Protein AF-A0A954C3T2-F1 (afdb_monomer_lite)

Radius of gyration: 40.05 Å; chains: 1; bounding box: 129×92×103 Å

Structure (mmCIF, N/CA/C/O backbone):
data_AF-A0A954C3T2-F1
#
_entry.id   AF-A0A954C3T2-F1
#
loop_
_atom_site.group_PDB
_atom_site.id
_atom_site.type_symbol
_atom_site.label_atom_id
_atom_site.label_alt_id
_atom_site.label_comp_id
_atom_site.label_asym_id
_atom_site.label_entity_id
_atom_site.label_seq_id
_atom_site.pdbx_PDB_ins_code
_atom_site.Cartn_x
_atom_site.Cartn_y
_atom_site.Cartn_z
_atom_site.occupancy
_atom_site.B_iso_or_equiv
_atom_site.auth_seq_id
_atom_site.auth_comp_id
_atom_site.auth_asym_id
_atom_site.auth_atom_id
_atom_site.pdbx_PDB_model_num
ATOM 1 N N . MET A 1 1 ? 6.427 -21.108 5.153 1.00 46.56 1 MET A N 1
ATOM 2 C CA . MET A 1 1 ? 7.609 -20.586 5.871 1.00 46.56 1 MET A CA 1
ATOM 3 C C . MET A 1 1 ? 8.804 -20.663 4.930 1.00 46.56 1 MET A C 1
ATOM 5 O O . MET A 1 1 ? 9.008 -21.723 4.351 1.00 46.56 1 MET A O 1
ATOM 9 N N . VAL A 1 2 ? 9.552 -19.576 4.726 1.00 43.84 2 VAL A N 1
ATOM 10 C CA . VAL A 1 2 ? 10.778 -19.572 3.904 1.00 43.84 2 VAL A CA 1
ATOM 11 C C . VAL A 1 2 ? 11.941 -19.189 4.815 1.00 43.84 2 VAL A C 1
ATOM 13 O O . VAL A 1 2 ? 11.889 -18.143 5.451 1.00 43.84 2 VAL A O 1
ATOM 16 N N . ARG A 1 3 ? 12.966 -20.044 4.903 1.00 48.50 3 ARG A N 1
ATOM 17 C CA . ARG A 1 3 ? 14.243 -19.722 5.557 1.00 48.50 3 ARG A CA 1
ATOM 18 C C . ARG A 1 3 ? 15.256 -19.375 4.467 1.00 48.50 3 ARG A C 1
ATOM 20 O O . ARG A 1 3 ? 15.648 -20.263 3.710 1.00 48.50 3 ARG A O 1
ATOM 27 N N . SER A 1 4 ? 15.651 -18.109 4.369 1.00 48.44 4 SER A N 1
ATOM 28 C CA . SER A 1 4 ? 16.810 -17.679 3.579 1.00 48.44 4 SER A CA 1
ATOM 29 C C . SER A 1 4 ? 18.086 -17.802 4.423 1.00 48.44 4 SER A C 1
ATOM 31 O O . SER A 1 4 ? 18.067 -17.646 5.643 1.00 48.44 4 SER A O 1
ATOM 33 N N . ASN A 1 5 ? 19.192 -18.168 3.772 1.00 52.69 5 ASN A N 1
ATOM 34 C CA . ASN A 1 5 ? 20.479 -18.458 4.404 1.00 52.69 5 ASN A CA 1
ATOM 35 C C . ASN A 1 5 ? 21.554 -17.582 3.748 1.00 52.69 5 ASN A C 1
ATOM 37 O O . ASN A 1 5 ? 22.144 -17.979 2.745 1.00 52.69 5 ASN A O 1
ATOM 41 N N . GLU A 1 6 ? 21.815 -16.402 4.306 1.00 52.69 6 GLU A N 1
ATOM 42 C CA . GLU A 1 6 ? 22.858 -15.506 3.797 1.00 52.69 6 GLU A CA 1
ATOM 43 C C . GLU A 1 6 ? 24.253 -16.016 4.199 1.00 52.69 6 GLU A C 1
ATOM 45 O O . GLU A 1 6 ? 24.553 -16.180 5.383 1.00 52.69 6 GLU A O 1
ATOM 50 N N . ASN A 1 7 ? 25.123 -16.253 3.213 1.00 44.66 7 ASN A N 1
ATOM 51 C CA . ASN A 1 7 ? 26.549 -16.515 3.415 1.00 44.66 7 ASN A CA 1
ATOM 52 C C . ASN A 1 7 ? 27.351 -15.350 2.805 1.00 44.66 7 ASN A C 1
ATOM 54 O O . ASN A 1 7 ? 27.652 -15.359 1.613 1.00 44.66 7 ASN A O 1
ATOM 58 N N . THR A 1 8 ? 27.712 -14.347 3.606 1.00 44.66 8 THR A N 1
ATOM 59 C CA . THR A 1 8 ? 28.520 -13.204 3.150 1.00 44.66 8 THR A CA 1
ATOM 60 C C . THR A 1 8 ? 30.013 -13.550 3.136 1.00 44.66 8 THR A C 1
ATOM 62 O O . THR A 1 8 ? 30.648 -13.739 4.171 1.00 44.66 8 THR A O 1
ATOM 65 N N . SER A 1 9 ? 30.600 -13.649 1.941 1.00 39.84 9 SER A N 1
ATOM 66 C CA . SER A 1 9 ? 31.977 -14.119 1.747 1.00 39.84 9 SER A CA 1
ATOM 67 C C . SER A 1 9 ? 32.997 -12.982 1.572 1.00 39.84 9 SER A C 1
ATOM 69 O O . SER A 1 9 ? 33.446 -12.722 0.454 1.00 39.84 9 SER A O 1
ATOM 71 N N . SER A 1 10 ? 33.429 -12.337 2.663 1.00 39.31 10 SER A N 1
ATOM 72 C CA . SER A 1 10 ? 34.677 -11.547 2.655 1.00 39.31 10 SER A CA 1
ATOM 73 C C . SER A 1 10 ? 35.285 -11.307 4.046 1.00 39.31 10 SER A C 1
ATOM 75 O O . SER A 1 10 ? 34.631 -10.766 4.930 1.00 39.31 10 SER A O 1
ATOM 77 N N . SER A 1 11 ? 36.580 -11.622 4.171 1.00 39.94 11 SER A N 1
ATOM 78 C CA . SER A 1 11 ? 37.535 -11.150 5.195 1.00 39.94 11 SER A CA 1
ATOM 79 C C . SER A 1 11 ? 37.173 -11.289 6.686 1.00 39.94 11 SER A C 1
ATOM 81 O O . SER A 1 11 ? 36.734 -10.330 7.312 1.00 39.94 11 SER A O 1
ATOM 83 N N . GLY A 1 12 ? 37.570 -12.419 7.285 1.00 41.66 12 GLY A N 1
ATOM 84 C CA . GLY A 1 12 ? 38.256 -12.484 8.593 1.00 41.66 12 GLY A CA 1
ATOM 85 C C . GLY A 1 12 ? 37.492 -12.147 9.881 1.00 41.66 12 GLY A C 1
ATOM 86 O O . GLY A 1 12 ? 37.913 -12.595 10.945 1.00 41.66 12 GLY A O 1
ATOM 87 N N . SER A 1 13 ? 36.388 -11.406 9.829 1.00 42.75 13 SER A N 1
ATOM 88 C CA . SER A 1 13 ? 35.463 -11.297 10.953 1.00 42.75 13 SER A CA 1
ATOM 89 C C . SER A 1 13 ? 34.590 -12.552 11.017 1.00 42.75 13 SER A C 1
ATOM 91 O O . SER A 1 13 ? 34.270 -13.165 9.997 1.00 42.75 13 SER A O 1
ATOM 93 N N . LEU A 1 14 ? 34.191 -12.945 12.229 1.00 48.84 14 LEU A N 1
ATOM 94 C CA . LEU A 1 14 ? 33.148 -13.951 12.424 1.00 48.84 14 LEU A CA 1
ATOM 95 C C . LEU A 1 14 ? 31.827 -13.363 11.916 1.00 48.84 14 LEU A C 1
ATOM 97 O O . LEU A 1 14 ? 31.115 -12.687 12.658 1.00 48.84 14 LEU A O 1
ATOM 101 N N . ALA A 1 15 ? 31.538 -13.583 10.634 1.00 53.66 15 ALA A N 1
ATOM 102 C CA . ALA A 1 15 ? 30.301 -13.164 9.995 1.00 53.66 15 ALA A CA 1
ATOM 103 C C . ALA A 1 15 ? 29.129 -13.902 10.655 1.00 53.66 15 ALA A C 1
ATOM 105 O O . ALA A 1 15 ? 28.821 -15.047 10.319 1.00 53.66 15 ALA A O 1
ATOM 106 N N . VAL A 1 16 ? 28.498 -13.249 11.636 1.00 63.69 16 VAL A N 1
ATOM 107 C CA . VAL A 1 16 ? 27.286 -13.754 12.283 1.00 63.69 16 VAL A CA 1
ATOM 108 C C . VAL A 1 16 ? 26.223 -13.880 11.203 1.00 63.69 16 VAL A C 1
ATOM 110 O O . VAL A 1 16 ? 25.775 -12.880 10.639 1.00 63.69 16 VAL A O 1
ATOM 113 N N . ARG A 1 17 ? 25.861 -15.126 10.894 1.00 71.56 17 ARG A N 1
ATOM 114 C CA . ARG A 1 17 ? 24.892 -15.454 9.855 1.00 71.56 17 ARG A CA 1
ATOM 115 C C . ARG A 1 17 ? 23.568 -14.767 10.174 1.00 71.56 17 ARG A C 1
ATOM 117 O O . ARG A 1 17 ? 22.924 -15.097 11.170 1.00 71.56 17 ARG A O 1
ATOM 124 N N . ARG A 1 18 ? 23.158 -13.819 9.332 1.00 81.00 18 ARG A N 1
ATOM 125 C CA . ARG A 1 18 ? 21.835 -13.206 9.442 1.00 81.00 18 ARG A CA 1
ATOM 126 C C . ARG A 1 18 ? 20.806 -14.244 9.019 1.00 81.00 18 ARG A C 1
ATOM 128 O O . ARG A 1 18 ? 20.806 -14.702 7.880 1.00 81.00 18 ARG A O 1
ATOM 135 N N . ILE A 1 19 ? 19.962 -14.645 9.961 1.00 89.06 19 ILE A N 1
ATOM 136 C CA . ILE A 1 19 ? 18.818 -15.510 9.692 1.00 89.06 19 ILE A CA 1
ATOM 137 C C . ILE A 1 19 ? 17.604 -14.595 9.653 1.00 89.06 19 ILE A C 1
ATOM 139 O O . ILE A 1 19 ? 17.330 -13.890 10.627 1.00 89.06 19 ILE A O 1
ATOM 143 N N . ARG A 1 20 ? 16.889 -14.605 8.526 1.00 89.88 20 ARG A N 1
ATOM 144 C CA . ARG A 1 20 ? 15.609 -13.915 8.366 1.00 89.88 20 ARG A CA 1
ATOM 145 C C . ARG A 1 20 ? 14.492 -14.924 8.131 1.00 89.88 20 ARG A C 1
ATOM 147 O O . ARG A 1 20 ? 14.693 -15.962 7.499 1.00 89.88 20 ARG A O 1
ATOM 154 N N . GLN A 1 21 ? 13.314 -14.626 8.664 1.00 93.31 21 GLN A N 1
ATOM 155 C CA . GLN A 1 21 ? 12.079 -15.352 8.373 1.00 93.31 21 GLN A CA 1
ATOM 156 C C . GLN A 1 21 ? 10.930 -14.349 8.276 1.00 93.31 21 GLN A C 1
ATOM 158 O O . GLN A 1 21 ? 10.849 -13.413 9.069 1.00 93.31 21 GLN A O 1
ATOM 163 N N . SER A 1 22 ? 10.024 -14.560 7.327 1.00 94.19 22 SER A N 1
ATOM 164 C CA . SER A 1 22 ? 8.811 -13.758 7.177 1.00 94.19 22 SER A CA 1
ATOM 165 C C . SER A 1 22 ? 7.615 -14.631 6.798 1.00 94.19 22 SER A C 1
ATOM 167 O O . SER A 1 22 ? 7.764 -15.753 6.292 1.00 94.19 22 SER A O 1
ATOM 169 N N . GLY A 1 23 ? 6.410 -14.137 7.080 1.00 94.81 23 GLY A N 1
ATOM 170 C CA . GLY A 1 23 ? 5.171 -14.866 6.817 1.00 94.81 23 GLY A CA 1
ATOM 171 C C . GLY A 1 23 ? 3.947 -14.249 7.486 1.00 94.81 23 GLY A C 1
ATOM 172 O O . GLY A 1 23 ? 3.969 -13.097 7.909 1.00 94.81 23 GLY A O 1
ATOM 173 N N . THR A 1 24 ? 2.873 -15.030 7.579 1.00 96.12 24 THR A N 1
ATOM 174 C CA . THR A 1 24 ? 1.711 -14.744 8.433 1.00 96.12 24 THR A CA 1
ATOM 175 C C . THR A 1 24 ? 2.082 -14.928 9.899 1.00 96.12 24 THR A C 1
ATOM 177 O O . THR A 1 24 ? 2.776 -15.887 10.223 1.00 96.12 24 THR A O 1
ATOM 180 N N . TYR A 1 25 ? 1.619 -14.038 10.774 1.00 97.38 25 TYR A N 1
ATOM 181 C CA . TYR A 1 25 ? 1.861 -14.127 12.211 1.00 97.38 25 TYR A CA 1
ATOM 182 C C . TYR A 1 25 ? 0.739 -14.924 12.892 1.00 97.38 25 TYR A C 1
ATOM 184 O O . TYR A 1 25 ? -0.443 -14.581 12.835 1.00 97.38 25 TYR A O 1
ATOM 192 N N . ASP A 1 26 ? 1.115 -16.034 13.506 1.00 97.12 26 ASP A N 1
ATOM 193 C CA . ASP A 1 26 ? 0.256 -16.970 14.219 1.00 97.12 26 ASP A CA 1
ATOM 194 C C . ASP A 1 26 ? 1.001 -17.547 15.436 1.00 97.12 26 ASP A C 1
ATOM 196 O O . ASP A 1 26 ? 2.166 -17.243 15.679 1.00 97.12 26 ASP A O 1
ATOM 200 N N . VAL A 1 27 ? 0.334 -18.389 16.225 1.00 97.44 27 VAL A N 1
ATOM 201 C CA . VAL A 1 27 ? 0.899 -18.955 17.463 1.00 97.44 27 VAL A CA 1
ATOM 202 C C . VAL A 1 27 ? 2.186 -19.761 17.211 1.00 97.44 27 VAL A C 1
ATOM 204 O O . VAL A 1 27 ? 3.109 -19.705 18.023 1.00 97.44 27 VAL A O 1
ATOM 207 N N . GLY A 1 28 ? 2.274 -20.493 16.094 1.00 97.25 28 GLY A N 1
ATOM 208 C CA . GLY A 1 28 ? 3.437 -21.328 15.775 1.00 97.25 28 GLY A CA 1
ATOM 209 C C . GLY A 1 28 ? 4.631 -20.498 15.309 1.00 97.25 28 GLY A C 1
ATOM 210 O O . GLY A 1 28 ? 5.743 -20.656 15.805 1.00 97.25 28 GLY A O 1
ATOM 211 N N . THR A 1 29 ? 4.392 -19.561 14.397 1.00 96.50 29 THR A N 1
ATOM 212 C CA . THR A 1 29 ? 5.401 -18.616 13.903 1.00 96.50 29 THR A CA 1
ATOM 213 C C . THR A 1 29 ? 5.886 -17.653 14.987 1.00 96.50 29 THR A C 1
ATOM 215 O O . THR A 1 29 ? 7.082 -17.376 15.038 1.00 96.50 29 THR A O 1
ATOM 218 N N . ALA A 1 30 ? 5.016 -17.217 15.907 1.00 97.44 30 ALA A N 1
ATOM 219 C CA . ALA A 1 30 ? 5.400 -16.449 17.091 1.00 97.44 30 ALA A CA 1
ATOM 220 C C . ALA A 1 30 ? 6.341 -17.249 18.011 1.00 97.44 30 ALA A C 1
ATOM 222 O O . ALA A 1 30 ? 7.369 -16.727 18.443 1.00 97.44 30 ALA A O 1
ATOM 223 N N . HIS A 1 31 ? 6.049 -18.536 18.247 1.00 97.06 31 HIS A N 1
ATOM 224 C CA . HIS A 1 31 ? 6.947 -19.431 18.983 1.00 97.06 31 HIS A CA 1
ATOM 225 C C . HIS A 1 31 ? 8.310 -19.560 18.285 1.00 97.06 31 HIS A C 1
ATOM 227 O O . HIS A 1 31 ? 9.343 -19.308 18.905 1.00 97.06 31 HIS A O 1
ATOM 233 N N . SER A 1 32 ? 8.319 -19.850 16.979 1.00 96.44 32 SER A N 1
ATOM 234 C CA . SER A 1 32 ? 9.553 -19.981 16.191 1.00 96.44 32 SER A CA 1
ATOM 235 C C . SER A 1 32 ? 10.364 -18.686 16.079 1.00 96.44 32 SER A C 1
ATOM 237 O O . SER A 1 32 ? 11.590 -18.746 16.010 1.00 96.44 32 SER A O 1
ATOM 239 N N . ALA A 1 33 ? 9.719 -17.516 16.084 1.00 96.06 33 ALA A N 1
ATOM 240 C CA . ALA A 1 33 ? 10.410 -16.229 16.133 1.00 96.06 33 ALA A CA 1
ATOM 241 C C . ALA A 1 33 ? 11.124 -16.031 17.482 1.00 96.06 33 ALA A C 1
ATOM 243 O O . ALA A 1 33 ? 12.286 -15.625 17.505 1.00 96.06 33 ALA A O 1
ATOM 244 N N . LEU A 1 34 ? 10.472 -16.381 18.598 1.00 95.94 34 LEU A N 1
ATOM 245 C CA . LEU A 1 34 ? 11.083 -16.333 19.931 1.00 95.94 34 LEU A CA 1
ATOM 246 C C . LEU A 1 34 ? 12.203 -17.362 20.108 1.00 95.94 34 LEU A C 1
ATOM 248 O O . LEU A 1 34 ? 13.209 -17.051 20.742 1.00 95.94 34 LEU A O 1
ATOM 252 N N . GLU A 1 35 ? 12.062 -18.571 19.558 1.00 95.62 35 GLU A N 1
ATOM 253 C CA . GLU A 1 35 ? 13.141 -19.568 19.493 1.00 95.62 35 GLU A CA 1
ATOM 254 C C . GLU A 1 35 ? 14.348 -19.020 18.727 1.00 95.62 35 GLU A C 1
ATOM 256 O O . GLU A 1 35 ? 15.435 -18.953 19.296 1.00 95.62 35 GLU A O 1
ATOM 261 N N . LEU A 1 36 ? 14.146 -18.510 17.507 1.00 93.62 36 LEU A N 1
ATOM 262 C CA . LEU A 1 36 ? 15.221 -17.941 16.690 1.00 93.62 36 LEU A CA 1
ATOM 263 C C . LEU A 1 36 ? 15.957 -16.794 17.404 1.00 93.62 36 LEU A C 1
ATOM 265 O O . LEU A 1 36 ? 17.186 -16.721 17.368 1.00 93.62 36 LEU A O 1
ATOM 269 N N . LEU A 1 37 ? 15.221 -15.901 18.069 1.00 91.94 37 LEU A N 1
ATOM 270 C CA . LEU A 1 37 ? 15.810 -14.809 18.847 1.00 91.94 37 LEU A CA 1
ATOM 271 C C . LEU A 1 37 ? 16.555 -15.332 20.088 1.00 91.94 37 LEU A C 1
ATOM 273 O O . LEU A 1 37 ? 17.637 -14.831 20.396 1.00 91.94 37 LEU A O 1
ATOM 277 N N . SER A 1 38 ? 16.030 -16.364 20.761 1.00 92.62 38 SER A N 1
ATOM 278 C CA . SER A 1 38 ? 16.679 -17.011 21.916 1.00 92.62 38 SER A CA 1
ATOM 279 C C . SER A 1 38 ? 18.009 -17.665 21.532 1.00 92.62 38 SER A C 1
ATOM 281 O O . SER A 1 38 ? 19.017 -17.435 22.196 1.00 92.62 38 SER A O 1
ATOM 283 N N . GLU A 1 39 ? 18.034 -18.420 20.428 1.00 90.75 39 GLU A N 1
ATOM 284 C CA . GLU A 1 39 ? 19.237 -19.069 19.878 1.00 90.75 39 GLU A CA 1
ATOM 285 C C . GLU A 1 39 ? 20.349 -18.062 19.536 1.00 90.75 39 GLU A C 1
ATOM 287 O O . GLU A 1 39 ? 21.533 -18.391 19.582 1.00 90.75 39 GLU A O 1
ATOM 292 N N . ASN A 1 40 ? 19.981 -16.816 19.223 1.00 86.75 40 ASN A N 1
ATOM 293 C CA . ASN A 1 40 ? 20.895 -15.755 18.798 1.00 86.75 40 ASN A CA 1
ATOM 294 C C . ASN A 1 40 ? 21.186 -14.729 19.913 1.00 86.75 40 ASN A C 1
ATOM 296 O O . ASN A 1 40 ? 21.438 -13.555 19.635 1.00 86.75 40 ASN A O 1
ATOM 300 N N . ASN A 1 41 ? 21.181 -15.168 21.179 1.00 89.12 41 ASN A N 1
ATOM 301 C CA . ASN A 1 41 ? 21.471 -14.348 22.367 1.00 89.12 41 ASN A CA 1
ATOM 302 C C . ASN A 1 41 ? 20.596 -13.085 22.486 1.00 89.12 41 ASN A C 1
ATOM 304 O O . ASN A 1 41 ? 21.072 -12.047 22.949 1.00 89.12 41 ASN A O 1
ATOM 308 N N . LEU A 1 42 ? 19.334 -13.159 22.046 1.00 87.50 42 LEU A N 1
ATOM 309 C CA . LEU A 1 42 ? 18.386 -12.039 22.059 1.00 87.50 42 LEU A CA 1
ATOM 310 C C . LEU A 1 42 ? 18.940 -10.796 21.338 1.00 87.50 42 LEU A C 1
ATOM 312 O O . LEU A 1 42 ? 18.820 -9.672 21.822 1.00 87.50 42 LEU A O 1
ATOM 316 N N . TYR A 1 43 ? 19.570 -11.001 20.176 1.00 92.69 43 TYR A N 1
ATOM 317 C CA . TYR A 1 43 ? 20.074 -9.919 19.332 1.00 92.69 43 TYR A CA 1
ATOM 318 C C . TYR A 1 43 ? 19.447 -9.948 17.935 1.00 92.69 43 TYR A C 1
ATOM 320 O O . TYR A 1 43 ? 19.855 -10.706 17.048 1.00 92.69 43 TYR A O 1
ATOM 328 N N . GLY A 1 44 ? 18.431 -9.112 17.742 1.00 94.62 44 GLY A N 1
ATOM 329 C CA . GLY A 1 44 ? 17.612 -9.107 16.537 1.00 94.62 44 GLY A CA 1
ATOM 330 C C . GLY A 1 44 ? 16.372 -8.237 16.677 1.00 94.62 44 GLY A C 1
ATOM 331 O O . GLY A 1 44 ? 16.207 -7.504 17.651 1.00 94.62 44 GLY A O 1
ATOM 332 N N . PHE A 1 45 ? 15.465 -8.349 15.717 1.00 95.62 45 PHE A N 1
ATOM 333 C CA . PHE A 1 45 ? 14.158 -7.710 15.782 1.00 95.62 45 PHE A CA 1
ATOM 334 C C . PHE A 1 45 ? 13.053 -8.626 15.265 1.00 95.62 45 PHE A C 1
ATOM 336 O O . PHE A 1 45 ? 13.297 -9.507 14.441 1.00 95.62 45 PHE A O 1
ATOM 343 N N . LEU A 1 46 ? 11.834 -8.374 15.734 1.00 97.12 46 LEU A N 1
ATOM 344 C CA . LEU A 1 46 ? 10.586 -8.904 15.196 1.00 97.12 46 LEU A CA 1
ATOM 345 C C . LEU A 1 46 ? 9.663 -7.718 14.898 1.00 97.12 46 LEU A C 1
ATOM 347 O O . LEU A 1 46 ? 9.227 -7.041 15.826 1.00 97.12 46 LEU A O 1
ATOM 351 N N . VAL A 1 47 ? 9.351 -7.478 13.626 1.00 97.00 47 VAL A N 1
ATOM 352 C CA . VAL A 1 47 ? 8.275 -6.561 13.222 1.00 97.00 47 VAL A CA 1
ATOM 353 C C . VAL A 1 47 ? 7.026 -7.382 12.938 1.00 97.00 47 VAL A C 1
ATOM 355 O O . VAL A 1 47 ? 7.099 -8.358 12.192 1.00 97.00 47 VAL A O 1
ATOM 358 N N . VAL A 1 48 ? 5.885 -6.971 13.486 1.00 97.81 48 VAL A N 1
ATOM 359 C CA . VAL A 1 48 ? 4.551 -7.467 13.122 1.00 97.81 48 VAL A CA 1
ATOM 360 C C . VAL A 1 48 ? 3.733 -6.302 12.566 1.00 97.81 48 VAL A C 1
ATOM 362 O O . VAL A 1 48 ? 3.815 -5.189 13.079 1.00 97.81 48 VAL A O 1
ATOM 365 N N . SER A 1 49 ? 2.968 -6.539 11.501 1.00 97.38 49 SER A N 1
ATOM 366 C CA . SER A 1 49 ? 2.156 -5.528 10.818 1.00 97.38 49 SER A CA 1
ATOM 367 C C . SER A 1 49 ? 0.831 -6.107 10.321 1.00 97.38 49 SER A C 1
ATOM 369 O O . SER A 1 49 ? 0.810 -7.194 9.740 1.00 97.38 49 SER A O 1
ATOM 371 N N . ASP A 1 50 ? -0.269 -5.368 10.488 1.00 95.81 50 ASP A N 1
ATOM 372 C CA . ASP A 1 50 ? -1.550 -5.624 9.799 1.00 95.81 50 ASP A CA 1
ATOM 373 C C . ASP A 1 50 ? -1.766 -4.727 8.561 1.00 95.81 50 ASP A C 1
ATOM 375 O O . ASP A 1 50 ? -2.836 -4.738 7.943 1.00 95.81 50 ASP A O 1
ATOM 379 N N . GLY A 1 51 ? -0.738 -3.958 8.193 1.00 94.88 51 GLY A N 1
ATOM 380 C CA . GLY A 1 51 ? -0.729 -2.991 7.100 1.00 94.88 51 GLY A CA 1
ATOM 381 C C . GLY A 1 51 ? -1.119 -1.567 7.498 1.00 94.88 51 GLY A C 1
ATOM 382 O O . GLY A 1 51 ? -0.666 -0.634 6.841 1.00 94.88 51 GLY A O 1
ATOM 383 N N . LEU A 1 52 ? -1.895 -1.369 8.568 1.00 95.31 52 LEU A N 1
ATOM 384 C CA . LEU A 1 52 ? -2.152 -0.042 9.148 1.00 95.31 52 LEU A CA 1
ATOM 385 C C . LEU A 1 52 ? -1.315 0.174 10.408 1.00 95.31 52 LEU A C 1
ATOM 387 O O . LEU A 1 52 ? -0.719 1.240 10.585 1.00 95.31 52 LEU A O 1
ATOM 391 N N . ARG A 1 53 ? -1.251 -0.861 11.243 1.00 96.31 53 ARG A N 1
ATOM 392 C CA . ARG A 1 53 ? -0.579 -0.891 12.535 1.00 96.31 53 ARG A CA 1
ATOM 393 C C . ARG A 1 53 ? 0.657 -1.764 12.438 1.00 96.31 53 ARG A C 1
ATOM 395 O O . ARG A 1 53 ? 0.583 -2.882 11.928 1.00 96.31 53 ARG A O 1
ATOM 402 N N . ASP A 1 54 ? 1.768 -1.251 12.947 1.00 96.56 54 ASP A N 1
ATOM 403 C CA . ASP A 1 54 ? 3.048 -1.945 12.998 1.00 96.56 54 ASP A CA 1
ATOM 404 C C . ASP A 1 54 ? 3.600 -1.888 14.431 1.00 96.56 54 ASP A C 1
ATOM 406 O O . ASP A 1 54 ? 3.604 -0.823 15.050 1.00 96.56 54 ASP A O 1
ATOM 410 N N . VAL A 1 55 ? 4.132 -3.001 14.937 1.00 97.31 55 VAL A N 1
ATOM 411 C CA . VAL A 1 55 ? 4.905 -3.056 16.189 1.00 97.31 55 VAL A CA 1
ATOM 412 C C . VAL A 1 55 ? 6.236 -3.756 15.924 1.00 97.31 55 VAL A C 1
ATOM 414 O O . VAL A 1 55 ? 6.282 -4.832 15.331 1.00 97.31 55 VAL A O 1
ATOM 417 N N . CYS A 1 56 ? 7.330 -3.143 16.372 1.00 96.94 56 CYS A N 1
ATOM 418 C CA . CYS A 1 56 ? 8.693 -3.652 16.279 1.00 96.94 56 CYS A CA 1
ATOM 419 C C . CYS A 1 56 ? 9.241 -3.959 17.677 1.00 96.94 56 CYS A C 1
ATOM 421 O O . CYS A 1 56 ? 9.501 -3.050 18.465 1.00 96.94 56 CYS A O 1
ATOM 423 N N . PHE A 1 57 ? 9.473 -5.239 17.958 1.00 96.94 57 PHE A N 1
ATOM 424 C CA . PHE A 1 57 ? 10.172 -5.739 19.139 1.00 96.94 57 PHE A CA 1
ATOM 425 C C . PHE A 1 57 ? 11.673 -5.821 18.829 1.00 96.94 57 PHE A C 1
ATOM 427 O O . PHE A 1 57 ? 12.114 -6.734 18.131 1.00 96.94 57 PHE A O 1
ATOM 434 N N . PHE A 1 58 ? 12.463 -4.863 19.316 1.00 94.75 58 PHE A N 1
ATOM 435 C CA . PHE A 1 58 ? 13.911 -4.802 19.115 1.00 94.75 58 PHE A CA 1
ATOM 436 C C . PHE A 1 58 ? 14.662 -5.368 20.326 1.00 94.75 58 PHE A C 1
ATOM 438 O O . PHE A 1 58 ? 14.694 -4.772 21.405 1.00 94.75 58 PHE A O 1
ATOM 445 N N . PHE A 1 59 ? 15.279 -6.530 20.132 1.00 94.31 59 PHE A N 1
ATOM 446 C CA . PHE A 1 59 ? 16.020 -7.264 21.148 1.00 94.31 59 PHE A CA 1
ATOM 447 C C . PHE A 1 59 ? 17.500 -6.874 21.094 1.00 94.31 59 PHE A C 1
ATOM 449 O O . PHE A 1 59 ? 18.185 -7.057 20.083 1.00 94.31 59 PHE A O 1
ATOM 456 N N . THR A 1 60 ? 17.995 -6.327 22.202 1.00 91.31 60 THR A N 1
ATOM 457 C CA . THR A 1 60 ? 19.396 -5.950 22.390 1.00 91.31 60 THR A CA 1
ATOM 458 C C . THR A 1 60 ? 20.029 -6.783 23.502 1.00 91.31 60 THR A C 1
ATOM 460 O O . THR A 1 60 ? 19.342 -7.307 24.377 1.00 91.31 60 THR A O 1
ATOM 463 N N . ARG A 1 61 ? 21.368 -6.811 23.545 1.00 86.00 61 ARG A N 1
ATOM 464 C CA . ARG A 1 61 ? 22.142 -7.509 24.592 1.00 86.00 61 ARG A CA 1
ATOM 465 C C . ARG A 1 61 ? 21.822 -7.077 26.035 1.00 86.00 61 ARG A C 1
ATOM 467 O O . ARG A 1 61 ? 22.236 -7.770 26.956 1.00 86.00 61 ARG A O 1
ATOM 474 N N . GLY A 1 62 ? 21.162 -5.934 26.235 1.00 84.75 62 GLY A N 1
ATOM 475 C CA . GLY A 1 62 ? 20.858 -5.361 27.551 1.00 84.75 62 GLY A CA 1
ATOM 476 C C . GLY A 1 62 ? 19.446 -4.784 27.665 1.00 84.75 62 GLY A C 1
ATOM 477 O O . GLY A 1 62 ? 19.240 -3.854 28.438 1.00 84.75 62 GLY A O 1
ATOM 478 N N . GLY A 1 63 ? 18.496 -5.270 26.861 1.00 92.62 63 GLY A N 1
ATOM 479 C CA . GLY A 1 63 ? 17.102 -4.834 26.943 1.00 92.62 63 GLY A CA 1
ATOM 480 C C . GLY A 1 63 ? 16.272 -5.128 25.695 1.00 92.62 63 GLY A C 1
ATOM 481 O O . GLY A 1 63 ? 16.806 -5.330 24.604 1.00 92.62 63 GLY A O 1
ATOM 482 N N . LEU A 1 64 ? 14.954 -5.108 25.864 1.00 94.62 64 LEU A N 1
ATOM 483 C CA . LEU A 1 64 ? 13.961 -5.122 24.793 1.00 94.62 64 LEU A CA 1
ATOM 484 C C . LEU A 1 64 ? 13.386 -3.706 24.653 1.00 94.62 64 LEU A C 1
ATOM 486 O O . LEU A 1 64 ? 12.815 -3.184 25.609 1.00 94.62 64 LEU A O 1
ATOM 490 N N . ARG A 1 65 ? 13.519 -3.090 23.474 1.00 94.19 65 ARG A N 1
ATOM 491 C CA . ARG A 1 65 ? 12.818 -1.846 23.118 1.00 94.19 65 ARG A CA 1
ATOM 492 C C . ARG A 1 65 ? 11.683 -2.196 22.164 1.00 94.19 65 ARG A C 1
ATOM 494 O O . ARG A 1 65 ? 11.927 -2.796 21.124 1.00 94.19 65 ARG A O 1
ATOM 501 N N . VAL A 1 66 ? 10.456 -1.827 22.503 1.00 95.56 66 VAL A N 1
ATOM 502 C CA . VAL A 1 66 ? 9.289 -1.988 21.629 1.00 95.56 66 VAL A CA 1
ATOM 503 C C . VAL A 1 66 ? 8.901 -0.626 21.086 1.00 95.56 66 VAL A C 1
ATOM 505 O O . VAL A 1 66 ? 8.873 0.343 21.840 1.00 95.56 66 VAL A O 1
ATOM 508 N N . VAL A 1 67 ? 8.651 -0.548 19.782 1.00 95.31 67 VAL A N 1
ATOM 509 C CA . VAL A 1 67 ? 8.275 0.681 19.074 1.00 95.31 67 VAL A CA 1
ATOM 510 C C . VAL A 1 67 ? 7.039 0.406 18.222 1.00 95.31 67 VAL A C 1
ATOM 512 O O . VAL A 1 67 ? 6.985 -0.633 17.566 1.00 95.31 67 VAL A O 1
ATOM 515 N N . ALA A 1 68 ? 6.059 1.309 18.218 1.00 95.81 68 ALA A N 1
ATOM 516 C CA . ALA A 1 68 ? 4.784 1.125 17.528 1.00 95.81 68 ALA A CA 1
ATOM 517 C C . ALA A 1 68 ? 4.427 2.304 16.604 1.00 95.81 68 ALA A C 1
ATOM 519 O O . ALA A 1 68 ? 4.701 3.460 16.925 1.00 95.81 68 ALA A O 1
ATOM 520 N N . SER A 1 69 ? 3.799 2.000 15.464 1.00 94.81 69 SER A N 1
ATOM 521 C CA . SER A 1 69 ? 3.262 2.957 14.486 1.00 94.81 69 SER A CA 1
ATOM 522 C C . SER A 1 69 ? 1.801 2.609 14.203 1.00 94.81 69 SER A C 1
ATOM 524 O O . SER A 1 69 ? 1.488 1.461 13.891 1.00 94.81 69 SER A O 1
ATOM 526 N N . GLY A 1 70 ? 0.888 3.570 14.366 1.00 92.50 70 GLY A N 1
ATOM 527 C CA . GLY A 1 70 ? -0.561 3.340 14.251 1.00 92.50 70 GLY A CA 1
ATOM 528 C C . GLY A 1 70 ? -1.187 2.510 15.386 1.00 92.50 70 GLY A C 1
ATOM 529 O O . GLY A 1 70 ? -2.392 2.276 15.366 1.00 92.50 70 GLY A O 1
ATOM 530 N N . TYR A 1 71 ? -0.396 2.074 16.370 1.00 93.50 71 TYR A N 1
ATOM 531 C CA . TYR A 1 71 ? -0.841 1.355 17.566 1.00 93.50 71 TYR A CA 1
ATOM 532 C C . TYR A 1 71 ? -0.347 2.096 18.811 1.00 93.50 71 TYR A C 1
ATOM 534 O O . TYR A 1 71 ? 0.856 2.310 18.965 1.00 93.50 71 TYR A O 1
ATOM 542 N N . GLU A 1 72 ? -1.266 2.504 19.686 1.00 92.69 72 GLU A N 1
ATOM 543 C CA . GLU A 1 72 ? -0.925 3.188 20.934 1.00 92.69 72 GLU A CA 1
ATOM 544 C C . GLU A 1 72 ? -0.527 2.158 21.997 1.00 92.69 72 GLU A C 1
ATOM 546 O O . GLU A 1 72 ? -1.349 1.369 22.462 1.00 92.69 72 GLU A O 1
ATOM 551 N N . LEU A 1 73 ? 0.751 2.154 22.389 1.00 94.44 73 LEU A N 1
ATOM 552 C CA . LEU A 1 73 ? 1.220 1.307 23.487 1.00 94.44 73 LEU A CA 1
ATOM 553 C C . LEU A 1 73 ? 0.613 1.791 24.820 1.00 94.44 73 LEU A C 1
ATOM 555 O O . LEU A 1 73 ? 0.714 2.986 25.118 1.00 94.44 73 LEU A O 1
ATOM 559 N N . PRO A 1 74 ? 0.050 0.898 25.658 1.00 94.56 74 PRO A N 1
ATOM 560 C CA . PRO A 1 74 ? -0.378 1.254 27.008 1.00 94.56 74 PRO A CA 1
ATOM 561 C C . PRO A 1 74 ? 0.769 1.880 27.809 1.00 94.56 74 PRO A C 1
ATOM 563 O O . PRO A 1 74 ? 1.893 1.378 27.795 1.00 94.56 74 PRO A O 1
ATOM 566 N N . THR A 1 75 ? 0.495 2.968 28.529 1.00 95.56 75 THR A N 1
ATOM 567 C CA . THR A 1 75 ? 1.520 3.640 29.342 1.00 95.56 75 THR A CA 1
ATOM 568 C C . THR A 1 75 ? 1.789 2.867 30.629 1.00 95.56 75 THR A C 1
ATOM 570 O O . THR A 1 75 ? 0.880 2.240 31.190 1.00 95.56 75 THR A O 1
ATOM 573 N N . ILE A 1 76 ? 3.011 2.949 31.153 1.00 97.06 76 ILE A N 1
ATOM 574 C CA . ILE A 1 76 ? 3.394 2.280 32.402 1.00 97.06 76 ILE A CA 1
ATOM 575 C C . ILE A 1 76 ? 2.524 2.801 33.560 1.00 97.06 76 ILE A C 1
ATOM 577 O O . ILE A 1 76 ? 2.034 2.014 34.370 1.00 97.06 76 ILE A O 1
ATOM 581 N N . CYS A 1 77 ? 2.220 4.105 33.593 1.00 96.94 77 CYS A N 1
ATOM 582 C CA . CYS A 1 77 ? 1.274 4.684 34.547 1.00 96.94 77 CYS A CA 1
ATOM 583 C C . CYS A 1 77 ? -0.120 4.060 34.450 1.00 96.94 77 CYS A C 1
ATOM 585 O O . CYS A 1 77 ? -0.737 3.812 35.482 1.00 96.94 77 CYS A O 1
ATOM 587 N N . SER A 1 78 ? -0.636 3.806 33.241 1.00 95.38 78 SER A N 1
ATOM 588 C CA . SER A 1 78 ? -1.972 3.215 33.086 1.00 95.38 78 SER A CA 1
ATOM 589 C C . SER A 1 78 ? -2.050 1.825 33.726 1.00 95.38 78 SER A C 1
ATOM 591 O O . SER A 1 78 ? -3.010 1.539 34.445 1.00 95.38 78 SER A O 1
ATOM 593 N N . ARG A 1 79 ? -0.993 1.014 33.573 1.00 96.38 79 ARG A N 1
ATOM 594 C CA . ARG A 1 79 ? -0.872 -0.301 34.210 1.00 96.38 79 ARG A CA 1
ATOM 595 C C . ARG A 1 79 ? -0.703 -0.202 35.725 1.00 96.38 79 ARG A C 1
ATOM 597 O O . ARG A 1 79 ? -1.413 -0.884 36.456 1.00 96.38 79 ARG A O 1
ATOM 604 N N . LEU A 1 80 ? 0.158 0.689 36.213 1.00 97.12 80 LEU A N 1
ATOM 605 C CA . LEU A 1 80 ? 0.362 0.885 37.654 1.00 97.12 80 LEU A CA 1
ATOM 606 C C . LEU A 1 80 ? -0.909 1.395 38.365 1.00 97.12 80 LEU A C 1
ATOM 608 O O . LEU A 1 80 ? -1.172 0.993 39.497 1.00 97.12 80 LEU A O 1
ATOM 612 N N . VAL A 1 81 ? -1.743 2.207 37.698 1.00 96.75 81 VAL A N 1
ATOM 613 C CA . VAL A 1 81 ? -3.079 2.594 38.198 1.00 96.75 81 VAL A CA 1
ATOM 614 C C . VAL A 1 81 ? -4.039 1.400 38.222 1.00 96.75 81 VAL A C 1
ATOM 616 O O . VAL A 1 81 ? -4.787 1.246 39.186 1.00 96.75 81 VAL A O 1
ATOM 619 N N . GLN A 1 82 ? -4.035 0.541 37.195 1.00 92.69 82 GLN A N 1
ATOM 620 C CA . GLN A 1 82 ? -4.854 -0.684 37.170 1.00 92.69 82 GLN A CA 1
ATOM 621 C C . GLN A 1 82 ? -4.462 -1.666 38.287 1.00 92.69 82 GLN A C 1
ATOM 623 O O . GLN A 1 82 ? -5.335 -2.303 38.870 1.00 92.69 82 GLN A O 1
ATOM 628 N N . GLN A 1 83 ? -3.168 -1.751 38.608 1.00 95.94 83 GLN A N 1
ATOM 629 C CA . GLN A 1 83 ? -2.622 -2.555 39.706 1.00 95.94 83 GLN A CA 1
ATOM 630 C C . GLN A 1 83 ? -2.805 -1.904 41.096 1.00 95.94 83 GLN A C 1
ATOM 632 O O . GLN A 1 83 ? -2.520 -2.541 42.107 1.00 95.94 83 GLN A O 1
ATOM 637 N N . GLY A 1 84 ? -3.260 -0.646 41.172 1.00 96.81 84 GLY A N 1
ATOM 638 C CA . GLY A 1 84 ? -3.409 0.096 42.432 1.00 96.81 84 GLY A CA 1
ATOM 639 C C . GLY A 1 84 ? -2.087 0.520 43.090 1.00 96.81 84 GLY A C 1
ATOM 640 O O . GLY A 1 84 ? -2.071 0.803 44.284 1.00 96.81 84 GLY A O 1
ATOM 641 N N . VAL A 1 85 ? -0.985 0.553 42.332 1.00 97.69 85 VAL A N 1
ATOM 642 C CA . VAL A 1 85 ? 0.359 0.933 42.813 1.00 97.69 85 VAL A CA 1
ATOM 643 C C . VAL A 1 85 ? 0.527 2.454 42.894 1.00 97.69 85 VAL A C 1
ATOM 645 O O . VAL A 1 85 ? 1.241 2.937 43.769 1.00 97.69 85 VAL A O 1
ATOM 648 N N . ILE A 1 86 ? -0.135 3.197 42.002 1.00 97.69 86 ILE A N 1
ATOM 649 C CA . ILE A 1 86 ? -0.226 4.667 42.017 1.00 97.69 86 ILE A CA 1
ATOM 650 C C . ILE A 1 86 ? -1.674 5.110 41.813 1.00 97.69 86 ILE A C 1
ATOM 652 O O . ILE A 1 86 ? -2.486 4.372 41.244 1.00 97.69 86 ILE A O 1
ATOM 656 N N . ASP A 1 87 ? -2.000 6.333 42.225 1.00 97.38 87 ASP A N 1
ATOM 657 C CA . ASP A 1 87 ? -3.329 6.900 41.995 1.00 97.38 87 ASP A CA 1
ATOM 658 C C . ASP A 1 87 ? -3.474 7.616 40.627 1.00 97.38 87 ASP A C 1
ATOM 660 O O . ASP A 1 87 ? -2.532 7.804 39.847 1.00 97.38 87 ASP A O 1
ATOM 664 N N . LYS A 1 88 ? -4.710 8.018 40.301 1.00 97.19 88 LYS A N 1
ATOM 665 C CA . LYS A 1 88 ? -5.029 8.711 39.038 1.00 97.19 88 LYS A CA 1
ATOM 666 C C . LYS A 1 88 ? -4.480 10.141 38.970 1.00 97.19 88 LYS A C 1
ATOM 668 O O . LYS A 1 88 ? -4.354 10.682 37.871 1.00 97.19 88 LYS A O 1
ATOM 673 N N . GLU A 1 89 ? -4.194 10.784 40.095 1.00 97.44 89 GLU A N 1
ATOM 674 C CA . GLU A 1 89 ? -3.579 12.110 40.139 1.00 97.44 89 GLU A CA 1
ATOM 675 C C . GLU A 1 89 ? -2.068 12.039 39.933 1.00 97.44 89 GLU A C 1
ATOM 677 O O . GLU A 1 89 ? -1.516 12.882 39.228 1.00 97.44 89 GLU A O 1
ATOM 682 N N . GLU A 1 90 ? -1.406 11.027 40.487 1.00 96.88 90 GLU A N 1
ATOM 683 C CA . GLU A 1 90 ? -0.005 10.697 40.233 1.00 96.88 90 GLU A CA 1
ATOM 684 C C . GLU A 1 90 ? 0.227 10.395 38.755 1.00 96.88 90 GLU A C 1
ATOM 686 O O . GLU A 1 90 ? 1.074 11.041 38.137 1.00 96.88 90 GLU A O 1
ATOM 691 N N . ALA A 1 91 ? -0.609 9.558 38.134 1.00 96.94 91 ALA A N 1
ATOM 692 C CA . ALA A 1 91 ? -0.563 9.336 36.687 1.00 96.94 91 ALA A CA 1
ATOM 693 C C . ALA A 1 91 ? -0.730 10.646 35.879 1.00 96.94 91 ALA A C 1
ATOM 695 O O . ALA A 1 91 ? -0.000 10.887 34.917 1.00 96.94 91 ALA A O 1
ATOM 696 N N . ARG A 1 92 ? -1.623 11.559 36.300 1.00 97.00 92 ARG A N 1
ATOM 697 C CA . ARG A 1 92 ? -1.774 12.904 35.692 1.00 97.00 92 ARG A CA 1
ATOM 698 C C . ARG A 1 92 ? -0.594 13.846 35.971 1.00 97.00 92 ARG A C 1
ATOM 700 O O . ARG A 1 92 ? -0.400 14.810 35.227 1.00 97.00 92 ARG A O 1
ATOM 707 N N . LYS A 1 93 ? 0.161 13.650 37.056 1.00 96.81 93 LYS A N 1
ATOM 708 C CA . LYS A 1 93 ? 1.411 14.383 37.332 1.00 96.81 93 LYS A CA 1
ATOM 709 C C . LYS A 1 93 ? 2.525 13.854 36.425 1.00 96.81 93 LYS A C 1
ATOM 711 O O . LYS A 1 93 ? 3.199 14.663 35.797 1.00 96.81 93 LYS A O 1
ATOM 716 N N . VAL A 1 94 ? 2.660 12.533 36.276 1.00 96.25 94 VAL A N 1
ATOM 717 C CA . VAL A 1 94 ? 3.640 11.912 35.365 1.00 96.25 94 VAL A CA 1
ATOM 718 C C . VAL A 1 94 ? 3.370 12.285 33.910 1.00 96.25 94 VAL A C 1
ATOM 720 O O . VAL A 1 94 ? 4.298 12.708 33.234 1.00 96.25 94 VAL A O 1
ATOM 723 N N . ALA A 1 95 ? 2.117 12.254 33.447 1.00 95.56 95 ALA A N 1
ATOM 724 C CA . ALA A 1 95 ? 1.771 12.674 32.085 1.00 95.56 95 ALA A CA 1
ATOM 725 C C . ALA A 1 95 ? 2.164 14.137 31.784 1.00 95.56 95 ALA A C 1
ATOM 727 O O . ALA A 1 95 ? 2.671 14.428 30.702 1.00 95.56 95 ALA A O 1
ATOM 728 N N . ARG A 1 96 ? 1.996 15.054 32.752 1.00 96.00 96 ARG A N 1
ATOM 729 C CA . ARG A 1 96 ? 2.464 16.449 32.632 1.00 96.00 96 ARG A CA 1
ATOM 730 C C . ARG A 1 96 ? 3.989 16.548 32.629 1.00 96.00 96 ARG A C 1
ATOM 732 O O . ARG A 1 96 ? 4.548 17.190 31.748 1.00 96.00 96 ARG A O 1
ATOM 739 N N . MET A 1 97 ? 4.666 15.854 33.547 1.00 96.06 97 MET A N 1
ATOM 740 C CA . MET A 1 97 ? 6.133 15.806 33.572 1.00 96.06 97 MET A CA 1
ATOM 741 C C . MET A 1 97 ? 6.716 15.206 32.285 1.00 96.06 97 MET A C 1
ATOM 743 O O . MET A 1 97 ? 7.756 15.664 31.831 1.00 96.06 97 MET A O 1
ATOM 747 N N . LEU A 1 98 ? 6.046 14.233 31.660 1.00 93.75 98 LEU A N 1
ATOM 748 C CA . LEU A 1 98 ? 6.467 13.658 30.382 1.00 93.75 98 LEU A CA 1
ATOM 749 C C . LEU A 1 98 ? 6.357 14.686 29.247 1.00 93.75 98 LEU A C 1
ATOM 751 O O . LEU A 1 98 ? 7.282 14.799 28.451 1.00 93.75 98 LEU A O 1
ATOM 755 N N . GLN A 1 99 ? 5.292 15.494 29.206 1.00 92.56 99 GLN A N 1
ATOM 756 C CA . GLN A 1 99 ? 5.174 16.603 28.247 1.00 92.56 99 GLN A CA 1
ATOM 757 C C . GLN A 1 99 ? 6.251 17.684 28.465 1.00 92.56 99 GLN A C 1
ATOM 759 O O . GLN A 1 99 ? 6.820 18.187 27.498 1.00 92.56 99 GLN A O 1
ATOM 764 N N . GLU A 1 100 ? 6.574 18.013 29.718 1.00 94.12 100 GLU A N 1
ATOM 765 C CA . GLU A 1 100 ? 7.601 19.007 30.071 1.00 94.12 100 GLU A CA 1
ATOM 766 C C . GLU A 1 100 ? 9.046 18.505 29.853 1.00 94.12 100 GLU A C 1
ATOM 768 O O . GLU A 1 100 ? 9.925 19.278 29.461 1.00 94.12 100 GLU A O 1
ATOM 773 N N . GLU A 1 101 ? 9.324 17.221 30.109 1.00 92.06 101 GLU A N 1
ATOM 774 C CA . GLU A 1 101 ? 10.665 16.620 30.017 1.00 92.06 101 GLU A CA 1
ATOM 775 C C . GLU A 1 101 ? 10.917 15.837 28.709 1.00 92.06 101 GLU A C 1
ATOM 777 O O . GLU A 1 101 ? 12.058 15.437 28.479 1.00 92.06 101 GLU A O 1
ATOM 782 N N . SER A 1 102 ? 9.936 15.706 27.800 1.00 83.75 102 SER A N 1
ATOM 783 C CA . SER A 1 102 ? 10.104 15.040 26.487 1.00 83.75 102 SER A CA 1
ATOM 784 C C . SER A 1 102 ? 11.248 15.628 25.653 1.00 83.75 102 SER A C 1
ATOM 786 O O . SER A 1 102 ? 11.919 14.900 24.923 1.00 83.75 102 SER A O 1
ATOM 788 N N . ASN A 1 103 ? 11.509 16.934 25.776 1.00 85.12 103 ASN A N 1
ATOM 789 C CA . ASN A 1 103 ? 12.617 17.606 25.087 1.00 85.12 103 ASN A CA 1
ATOM 790 C C . ASN A 1 103 ? 14.002 17.257 25.659 1.00 85.12 103 ASN A C 1
ATOM 792 O O . ASN A 1 103 ? 15.002 17.607 25.048 1.00 85.12 103 ASN A O 1
ATOM 796 N N . LYS A 1 104 ? 14.072 16.593 26.821 1.00 89.06 104 LYS A N 1
ATOM 797 C CA . LYS A 1 104 ? 15.314 16.183 27.504 1.00 89.06 104 LYS A CA 1
ATOM 798 C C . LYS A 1 104 ? 15.619 14.688 27.332 1.00 89.06 104 LYS A C 1
ATOM 800 O O . LYS A 1 104 ? 16.455 14.152 28.054 1.00 89.06 104 LYS A O 1
ATOM 805 N N . GLY A 1 105 ? 14.879 13.991 26.464 1.00 86.50 105 GLY A N 1
ATOM 806 C CA . GLY A 1 105 ? 15.055 12.558 26.207 1.00 86.50 105 GLY A CA 1
ATOM 807 C C . GLY A 1 105 ? 14.694 11.631 27.375 1.00 86.50 105 GLY A C 1
ATOM 808 O O . GLY A 1 105 ? 15.068 10.461 27.342 1.00 86.50 105 GLY A O 1
ATOM 809 N N . LYS A 1 106 ? 13.984 12.118 28.403 1.00 89.12 106 LYS A N 1
ATOM 810 C CA . LYS A 1 106 ? 13.504 11.272 29.504 1.00 89.12 106 LYS A CA 1
ATOM 811 C C . LYS A 1 106 ? 12.242 10.519 29.104 1.00 89.12 106 LYS A C 1
ATOM 813 O O . LYS A 1 106 ? 11.287 11.122 28.623 1.00 89.12 106 LYS A O 1
ATOM 818 N N . ASP A 1 107 ? 12.242 9.215 29.353 1.00 91.56 107 ASP A N 1
ATOM 819 C CA . ASP A 1 107 ? 11.084 8.350 29.171 1.00 91.56 107 ASP A CA 1
ATOM 820 C C . ASP A 1 107 ? 10.213 8.277 30.440 1.00 91.56 107 ASP A C 1
ATOM 822 O O . ASP A 1 107 ? 10.576 8.746 31.525 1.00 91.56 107 ASP A O 1
ATOM 826 N N . GLU A 1 108 ? 9.029 7.676 30.303 1.00 94.88 108 GLU A N 1
ATOM 827 C CA . GLU A 1 108 ? 8.089 7.482 31.413 1.00 94.88 108 GLU A CA 1
ATOM 828 C C . GLU A 1 108 ? 8.730 6.697 32.572 1.00 94.88 108 GLU A C 1
ATOM 830 O O . GLU A 1 108 ? 8.530 7.030 33.743 1.00 94.88 108 GLU A O 1
ATOM 835 N N . ARG A 1 109 ? 9.570 5.705 32.245 1.00 94.81 109 ARG A N 1
ATOM 836 C CA . ARG A 1 109 ? 10.325 4.895 33.207 1.00 94.81 109 ARG A CA 1
ATOM 837 C C . ARG A 1 109 ? 11.252 5.762 34.063 1.00 94.81 109 ARG A C 1
ATOM 839 O O . ARG A 1 109 ? 11.193 5.673 35.288 1.00 94.81 109 ARG A O 1
ATOM 846 N N . GLY A 1 110 ? 12.060 6.632 33.458 1.00 94.12 110 GLY A N 1
ATOM 847 C CA . GLY A 1 110 ? 12.941 7.555 34.177 1.00 94.12 110 GLY A CA 1
ATOM 848 C C . GLY A 1 110 ? 12.179 8.478 35.133 1.00 94.12 110 GLY A C 1
ATOM 849 O O . GLY A 1 110 ? 12.582 8.647 36.284 1.00 94.12 110 GLY A O 1
ATOM 850 N N . ILE A 1 111 ? 11.030 9.012 34.707 1.00 95.25 111 ILE A N 1
ATOM 851 C CA . ILE A 1 111 ? 10.189 9.879 35.551 1.00 95.25 111 ILE A CA 1
ATOM 852 C C . ILE A 1 111 ? 9.609 9.103 36.747 1.00 95.25 111 ILE A C 1
ATOM 854 O O . ILE A 1 111 ? 9.645 9.601 37.877 1.00 95.25 111 ILE A O 1
ATOM 858 N N . LEU A 1 112 ? 9.120 7.876 36.540 1.00 96.25 112 LEU A N 1
ATOM 859 C CA . LEU A 1 112 ? 8.581 7.029 37.612 1.00 96.25 112 LEU A CA 1
ATOM 860 C C . LEU A 1 112 ? 9.640 6.660 38.666 1.00 96.25 112 LEU A C 1
ATOM 862 O O . LEU A 1 112 ? 9.348 6.671 39.865 1.00 96.25 112 LEU A O 1
ATOM 866 N N . LEU A 1 113 ? 10.877 6.390 38.242 1.00 95.88 113 LEU A N 1
ATOM 867 C CA . LEU A 1 113 ? 11.979 6.041 39.145 1.00 95.88 113 LEU A CA 1
ATOM 868 C C . LEU A 1 113 ? 12.552 7.262 39.881 1.00 95.88 113 LEU A C 1
ATOM 870 O O . LEU A 1 113 ? 12.777 7.202 41.087 1.00 95.88 113 LEU A O 1
ATOM 874 N N . GLU A 1 114 ? 12.774 8.383 39.191 1.00 96.25 114 GLU A N 1
ATOM 875 C CA . GLU A 1 114 ? 13.429 9.560 39.783 1.00 96.25 114 GLU A CA 1
ATOM 876 C C . GLU A 1 114 ? 12.467 10.484 40.542 1.00 96.25 114 GLU A C 1
ATOM 878 O O . GLU A 1 114 ? 12.816 11.015 41.601 1.00 96.25 114 GLU A O 1
ATOM 883 N N . ARG A 1 115 ? 11.271 10.729 39.986 1.00 95.00 115 ARG A N 1
ATOM 884 C CA . ARG A 1 115 ? 10.321 11.733 40.498 1.00 95.00 115 ARG A CA 1
ATOM 885 C C . ARG A 1 115 ? 9.291 11.115 41.436 1.00 95.00 115 ARG A C 1
ATOM 887 O O . ARG A 1 115 ? 9.088 11.642 42.525 1.00 95.00 115 ARG A O 1
ATOM 894 N N . VAL A 1 116 ? 8.678 10.001 41.029 1.00 95.81 116 VAL A N 1
ATOM 895 C CA . VAL A 1 116 ? 7.676 9.275 41.841 1.00 95.81 116 VAL A CA 1
ATOM 896 C C . VAL A 1 116 ? 8.345 8.327 42.848 1.00 95.81 116 VAL A C 1
ATOM 898 O O . VAL A 1 116 ? 7.743 7.975 43.857 1.00 95.81 116 VAL A O 1
ATOM 901 N N . ARG A 1 117 ? 9.627 7.983 42.639 1.00 96.75 117 ARG A N 1
ATOM 902 C CA . ARG A 1 117 ? 10.432 7.109 43.515 1.00 96.75 117 ARG A CA 1
ATOM 903 C C . ARG A 1 117 ? 9.860 5.696 43.667 1.00 96.75 117 ARG A C 1
ATOM 905 O O . ARG A 1 117 ? 10.029 5.061 44.710 1.00 96.75 117 ARG A O 1
ATOM 912 N N . LEU A 1 118 ? 9.209 5.186 42.620 1.00 96.94 118 LEU A N 1
ATOM 913 C CA . LEU A 1 118 ? 8.795 3.785 42.578 1.00 96.94 118 LEU A CA 1
ATOM 914 C C . LEU A 1 118 ? 10.013 2.857 42.544 1.00 96.94 118 LEU A C 1
ATOM 916 O O . LEU A 1 118 ? 11.081 3.202 42.035 1.00 96.94 118 LEU A O 1
ATOM 920 N N . LYS A 1 119 ? 9.847 1.643 43.075 1.00 96.88 119 LYS A N 1
ATOM 921 C CA . LYS A 1 119 ? 10.891 0.616 43.008 1.00 96.88 119 LYS A CA 1
ATOM 922 C C . LYS A 1 119 ? 11.040 0.129 41.567 1.00 96.88 119 LYS A C 1
ATOM 924 O O . LYS A 1 119 ? 10.040 -0.129 40.901 1.00 96.88 119 LYS A O 1
ATOM 929 N N . ALA A 1 120 ? 12.283 -0.071 41.125 1.00 95.25 120 ALA A N 1
ATOM 930 C CA . ALA A 1 120 ? 12.589 -0.511 39.762 1.00 95.25 120 ALA A CA 1
ATOM 931 C C . ALA A 1 120 ? 11.825 -1.776 39.350 1.00 95.25 120 ALA A C 1
ATOM 933 O O . ALA A 1 120 ? 11.262 -1.810 38.263 1.00 95.25 120 ALA A O 1
ATOM 934 N N . ASN A 1 121 ? 11.708 -2.761 40.247 1.00 95.44 121 ASN A N 1
ATOM 935 C CA . ASN A 1 121 ? 10.980 -3.992 39.957 1.00 95.44 121 ASN A CA 1
ATOM 936 C C . ASN A 1 121 ? 9.492 -3.749 39.651 1.00 95.44 121 ASN A C 1
ATOM 938 O O . ASN A 1 121 ? 8.999 -4.326 38.702 1.00 95.44 121 ASN A O 1
ATOM 942 N N . MET A 1 122 ? 8.800 -2.847 40.359 1.00 96.38 122 MET A N 1
ATOM 943 C CA . MET A 1 122 ? 7.384 -2.541 40.083 1.00 96.38 122 MET A CA 1
ATOM 944 C C . MET A 1 122 ? 7.190 -1.934 38.687 1.00 96.38 122 MET A C 1
ATOM 946 O O . MET A 1 122 ? 6.251 -2.279 37.976 1.00 96.38 122 MET A O 1
ATOM 950 N N . VAL A 1 123 ? 8.101 -1.043 38.285 1.00 96.19 123 VAL A N 1
ATOM 951 C CA . VAL A 1 123 ? 8.079 -0.384 36.971 1.00 96.19 123 VAL A CA 1
ATOM 952 C C . VAL A 1 123 ? 8.446 -1.375 35.859 1.00 96.19 123 VAL A C 1
ATOM 954 O O . VAL A 1 123 ? 7.787 -1.405 34.820 1.00 96.19 123 VAL A O 1
ATOM 957 N N . ASP A 1 124 ? 9.452 -2.222 36.085 1.00 94.94 124 ASP A N 1
ATOM 958 C CA . ASP A 1 124 ? 9.901 -3.240 35.129 1.00 94.94 124 ASP A CA 1
ATOM 959 C C . ASP A 1 124 ? 8.899 -4.414 35.014 1.00 94.94 124 ASP A C 1
ATOM 961 O O . ASP A 1 124 ? 8.699 -4.928 33.916 1.00 94.94 124 ASP A O 1
ATOM 965 N N . ASP A 1 125 ? 8.208 -4.795 36.096 1.00 95.88 125 ASP A N 1
ATOM 966 C CA . ASP A 1 125 ? 7.118 -5.786 36.104 1.00 95.88 125 ASP A CA 1
ATOM 967 C C . ASP A 1 125 ? 5.898 -5.269 35.321 1.00 95.88 125 ASP A C 1
ATOM 969 O O . ASP A 1 125 ? 5.417 -5.953 34.417 1.00 95.88 125 ASP A O 1
ATOM 973 N N . ALA A 1 126 ? 5.445 -4.035 35.586 1.00 96.81 126 ALA A N 1
ATOM 974 C CA . ALA A 1 126 ? 4.366 -3.400 34.822 1.00 96.81 126 ALA A CA 1
ATOM 975 C C . ALA A 1 126 ? 4.729 -3.241 33.334 1.00 96.81 126 ALA A C 1
ATOM 977 O O . ALA A 1 126 ? 3.898 -3.488 32.460 1.00 96.81 126 ALA A O 1
ATOM 978 N N . THR A 1 127 ? 5.987 -2.894 33.032 1.00 96.69 127 THR A N 1
ATOM 979 C CA . THR A 1 127 ? 6.494 -2.852 31.652 1.00 96.69 127 THR A CA 1
ATOM 980 C C . THR A 1 127 ? 6.467 -4.245 31.021 1.00 96.69 127 THR A C 1
ATOM 982 O O . THR A 1 127 ? 5.971 -4.388 29.906 1.00 96.69 127 THR A O 1
ATOM 985 N N . ARG A 1 128 ? 6.937 -5.292 31.723 1.00 96.81 128 ARG A N 1
ATOM 986 C CA . ARG A 1 128 ? 6.891 -6.679 31.231 1.00 96.81 128 ARG A CA 1
ATOM 987 C C . ARG A 1 128 ? 5.467 -7.081 30.861 1.00 96.81 128 ARG A C 1
ATOM 989 O O . ARG A 1 128 ? 5.280 -7.575 29.755 1.00 96.81 128 ARG A O 1
ATOM 996 N N . GLU A 1 129 ? 4.485 -6.848 31.730 1.00 96.50 129 GLU A N 1
ATOM 997 C CA . GLU A 1 129 ? 3.086 -7.197 31.448 1.00 96.50 129 GLU A CA 1
ATOM 998 C C . GLU A 1 129 ? 2.564 -6.533 30.164 1.00 96.50 129 GLU A C 1
ATOM 1000 O O . GLU A 1 129 ? 2.017 -7.226 29.305 1.00 96.50 129 GLU A O 1
ATOM 1005 N N . ILE A 1 130 ? 2.799 -5.224 29.990 1.00 96.69 130 ILE A N 1
ATOM 1006 C CA . ILE A 1 130 ? 2.399 -4.487 28.777 1.00 96.69 130 ILE A CA 1
ATOM 1007 C C . ILE A 1 130 ? 3.059 -5.089 27.527 1.00 96.69 130 ILE A C 1
ATOM 1009 O O . ILE A 1 130 ? 2.402 -5.257 26.500 1.00 96.69 130 ILE A O 1
ATOM 1013 N N . LEU A 1 131 ? 4.348 -5.441 27.595 1.00 96.88 131 LEU A N 1
ATOM 1014 C CA . LEU A 1 131 ? 5.059 -6.028 26.455 1.00 96.88 131 LEU A CA 1
ATOM 1015 C C . LEU A 1 131 ? 4.605 -7.465 26.145 1.00 96.88 131 LEU A C 1
ATOM 1017 O O . LEU A 1 131 ? 4.566 -7.843 24.974 1.00 96.88 131 LEU A O 1
ATOM 1021 N N . VAL A 1 132 ? 4.249 -8.256 27.164 1.00 97.62 132 VAL A N 1
ATOM 1022 C CA . VAL A 1 132 ? 3.665 -9.601 27.005 1.00 97.62 132 VAL A CA 1
ATOM 1023 C C . VAL A 1 132 ? 2.294 -9.521 26.338 1.00 97.62 132 VAL A C 1
ATOM 1025 O O . VAL A 1 132 ? 2.018 -10.307 25.435 1.00 97.62 132 VAL A O 1
ATOM 1028 N N . GLU A 1 133 ? 1.444 -8.584 26.758 1.00 96.56 133 GLU A N 1
ATOM 1029 C CA . GLU A 1 133 ? 0.131 -8.366 26.145 1.00 96.56 133 GLU A CA 1
ATOM 1030 C C . GLU A 1 133 ? 0.272 -7.884 24.703 1.00 96.56 133 GLU A C 1
ATOM 1032 O O . GLU A 1 133 ? -0.179 -8.590 23.808 1.00 96.56 133 GLU A O 1
ATOM 1037 N N . CYS A 1 134 ? 1.034 -6.816 24.452 1.00 97.00 134 CYS A N 1
ATOM 1038 C CA . CYS A 1 134 ? 1.254 -6.274 23.108 1.00 97.00 134 CYS A CA 1
ATOM 1039 C C . CYS A 1 134 ? 1.770 -7.329 22.105 1.00 97.00 134 CYS A C 1
ATOM 1041 O O . CYS A 1 134 ? 1.333 -7.368 20.952 1.00 97.00 134 CYS A O 1
ATOM 1043 N N . PHE A 1 135 ? 2.658 -8.233 22.537 1.00 97.88 135 PHE A N 1
ATOM 1044 C CA . PHE A 1 135 ? 3.151 -9.344 21.712 1.00 97.88 135 PHE A CA 1
ATOM 1045 C C . PHE A 1 135 ? 2.050 -10.350 21.329 1.00 97.88 135 PHE A C 1
ATOM 1047 O O . PHE A 1 135 ? 2.075 -10.925 20.235 1.00 97.88 135 PHE A O 1
ATOM 1054 N N . LEU A 1 136 ? 1.088 -10.576 22.227 1.00 97.94 136 LEU A N 1
ATOM 1055 C CA . LEU A 1 136 ? -0.028 -11.504 22.048 1.00 97.94 136 LEU A CA 1
ATOM 1056 C C . LEU A 1 136 ? -1.236 -10.848 21.354 1.00 97.94 136 LEU A C 1
ATOM 1058 O O . LEU A 1 136 ? -1.897 -11.521 20.565 1.00 97.94 136 LEU A O 1
ATOM 1062 N N . ASP A 1 137 ? -1.488 -9.554 21.567 1.00 97.38 137 ASP A N 1
ATOM 1063 C CA . ASP A 1 137 ? -2.515 -8.751 20.880 1.00 97.38 137 ASP A CA 1
ATOM 1064 C C . ASP A 1 137 ? -2.325 -8.803 19.358 1.00 97.38 137 ASP A C 1
ATOM 1066 O O . ASP A 1 137 ? -3.278 -9.005 18.600 1.00 97.38 137 ASP A O 1
ATOM 1070 N N . CYS A 1 138 ? -1.061 -8.756 18.917 1.00 97.62 138 CYS A N 1
ATOM 1071 C CA . CYS A 1 138 ? -0.645 -8.911 17.524 1.00 97.62 138 CYS A CA 1
ATOM 1072 C C . CYS A 1 138 ? -1.190 -10.184 16.837 1.00 97.62 138 CYS A C 1
ATOM 1074 O O . CYS A 1 138 ? -1.303 -10.210 15.613 1.00 97.62 138 CYS A O 1
ATOM 1076 N N . LEU A 1 139 ? -1.546 -11.242 17.582 1.00 97.88 139 LEU A N 1
ATOM 1077 C CA . LEU A 1 139 ? -2.129 -12.480 17.034 1.00 97.88 139 LEU A CA 1
ATOM 1078 C C . LEU A 1 139 ? -3.612 -12.340 16.649 1.00 97.88 139 LEU A C 1
ATOM 1080 O O . LEU A 1 139 ? -4.138 -13.190 15.928 1.00 97.88 139 LEU A O 1
ATOM 1084 N N . PHE A 1 140 ? -4.299 -11.303 17.126 1.00 97.31 140 PHE A N 1
ATOM 1085 C CA . PHE A 1 140 ? -5.736 -11.080 16.912 1.00 97.31 140 PHE A CA 1
ATOM 1086 C C . PHE A 1 140 ? -6.046 -9.984 15.888 1.00 97.31 140 PHE A C 1
ATOM 1088 O O . PHE A 1 140 ? -7.210 -9.784 15.518 1.00 97.31 140 PHE A O 1
ATOM 1095 N N . TRP A 1 141 ? -5.000 -9.315 15.400 1.00 95.75 141 TRP A N 1
ATOM 1096 C CA . TRP A 1 141 ? -5.057 -8.319 14.340 1.00 95.75 141 TRP A CA 1
ATOM 1097 C C . TRP A 1 141 ? -5.624 -8.890 13.015 1.00 95.75 141 TRP A C 1
ATOM 1099 O O . TRP A 1 141 ? -5.665 -10.111 12.822 1.00 95.75 141 TRP A O 1
ATOM 1109 N N . PRO A 1 142 ? -6.071 -8.041 12.065 1.00 93.06 142 PRO A N 1
ATOM 1110 C CA . PRO A 1 142 ? -6.598 -8.500 10.779 1.00 93.06 142 PRO A CA 1
ATOM 1111 C C . PRO A 1 142 ? -5.493 -9.013 9.841 1.00 93.06 142 PRO A C 1
ATOM 1113 O O . PRO A 1 142 ? -4.891 -8.248 9.085 1.00 93.06 142 PRO A O 1
ATOM 1116 N N . GLU A 1 143 ? -5.283 -10.333 9.862 1.00 93.50 143 GLU A N 1
ATOM 1117 C CA . GLU A 1 143 ? -4.341 -11.065 8.995 1.00 93.50 143 GLU A CA 1
ATOM 1118 C C . GLU A 1 143 ? -2.889 -10.541 9.094 1.00 93.50 143 GLU A C 1
ATOM 1120 O O . GLU A 1 143 ? -2.302 -10.108 8.089 1.00 93.50 143 GLU A O 1
ATOM 1125 N N . PRO A 1 144 ? -2.306 -10.558 10.308 1.00 96.62 144 PRO A N 1
ATOM 1126 C CA . PRO A 1 144 ? -0.999 -9.987 10.580 1.00 96.62 144 PRO A CA 1
ATOM 1127 C C . PRO A 1 144 ? 0.097 -10.734 9.820 1.00 96.62 144 PRO A C 1
ATOM 1129 O O . PRO A 1 144 ? 0.057 -11.956 9.639 1.00 96.62 144 PRO A O 1
ATOM 1132 N N . ARG A 1 145 ? 1.116 -9.991 9.402 1.00 97.12 145 ARG A N 1
ATOM 1133 C CA . ARG A 1 145 ? 2.355 -10.515 8.825 1.00 97.12 145 ARG A CA 1
ATOM 1134 C C . ARG A 1 145 ? 3.533 -10.110 9.693 1.00 97.12 145 ARG A C 1
ATOM 1136 O O . ARG A 1 145 ? 3.480 -9.077 10.353 1.00 97.12 145 ARG A O 1
ATOM 1143 N N . TYR A 1 146 ? 4.590 -10.909 9.674 1.00 97.56 146 TYR A N 1
ATOM 1144 C CA . TYR A 1 146 ? 5.800 -10.635 10.438 1.00 97.56 146 TYR A CA 1
ATOM 1145 C C . TYR A 1 146 ? 7.070 -10.757 9.604 1.00 97.56 146 TYR A C 1
ATOM 1147 O O . TYR A 1 146 ? 7.113 -11.461 8.591 1.00 97.56 146 TYR A O 1
ATOM 1155 N N . GLU A 1 147 ? 8.113 -10.096 10.091 1.00 96.12 147 GLU A N 1
ATOM 1156 C CA . GLU A 1 147 ? 9.502 -10.279 9.696 1.00 96.12 147 GLU A CA 1
ATOM 1157 C C . GLU A 1 147 ? 10.355 -10.344 10.968 1.00 96.12 147 GLU A C 1
ATOM 1159 O O . GLU A 1 147 ? 10.330 -9.428 11.789 1.00 96.12 147 GLU A O 1
ATOM 1164 N N . VAL A 1 148 ? 11.095 -11.439 11.142 1.00 96.31 148 VAL A N 1
ATOM 1165 C CA . VAL A 1 148 ? 12.095 -11.603 12.204 1.00 96.31 148 VAL A CA 1
ATOM 1166 C C . VAL A 1 148 ? 13.479 -11.701 11.577 1.00 96.31 148 VAL A C 1
ATOM 1168 O O . VAL A 1 148 ? 13.665 -12.401 10.577 1.00 96.31 148 VAL A O 1
ATOM 1171 N N . ALA A 1 149 ? 14.450 -11.004 12.159 1.00 93.62 149 ALA A N 1
ATOM 1172 C CA . ALA A 1 149 ? 15.830 -10.983 11.691 1.00 93.62 149 ALA A CA 1
ATOM 1173 C C . ALA A 1 149 ? 16.813 -10.946 12.864 1.00 93.62 149 ALA A C 1
ATOM 1175 O O . ALA A 1 149 ? 16.586 -10.249 13.853 1.00 93.62 149 ALA A O 1
ATOM 1176 N N . THR A 1 150 ? 17.935 -11.654 12.738 1.00 93.31 150 THR A N 1
ATOM 1177 C CA . THR A 1 150 ? 19.052 -11.558 13.688 1.00 93.31 150 THR A CA 1
ATOM 1178 C C . THR A 1 150 ? 19.996 -10.409 13.306 1.00 93.31 150 THR A C 1
ATOM 1180 O O . THR A 1 150 ? 20.267 -10.176 12.125 1.00 93.31 150 THR A O 1
ATOM 1183 N N . GLY A 1 151 ? 20.513 -9.681 14.302 1.00 88.50 151 GLY A N 1
ATOM 1184 C CA . GLY A 1 151 ? 21.433 -8.551 14.105 1.00 88.50 151 GLY A CA 1
ATOM 1185 C C . GLY A 1 151 ? 20.891 -7.172 14.510 1.00 88.50 151 GLY A C 1
ATOM 1186 O O . GLY A 1 151 ? 19.855 -7.044 15.154 1.00 88.50 151 GLY A O 1
ATOM 1187 N N . SER A 1 152 ? 21.626 -6.121 14.138 1.00 81.88 152 SER A N 1
ATOM 1188 C CA . SER A 1 152 ? 21.230 -4.724 14.352 1.00 81.88 152 SER A CA 1
ATOM 1189 C C . SER A 1 152 ? 20.040 -4.327 13.474 1.00 81.88 152 SER A C 1
ATOM 1191 O O . SER A 1 152 ? 20.014 -4.656 12.286 1.00 81.88 152 SER A O 1
ATOM 1193 N N . LEU A 1 153 ? 19.119 -3.546 14.040 1.00 77.19 153 LEU A N 1
ATOM 1194 C CA . LEU A 1 153 ? 18.089 -2.822 13.292 1.00 77.19 153 LEU A CA 1
ATOM 1195 C C . LEU A 1 153 ? 18.728 -1.772 12.360 1.00 77.19 153 LEU A C 1
ATOM 1197 O O . LEU A 1 153 ? 19.861 -1.340 12.590 1.00 77.19 153 LEU A O 1
ATOM 1201 N N . GLU A 1 154 ? 18.001 -1.353 11.325 1.00 76.94 154 GLU A N 1
ATOM 1202 C CA . GLU A 1 154 ? 18.353 -0.171 10.527 1.00 76.94 154 GLU A CA 1
ATOM 1203 C C . GLU A 1 154 ? 18.320 1.082 11.428 1.00 76.94 154 GLU A C 1
ATOM 1205 O O . GLU A 1 154 ? 17.422 1.244 12.259 1.00 76.94 154 GLU A O 1
ATOM 1210 N N . SER A 1 155 ? 19.328 1.953 11.305 1.00 72.06 155 SER A N 1
ATOM 1211 C CA . SER A 1 155 ? 19.552 3.095 12.212 1.00 72.06 155 SER A CA 1
ATOM 1212 C C . SER A 1 155 ? 18.401 4.105 12.220 1.00 72.06 155 SER A C 1
ATOM 1214 O O . SER A 1 155 ? 18.148 4.737 13.246 1.00 72.06 155 SER A O 1
ATOM 1216 N N . GLU A 1 156 ? 17.665 4.212 11.115 1.00 76.81 156 GLU A N 1
ATOM 1217 C CA . GLU A 1 156 ? 16.517 5.110 10.948 1.00 76.81 156 GLU A CA 1
ATOM 1218 C C . GLU A 1 156 ? 15.419 4.866 11.998 1.00 76.81 156 GLU A C 1
ATOM 1220 O O . GLU A 1 156 ? 14.920 5.807 12.618 1.00 76.81 156 GLU A O 1
ATOM 1225 N N . LEU A 1 157 ? 15.091 3.598 12.278 1.00 79.06 157 LEU A N 1
ATOM 1226 C CA . LEU A 1 157 ? 14.057 3.236 13.255 1.00 79.06 157 LEU A CA 1
ATOM 1227 C C . LEU A 1 157 ? 14.464 3.558 14.700 1.00 79.06 157 LEU A C 1
ATOM 1229 O O . LEU A 1 157 ? 13.602 3.810 15.540 1.00 79.06 157 LEU A O 1
ATOM 1233 N N . ALA A 1 158 ? 15.765 3.582 15.005 1.00 75.69 158 ALA A N 1
ATOM 1234 C CA . ALA A 1 158 ? 16.247 3.924 16.341 1.00 75.69 158 ALA A CA 1
ATOM 1235 C C . ALA A 1 158 ? 16.074 5.420 16.664 1.00 75.69 158 ALA A C 1
ATOM 1237 O O . ALA A 1 158 ? 15.853 5.757 17.835 1.00 75.69 158 ALA A O 1
ATOM 1238 N N . GLY A 1 159 ? 16.158 6.282 15.639 1.00 79.62 159 GLY A N 1
ATOM 1239 C CA . GLY A 1 159 ? 16.103 7.745 15.742 1.00 79.62 159 GLY A CA 1
ATOM 1240 C C . GLY A 1 159 ? 14.700 8.364 15.693 1.00 79.62 159 GLY A C 1
ATOM 1241 O O . GLY A 1 159 ? 14.540 9.523 16.079 1.00 79.62 159 GLY A O 1
ATOM 1242 N N . ARG A 1 160 ? 13.672 7.619 15.265 1.00 82.69 160 ARG A N 1
ATOM 1243 C CA . ARG A 1 160 ? 12.284 8.110 15.216 1.00 82.69 160 ARG A CA 1
ATOM 1244 C C . ARG A 1 160 ? 11.717 8.355 16.623 1.00 82.69 160 ARG A C 1
ATOM 1246 O O . ARG A 1 160 ? 11.489 7.420 17.390 1.00 82.69 160 ARG A O 1
ATOM 1253 N N . ARG A 1 161 ? 11.505 9.638 16.955 1.00 80.50 161 ARG A N 1
ATOM 1254 C CA . ARG A 1 161 ? 10.890 10.127 18.211 1.00 80.50 161 ARG A CA 1
ATOM 1255 C C . ARG A 1 161 ? 9.362 10.287 18.114 1.00 80.50 161 ARG A C 1
ATOM 1257 O O . ARG A 1 161 ? 8.715 10.512 19.127 1.00 80.50 161 ARG A O 1
ATOM 1264 N N . ASP A 1 162 ? 8.796 10.185 16.912 1.00 78.06 162 ASP A N 1
ATOM 1265 C CA . ASP A 1 162 ? 7.361 10.307 16.609 1.00 78.06 162 ASP A CA 1
ATOM 1266 C C . ASP A 1 162 ? 6.549 9.032 16.912 1.00 78.06 162 ASP A C 1
ATOM 1268 O O . ASP A 1 162 ? 5.330 9.014 16.760 1.00 78.06 162 ASP A O 1
ATOM 1272 N N . LEU A 1 163 ? 7.226 7.964 17.335 1.00 84.56 163 LEU A N 1
ATOM 1273 C CA . LEU A 1 163 ? 6.662 6.640 17.572 1.00 84.56 163 LEU A CA 1
ATOM 1274 C C . LEU A 1 163 ? 6.531 6.359 19.072 1.00 84.56 163 LEU A C 1
ATOM 1276 O O . LEU A 1 163 ? 7.444 6.656 19.847 1.00 84.56 163 LEU A O 1
ATOM 1280 N N . SER A 1 164 ? 5.440 5.708 19.483 1.00 81.00 164 SER A N 1
ATOM 1281 C CA . SER A 1 164 ? 5.302 5.202 20.853 1.00 81.00 164 SER A CA 1
ATOM 1282 C C . SER A 1 164 ? 6.390 4.164 21.128 1.00 81.00 164 SER A C 1
ATOM 1284 O O . SER A 1 164 ? 6.539 3.217 20.355 1.00 81.00 164 SER A O 1
ATOM 1286 N N . ALA A 1 165 ? 7.138 4.320 22.223 1.00 89.06 165 ALA A N 1
ATOM 1287 C CA . ALA A 1 165 ? 8.230 3.419 22.576 1.00 89.06 165 ALA A CA 1
ATOM 1288 C C . ALA A 1 165 ? 8.238 3.051 24.067 1.00 89.06 165 ALA A C 1
ATOM 1290 O O . ALA A 1 165 ? 8.041 3.906 24.927 1.00 89.06 165 ALA A O 1
ATOM 1291 N N . LEU A 1 166 ? 8.533 1.784 24.361 1.00 90.69 166 LEU A N 1
ATOM 1292 C CA . LEU A 1 166 ? 8.722 1.240 25.710 1.00 90.69 166 LEU A CA 1
ATOM 1293 C C . LEU A 1 166 ? 10.044 0.467 25.776 1.00 90.69 166 LEU A C 1
ATOM 1295 O O . LEU A 1 166 ? 10.403 -0.218 24.819 1.00 90.69 166 LEU A O 1
ATOM 1299 N N . THR A 1 167 ? 10.757 0.546 26.903 1.00 92.06 167 THR A N 1
ATOM 1300 C CA . THR A 1 167 ? 12.051 -0.136 27.087 1.00 92.06 167 THR A CA 1
ATOM 1301 C C . THR A 1 167 ? 12.068 -0.953 28.375 1.00 92.06 167 THR A C 1
ATOM 1303 O O . THR A 1 167 ? 11.908 -0.411 29.465 1.00 92.06 167 THR A O 1
ATOM 1306 N N . LEU A 1 168 ? 12.333 -2.254 28.248 1.00 93.19 168 LEU A N 1
ATOM 1307 C CA . LEU A 1 168 ? 12.544 -3.192 29.348 1.00 93.19 168 LEU A CA 1
ATOM 1308 C C . LEU A 1 168 ? 14.032 -3.564 29.414 1.00 93.19 168 LEU A C 1
ATOM 1310 O O . LEU A 1 168 ? 14.515 -4.338 28.588 1.00 93.19 168 LEU A O 1
ATOM 1314 N N . SER A 1 169 ? 14.775 -3.013 30.378 1.00 88.38 169 SER A N 1
ATOM 1315 C CA . SER A 1 169 ? 16.235 -3.210 30.479 1.00 88.38 169 SER A CA 1
ATOM 1316 C C . SER A 1 169 ? 16.650 -4.589 31.010 1.00 88.38 169 SER A C 1
ATOM 1318 O O . SER A 1 169 ? 17.732 -5.073 30.694 1.00 88.38 169 SER A O 1
ATOM 1320 N N . LEU A 1 170 ? 15.820 -5.233 31.835 1.00 86.12 170 LEU A N 1
ATOM 1321 C CA . LEU A 1 170 ? 16.129 -6.511 32.487 1.00 86.12 170 LEU A CA 1
ATOM 1322 C C . LEU A 1 170 ? 14.927 -7.460 32.418 1.00 86.12 170 LEU A C 1
ATOM 1324 O O . LEU A 1 170 ? 13.791 -7.030 32.264 1.00 86.12 170 LEU A O 1
ATOM 1328 N N . GLY A 1 171 ? 15.172 -8.766 32.545 1.00 88.75 171 GLY A N 1
ATOM 1329 C CA . GLY A 1 171 ? 14.096 -9.763 32.618 1.00 88.75 171 GLY A CA 1
ATOM 1330 C C . GLY A 1 171 ? 13.485 -10.190 31.277 1.00 88.75 171 GLY A C 1
ATOM 1331 O O . GLY A 1 171 ? 12.426 -10.814 31.285 1.00 88.75 171 GLY A O 1
ATOM 1332 N N . ILE A 1 172 ? 14.146 -9.925 30.139 1.00 93.81 172 ILE A N 1
ATOM 1333 C CA . ILE A 1 172 ? 13.671 -10.347 28.802 1.00 93.81 172 ILE A CA 1
ATOM 1334 C C . ILE A 1 172 ? 13.394 -11.859 28.753 1.00 93.81 172 ILE A C 1
ATOM 1336 O O . ILE A 1 172 ? 12.375 -12.274 28.218 1.00 93.81 172 ILE A O 1
ATOM 1340 N N . THR A 1 173 ? 14.250 -12.692 29.356 1.00 93.62 173 THR A N 1
ATOM 1341 C CA . THR A 1 173 ? 14.033 -14.148 29.421 1.00 93.62 173 THR A CA 1
ATOM 1342 C C . THR A 1 173 ? 12.711 -14.490 30.111 1.00 93.62 173 THR A C 1
ATOM 1344 O O . THR A 1 173 ? 11.923 -15.254 29.569 1.00 93.62 173 THR A O 1
ATOM 1347 N N . GLY A 1 174 ? 12.411 -13.839 31.242 1.00 94.56 174 GLY A N 1
ATOM 1348 C CA . GLY A 1 174 ? 11.136 -14.009 31.945 1.00 94.56 174 GLY A CA 1
ATOM 1349 C C . GLY A 1 174 ? 9.935 -13.549 31.114 1.00 94.56 174 GLY A C 1
ATOM 1350 O O . GLY A 1 174 ? 8.913 -14.223 31.112 1.00 94.56 174 GLY A O 1
ATOM 1351 N N . MET A 1 175 ? 10.072 -12.459 30.348 1.00 95.94 175 MET A N 1
ATOM 1352 C CA . MET A 1 175 ? 9.057 -12.019 29.379 1.00 95.94 175 MET A CA 1
ATOM 1353 C C . MET A 1 175 ? 8.806 -13.081 28.297 1.00 95.94 175 MET A C 1
ATOM 1355 O O . MET A 1 175 ? 7.657 -13.423 28.025 1.00 95.94 175 MET A O 1
ATOM 1359 N N . ILE A 1 176 ? 9.866 -13.652 27.721 1.00 95.69 176 ILE A N 1
ATOM 1360 C CA . ILE A 1 176 ? 9.775 -14.681 26.675 1.00 95.69 176 ILE A CA 1
ATOM 1361 C C . ILE A 1 176 ? 9.146 -15.970 27.213 1.00 95.69 176 ILE A C 1
ATOM 1363 O O . ILE A 1 176 ? 8.298 -16.559 26.542 1.00 95.69 176 ILE A O 1
ATOM 1367 N N . ASP A 1 177 ? 9.520 -16.403 28.415 1.00 95.50 177 ASP A N 1
ATOM 1368 C CA . ASP A 1 177 ? 8.961 -17.604 29.038 1.00 95.50 177 ASP A CA 1
ATOM 1369 C C . ASP A 1 177 ? 7.487 -17.403 29.439 1.00 95.50 177 ASP A C 1
ATOM 1371 O O . ASP A 1 177 ? 6.662 -18.302 29.253 1.00 95.50 177 ASP A O 1
ATOM 1375 N N . GLU A 1 178 ? 7.115 -16.197 29.884 1.00 97.12 178 GLU A N 1
ATOM 1376 C CA . GLU A 1 178 ? 5.722 -15.815 30.137 1.00 97.12 178 GLU A CA 1
ATOM 1377 C C . GLU A 1 178 ? 4.886 -15.821 28.843 1.00 97.12 178 GLU A C 1
ATOM 1379 O O . GLU A 1 178 ? 3.787 -16.387 28.821 1.00 97.12 178 GLU A O 1
ATOM 1384 N N . VAL A 1 179 ? 5.418 -15.277 27.740 1.00 97.44 179 VAL A N 1
ATOM 1385 C CA . VAL A 1 179 ? 4.784 -15.357 26.413 1.00 97.44 179 VAL A CA 1
ATOM 1386 C C . VAL A 1 179 ? 4.645 -16.813 25.964 1.00 97.44 179 VAL A C 1
ATOM 1388 O O . VAL A 1 179 ? 3.544 -17.219 25.599 1.00 97.44 179 VAL A O 1
ATOM 1391 N N . ARG A 1 180 ? 5.704 -17.633 26.031 1.00 96.62 180 ARG A N 1
ATOM 1392 C CA . ARG A 1 180 ? 5.658 -19.066 25.663 1.00 96.62 180 ARG A CA 1
ATOM 1393 C C . ARG A 1 180 ? 4.606 -19.841 26.455 1.00 96.62 180 ARG A C 1
ATOM 1395 O O . ARG A 1 180 ? 3.897 -20.667 25.881 1.00 96.62 180 ARG A O 1
ATOM 1402 N N . SER A 1 181 ? 4.480 -19.557 27.751 1.00 96.62 181 SER A N 1
ATOM 1403 C CA . SER A 1 181 ? 3.437 -20.127 28.607 1.00 96.62 181 SER A CA 1
ATOM 1404 C C . SER A 1 181 ? 2.036 -19.712 28.134 1.00 96.62 181 SER A C 1
ATOM 1406 O O . SER A 1 181 ? 1.183 -20.564 27.868 1.00 96.62 181 SER A O 1
ATOM 1408 N N . LYS A 1 182 ? 1.815 -18.406 27.920 1.00 97.56 182 LYS A N 1
ATOM 1409 C CA . LYS A 1 182 ? 0.533 -17.846 27.459 1.00 97.56 182 LYS A CA 1
ATOM 1410 C C . LYS A 1 182 ? 0.161 -18.254 26.025 1.00 97.56 182 LYS A C 1
ATOM 1412 O O . LYS A 1 182 ? -1.026 -18.405 25.749 1.00 97.56 182 LYS A O 1
ATOM 1417 N N . LEU A 1 183 ? 1.118 -18.510 25.127 1.00 97.25 183 LEU A N 1
ATOM 1418 C CA . LEU A 1 183 ? 0.850 -18.956 23.748 1.00 97.25 183 LEU A CA 1
ATOM 1419 C C . LEU A 1 183 ? 0.027 -20.257 23.694 1.00 97.25 183 LEU A C 1
ATOM 1421 O O . LEU A 1 183 ? -0.747 -20.445 22.755 1.00 97.25 183 LEU A O 1
ATOM 1425 N N . ARG A 1 184 ? 0.127 -21.128 24.711 1.00 93.19 184 ARG A N 1
ATOM 1426 C CA . ARG A 1 184 ? -0.692 -22.350 24.806 1.00 93.19 184 ARG A CA 1
ATOM 1427 C C . ARG A 1 184 ? -2.177 -22.033 24.984 1.00 93.19 184 ARG A C 1
ATOM 1429 O O . ARG A 1 184 ? -2.981 -22.507 24.190 1.00 93.19 184 ARG A O 1
ATOM 1436 N N . THR A 1 185 ? -2.533 -21.185 25.952 1.00 95.25 185 THR A N 1
ATOM 1437 C CA . THR A 1 185 ? -3.937 -20.788 26.185 1.00 95.25 185 THR A CA 1
ATOM 1438 C C . THR A 1 185 ? -4.465 -19.895 25.061 1.00 95.25 185 THR A C 1
ATOM 1440 O O . THR A 1 185 ? -5.607 -20.030 24.634 1.00 95.25 185 THR A O 1
ATOM 1443 N N . VAL A 1 186 ? -3.615 -19.038 24.486 1.00 97.19 186 VAL A N 1
ATOM 1444 C CA . VAL A 1 186 ? -3.968 -18.226 23.309 1.00 97.19 186 VAL A CA 1
ATOM 1445 C C . VAL A 1 186 ? -4.262 -19.086 22.073 1.00 97.19 186 VAL A C 1
ATOM 1447 O O . VAL A 1 186 ? -5.090 -18.693 21.255 1.00 97.19 186 VAL A O 1
ATOM 1450 N N . SER A 1 187 ? -3.667 -20.278 21.949 1.00 97.06 187 SER A N 1
ATOM 1451 C CA . SER A 1 187 ? -3.995 -21.244 20.887 1.00 97.06 187 SER A CA 1
ATOM 1452 C C . SER A 1 187 ? -5.460 -21.698 20.937 1.00 97.06 187 SER A C 1
ATOM 1454 O O . SER A 1 187 ? -6.107 -21.808 19.897 1.00 97.06 187 SER A O 1
ATOM 1456 N N . GLU A 1 188 ? -6.009 -21.909 22.135 1.00 96.50 188 GLU A N 1
ATOM 1457 C CA . GLU A 1 188 ? -7.408 -22.310 22.341 1.00 96.50 188 GLU A CA 1
ATOM 1458 C C . GLU A 1 188 ? -8.363 -21.150 22.035 1.00 96.50 188 GLU A C 1
ATOM 1460 O O . GLU A 1 188 ? -9.292 -21.306 21.237 1.00 96.50 188 GLU A O 1
ATOM 1465 N N . VAL A 1 189 ? -8.045 -19.950 22.535 1.00 97.69 189 VAL A N 1
ATOM 1466 C CA . VAL A 1 189 ? -8.764 -18.707 22.204 1.00 97.69 189 VAL A CA 1
ATOM 1467 C C . VAL A 1 189 ? -8.800 -18.489 20.685 1.00 97.69 189 VAL A C 1
ATOM 1469 O O . VAL A 1 189 ? -9.870 -18.273 20.124 1.00 97.69 189 VAL A O 1
ATOM 1472 N N . ARG A 1 190 ? -7.661 -18.631 19.988 1.00 96.44 190 ARG A N 1
ATOM 1473 C CA . ARG A 1 190 ? -7.531 -18.464 18.525 1.00 96.44 190 ARG A CA 1
ATOM 1474 C C . ARG A 1 190 ? -8.331 -19.468 17.691 1.00 96.44 190 ARG A C 1
ATOM 1476 O O . ARG A 1 190 ? -8.629 -19.164 16.537 1.00 96.44 190 ARG A O 1
ATOM 1483 N N . ARG A 1 191 ? -8.683 -20.643 18.231 1.00 96.06 191 ARG A N 1
ATOM 1484 C CA . ARG A 1 191 ? -9.583 -21.600 17.550 1.00 96.06 191 ARG A CA 1
ATOM 1485 C C . ARG A 1 191 ? -11.023 -21.089 17.502 1.00 96.06 191 ARG A C 1
ATOM 1487 O O . ARG A 1 191 ? -11.717 -21.357 16.528 1.00 96.06 191 ARG A O 1
ATOM 1494 N N . THR A 1 192 ? -11.438 -20.334 18.519 1.00 96.25 192 THR A N 1
ATOM 1495 C CA . THR A 1 192 ? -12.784 -19.742 18.618 1.00 96.25 192 THR A CA 1
ATOM 1496 C C . THR A 1 192 ? -12.822 -18.354 17.974 1.00 96.25 192 THR A C 1
ATOM 1498 O O . THR A 1 192 ? -13.667 -18.065 17.132 1.00 96.25 192 THR A O 1
ATOM 1501 N N . VAL A 1 193 ? -11.850 -17.505 18.316 1.00 96.81 193 VAL A N 1
ATOM 1502 C CA . VAL A 1 193 ? -11.713 -16.117 17.863 1.00 96.81 193 VAL A CA 1
ATOM 1503 C C . VAL A 1 193 ? -10.450 -16.002 17.009 1.00 96.81 193 VAL A C 1
ATOM 1505 O O . VAL A 1 193 ? -9.381 -15.612 17.473 1.00 96.81 193 VAL A O 1
ATOM 1508 N N . SER A 1 194 ? -10.558 -16.367 15.730 1.00 93.44 194 SER A N 1
ATOM 1509 C CA . SER A 1 194 ? -9.414 -16.349 14.803 1.00 93.44 194 SER A CA 1
ATOM 1510 C C . SER A 1 194 ? -8.875 -14.939 14.516 1.00 93.44 194 SER A C 1
ATOM 1512 O O . SER A 1 194 ? -7.709 -14.785 14.167 1.00 93.44 194 SER A O 1
ATOM 1514 N N . SER A 1 195 ? -9.721 -13.917 14.647 1.00 94.62 195 SER A N 1
ATOM 1515 C CA . SER A 1 195 ? -9.395 -12.490 14.516 1.00 94.62 195 SER A CA 1
ATOM 1516 C C . SER A 1 195 ? -10.518 -11.664 15.136 1.00 94.62 195 SER A C 1
ATOM 1518 O O . SER A 1 195 ? -11.653 -12.141 15.165 1.00 94.62 195 SER A O 1
ATOM 1520 N N . LEU A 1 196 ? -10.264 -10.406 15.492 1.00 96.06 196 LEU A N 1
ATOM 1521 C CA . LEU A 1 196 ? -11.312 -9.493 15.973 1.00 96.06 196 LEU A CA 1
ATOM 1522 C C . LEU A 1 196 ? -12.158 -8.843 14.864 1.00 96.06 196 LEU A C 1
ATOM 1524 O O . LEU A 1 196 ? -12.936 -7.938 15.135 1.00 96.06 196 LEU A O 1
ATOM 1528 N N . HIS A 1 197 ? -12.073 -9.300 13.611 1.00 94.00 197 HIS A N 1
ATOM 1529 C CA . HIS A 1 197 ? -12.982 -8.846 12.553 1.00 94.00 197 HIS A CA 1
ATOM 1530 C C . HIS A 1 197 ? -14.314 -9.626 12.576 1.00 94.00 197 HIS A C 1
ATOM 1532 O O . HIS A 1 197 ? -14.664 -10.365 11.653 1.00 94.00 197 HIS A O 1
ATOM 1538 N N . VAL A 1 198 ? -15.023 -9.506 13.699 1.00 96.56 198 VAL A N 1
ATOM 1539 C CA . VAL A 1 198 ? -16.268 -10.220 14.016 1.00 96.56 198 VAL A CA 1
ATOM 1540 C C . VAL A 1 198 ? -17.305 -9.263 14.606 1.00 96.56 198 VAL A C 1
ATOM 1542 O O . VAL A 1 198 ? -16.949 -8.264 15.230 1.00 96.56 198 VAL A O 1
ATOM 1545 N N . ALA A 1 199 ? -18.577 -9.587 14.402 1.00 97.38 199 ALA A N 1
ATOM 1546 C CA . ALA A 1 199 ? -19.729 -8.982 15.051 1.00 97.38 199 ALA A CA 1
ATOM 1547 C C . ALA A 1 199 ? -20.194 -9.907 16.180 1.00 97.38 199 ALA A C 1
ATOM 1549 O O . ALA A 1 199 ? -20.074 -11.133 16.075 1.00 97.38 199 ALA A O 1
ATOM 1550 N N . VAL A 1 200 ? -20.690 -9.314 17.260 1.00 98.06 200 VAL A N 1
ATOM 1551 C CA . VAL A 1 200 ? -21.028 -10.024 18.496 1.00 98.06 200 VAL A CA 1
ATOM 1552 C C . VAL A 1 200 ? -22.505 -9.812 18.805 1.00 98.06 200 VAL A C 1
ATOM 1554 O O . VAL A 1 200 ? -22.994 -8.686 18.782 1.00 98.06 200 VAL A O 1
ATOM 1557 N N . GLU A 1 201 ? -23.217 -10.895 19.098 1.00 98.06 201 GLU A N 1
ATOM 1558 C CA . GLU A 1 201 ? -24.643 -10.885 19.440 1.00 98.06 201 GLU A CA 1
ATOM 1559 C C . GLU A 1 201 ? -24.863 -11.645 20.750 1.00 98.06 201 GLU A C 1
ATOM 1561 O O . GLU A 1 201 ? -24.287 -12.716 20.953 1.00 98.06 201 GLU A O 1
ATOM 1566 N N . ALA A 1 202 ? -25.710 -11.120 21.636 1.00 97.88 202 ALA A N 1
ATOM 1567 C CA . ALA A 1 202 ? -26.121 -11.835 22.839 1.00 97.88 202 ALA A CA 1
ATOM 1568 C C . ALA A 1 202 ? -27.125 -12.934 22.460 1.00 97.88 202 ALA A C 1
ATOM 1570 O O . ALA A 1 202 ? -28.094 -12.682 21.739 1.00 97.88 202 ALA A O 1
ATOM 1571 N N . THR A 1 203 ? -26.908 -14.155 22.946 1.00 98.19 203 THR A N 1
ATOM 1572 C CA . THR A 1 203 ? -27.864 -15.256 22.758 1.00 98.19 203 THR A CA 1
ATOM 1573 C C . THR A 1 203 ? -29.077 -15.085 23.677 1.00 98.19 203 THR A C 1
ATOM 1575 O O . THR A 1 203 ? -29.112 -14.199 24.534 1.00 98.19 203 THR A O 1
ATOM 1578 N N . ALA A 1 204 ? -30.092 -15.944 23.532 1.00 97.38 204 ALA A N 1
ATOM 1579 C CA . ALA A 1 204 ? -31.203 -15.990 24.486 1.00 97.38 204 ALA A CA 1
ATOM 1580 C C . ALA A 1 204 ? -30.707 -16.244 25.925 1.00 97.38 204 ALA A C 1
ATOM 1582 O O . ALA A 1 204 ? -31.114 -15.539 26.845 1.00 97.38 204 ALA A O 1
ATOM 1583 N N . GLU A 1 205 ? -29.757 -17.169 26.096 1.00 97.38 205 GLU A N 1
ATOM 1584 C CA . GLU A 1 205 ? -29.117 -17.472 27.382 1.00 97.38 205 GLU A CA 1
ATOM 1585 C C . GLU A 1 205 ? -28.312 -16.276 27.912 1.00 97.38 205 GLU A C 1
ATOM 1587 O O . GLU A 1 205 ? -28.421 -15.935 29.087 1.00 97.38 205 GLU A O 1
ATOM 1592 N N . GLY A 1 206 ? -27.565 -15.577 27.047 1.00 97.06 206 GLY A N 1
ATOM 1593 C CA . GLY A 1 206 ? -26.821 -14.370 27.424 1.00 97.06 206 GLY A CA 1
ATOM 1594 C C . GLY A 1 206 ? -27.715 -13.216 27.882 1.00 97.06 206 GLY A C 1
ATOM 1595 O O . GLY A 1 206 ? -27.372 -12.517 28.838 1.00 97.06 206 GLY A O 1
ATOM 1596 N N . ARG A 1 207 ? -28.883 -13.037 27.249 1.00 97.25 207 ARG A N 1
ATOM 1597 C CA . ARG A 1 207 ? -29.892 -12.046 27.665 1.00 97.25 207 ARG A CA 1
ATOM 1598 C C . ARG A 1 207 ? -30.535 -12.421 29.004 1.00 97.25 207 ARG A C 1
ATOM 1600 O O . ARG A 1 207 ? -30.542 -11.595 29.914 1.00 97.25 207 ARG A O 1
ATOM 1607 N N . ALA A 1 208 ? -30.947 -13.677 29.178 1.00 97.06 208 ALA A N 1
ATOM 1608 C CA . ALA A 1 208 ? -31.484 -14.164 30.451 1.00 97.06 208 ALA A CA 1
ATOM 1609 C C . ALA A 1 208 ? -30.464 -14.042 31.606 1.00 97.06 208 ALA A C 1
ATOM 1611 O O . ALA A 1 208 ? -30.809 -13.605 32.705 1.00 97.06 208 ALA A O 1
ATOM 1612 N N . ALA A 1 209 ? -29.185 -14.352 31.363 1.00 96.00 209 ALA A N 1
ATOM 1613 C CA . ALA A 1 209 ? -28.119 -14.206 32.356 1.00 96.00 209 ALA A CA 1
ATOM 1614 C C . ALA A 1 209 ? -27.845 -12.734 32.731 1.00 96.00 209 ALA A C 1
ATOM 1616 O O . ALA A 1 209 ? -27.555 -12.436 33.895 1.00 96.00 209 ALA A O 1
ATOM 1617 N N . LEU A 1 210 ? -27.973 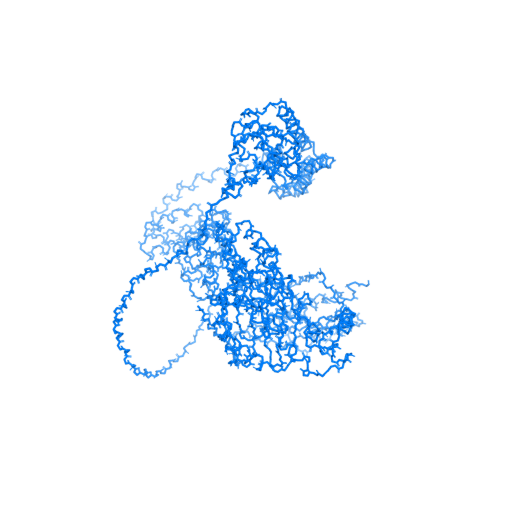-11.810 31.769 1.00 95.81 210 LEU A N 1
ATOM 1618 C CA . LEU A 1 210 ? -27.861 -10.365 31.986 1.00 95.81 210 LEU A CA 1
ATOM 1619 C C . LEU A 1 210 ? -29.004 -9.826 32.867 1.00 95.81 210 LEU A C 1
ATOM 1621 O O . LEU A 1 210 ? -28.750 -9.020 33.766 1.00 95.81 210 LEU A O 1
ATOM 1625 N N . GLU A 1 211 ? -30.235 -10.293 32.652 1.00 95.69 211 GLU A N 1
ATOM 1626 C CA . GLU A 1 211 ? -31.407 -9.956 33.475 1.00 95.69 211 GLU A CA 1
ATOM 1627 C C . GLU A 1 211 ? -31.288 -10.529 34.894 1.00 95.69 211 GLU A C 1
ATOM 1629 O O . GLU A 1 211 ? -31.407 -9.792 35.878 1.00 95.69 211 GLU A O 1
ATOM 1634 N N . ALA A 1 212 ? -30.955 -11.819 35.009 1.00 95.56 212 ALA A N 1
ATOM 1635 C CA . ALA A 1 212 ? -30.767 -12.514 36.283 1.00 95.56 212 ALA A CA 1
ATOM 1636 C C . ALA A 1 212 ? -29.532 -12.036 37.075 1.00 95.56 212 ALA A C 1
ATOM 1638 O O . ALA A 1 212 ? -29.405 -12.328 38.266 1.00 95.56 212 ALA A O 1
ATOM 1639 N N . ARG A 1 213 ? -28.616 -11.299 36.428 1.00 92.56 213 ARG A N 1
ATOM 1640 C CA . ARG A 1 213 ? -27.306 -10.863 36.952 1.00 92.56 213 ARG A CA 1
ATOM 1641 C C . ARG A 1 213 ? -26.377 -12.021 37.354 1.00 92.56 213 ARG A C 1
ATOM 1643 O O . ARG A 1 213 ? -25.511 -11.852 38.213 1.00 92.56 213 ARG A O 1
ATOM 1650 N N . GLN A 1 214 ? -26.532 -13.186 36.727 1.00 89.25 214 GLN A N 1
ATOM 1651 C CA . GLN A 1 214 ? -25.825 -14.430 37.064 1.00 89.25 214 GLN A CA 1
ATOM 1652 C C . GLN A 1 214 ? -24.598 -14.665 36.166 1.00 89.25 214 GLN A C 1
ATOM 1654 O O . GLN A 1 214 ? -24.526 -15.647 35.437 1.00 89.25 214 GLN A O 1
ATOM 1659 N N . LEU A 1 215 ? -23.609 -13.766 36.217 1.00 91.25 215 LEU A N 1
ATOM 1660 C CA . LEU A 1 215 ? -22.369 -13.868 35.419 1.00 91.25 215 LEU A CA 1
ATOM 1661 C C . LEU A 1 215 ? -21.100 -14.070 36.268 1.00 91.25 215 LEU A C 1
ATOM 1663 O O . LEU A 1 215 ? -19.995 -13.731 35.844 1.00 91.25 215 LEU A O 1
ATOM 1667 N N . GLY A 1 216 ? -21.265 -14.627 37.469 1.00 91.94 216 GLY A N 1
ATOM 1668 C CA . GLY A 1 216 ? -20.204 -14.826 38.458 1.00 91.94 2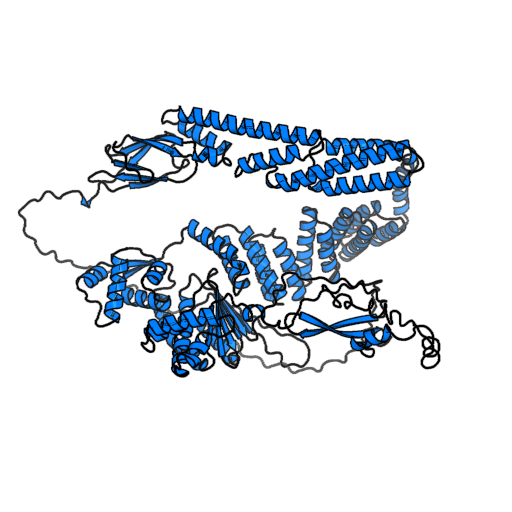16 GLY A CA 1
ATOM 1669 C C . GLY A 1 216 ? -20.057 -13.664 39.446 1.00 91.94 216 GLY A C 1
ATOM 1670 O O . GLY A 1 216 ? -20.633 -12.588 39.278 1.00 91.94 216 GLY A O 1
ATOM 1671 N N . GLU A 1 217 ? -19.282 -13.893 40.504 1.00 92.94 217 GLU A N 1
ATOM 1672 C CA . GLU A 1 217 ? -19.049 -12.915 41.571 1.00 92.94 217 GLU A CA 1
ATOM 1673 C C . GLU A 1 217 ? -17.815 -12.028 41.305 1.00 92.94 217 GLU A C 1
ATOM 1675 O O . GLU A 1 217 ? -16.970 -12.318 40.456 1.00 92.94 217 GLU A O 1
ATOM 1680 N N . GLY A 1 218 ? -17.690 -10.927 42.053 1.00 93.50 218 GLY A N 1
ATOM 1681 C CA . GLY A 1 218 ? -16.504 -10.063 42.024 1.00 93.50 218 GLY A CA 1
ATOM 1682 C C . GLY A 1 218 ? -16.346 -9.205 40.759 1.00 93.50 218 GLY A C 1
ATOM 1683 O O . GLY A 1 218 ? -17.312 -8.856 40.079 1.00 93.50 218 GLY A O 1
ATOM 1684 N N . GLU A 1 219 ? -15.109 -8.791 40.467 1.00 89.75 219 GLU A N 1
ATOM 1685 C CA . GLU A 1 219 ? -14.804 -7.910 39.327 1.00 89.75 219 GLU A CA 1
ATOM 1686 C C . GLU A 1 219 ? -14.925 -8.611 37.967 1.00 89.75 219 GLU A C 1
ATOM 1688 O O . GLU A 1 219 ? -15.311 -7.972 36.991 1.00 89.75 219 GLU A O 1
ATOM 1693 N N . THR A 1 220 ? -14.659 -9.917 37.887 1.00 90.56 220 THR A N 1
ATOM 1694 C CA . THR A 1 220 ? -14.861 -10.715 36.664 1.00 90.56 220 THR A CA 1
ATOM 1695 C C . THR A 1 220 ? -16.335 -10.735 36.268 1.00 90.56 220 THR A C 1
ATOM 1697 O O . THR A 1 220 ? -16.659 -10.394 35.130 1.00 90.56 220 THR A O 1
ATOM 1700 N N . GLY A 1 221 ? -17.238 -10.997 37.220 1.00 94.19 221 GLY A N 1
ATOM 1701 C CA . GLY A 1 221 ? -18.682 -10.911 36.996 1.00 94.19 221 GLY A CA 1
ATOM 1702 C C . GLY A 1 221 ? -19.144 -9.516 36.574 1.00 94.19 221 GLY A C 1
ATOM 1703 O O . GLY A 1 221 ? -19.915 -9.376 35.625 1.00 94.19 221 GLY A O 1
ATOM 1704 N N . LYS A 1 222 ? -18.605 -8.448 37.183 1.00 94.75 222 LYS A N 1
ATOM 1705 C CA . LYS A 1 222 ? -18.885 -7.061 36.754 1.00 94.75 222 LYS A CA 1
ATOM 1706 C C . LYS A 1 222 ? -18.389 -6.761 35.334 1.00 94.75 222 LYS A C 1
ATOM 1708 O O . LYS A 1 222 ? -19.084 -6.052 34.603 1.00 94.75 222 LYS A O 1
ATOM 1713 N N . ARG A 1 223 ? -17.218 -7.275 34.930 1.00 93.38 223 ARG A N 1
ATOM 1714 C CA . ARG A 1 223 ? -16.703 -7.144 33.553 1.00 93.38 223 ARG A CA 1
ATOM 1715 C C . ARG A 1 223 ? -17.605 -7.881 32.565 1.00 93.38 223 ARG A C 1
ATOM 1717 O O . ARG A 1 223 ? -18.052 -7.255 31.608 1.00 93.38 223 ARG A O 1
ATOM 1724 N N . ARG A 1 224 ? -17.960 -9.141 32.844 1.00 95.88 224 ARG A N 1
ATOM 1725 C CA . ARG A 1 224 ? -18.897 -9.944 32.034 1.00 95.88 224 ARG A CA 1
ATOM 1726 C C . ARG A 1 224 ? -20.274 -9.274 31.913 1.00 95.88 224 ARG A C 1
ATOM 1728 O O . ARG A 1 224 ? -20.766 -9.116 30.802 1.00 95.88 224 ARG A O 1
ATOM 1735 N N . MET A 1 225 ? -20.838 -8.759 33.011 1.00 96.38 225 MET A N 1
ATOM 1736 C CA . MET A 1 225 ? -22.079 -7.960 33.011 1.00 96.38 225 MET A CA 1
ATOM 1737 C C . MET A 1 225 ? -21.981 -6.699 32.146 1.00 96.38 225 MET A C 1
ATOM 1739 O O . MET A 1 225 ? -22.922 -6.380 31.425 1.00 96.38 225 MET A O 1
ATOM 1743 N N . ARG A 1 226 ? -20.867 -5.954 32.207 1.00 96.69 226 ARG A N 1
ATOM 1744 C CA . ARG A 1 226 ? -20.676 -4.757 31.369 1.00 96.69 226 ARG A CA 1
ATOM 1745 C C . ARG A 1 226 ? -20.536 -5.123 29.890 1.00 96.69 226 ARG A C 1
ATOM 1747 O O . ARG A 1 226 ? -21.084 -4.418 29.049 1.00 96.69 226 ARG A O 1
ATOM 1754 N N . PHE A 1 227 ? -19.825 -6.208 29.596 1.00 97.44 227 PHE A N 1
ATOM 1755 C CA . PHE A 1 227 ? -19.647 -6.738 28.249 1.00 97.44 227 PHE A CA 1
ATOM 1756 C C . PHE A 1 227 ? -20.988 -7.148 27.632 1.00 97.44 227 PHE A C 1
ATOM 1758 O O . PHE A 1 227 ? -21.380 -6.609 26.600 1.00 97.44 227 PHE A O 1
ATOM 1765 N N . LEU A 1 228 ? -21.721 -8.048 28.298 1.00 97.19 228 LEU A N 1
ATOM 1766 C CA . LEU A 1 228 ? -23.008 -8.547 27.812 1.00 97.19 228 LEU A CA 1
ATOM 1767 C C . LEU A 1 228 ? -24.075 -7.457 27.747 1.00 97.19 228 LEU A C 1
ATOM 1769 O O . LEU A 1 228 ? -24.909 -7.508 26.852 1.00 97.19 228 LEU A O 1
ATOM 1773 N N . ARG A 1 229 ? -24.013 -6.435 28.613 1.00 97.75 229 ARG A N 1
ATOM 1774 C CA . ARG A 1 229 ? -24.868 -5.252 28.474 1.00 97.75 229 ARG A CA 1
ATOM 1775 C C . ARG A 1 229 ? -24.620 -4.528 27.153 1.00 97.75 229 ARG A C 1
ATOM 1777 O O . ARG A 1 229 ? -25.560 -4.374 26.397 1.00 97.75 229 ARG A O 1
ATOM 1784 N N . LEU A 1 230 ? -23.376 -4.162 26.831 1.00 97.75 230 LEU A N 1
ATOM 1785 C CA . LEU A 1 230 ? -23.075 -3.468 25.568 1.00 97.75 230 LEU A CA 1
ATOM 1786 C C . LEU A 1 230 ? -23.466 -4.288 24.328 1.00 97.75 230 LEU A C 1
ATOM 1788 O O . LEU A 1 230 ? -23.936 -3.723 23.348 1.00 97.75 230 LEU A O 1
ATOM 1792 N N . VAL A 1 231 ? -23.285 -5.610 24.375 1.00 97.50 231 VAL A N 1
ATOM 1793 C CA . VAL A 1 231 ? -23.657 -6.528 23.282 1.00 97.50 231 VAL A CA 1
ATOM 1794 C C . VAL A 1 231 ? -25.178 -6.748 23.191 1.00 97.50 231 VAL A C 1
ATOM 1796 O O . VAL A 1 231 ? -25.694 -7.024 22.110 1.00 97.50 231 VAL A O 1
ATOM 1799 N N . GLY A 1 232 ? -25.903 -6.638 24.308 1.00 96.44 232 GLY A N 1
ATOM 1800 C CA . GLY A 1 232 ? -27.366 -6.678 24.347 1.00 96.44 232 GLY A CA 1
ATOM 1801 C C . GLY A 1 232 ? -28.014 -5.362 23.907 1.00 96.44 232 GLY A C 1
ATOM 1802 O O . GLY A 1 232 ? -28.999 -5.396 23.175 1.00 96.44 232 GLY A O 1
ATOM 1803 N N . ASP A 1 233 ? -27.431 -4.228 24.309 1.00 97.31 233 ASP A N 1
ATOM 1804 C CA . ASP A 1 233 ? -27.860 -2.874 23.940 1.00 97.31 233 ASP A CA 1
ATOM 1805 C C . ASP A 1 233 ? -27.630 -2.60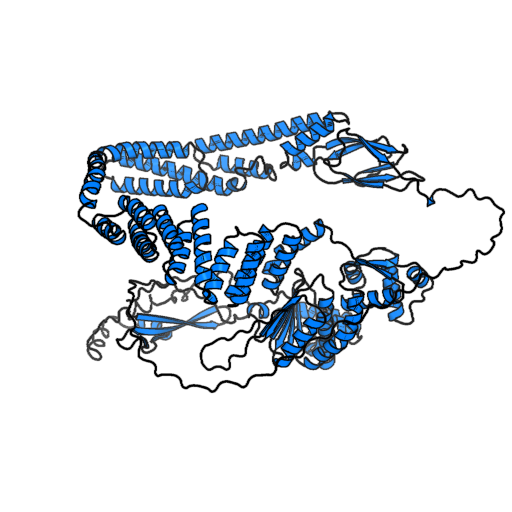2 22.436 1.00 97.31 233 ASP A C 1
ATOM 1807 O O . ASP A 1 233 ? -28.444 -1.939 21.794 1.00 97.31 233 ASP A O 1
ATOM 1811 N N . GLU A 1 234 ? -26.541 -3.130 21.857 1.00 97.19 234 GLU A N 1
ATOM 1812 C CA . GLU A 1 234 ? -26.203 -3.005 20.429 1.00 97.19 234 GLU A CA 1
ATOM 1813 C C . GLU A 1 234 ? -25.880 -4.375 19.788 1.00 97.19 234 GLU A C 1
ATOM 1815 O O . GLU A 1 234 ? -24.707 -4.729 19.604 1.00 97.19 234 GLU A O 1
ATOM 1820 N N . PRO A 1 235 ? -26.906 -5.164 19.407 1.00 95.81 235 PRO A N 1
ATOM 1821 C CA . PRO A 1 235 ? -26.715 -6.444 18.731 1.00 95.81 235 PRO A CA 1
ATOM 1822 C C . PRO A 1 235 ? -25.945 -6.288 17.415 1.00 95.81 235 PRO A C 1
ATOM 1824 O O . PRO A 1 235 ? -26.281 -5.454 16.574 1.00 95.81 235 PRO A O 1
ATOM 1827 N N . GLY A 1 236 ? -24.914 -7.111 17.218 1.00 95.88 236 GLY A N 1
ATOM 1828 C CA . GLY A 1 236 ? -24.063 -7.053 16.030 1.00 95.88 236 GLY A CA 1
ATOM 1829 C C . GLY A 1 236 ? -22.929 -6.025 16.115 1.00 95.88 236 GLY A C 1
ATOM 1830 O O . GLY A 1 236 ? -22.235 -5.820 15.115 1.00 95.88 236 GLY A O 1
ATOM 1831 N N . ILE A 1 237 ? -22.693 -5.410 17.285 1.00 97.62 237 ILE A N 1
ATOM 1832 C CA . ILE A 1 237 ? -21.531 -4.541 17.520 1.00 97.62 237 ILE A CA 1
ATOM 1833 C C . ILE A 1 237 ? -20.230 -5.238 17.092 1.00 97.62 237 ILE A C 1
ATOM 1835 O O . ILE A 1 237 ? -19.995 -6.417 17.389 1.00 97.62 237 ILE A O 1
ATOM 1839 N N . ARG A 1 238 ? -19.372 -4.519 16.358 1.00 97.00 238 ARG A N 1
ATOM 1840 C CA . ARG A 1 238 ? -18.091 -5.065 15.900 1.00 97.00 238 ARG A CA 1
ATOM 1841 C C . ARG A 1 238 ? -17.131 -5.136 17.083 1.00 97.00 238 ARG A C 1
ATOM 1843 O O . ARG A 1 238 ? -17.053 -4.218 17.897 1.00 97.00 238 ARG A O 1
ATOM 1850 N N . ALA A 1 239 ? -16.355 -6.210 17.163 1.00 97.00 239 ALA A N 1
ATOM 1851 C CA . ALA A 1 239 ? -15.435 -6.416 18.276 1.00 97.00 239 ALA A CA 1
ATOM 1852 C C . ALA A 1 239 ? -14.404 -5.273 18.486 1.00 97.00 239 ALA A C 1
ATOM 1854 O O . ALA A 1 239 ? -14.145 -4.963 19.645 1.00 97.00 239 ALA A O 1
ATOM 1855 N N . PRO A 1 240 ? -13.858 -4.579 17.459 1.00 94.44 240 PRO A N 1
ATOM 1856 C CA . PRO A 1 240 ? -12.966 -3.435 17.681 1.00 94.44 240 PRO A CA 1
ATOM 1857 C C . PRO A 1 240 ? -13.670 -2.263 18.383 1.00 94.44 240 PRO A C 1
ATOM 1859 O O . PRO A 1 240 ? -13.134 -1.716 19.344 1.00 94.44 240 PRO A O 1
ATOM 1862 N N . ASP A 1 241 ? -14.903 -1.947 17.977 1.00 96.19 241 ASP A N 1
ATOM 1863 C CA . ASP A 1 241 ? -15.727 -0.891 18.582 1.00 96.19 241 ASP A CA 1
ATOM 1864 C C . ASP A 1 241 ? -16.064 -1.239 20.049 1.00 96.19 241 ASP A C 1
ATOM 1866 O O . ASP A 1 241 ? -16.085 -0.382 20.936 1.00 96.19 241 ASP A O 1
ATOM 1870 N N . LEU A 1 242 ? -16.278 -2.531 20.325 1.00 96.88 242 LEU A N 1
ATOM 1871 C CA . LEU A 1 242 ? -16.479 -3.061 21.673 1.00 96.88 242 LEU A CA 1
ATOM 1872 C C . LEU A 1 242 ? -15.200 -2.970 22.531 1.00 96.88 242 LEU A C 1
ATOM 1874 O O . LEU A 1 242 ? -15.296 -2.642 23.716 1.00 96.88 242 LEU A O 1
ATOM 1878 N N . ALA A 1 243 ? -14.014 -3.190 21.945 1.00 95.31 243 ALA A N 1
ATOM 1879 C CA . ALA A 1 243 ? -12.716 -3.004 22.608 1.00 95.31 243 ALA A CA 1
ATOM 1880 C C . ALA A 1 243 ? -12.539 -1.556 23.083 1.00 95.31 243 ALA A C 1
ATOM 1882 O O . ALA A 1 243 ? -12.238 -1.313 24.254 1.00 95.31 243 ALA A O 1
ATOM 1883 N N . GLU A 1 244 ? -12.792 -0.595 22.187 1.00 94.56 244 GLU A N 1
ATOM 1884 C CA . GLU A 1 244 ? -12.648 0.840 22.445 1.00 94.56 244 GLU A CA 1
ATOM 1885 C C . GLU A 1 244 ? -13.589 1.311 23.566 1.00 94.56 244 GLU A C 1
ATOM 1887 O O . GLU A 1 244 ? -13.159 1.973 24.517 1.00 94.56 244 GLU A O 1
ATOM 1892 N N . ARG A 1 245 ? -14.866 0.908 23.513 1.00 95.94 245 ARG A N 1
ATOM 1893 C CA . ARG A 1 245 ? -15.869 1.250 24.538 1.00 95.94 245 ARG A CA 1
ATOM 1894 C C . ARG A 1 245 ? -15.546 0.664 25.911 1.00 95.94 245 ARG A C 1
ATOM 1896 O O . ARG A 1 245 ? -15.777 1.320 26.929 1.00 95.94 245 ARG A O 1
ATOM 1903 N N . LEU A 1 246 ? -15.022 -0.562 25.956 1.00 95.12 246 LEU A N 1
ATOM 1904 C CA . LEU A 1 246 ? -14.629 -1.231 27.200 1.00 95.12 246 LEU A CA 1
ATOM 1905 C C . LEU A 1 246 ? -13.254 -0.786 27.719 1.00 95.12 246 LEU A C 1
ATOM 1907 O O . LEU A 1 246 ? -13.008 -0.906 28.921 1.00 95.12 246 LEU A O 1
ATOM 1911 N N . LYS A 1 247 ? -12.402 -0.233 26.846 1.00 92.75 247 LYS A N 1
ATOM 1912 C CA . LYS A 1 247 ? -10.995 0.123 27.098 1.00 92.75 247 LYS A CA 1
ATOM 1913 C C . LYS A 1 247 ? -10.154 -1.081 27.534 1.00 92.75 247 LYS A C 1
ATOM 1915 O O . LYS A 1 247 ? -9.412 -1.002 28.514 1.00 92.75 247 LYS A O 1
ATOM 1920 N N . ILE A 1 248 ? -10.303 -2.183 26.802 1.00 93.94 248 ILE A N 1
ATOM 1921 C CA . ILE A 1 248 ? -9.557 -3.439 26.979 1.00 93.94 248 ILE A CA 1
ATOM 1922 C C . ILE A 1 248 ? -8.743 -3.755 25.718 1.00 93.94 248 ILE A C 1
ATOM 1924 O O . ILE A 1 248 ? -9.155 -3.390 24.617 1.00 93.94 248 ILE A O 1
ATOM 1928 N N . GLY A 1 249 ? -7.600 -4.425 25.881 1.00 93.56 249 GLY A N 1
ATOM 1929 C CA . GLY A 1 249 ? -6.740 -4.840 24.764 1.00 93.56 249 GLY A CA 1
ATOM 1930 C C . GLY A 1 249 ? -7.312 -6.017 23.966 1.00 93.56 249 GLY A C 1
ATOM 1931 O O . GLY A 1 249 ? -8.204 -6.734 24.437 1.00 93.56 249 GLY A O 1
ATOM 1932 N N . GLU A 1 250 ? -6.783 -6.242 22.762 1.00 96.31 250 GLU A N 1
ATOM 1933 C CA . GLU A 1 250 ? -7.259 -7.281 21.844 1.00 96.31 250 GLU A CA 1
ATOM 1934 C C . GLU A 1 250 ? -7.263 -8.695 22.449 1.00 96.31 250 GLU A C 1
ATOM 1936 O O . GLU A 1 250 ? -8.217 -9.446 22.236 1.00 96.31 250 GLU A O 1
ATOM 1941 N N . LEU A 1 251 ? -6.242 -9.064 23.228 1.00 96.62 251 LEU A N 1
ATOM 1942 C CA . LEU A 1 251 ? -6.154 -10.357 23.909 1.00 96.62 251 LEU A CA 1
ATOM 1943 C C . LEU A 1 251 ? -7.232 -10.523 24.990 1.00 96.62 251 LEU A C 1
ATOM 1945 O O . LEU A 1 251 ? -7.811 -11.606 25.107 1.00 96.62 251 LEU A O 1
ATOM 1949 N N . GLU A 1 252 ? -7.492 -9.491 25.800 1.00 96.06 252 GLU A N 1
ATOM 1950 C CA . GLU A 1 252 ? -8.517 -9.548 26.854 1.00 96.06 252 GLU A CA 1
ATOM 1951 C C . GLU A 1 252 ? -9.916 -9.646 26.236 1.00 96.06 252 GLU A C 1
ATOM 1953 O O . GLU A 1 252 ? -10.730 -10.468 26.664 1.00 96.06 252 GLU A O 1
ATOM 1958 N N . LEU A 1 253 ? -10.167 -8.887 25.168 1.00 97.38 253 LEU A N 1
ATOM 1959 C CA . LEU A 1 253 ? -11.389 -8.993 24.380 1.00 97.38 253 LEU A CA 1
ATOM 1960 C C . LEU A 1 253 ? -11.548 -10.386 23.755 1.00 97.38 253 LEU A C 1
ATOM 1962 O O . LEU A 1 253 ? -12.607 -10.994 23.891 1.00 97.38 253 LEU A O 1
ATOM 1966 N N . ALA A 1 254 ? -10.513 -10.921 23.102 1.00 97.88 254 ALA A N 1
ATOM 1967 C CA . ALA A 1 254 ? -10.577 -12.239 22.477 1.00 97.88 254 ALA A CA 1
ATOM 1968 C C . ALA A 1 254 ? -10.804 -13.363 23.502 1.00 97.88 254 ALA A C 1
ATOM 1970 O O . ALA A 1 254 ? -11.566 -14.289 23.227 1.00 97.88 254 ALA A O 1
ATOM 1971 N N . ARG A 1 255 ? -10.202 -13.265 24.696 1.00 97.75 255 ARG A N 1
ATOM 1972 C CA . ARG A 1 255 ? -10.471 -14.170 25.828 1.00 97.75 255 ARG A CA 1
ATOM 1973 C C . ARG A 1 255 ? -11.908 -14.060 26.320 1.00 97.75 255 ARG A C 1
ATOM 1975 O O . ARG A 1 255 ? -12.581 -15.078 26.400 1.00 97.75 255 ARG A O 1
ATOM 1982 N N . THR A 1 256 ? -12.396 -12.843 26.556 1.00 97.31 256 THR A N 1
ATOM 1983 C CA . THR A 1 256 ? -13.777 -12.598 27.005 1.00 97.31 256 THR A CA 1
ATOM 1984 C C . THR A 1 256 ? -14.793 -13.136 25.992 1.00 97.31 256 THR A C 1
ATOM 1986 O O . THR A 1 256 ? -15.762 -13.787 26.370 1.00 97.31 256 THR A O 1
ATOM 1989 N N . LEU A 1 257 ? -14.540 -12.933 24.694 1.00 97.94 257 LEU A N 1
ATOM 1990 C CA . LEU A 1 257 ? -15.336 -13.503 23.606 1.00 97.94 257 LEU A CA 1
ATOM 1991 C C . LEU A 1 257 ? -15.282 -15.031 23.574 1.00 97.94 257 LEU A C 1
ATOM 1993 O O . LEU A 1 257 ? -16.313 -15.662 23.378 1.00 97.94 257 LEU A O 1
ATOM 1997 N N . HIS A 1 258 ? -14.102 -15.628 23.754 1.00 97.88 258 HIS A N 1
ATOM 1998 C CA . HIS A 1 258 ? -13.955 -17.080 23.810 1.00 97.88 258 HIS A CA 1
ATOM 1999 C C . HIS A 1 258 ? -14.731 -17.675 24.989 1.00 97.88 258 HIS A C 1
ATOM 2001 O O . HIS A 1 258 ? -15.551 -18.553 24.753 1.00 97.88 258 HIS A O 1
ATOM 2007 N N . GLU A 1 259 ? -14.532 -17.158 26.206 1.00 97.19 259 GLU A N 1
ATOM 2008 C CA . GLU A 1 259 ? -15.230 -17.593 27.424 1.00 97.19 259 GLU A CA 1
ATOM 2009 C C . GLU A 1 259 ? -16.753 -17.481 27.284 1.00 97.19 259 GLU A C 1
ATOM 2011 O O . GLU A 1 259 ? -17.467 -18.464 27.442 1.00 97.19 259 GLU A O 1
ATOM 2016 N N . LEU A 1 260 ? -17.270 -16.303 26.924 1.00 97.56 260 LEU A N 1
ATOM 2017 C CA . LEU A 1 260 ? -18.717 -16.098 26.809 1.00 97.56 260 LEU A CA 1
ATOM 2018 C C . LEU A 1 260 ? -19.339 -16.881 25.639 1.00 97.56 260 LEU A C 1
ATOM 2020 O O . LEU A 1 260 ? -20.536 -17.148 25.659 1.00 97.56 260 LEU A O 1
ATOM 2024 N N . SER A 1 261 ? -18.558 -17.234 24.614 1.00 97.88 261 SER A N 1
ATOM 2025 C CA . SER A 1 261 ? -19.018 -18.061 23.490 1.00 97.88 261 SER A CA 1
ATOM 2026 C C . SER A 1 261 ? -19.024 -19.550 23.846 1.00 97.88 261 SER A C 1
ATOM 2028 O O . SER A 1 261 ? -19.971 -20.255 23.503 1.00 97.88 261 SER A O 1
ATOM 2030 N N . THR A 1 262 ? -18.028 -20.040 24.597 1.00 97.31 262 THR A N 1
ATOM 2031 C CA . THR A 1 262 ? -18.031 -21.423 25.110 1.00 97.31 262 THR A CA 1
ATOM 2032 C C . THR A 1 262 ? -19.068 -21.639 26.211 1.00 97.31 262 THR A C 1
ATOM 2034 O O . THR A 1 262 ? -19.598 -22.741 26.321 1.00 97.31 262 THR A O 1
ATOM 2037 N N . GLU A 1 263 ? -19.402 -20.598 26.975 1.00 97.19 263 GLU A N 1
ATOM 2038 C CA . GLU A 1 263 ? -20.510 -20.578 27.942 1.00 97.19 263 GLU A CA 1
ATOM 2039 C C . GLU A 1 263 ? -21.895 -20.377 27.286 1.00 97.19 263 GLU A C 1
ATOM 2041 O O . GLU A 1 263 ? -22.899 -20.369 27.988 1.00 97.19 263 GLU A O 1
ATOM 2046 N N . GLY A 1 264 ? -21.978 -20.217 25.957 1.00 97.56 264 GLY A N 1
ATOM 2047 C CA . GLY A 1 264 ? -23.244 -20.085 25.218 1.00 97.56 264 GLY A CA 1
ATOM 2048 C C . GLY A 1 264 ? -23.885 -18.691 25.246 1.00 97.56 264 GLY A C 1
ATOM 2049 O O . GLY A 1 264 ? -24.873 -18.459 24.550 1.00 97.56 264 GLY A O 1
ATOM 2050 N N . PHE A 1 265 ? -23.320 -17.727 25.977 1.00 98.12 265 PHE A N 1
ATOM 2051 C CA . PHE A 1 265 ? -23.891 -16.390 26.174 1.00 98.12 265 PHE A CA 1
ATOM 2052 C C . PHE A 1 265 ? -23.744 -15.431 24.981 1.00 98.12 265 PHE A C 1
ATOM 2054 O O . PHE A 1 265 ? -24.574 -14.531 24.821 1.00 98.12 265 PHE A O 1
ATOM 2061 N N . VAL A 1 266 ? -22.717 -15.588 24.137 1.00 98.31 266 VAL A N 1
ATOM 2062 C CA . VAL A 1 266 ? -22.558 -14.777 22.913 1.00 98.31 266 VAL A CA 1
ATOM 2063 C C . VAL A 1 266 ? -22.344 -15.619 21.665 1.00 98.31 266 VAL A C 1
ATOM 2065 O O . VAL A 1 266 ? -21.619 -16.610 21.663 1.00 98.31 266 VAL A O 1
ATOM 2068 N N . LYS A 1 267 ? -22.930 -15.161 20.562 1.00 98.06 267 LYS A N 1
ATOM 2069 C CA . LYS A 1 267 ? -22.684 -15.667 19.216 1.00 98.06 267 LYS A CA 1
ATOM 2070 C C . LYS A 1 267 ? -21.677 -14.755 18.518 1.00 98.06 267 LYS A C 1
ATOM 2072 O O . LYS A 1 267 ? -21.804 -13.532 18.551 1.00 98.06 267 LYS A O 1
ATOM 2077 N N . ILE A 1 268 ? -20.679 -15.359 17.876 1.00 98.06 268 ILE A N 1
ATOM 2078 C CA . ILE A 1 268 ? -19.615 -14.647 17.159 1.00 98.06 268 ILE A CA 1
ATOM 2079 C C . ILE A 1 268 ? -19.808 -14.853 15.657 1.00 98.06 268 ILE A C 1
ATOM 2081 O O . ILE A 1 268 ? -19.555 -15.937 15.130 1.00 98.06 268 ILE A O 1
ATOM 2085 N N . ASN A 1 269 ? -20.226 -13.801 14.958 1.00 97.44 269 ASN A N 1
ATOM 2086 C CA . ASN A 1 269 ? -20.459 -13.820 13.518 1.00 97.44 269 ASN A CA 1
ATOM 2087 C C . ASN A 1 269 ? -19.260 -13.192 12.792 1.00 97.44 269 ASN A C 1
ATOM 2089 O O . ASN A 1 269 ? -18.852 -12.069 13.088 1.00 97.44 269 ASN A O 1
ATOM 2093 N N . ARG A 1 270 ? -18.669 -13.891 11.815 1.00 95.75 270 ARG A N 1
ATOM 2094 C CA . ARG A 1 270 ? -17.592 -13.314 10.991 1.00 95.75 270 ARG A CA 1
ATOM 2095 C C . ARG A 1 270 ? -18.162 -12.239 10.070 1.00 95.75 270 ARG A C 1
ATOM 2097 O O . ARG A 1 270 ? -19.003 -12.539 9.227 1.00 95.75 270 ARG A O 1
ATOM 2104 N N . VAL A 1 271 ? -17.670 -11.009 10.197 1.00 94.31 271 VAL A N 1
ATOM 2105 C CA . VAL A 1 271 ? -18.064 -9.912 9.306 1.00 94.31 271 VAL A CA 1
ATOM 2106 C C . VAL A 1 271 ? -17.316 -10.079 7.991 1.00 94.31 271 VAL A C 1
ATOM 2108 O O . VAL A 1 271 ? -16.088 -10.156 7.964 1.00 94.31 271 VAL A O 1
ATOM 2111 N N . ARG A 1 272 ? -18.049 -10.129 6.877 1.00 92.19 272 ARG A N 1
ATOM 2112 C CA . ARG A 1 272 ? -17.438 -9.955 5.559 1.00 92.19 272 ARG A CA 1
ATOM 2113 C C . ARG A 1 272 ? -17.195 -8.462 5.364 1.00 92.19 272 ARG A C 1
ATOM 2115 O O . ARG A 1 272 ? -18.153 -7.693 5.362 1.00 92.19 272 ARG A O 1
ATOM 2122 N N . LYS A 1 273 ? -15.932 -8.066 5.192 1.00 90.31 273 LYS A N 1
ATOM 2123 C CA . LYS A 1 273 ? -15.561 -6.685 4.854 1.00 90.31 273 LYS A CA 1
ATOM 2124 C C . LYS A 1 273 ? -16.355 -6.242 3.622 1.00 90.31 273 LYS A C 1
ATOM 2126 O O . LYS A 1 273 ? -16.452 -6.982 2.639 1.00 90.31 273 LYS A O 1
ATOM 2131 N N . SER A 1 274 ? -16.937 -5.047 3.666 1.00 93.25 274 SER A N 1
ATOM 2132 C CA . SER A 1 274 ? -17.547 -4.464 2.472 1.00 93.25 274 SER A CA 1
ATOM 2133 C C . SER A 1 274 ? -16.446 -4.003 1.510 1.00 93.25 274 SER A C 1
ATOM 2135 O O . SER A 1 274 ? -15.402 -3.514 1.943 1.00 93.25 274 SER A O 1
ATOM 2137 N N . LYS A 1 275 ? -16.673 -4.096 0.191 1.00 93.69 275 LYS A N 1
ATOM 2138 C CA . LYS A 1 275 ? -15.689 -3.645 -0.816 1.00 93.69 275 LYS A CA 1
ATOM 2139 C C . LYS A 1 275 ? -15.268 -2.180 -0.602 1.00 93.69 275 LYS A C 1
ATOM 2141 O O . LYS A 1 275 ? -14.126 -1.810 -0.851 1.00 93.69 275 LYS A O 1
ATOM 2146 N N . ARG A 1 276 ? -16.182 -1.346 -0.094 1.00 95.00 276 ARG A N 1
ATOM 2147 C CA . ARG A 1 276 ? -15.913 0.050 0.275 1.00 95.00 276 ARG A CA 1
ATOM 2148 C C . ARG A 1 276 ? -14.932 0.164 1.447 1.00 95.00 276 ARG A C 1
ATOM 2150 O O . ARG A 1 276 ? -13.990 0.943 1.350 1.00 95.00 276 ARG A O 1
ATOM 2157 N N . GLU A 1 277 ? -15.123 -0.614 2.513 1.00 93.25 277 GLU A N 1
ATOM 2158 C CA . GLU A 1 277 ? -14.198 -0.653 3.656 1.00 93.25 277 GLU A CA 1
ATOM 2159 C C . GLU A 1 277 ? -12.810 -1.172 3.258 1.00 93.25 277 GLU A C 1
ATOM 2161 O O . GLU A 1 277 ? -11.804 -0.637 3.721 1.00 93.25 277 GLU A O 1
ATOM 2166 N N . GLU A 1 278 ? -12.728 -2.166 2.368 1.00 94.62 278 GLU A N 1
ATOM 2167 C CA . GLU A 1 278 ? -11.442 -2.660 1.857 1.00 94.62 278 GLU A CA 1
ATOM 2168 C C . GLU A 1 278 ? -10.700 -1.601 1.036 1.00 94.62 278 GLU A C 1
ATOM 2170 O O . GLU A 1 278 ? -9.517 -1.362 1.273 1.00 94.62 278 GLU A O 1
ATOM 2175 N N . LEU A 1 279 ? -11.390 -0.909 0.123 1.00 95.56 279 LEU A N 1
ATOM 2176 C CA . LEU A 1 279 ? -10.801 0.182 -0.659 1.00 95.56 279 LEU A CA 1
ATOM 2177 C C . LEU A 1 279 ? -10.361 1.361 0.225 1.00 95.56 279 LEU A C 1
ATOM 2179 O O . LEU A 1 279 ? -9.306 1.949 -0.018 1.00 95.56 279 LEU A O 1
ATOM 2183 N N . GLU A 1 280 ? -11.118 1.685 1.277 1.00 96.12 280 GLU A N 1
ATOM 2184 C CA . GLU A 1 280 ? -10.724 2.705 2.253 1.00 96.12 280 GLU A CA 1
ATOM 2185 C C . GLU A 1 280 ? -9.511 2.262 3.090 1.00 96.12 280 GLU A C 1
ATOM 2187 O O . GLU A 1 280 ? -8.591 3.056 3.303 1.00 96.12 280 GLU A O 1
ATOM 2192 N N . ARG A 1 281 ? -9.450 0.987 3.504 1.00 95.06 281 ARG A N 1
ATOM 2193 C CA . ARG A 1 281 ? -8.278 0.401 4.176 1.00 95.06 281 ARG A CA 1
ATOM 2194 C C . ARG A 1 281 ? -7.046 0.465 3.275 1.00 95.06 281 ARG A C 1
ATOM 2196 O O . ARG A 1 281 ? -6.008 0.933 3.729 1.00 95.06 281 ARG A O 1
ATOM 2203 N N . ILE A 1 282 ? -7.158 0.049 2.009 1.00 97.00 282 ILE A N 1
ATOM 2204 C CA . ILE A 1 282 ? -6.076 0.134 1.012 1.00 97.00 282 ILE A CA 1
ATOM 2205 C C . ILE A 1 282 ? -5.570 1.571 0.914 1.00 97.00 282 ILE A C 1
ATOM 2207 O O . ILE A 1 282 ? -4.372 1.803 1.053 1.00 97.00 282 ILE A O 1
ATOM 2211 N N . ARG A 1 283 ? -6.474 2.543 0.760 1.00 97.38 283 ARG A N 1
ATOM 2212 C CA . ARG A 1 283 ? -6.111 3.960 0.693 1.00 97.38 283 ARG A CA 1
ATOM 2213 C C . ARG A 1 283 ? -5.358 4.431 1.946 1.00 97.38 283 ARG A C 1
ATOM 2215 O O . ARG A 1 283 ? -4.292 5.023 1.811 1.00 97.38 283 ARG A O 1
ATOM 2222 N N . LYS A 1 284 ? -5.859 4.118 3.146 1.00 96.81 284 LYS A N 1
ATOM 2223 C CA . LYS A 1 284 ? -5.197 4.452 4.422 1.00 96.81 284 LYS A CA 1
ATOM 2224 C C . LYS A 1 284 ? -3.808 3.806 4.548 1.00 96.81 284 LYS A C 1
ATOM 2226 O O . LYS A 1 284 ? -2.883 4.442 5.043 1.00 96.81 284 LYS A O 1
ATOM 2231 N N . MET A 1 285 ? -3.633 2.572 4.063 1.00 96.62 285 MET A N 1
ATOM 2232 C CA . MET A 1 285 ? -2.328 1.894 4.034 1.00 96.62 285 MET A CA 1
ATOM 2233 C C . MET A 1 285 ? -1.337 2.555 3.063 1.00 96.62 285 MET A C 1
ATOM 2235 O O . MET A 1 285 ? -0.143 2.584 3.356 1.00 96.62 285 MET A O 1
ATOM 2239 N N . GLU A 1 286 ? -1.805 3.090 1.929 1.00 96.81 286 GLU A N 1
ATOM 2240 C CA . GLU A 1 286 ? -0.969 3.849 0.987 1.00 96.81 286 GLU A CA 1
ATOM 2241 C C . GLU A 1 286 ? -0.585 5.227 1.530 1.00 96.81 286 GLU A C 1
ATOM 2243 O O . GLU A 1 286 ? 0.581 5.599 1.453 1.00 96.81 286 GLU A O 1
ATOM 2248 N N . GLU A 1 287 ? -1.536 5.962 2.113 1.00 95.38 287 GLU A N 1
ATOM 2249 C CA . GLU A 1 287 ? -1.295 7.281 2.716 1.00 95.38 287 GLU A CA 1
ATOM 2250 C C . GLU A 1 287 ? -0.312 7.197 3.900 1.00 95.38 287 GLU A C 1
ATOM 2252 O O . GLU A 1 287 ? 0.512 8.087 4.086 1.00 95.38 287 GLU A O 1
ATOM 2257 N N . ALA A 1 288 ? -0.337 6.101 4.665 1.00 93.06 288 ALA A N 1
ATOM 2258 C CA . ALA A 1 288 ? 0.560 5.876 5.798 1.00 93.06 288 ALA A CA 1
ATOM 2259 C C . ALA A 1 288 ? 1.829 5.063 5.455 1.00 93.06 288 ALA A C 1
ATOM 2261 O O . ALA A 1 288 ? 2.512 4.596 6.370 1.00 93.06 288 ALA A O 1
ATOM 2262 N N . ILE A 1 289 ? 2.146 4.819 4.176 1.00 95.25 289 ILE A N 1
ATOM 2263 C CA . ILE A 1 289 ? 3.204 3.861 3.806 1.00 95.25 289 ILE A CA 1
ATOM 2264 C C . ILE A 1 289 ? 4.613 4.313 4.200 1.00 95.25 289 ILE A C 1
ATOM 2266 O O . ILE A 1 289 ? 5.406 3.497 4.666 1.00 95.25 289 ILE A O 1
ATOM 2270 N N . ASP A 1 290 ? 4.898 5.609 4.085 1.00 90.38 290 ASP A N 1
ATOM 2271 C CA . ASP A 1 290 ? 6.210 6.182 4.399 1.00 90.38 290 ASP A CA 1
ATOM 2272 C C . ASP A 1 290 ? 6.448 6.290 5.919 1.00 90.38 290 ASP A C 1
ATOM 2274 O O . ASP A 1 290 ? 7.585 6.404 6.371 1.00 90.38 290 ASP A O 1
ATOM 2278 N N . HIS A 1 291 ? 5.385 6.169 6.724 1.00 89.94 291 HIS A N 1
ATOM 2279 C CA . HIS A 1 291 ? 5.438 6.138 8.190 1.00 89.94 291 HIS A CA 1
ATOM 2280 C C . HIS A 1 291 ? 5.507 4.717 8.780 1.00 89.94 291 HIS A C 1
ATOM 2282 O O . HIS A 1 291 ? 5.615 4.577 10.006 1.00 89.94 291 HIS A O 1
ATOM 2288 N N . ALA A 1 292 ? 5.459 3.676 7.942 1.00 92.69 292 ALA A N 1
ATOM 2289 C CA . ALA A 1 292 ? 5.531 2.275 8.356 1.00 92.69 292 ALA A CA 1
ATOM 2290 C C . ALA A 1 292 ? 6.860 1.934 9.057 1.00 92.69 292 ALA A C 1
ATOM 2292 O O . ALA A 1 292 ? 7.906 2.485 8.718 1.00 92.69 292 ALA A O 1
ATOM 2293 N N . LEU A 1 293 ? 6.840 0.978 9.992 1.00 92.88 293 LEU A N 1
ATOM 2294 C CA . LEU A 1 293 ? 8.066 0.411 10.578 1.00 92.88 293 LEU A CA 1
ATOM 2295 C C . LEU A 1 293 ? 8.735 -0.592 9.631 1.00 92.88 293 LEU A C 1
ATOM 2297 O O . LEU A 1 293 ? 9.946 -0.768 9.669 1.00 92.88 293 LEU A O 1
ATOM 2301 N N . SER A 1 294 ? 7.951 -1.242 8.766 1.00 93.38 294 SER A N 1
ATOM 2302 C CA . SER A 1 294 ? 8.457 -2.030 7.639 1.00 93.38 294 SER A CA 1
ATOM 2303 C C . SER A 1 294 ? 7.625 -1.732 6.397 1.00 93.38 294 SER A C 1
ATOM 2305 O O . SER A 1 294 ? 6.535 -2.281 6.199 1.00 93.38 294 SER A O 1
ATOM 2307 N N . GLN A 1 295 ? 8.161 -0.876 5.519 1.00 95.06 295 GLN A N 1
ATOM 2308 C CA . GLN A 1 295 ? 7.565 -0.637 4.200 1.00 95.06 295 GLN A CA 1
ATOM 2309 C C . GLN A 1 295 ? 7.412 -1.943 3.407 1.00 95.06 295 GLN A C 1
ATOM 2311 O O . GLN A 1 295 ? 6.462 -2.090 2.643 1.00 95.06 295 GLN A O 1
ATOM 2316 N N . LEU A 1 296 ? 8.322 -2.905 3.602 1.00 94.75 296 LEU A N 1
ATOM 2317 C CA . LEU A 1 296 ? 8.304 -4.201 2.931 1.00 94.75 296 LEU A CA 1
ATOM 2318 C C . LEU A 1 296 ? 7.042 -5.007 3.283 1.00 94.75 296 LEU A C 1
ATOM 2320 O O . LEU A 1 296 ? 6.300 -5.406 2.384 1.00 94.75 296 LEU A O 1
ATOM 2324 N N . LEU A 1 297 ? 6.751 -5.190 4.579 1.00 95.31 297 LEU A N 1
ATOM 2325 C CA . LEU A 1 297 ? 5.540 -5.891 5.030 1.00 95.31 297 LEU A CA 1
ATOM 2326 C C . LEU A 1 297 ? 4.265 -5.182 4.553 1.00 95.31 297 LEU A C 1
ATOM 2328 O O . LEU A 1 297 ? 3.341 -5.836 4.061 1.00 95.31 297 LEU A O 1
ATOM 2332 N N . ARG A 1 298 ? 4.239 -3.845 4.624 1.00 95.62 298 ARG A N 1
ATOM 2333 C CA . ARG A 1 298 ? 3.088 -3.039 4.197 1.00 95.62 298 ARG A CA 1
ATOM 2334 C C . ARG A 1 298 ? 2.857 -3.091 2.682 1.00 95.62 298 ARG A C 1
ATOM 2336 O O . ARG A 1 298 ? 1.712 -3.229 2.260 1.00 95.62 298 ARG A O 1
ATOM 2343 N N . ARG A 1 299 ? 3.912 -3.088 1.855 1.00 97.06 299 ARG A N 1
ATOM 2344 C CA . ARG A 1 299 ? 3.807 -3.307 0.396 1.00 97.06 299 ARG A CA 1
ATOM 2345 C C . ARG A 1 299 ? 3.305 -4.705 0.056 1.00 97.06 299 ARG A C 1
ATOM 2347 O O . ARG A 1 299 ? 2.432 -4.837 -0.797 1.00 97.06 299 ARG A O 1
ATOM 2354 N N . PHE A 1 300 ? 3.781 -5.737 0.754 1.00 96.00 300 PHE A N 1
ATOM 2355 C CA . PHE A 1 300 ? 3.264 -7.096 0.587 1.00 96.00 300 PHE A CA 1
ATOM 2356 C C . PHE A 1 300 ? 1.783 -7.230 0.979 1.00 96.00 300 PHE A C 1
ATOM 2358 O O . PHE A 1 300 ? 1.066 -8.011 0.351 1.00 96.00 300 PHE A O 1
ATOM 2365 N N . ARG A 1 301 ? 1.316 -6.485 1.993 1.00 95.56 301 ARG A N 1
ATOM 2366 C CA . ARG A 1 301 ? -0.109 -6.400 2.353 1.00 95.56 301 ARG A CA 1
ATOM 2367 C C . ARG A 1 301 ? -0.910 -5.684 1.266 1.00 95.56 301 ARG A C 1
ATOM 2369 O O . ARG A 1 301 ? -1.866 -6.253 0.754 1.00 95.56 301 ARG A O 1
ATOM 2376 N N . LEU A 1 302 ? -0.480 -4.484 0.875 1.00 96.88 302 LEU A N 1
ATOM 2377 C CA . LEU A 1 302 ? -1.112 -3.678 -0.172 1.00 96.88 302 LEU A CA 1
ATOM 2378 C C . LEU A 1 302 ? -1.257 -4.437 -1.492 1.00 96.88 302 LEU A C 1
ATOM 2380 O O . LEU A 1 302 ? -2.306 -4.356 -2.124 1.00 96.88 302 LEU A O 1
ATOM 2384 N N . ALA A 1 303 ? -0.240 -5.201 -1.892 1.00 97.19 303 ALA A N 1
ATOM 2385 C CA . ALA A 1 303 ? -0.301 -6.037 -3.084 1.00 97.19 303 ALA A CA 1
ATOM 2386 C C . ALA A 1 303 ? -1.350 -7.162 -2.990 1.00 97.19 303 ALA A C 1
ATOM 2388 O O . ALA A 1 303 ? -2.036 -7.416 -3.975 1.00 97.19 303 ALA A O 1
ATOM 2389 N N . SER A 1 304 ? -1.510 -7.799 -1.821 1.00 96.06 304 SER A N 1
ATOM 2390 C CA . SER A 1 304 ? -2.573 -8.796 -1.587 1.00 96.06 304 SER A CA 1
ATOM 2391 C C . SER A 1 304 ? -3.951 -8.140 -1.704 1.00 96.06 304 SER A C 1
ATOM 2393 O O . SER A 1 304 ? -4.735 -8.503 -2.576 1.00 96.06 304 SER A O 1
ATOM 2395 N N . ASP A 1 305 ? -4.195 -7.089 -0.914 1.00 95.81 305 ASP A N 1
ATOM 2396 C CA . ASP A 1 305 ? -5.513 -6.453 -0.799 1.00 95.81 305 ASP A CA 1
ATOM 2397 C C . ASP A 1 305 ? -5.951 -5.801 -2.128 1.00 95.81 305 ASP A C 1
ATOM 2399 O O . ASP A 1 305 ? -7.134 -5.828 -2.473 1.00 95.81 305 ASP A O 1
ATOM 2403 N N . THR A 1 306 ? -5.009 -5.257 -2.916 1.00 97.19 306 THR A N 1
ATOM 2404 C CA . THR A 1 306 ? -5.300 -4.714 -4.261 1.00 97.19 306 THR A CA 1
ATOM 2405 C C . THR A 1 306 ? -5.554 -5.801 -5.304 1.00 97.19 306 THR A C 1
ATOM 2407 O O . THR A 1 306 ? -6.476 -5.642 -6.105 1.00 97.19 306 THR A O 1
ATOM 2410 N N . ALA A 1 307 ? -4.823 -6.922 -5.273 1.00 96.75 307 ALA A N 1
ATOM 2411 C CA . ALA A 1 307 ? -5.083 -8.062 -6.155 1.00 96.75 307 ALA A CA 1
ATOM 2412 C C . ALA A 1 307 ? -6.439 -8.722 -5.851 1.00 96.75 307 ALA A C 1
ATOM 2414 O O . ALA A 1 307 ? -7.196 -9.014 -6.774 1.00 96.75 307 ALA A O 1
ATOM 2415 N N . GLU A 1 308 ? -6.778 -8.891 -4.570 1.00 95.75 308 GLU A N 1
ATOM 2416 C CA . GLU A 1 308 ? -8.074 -9.408 -4.102 1.00 95.75 308 GLU A CA 1
ATOM 2417 C C . GLU A 1 308 ? -9.242 -8.491 -4.518 1.00 95.75 308 GLU A C 1
ATOM 2419 O O . GLU A 1 308 ? -10.325 -8.974 -4.851 1.00 95.75 308 GLU A O 1
ATOM 2424 N N . ASN A 1 309 ? -9.005 -7.176 -4.609 1.00 96.19 309 ASN A N 1
ATOM 2425 C CA . ASN A 1 309 ? -9.968 -6.198 -5.127 1.00 96.19 309 ASN A CA 1
ATOM 2426 C C . ASN A 1 309 ? -10.000 -6.067 -6.667 1.00 96.19 309 ASN A C 1
ATOM 2428 O O . ASN A 1 309 ? -10.838 -5.326 -7.196 1.00 96.19 309 ASN A O 1
ATOM 2432 N N . GLY A 1 310 ? -9.141 -6.801 -7.384 1.00 96.69 310 GLY A N 1
ATOM 2433 C CA . GLY A 1 310 ? -9.093 -6.875 -8.849 1.00 96.69 310 GLY A CA 1
ATOM 2434 C C . GLY A 1 310 ? -8.143 -5.889 -9.544 1.00 96.69 310 GLY A C 1
ATOM 2435 O O . GLY A 1 310 ? -8.059 -5.910 -10.770 1.00 96.69 310 GLY A O 1
ATOM 2436 N N . ASP A 1 311 ? -7.404 -5.051 -8.811 1.00 97.31 311 ASP A N 1
ATOM 2437 C CA . ASP A 1 311 ? -6.424 -4.113 -9.382 1.00 97.31 311 ASP A CA 1
ATOM 2438 C C . ASP A 1 311 ? -5.033 -4.763 -9.464 1.00 97.31 311 ASP A C 1
ATOM 2440 O O . ASP A 1 311 ? -4.123 -4.504 -8.667 1.00 97.31 311 ASP A O 1
ATOM 2444 N N . THR A 1 312 ? -4.872 -5.664 -10.438 1.00 97.44 312 THR A N 1
ATOM 2445 C CA . THR A 1 312 ? -3.628 -6.426 -10.619 1.00 97.44 312 THR A CA 1
ATOM 2446 C C . THR A 1 312 ? -2.450 -5.541 -11.034 1.00 97.44 312 THR A C 1
ATOM 2448 O O . THR A 1 312 ? -1.319 -5.800 -10.626 1.00 97.44 312 THR A O 1
ATOM 2451 N N . SER A 1 313 ? -2.685 -4.454 -11.776 1.00 96.88 313 SER A N 1
ATOM 2452 C CA . SER A 1 313 ? -1.634 -3.497 -12.145 1.00 96.88 313 SER A CA 1
ATOM 2453 C C . SER A 1 313 ? -1.072 -2.765 -10.924 1.00 96.88 313 SER A C 1
ATOM 2455 O O . SER A 1 313 ? 0.140 -2.576 -10.815 1.00 96.88 313 SER A O 1
ATOM 2457 N N . LYS A 1 314 ? -1.922 -2.369 -9.972 1.00 97.25 314 LYS A N 1
ATOM 2458 C CA . LYS A 1 314 ? -1.478 -1.744 -8.721 1.00 97.25 314 LYS A CA 1
ATOM 2459 C C . LYS A 1 314 ? -0.811 -2.747 -7.780 1.00 97.25 314 LYS A C 1
ATOM 2461 O O . LYS A 1 314 ? 0.207 -2.411 -7.170 1.00 97.25 314 LYS A O 1
ATOM 2466 N N . ALA A 1 315 ? -1.302 -3.987 -7.737 1.00 97.88 315 ALA A N 1
ATOM 2467 C CA . ALA A 1 315 ? -0.645 -5.081 -7.024 1.00 97.88 315 ALA A CA 1
ATOM 2468 C C . ALA A 1 315 ? 0.772 -5.355 -7.561 1.00 97.88 315 ALA A C 1
ATOM 2470 O O . ALA A 1 315 ? 1.718 -5.469 -6.776 1.00 97.88 315 ALA A O 1
ATOM 2471 N N . ALA A 1 316 ? 0.941 -5.376 -8.890 1.00 97.81 316 ALA A N 1
ATOM 2472 C CA . ALA A 1 316 ? 2.238 -5.533 -9.545 1.00 97.81 316 ALA A CA 1
ATOM 2473 C C . ALA A 1 316 ? 3.228 -4.436 -9.126 1.00 97.81 316 ALA A C 1
ATOM 2475 O O . ALA A 1 316 ? 4.335 -4.757 -8.700 1.00 97.81 316 ALA A O 1
ATOM 2476 N N . ARG A 1 317 ? 2.816 -3.160 -9.134 1.00 97.69 317 ARG A N 1
ATOM 2477 C CA . ARG A 1 317 ? 3.662 -2.029 -8.700 1.00 97.69 317 ARG A CA 1
ATOM 2478 C C . ARG A 1 317 ? 4.073 -2.112 -7.230 1.00 97.69 317 ARG A C 1
ATOM 2480 O O . ARG A 1 317 ? 5.220 -1.820 -6.893 1.00 97.69 317 ARG A O 1
ATOM 2487 N N . HIS A 1 318 ? 3.165 -2.512 -6.335 1.00 97.81 318 HIS A N 1
ATOM 2488 C CA . HIS A 1 318 ? 3.505 -2.690 -4.917 1.00 97.81 318 HIS A CA 1
ATOM 2489 C C . HIS A 1 318 ? 4.493 -3.842 -4.706 1.00 97.81 318 HIS A C 1
ATOM 2491 O O . HIS A 1 318 ? 5.447 -3.679 -3.942 1.00 97.81 318 HIS A O 1
ATOM 2497 N N . MET A 1 319 ? 4.339 -4.952 -5.439 1.00 98.25 319 MET A N 1
ATOM 2498 C CA . MET A 1 319 ? 5.326 -6.038 -5.466 1.00 98.25 319 MET A CA 1
ATOM 2499 C C . MET A 1 319 ? 6.662 -5.596 -6.083 1.00 98.25 319 MET A C 1
ATOM 2501 O O . MET A 1 319 ? 7.708 -5.900 -5.520 1.00 98.25 319 MET A O 1
ATOM 2505 N N . ALA A 1 320 ? 6.669 -4.837 -7.183 1.00 98.19 320 ALA A N 1
ATOM 2506 C CA . ALA A 1 320 ? 7.896 -4.330 -7.802 1.00 98.19 320 ALA A CA 1
ATOM 2507 C C . ALA A 1 320 ? 8.708 -3.480 -6.812 1.00 98.19 320 ALA A C 1
ATOM 2509 O O . ALA A 1 320 ? 9.888 -3.737 -6.577 1.00 98.19 320 ALA A O 1
ATOM 2510 N N . ARG A 1 321 ? 8.051 -2.547 -6.117 1.00 97.88 321 ARG A N 1
ATOM 2511 C CA . ARG A 1 321 ? 8.690 -1.721 -5.081 1.00 97.88 321 ARG A CA 1
ATOM 2512 C C . ARG A 1 321 ? 9.169 -2.533 -3.875 1.00 97.88 321 ARG A C 1
ATOM 2514 O O . ARG A 1 321 ? 10.224 -2.229 -3.327 1.00 97.88 321 ARG A O 1
ATOM 2521 N N . ALA A 1 322 ? 8.444 -3.582 -3.475 1.00 97.12 322 ALA A N 1
ATOM 2522 C CA . ALA A 1 322 ? 8.916 -4.530 -2.459 1.00 97.12 322 ALA A CA 1
ATOM 2523 C C . ALA A 1 322 ? 10.187 -5.275 -2.919 1.00 97.12 322 ALA A C 1
ATOM 2525 O O . ALA A 1 322 ? 11.143 -5.389 -2.153 1.00 97.12 322 ALA A O 1
ATOM 2526 N N . GLY A 1 323 ? 10.239 -5.704 -4.184 1.00 97.69 323 GLY A N 1
ATOM 2527 C CA . GLY A 1 323 ? 11.433 -6.279 -4.809 1.00 97.69 323 GLY A CA 1
ATOM 2528 C C . GLY A 1 323 ? 12.612 -5.303 -4.843 1.00 97.69 323 GLY A C 1
ATOM 2529 O O . GLY A 1 323 ? 13.741 -5.701 -4.565 1.00 97.69 323 GLY A O 1
ATOM 2530 N N . GLY A 1 324 ? 12.353 -4.017 -5.100 1.00 97.50 324 GLY A N 1
ATOM 2531 C CA . GLY A 1 324 ? 13.359 -2.951 -5.047 1.00 97.50 324 GLY A CA 1
ATOM 2532 C C . GLY A 1 324 ? 13.967 -2.779 -3.652 1.00 97.50 324 GLY A C 1
ATOM 2533 O O . GLY A 1 324 ? 15.187 -2.741 -3.520 1.00 97.50 324 GLY A O 1
ATOM 2534 N N . ILE A 1 325 ? 13.138 -2.763 -2.600 1.00 95.56 325 ILE A N 1
ATOM 2535 C CA . ILE A 1 325 ? 13.606 -2.722 -1.201 1.00 95.56 325 ILE A CA 1
ATOM 2536 C C . ILE A 1 325 ? 14.480 -3.946 -0.885 1.00 95.56 325 ILE A C 1
ATOM 2538 O O . ILE A 1 325 ? 15.563 -3.800 -0.322 1.00 95.56 325 ILE A O 1
ATOM 2542 N N . LEU A 1 326 ? 14.053 -5.147 -1.290 1.00 95.06 326 LEU A N 1
ATOM 2543 C CA . LEU A 1 326 ? 14.829 -6.378 -1.101 1.00 95.06 326 LEU A CA 1
ATOM 2544 C C . LEU A 1 326 ? 16.187 -6.324 -1.817 1.00 95.06 326 LEU A C 1
ATOM 2546 O O . LEU A 1 326 ? 17.200 -6.678 -1.220 1.00 95.06 326 LEU A O 1
ATOM 2550 N N . LEU A 1 327 ? 16.221 -5.833 -3.058 1.00 95.81 327 LEU A N 1
ATOM 2551 C CA . LEU A 1 327 ? 17.446 -5.657 -3.841 1.00 95.81 327 LEU A CA 1
ATOM 2552 C C . LEU A 1 327 ? 18.401 -4.639 -3.190 1.00 95.81 327 LEU A C 1
ATOM 2554 O O . LEU A 1 327 ? 19.599 -4.889 -3.103 1.00 95.81 327 LEU A O 1
ATOM 2558 N N . HIS A 1 328 ? 17.886 -3.526 -2.656 1.00 94.62 328 HIS A N 1
ATOM 2559 C CA . HIS A 1 328 ? 18.696 -2.561 -1.898 1.00 94.62 328 HIS A CA 1
ATOM 2560 C C . HIS A 1 328 ? 19.234 -3.128 -0.574 1.00 94.62 328 HIS A C 1
ATOM 2562 O O . HIS A 1 328 ? 20.337 -2.770 -0.166 1.00 94.62 328 HIS A O 1
ATOM 2568 N N . GLN A 1 329 ? 18.509 -4.052 0.063 1.00 91.25 329 GLN A N 1
ATOM 2569 C CA . GLN A 1 329 ? 18.983 -4.808 1.228 1.00 91.25 329 GLN A CA 1
ATOM 2570 C C . GLN A 1 329 ? 19.959 -5.954 0.869 1.00 91.25 329 GLN A C 1
ATOM 2572 O O . GLN A 1 329 ? 20.424 -6.645 1.775 1.00 91.25 329 GLN A O 1
ATOM 2577 N N . GLY A 1 330 ? 20.272 -6.179 -0.416 1.00 92.69 330 GLY A N 1
ATOM 2578 C CA . GLY A 1 330 ? 21.132 -7.276 -0.889 1.00 92.69 330 GLY A CA 1
ATOM 2579 C C . GLY A 1 330 ? 20.474 -8.663 -0.858 1.00 92.69 330 GLY A C 1
ATOM 2580 O O . GLY A 1 330 ? 21.163 -9.681 -0.910 1.00 92.69 330 GLY A O 1
ATOM 2581 N N . ARG A 1 331 ? 19.141 -8.725 -0.748 1.00 92.38 331 ARG A N 1
ATOM 2582 C CA . ARG A 1 331 ? 18.340 -9.959 -0.645 1.00 92.38 331 ARG A CA 1
ATOM 2583 C C . ARG A 1 331 ? 17.900 -10.441 -2.026 1.00 92.38 331 ARG A C 1
ATOM 2585 O O . ARG A 1 331 ? 16.715 -10.680 -2.270 1.00 92.38 331 ARG A O 1
ATOM 2592 N N . ASP A 1 332 ? 18.856 -10.570 -2.940 1.00 95.38 332 ASP A N 1
ATOM 2593 C CA . ASP A 1 332 ? 18.607 -10.762 -4.373 1.00 95.38 332 ASP A CA 1
ATOM 2594 C C . ASP A 1 332 ? 17.722 -11.993 -4.674 1.00 95.38 332 ASP A C 1
ATOM 2596 O O . ASP A 1 332 ? 16.819 -11.912 -5.506 1.00 95.38 332 ASP A O 1
ATOM 2600 N N . ASP A 1 333 ? 17.891 -13.107 -3.950 1.00 95.38 333 ASP A N 1
ATOM 2601 C CA . ASP A 1 333 ? 17.053 -14.317 -4.075 1.00 95.38 333 ASP A CA 1
ATOM 2602 C C . ASP A 1 333 ? 15.568 -14.086 -3.731 1.00 95.38 333 ASP A C 1
ATOM 2604 O O . ASP A 1 333 ? 14.670 -14.710 -4.309 1.00 95.38 333 ASP A O 1
ATOM 2608 N N . GLU A 1 334 ? 15.289 -13.220 -2.755 1.00 95.38 334 GLU A N 1
ATOM 2609 C CA . GLU A 1 334 ? 13.927 -12.842 -2.366 1.00 95.38 334 GLU A CA 1
ATOM 2610 C C . GLU A 1 334 ? 13.371 -11.778 -3.319 1.00 95.38 334 GLU A C 1
ATOM 2612 O O . GLU A 1 334 ? 12.192 -11.837 -3.684 1.00 95.38 334 GLU A O 1
ATOM 2617 N N . ALA A 1 335 ? 14.223 -10.865 -3.797 1.00 97.25 335 ALA A N 1
ATOM 2618 C CA . ALA A 1 335 ? 13.880 -9.892 -4.827 1.00 97.25 335 ALA A CA 1
ATOM 2619 C C . ALA A 1 335 ? 13.448 -10.589 -6.132 1.00 97.25 335 ALA A C 1
ATOM 2621 O O . ALA A 1 335 ? 12.359 -10.307 -6.626 1.00 97.25 335 ALA A O 1
ATOM 2622 N N . VAL A 1 336 ? 14.205 -11.581 -6.629 1.00 98.00 336 VAL A N 1
ATOM 2623 C CA . VAL A 1 336 ? 13.844 -12.401 -7.809 1.00 98.00 336 VAL A CA 1
ATOM 2624 C C . VAL A 1 336 ? 12.442 -13.007 -7.669 1.00 98.00 336 VAL A C 1
ATOM 2626 O O . VAL A 1 336 ? 11.629 -12.895 -8.586 1.00 98.00 336 VAL A O 1
ATOM 2629 N N . LYS A 1 337 ? 12.117 -13.615 -6.519 1.00 97.69 337 LYS A N 1
ATOM 2630 C CA . LYS A 1 337 ? 10.787 -14.212 -6.266 1.00 97.69 337 LYS A CA 1
ATOM 2631 C C . LYS A 1 337 ? 9.677 -13.160 -6.213 1.00 97.69 337 LYS A C 1
ATOM 2633 O O . LYS A 1 337 ? 8.566 -13.404 -6.687 1.00 97.69 337 LYS A O 1
ATOM 2638 N N . THR A 1 338 ? 9.979 -11.997 -5.647 1.00 97.69 338 THR A N 1
ATOM 2639 C CA . THR A 1 338 ? 9.035 -10.888 -5.487 1.00 97.69 338 THR A CA 1
ATOM 2640 C C . THR A 1 338 ? 8.729 -10.226 -6.831 1.00 97.69 338 THR A C 1
ATOM 2642 O O . THR A 1 338 ? 7.562 -10.094 -7.196 1.00 97.69 338 THR A O 1
ATOM 2645 N N . PHE A 1 339 ? 9.751 -9.932 -7.636 1.00 98.44 339 PHE A N 1
ATOM 2646 C CA . PHE A 1 339 ? 9.591 -9.431 -9.001 1.00 98.44 339 PHE A CA 1
ATOM 2647 C C . PHE A 1 339 ? 8.898 -10.445 -9.926 1.00 98.44 339 PHE A C 1
ATOM 2649 O O . PHE A 1 339 ? 8.005 -10.068 -10.681 1.00 98.44 339 PHE A O 1
ATOM 2656 N N . ALA A 1 340 ? 9.205 -11.743 -9.818 1.00 98.19 340 ALA A N 1
ATOM 2657 C CA . ALA A 1 340 ? 8.457 -12.780 -10.537 1.00 98.19 340 ALA A CA 1
ATOM 2658 C C . ALA A 1 340 ? 6.970 -12.821 -10.136 1.00 98.19 340 ALA A C 1
ATOM 2660 O O . ALA A 1 340 ? 6.117 -13.156 -10.953 1.00 98.19 340 ALA A O 1
ATOM 2661 N N . THR A 1 341 ? 6.639 -12.471 -8.889 1.00 97.75 341 THR A N 1
ATOM 2662 C CA . THR A 1 341 ? 5.247 -12.362 -8.426 1.00 97.75 341 THR A CA 1
ATOM 2663 C C . THR A 1 341 ? 4.581 -11.091 -8.958 1.00 97.75 341 THR A C 1
ATOM 2665 O O . THR A 1 341 ? 3.445 -11.162 -9.415 1.00 97.75 341 THR A O 1
ATOM 2668 N N . ALA A 1 342 ? 5.295 -9.962 -9.016 1.00 98.06 342 ALA A N 1
ATOM 2669 C CA . ALA A 1 342 ? 4.823 -8.750 -9.692 1.00 98.06 342 ALA A CA 1
ATOM 2670 C C . ALA A 1 342 ? 4.464 -9.018 -11.167 1.00 98.06 342 ALA A C 1
ATOM 2672 O O . ALA A 1 342 ? 3.371 -8.668 -11.608 1.00 98.06 342 ALA A O 1
ATOM 2673 N N . LEU A 1 343 ? 5.335 -9.724 -11.898 1.00 97.56 343 LEU A N 1
ATOM 2674 C CA . LEU A 1 343 ? 5.115 -10.074 -13.306 1.00 97.56 343 LEU A CA 1
ATOM 2675 C C . LEU A 1 343 ? 3.938 -11.039 -13.524 1.00 97.56 343 LEU A C 1
ATOM 2677 O O . LEU A 1 343 ? 3.309 -10.978 -14.573 1.00 97.56 343 LEU A O 1
ATOM 2681 N N . LYS A 1 344 ? 3.574 -11.872 -12.537 1.00 98.06 344 LYS A N 1
ATOM 2682 C CA . LYS A 1 344 ? 2.333 -12.675 -12.586 1.00 98.06 344 LYS A CA 1
ATOM 2683 C C . LYS A 1 344 ? 1.062 -11.834 -12.458 1.00 98.06 344 LYS A C 1
ATOM 2685 O O . LYS A 1 344 ? 0.015 -12.261 -12.931 1.00 98.06 344 LYS A O 1
ATOM 2690 N N . HIS A 1 345 ? 1.130 -10.678 -11.796 1.00 97.50 345 HIS A N 1
ATOM 2691 C CA . HIS A 1 345 ? 0.004 -9.745 -11.711 1.00 97.50 345 HIS A CA 1
ATOM 2692 C C . HIS A 1 345 ? -0.075 -8.828 -12.944 1.00 97.50 345 HIS A C 1
ATOM 2694 O O . HIS A 1 345 ? -1.173 -8.470 -13.369 1.00 97.50 345 HIS A O 1
ATOM 2700 N N . SER A 1 346 ? 1.072 -8.459 -13.527 1.00 97.69 346 SER A N 1
ATOM 2701 C CA . SER A 1 346 ? 1.154 -7.684 -14.769 1.00 97.69 346 SER A CA 1
ATOM 2702 C C . SER A 1 346 ? 2.466 -7.961 -15.510 1.00 97.69 346 SER A C 1
ATOM 2704 O O . SER A 1 346 ? 3.516 -7.430 -15.146 1.00 97.69 346 SER A O 1
ATOM 2706 N N . GLU A 1 347 ? 2.409 -8.737 -16.596 1.00 97.19 347 GLU A N 1
ATOM 2707 C CA . GLU A 1 347 ? 3.589 -9.070 -17.415 1.00 97.19 347 GLU A CA 1
ATOM 2708 C C . GLU A 1 347 ? 4.218 -7.842 -18.099 1.00 97.19 347 GLU A C 1
ATOM 2710 O O . GLU A 1 347 ? 5.402 -7.855 -18.453 1.00 97.19 347 GLU A O 1
ATOM 2715 N N . GLU A 1 348 ? 3.433 -6.776 -18.279 1.00 96.00 348 GLU A N 1
ATOM 2716 C CA . GLU A 1 348 ? 3.857 -5.520 -18.901 1.00 96.00 348 GLU A CA 1
ATOM 2717 C C . GLU A 1 348 ? 4.528 -4.535 -17.927 1.00 96.00 348 GLU A C 1
ATOM 2719 O O . GLU A 1 348 ? 4.976 -3.470 -18.358 1.00 96.00 348 GLU A O 1
ATOM 2724 N N . ASP A 1 349 ? 4.600 -4.848 -16.625 1.00 97.88 349 ASP A N 1
ATOM 2725 C CA . ASP A 1 349 ? 5.191 -3.938 -15.640 1.00 97.88 349 ASP A CA 1
ATOM 2726 C C . ASP A 1 349 ? 6.719 -3.839 -15.823 1.00 97.88 349 ASP A C 1
ATOM 2728 O O . ASP A 1 349 ? 7.480 -4.784 -15.586 1.00 97.88 349 ASP A O 1
ATOM 2732 N N . LEU A 1 350 ? 7.166 -2.672 -16.298 1.00 97.75 350 LEU A N 1
ATOM 2733 C CA . LEU A 1 350 ? 8.574 -2.403 -16.592 1.00 97.75 350 LEU A CA 1
ATOM 2734 C C . LEU A 1 350 ? 9.433 -2.363 -15.329 1.00 97.75 350 LEU A C 1
ATOM 2736 O O . LEU A 1 350 ? 10.539 -2.888 -15.356 1.00 97.75 350 LEU A O 1
ATOM 2740 N N . GLU A 1 351 ? 8.936 -1.775 -14.237 1.00 97.69 351 GLU A N 1
ATOM 2741 C CA . GLU A 1 351 ? 9.673 -1.660 -12.970 1.00 97.69 351 GLU A CA 1
ATOM 2742 C C . GLU A 1 351 ? 9.943 -3.063 -12.409 1.00 97.69 351 GLU A C 1
ATOM 2744 O O . GLU A 1 351 ? 11.071 -3.393 -12.033 1.00 97.69 351 GLU A O 1
ATOM 2749 N N . ALA A 1 352 ? 8.932 -3.937 -12.474 1.00 98.12 352 ALA A N 1
ATOM 2750 C CA . ALA A 1 352 ? 9.060 -5.341 -12.121 1.00 98.12 352 ALA A CA 1
ATOM 2751 C C . ALA A 1 352 ? 10.083 -6.089 -12.991 1.00 98.12 352 ALA A C 1
ATOM 2753 O O . ALA A 1 352 ? 10.909 -6.831 -12.458 1.00 98.12 352 ALA A O 1
ATOM 2754 N N . ARG A 1 353 ? 10.056 -5.906 -14.321 1.00 98.50 353 ARG A N 1
ATOM 2755 C CA . ARG A 1 353 ? 10.965 -6.619 -15.239 1.00 98.50 353 ARG A CA 1
ATOM 2756 C C . ARG A 1 353 ? 12.402 -6.088 -15.179 1.00 98.50 353 ARG A C 1
ATOM 2758 O O . ARG A 1 353 ? 13.337 -6.886 -15.210 1.00 98.50 353 ARG A O 1
ATOM 2765 N N . GLU A 1 354 ? 12.586 -4.773 -15.043 1.00 98.25 354 GLU A N 1
ATOM 2766 C CA . GLU A 1 354 ? 13.882 -4.124 -14.783 1.00 98.25 354 GLU A CA 1
ATOM 2767 C C . GLU A 1 354 ? 14.526 -4.698 -13.512 1.00 98.25 354 GLU A C 1
ATOM 2769 O O . GLU A 1 354 ? 15.678 -5.143 -13.540 1.00 98.25 354 GLU A O 1
ATOM 2774 N N . GLY A 1 355 ? 13.755 -4.750 -12.421 1.00 97.94 355 GLY A N 1
ATOM 2775 C CA . GLY A 1 355 ? 14.175 -5.330 -11.151 1.00 97.94 355 GLY A CA 1
ATOM 2776 C C . GLY A 1 355 ? 14.479 -6.826 -11.238 1.00 97.94 355 GLY A C 1
ATOM 2777 O O . GLY A 1 355 ? 15.536 -7.258 -10.785 1.00 97.94 355 GLY A O 1
ATOM 2778 N N . TYR A 1 356 ? 13.619 -7.610 -11.900 1.00 98.44 356 TYR A N 1
ATOM 2779 C CA . TYR A 1 356 ? 13.820 -9.050 -12.102 1.00 98.44 356 TYR A CA 1
ATOM 2780 C C . TYR A 1 356 ? 15.149 -9.353 -12.806 1.00 98.44 356 TYR A C 1
ATOM 2782 O O . TYR A 1 356 ? 15.944 -10.160 -12.324 1.00 98.44 356 TYR A O 1
ATOM 2790 N N . VAL A 1 357 ? 15.428 -8.653 -13.913 1.00 98.06 357 VAL A N 1
ATOM 2791 C CA . VAL A 1 357 ? 16.691 -8.762 -14.660 1.00 98.06 357 VAL A CA 1
ATOM 2792 C C . VAL A 1 357 ? 17.887 -8.398 -13.778 1.00 98.06 357 VAL A C 1
ATOM 2794 O O . VAL A 1 357 ? 18.889 -9.115 -13.777 1.00 98.06 357 VAL A O 1
ATOM 2797 N N . ALA A 1 358 ? 17.795 -7.303 -13.016 1.00 97.31 358 ALA A N 1
ATOM 2798 C CA . ALA A 1 358 ? 18.867 -6.867 -12.125 1.00 97.31 358 ALA A CA 1
ATOM 2799 C C . ALA A 1 358 ? 19.165 -7.905 -11.029 1.00 97.31 358 ALA A C 1
ATOM 2801 O O . ALA A 1 358 ? 20.323 -8.285 -10.853 1.00 97.31 358 ALA A O 1
ATOM 2802 N N . SER A 1 359 ? 18.134 -8.420 -10.353 1.00 97.38 359 SER A N 1
ATOM 2803 C CA . SER A 1 359 ? 18.287 -9.422 -9.293 1.00 97.38 359 SER A CA 1
ATOM 2804 C C . SER A 1 359 ? 18.791 -10.771 -9.826 1.00 97.38 359 SER A C 1
ATOM 2806 O O . SER A 1 359 ? 19.626 -11.400 -9.180 1.00 97.38 359 SER A O 1
ATOM 2808 N N . LEU A 1 360 ? 18.375 -11.199 -11.029 1.00 97.81 360 LEU A N 1
ATOM 2809 C CA . LEU A 1 360 ? 18.915 -12.407 -11.675 1.00 97.81 360 LEU A CA 1
ATOM 2810 C C . LEU A 1 360 ? 20.416 -12.282 -12.000 1.00 97.81 360 LEU A C 1
ATOM 2812 O O . LEU A 1 360 ? 21.144 -13.272 -11.887 1.00 97.81 360 LEU A O 1
ATOM 2816 N N . PHE A 1 361 ? 20.897 -11.091 -12.381 1.00 96.25 361 PHE A N 1
ATOM 2817 C CA . PHE A 1 361 ? 22.338 -10.844 -12.524 1.00 96.25 361 PHE A CA 1
ATOM 2818 C C . PHE A 1 361 ? 23.065 -10.859 -11.172 1.00 96.25 361 PHE A C 1
ATOM 2820 O O . PHE A 1 361 ? 24.166 -11.410 -11.112 1.00 96.25 361 PHE A O 1
ATOM 2827 N N . GLY A 1 362 ? 22.451 -10.318 -10.112 1.00 95.44 362 GLY A N 1
ATOM 2828 C CA . GLY A 1 362 ? 22.974 -10.335 -8.739 1.00 95.44 362 GLY A CA 1
ATOM 2829 C C . GLY A 1 362 ? 23.270 -11.750 -8.234 1.00 95.44 362 GLY A C 1
ATOM 2830 O O . GLY A 1 362 ? 24.416 -12.066 -7.915 1.00 95.44 362 GLY A O 1
ATOM 2831 N N . ILE A 1 363 ? 22.291 -12.660 -8.330 1.00 96.81 363 ILE A N 1
ATOM 2832 C CA . ILE A 1 363 ? 22.466 -14.088 -7.979 1.00 96.81 363 ILE A CA 1
ATOM 2833 C C . ILE A 1 363 ? 23.223 -14.919 -9.032 1.00 96.81 363 ILE A C 1
ATOM 2835 O O . ILE A 1 363 ? 23.270 -16.146 -8.955 1.00 96.81 363 ILE A O 1
ATOM 2839 N N . GLY A 1 364 ? 23.804 -14.285 -10.054 1.00 96.38 364 GLY A N 1
ATOM 2840 C CA . GLY A 1 364 ? 24.650 -14.954 -11.044 1.00 96.38 364 GLY A CA 1
ATOM 2841 C C . GLY A 1 364 ? 23.926 -15.819 -12.086 1.00 96.38 364 GLY A C 1
ATOM 2842 O O . GLY A 1 364 ? 24.608 -16.449 -12.899 1.00 96.38 364 GLY A O 1
ATOM 2843 N N . ARG A 1 365 ? 22.584 -15.814 -12.154 1.00 97.56 365 ARG A N 1
ATOM 2844 C CA . ARG A 1 365 ? 21.766 -16.521 -13.172 1.00 97.56 365 ARG A CA 1
ATOM 2845 C C . ARG A 1 365 ? 21.778 -15.782 -14.519 1.00 97.56 365 ARG A C 1
ATOM 2847 O O . ARG A 1 365 ? 20.746 -15.410 -15.078 1.00 97.56 365 ARG A O 1
ATOM 2854 N N . LYS A 1 366 ? 22.986 -15.564 -15.044 1.00 96.69 366 LYS A N 1
ATOM 2855 C CA . LYS A 1 366 ? 23.292 -14.699 -16.195 1.00 96.69 366 LYS A CA 1
ATOM 2856 C C . LYS A 1 366 ? 22.533 -15.071 -17.467 1.00 96.69 366 LYS A C 1
ATOM 2858 O O . LYS A 1 366 ? 22.058 -14.170 -18.149 1.00 96.69 366 LYS A O 1
ATOM 2863 N N . ASP A 1 367 ? 22.381 -16.359 -17.770 1.00 96.06 367 ASP A N 1
ATOM 2864 C CA . ASP A 1 367 ? 21.685 -16.805 -18.987 1.00 96.06 367 ASP A CA 1
ATOM 2865 C C . ASP A 1 367 ? 20.184 -16.484 -18.962 1.00 96.06 367 ASP A C 1
ATOM 2867 O O . ASP A 1 367 ? 19.603 -16.130 -19.988 1.00 96.06 367 ASP A O 1
ATOM 2871 N N . GLU A 1 368 ? 19.550 -16.574 -17.791 1.00 97.38 368 GLU A N 1
ATOM 2872 C CA . GLU A 1 368 ? 18.142 -16.210 -17.601 1.00 97.38 368 GLU A CA 1
ATOM 2873 C C . GLU A 1 368 ? 17.964 -14.693 -17.580 1.00 97.38 368 GLU A C 1
ATOM 2875 O O . GLU A 1 368 ? 17.130 -14.165 -18.315 1.00 97.38 368 GLU A O 1
ATOM 2880 N N . ALA A 1 369 ? 18.816 -13.986 -16.830 1.00 97.62 369 ALA A N 1
ATOM 2881 C CA . ALA A 1 369 ? 18.854 -12.527 -16.811 1.00 97.62 369 ALA A CA 1
ATOM 2882 C C . ALA A 1 369 ? 19.006 -11.947 -18.226 1.00 97.62 369 ALA A C 1
ATOM 2884 O O . ALA A 1 369 ? 18.369 -10.954 -18.576 1.00 97.62 369 ALA A O 1
ATOM 2885 N N . ALA A 1 370 ? 19.817 -12.591 -19.069 1.00 96.94 370 ALA A N 1
ATOM 2886 C CA . ALA A 1 370 ? 20.023 -12.180 -20.447 1.00 96.94 370 ALA A CA 1
ATOM 2887 C C . ALA A 1 370 ? 18.801 -12.471 -21.344 1.00 96.94 370 ALA A C 1
ATOM 2889 O O . ALA A 1 370 ? 18.455 -11.628 -22.170 1.00 96.94 370 ALA A O 1
ATOM 2890 N N . LYS A 1 371 ? 18.094 -13.599 -21.168 1.00 97.06 371 LYS A N 1
ATOM 2891 C CA . LYS A 1 371 ? 16.816 -13.854 -21.870 1.00 97.06 371 LYS A CA 1
ATOM 2892 C C . LYS A 1 371 ? 15.775 -12.781 -21.544 1.00 97.06 371 LYS A C 1
ATOM 2894 O O . LYS A 1 371 ? 15.200 -12.201 -22.457 1.00 97.06 371 LYS A O 1
ATOM 2899 N N . GLU A 1 372 ? 15.600 -12.458 -20.266 1.00 98.00 372 GLU A N 1
ATOM 2900 C CA . GLU A 1 372 ? 14.681 -11.399 -19.828 1.00 98.00 372 GLU A CA 1
ATOM 2901 C C . GLU A 1 372 ? 15.138 -9.996 -20.266 1.00 98.00 372 GLU A C 1
ATOM 2903 O O . GLU A 1 372 ? 14.310 -9.143 -20.586 1.00 98.00 372 GLU A O 1
ATOM 2908 N N . SER A 1 373 ? 16.453 -9.769 -20.377 1.00 98.12 373 SER A N 1
ATOM 2909 C CA . SER A 1 373 ? 17.017 -8.535 -20.945 1.00 98.12 373 SER A CA 1
ATOM 2910 C C . SER A 1 373 ? 16.631 -8.325 -22.412 1.00 98.12 373 SER A C 1
ATOM 2912 O O . SER A 1 373 ? 16.461 -7.178 -22.824 1.00 98.12 373 SER A O 1
ATOM 2914 N N . ASP A 1 374 ? 16.477 -9.395 -23.203 1.00 97.69 374 ASP A N 1
ATOM 2915 C CA . ASP A 1 374 ? 16.007 -9.279 -24.590 1.00 97.69 374 ASP A CA 1
ATOM 2916 C C . ASP A 1 374 ? 14.542 -8.834 -24.626 1.00 97.69 374 ASP A C 1
ATOM 2918 O O . ASP A 1 374 ? 14.217 -7.887 -25.338 1.00 97.69 374 ASP A O 1
ATOM 2922 N N . VAL A 1 375 ? 13.675 -9.462 -23.820 1.00 97.69 375 VAL A N 1
ATOM 2923 C CA . VAL A 1 375 ? 12.240 -9.125 -23.744 1.00 97.69 375 VAL A CA 1
ATOM 2924 C C . VAL A 1 375 ? 12.046 -7.682 -23.269 1.00 97.69 375 VAL A C 1
ATOM 2926 O O . VAL A 1 375 ? 11.302 -6.911 -23.876 1.00 97.69 375 VAL A O 1
ATOM 2929 N N . LEU A 1 376 ? 12.775 -7.274 -22.227 1.00 97.94 376 LEU A N 1
ATOM 2930 C CA . LEU A 1 376 ? 12.778 -5.898 -21.731 1.00 97.94 376 LEU A CA 1
ATOM 2931 C C . LEU A 1 376 ? 13.329 -4.908 -22.776 1.00 97.94 376 LEU A C 1
ATOM 2933 O O . LEU A 1 376 ? 12.763 -3.833 -22.978 1.00 97.94 376 LEU A O 1
ATOM 2937 N N . GLY A 1 377 ? 14.403 -5.278 -23.481 1.00 97.94 377 GLY A N 1
ATOM 2938 C CA . GLY A 1 377 ? 14.980 -4.489 -24.569 1.00 97.94 377 GLY A CA 1
ATOM 2939 C C . GLY A 1 377 ? 14.021 -4.296 -25.747 1.00 97.94 377 GLY A C 1
ATOM 2940 O O . GLY A 1 377 ? 13.927 -3.194 -26.287 1.00 97.94 377 GLY A O 1
ATOM 2941 N N . GLU A 1 378 ? 13.271 -5.333 -26.122 1.00 98.19 378 GLU A N 1
ATOM 2942 C CA . GLU A 1 378 ? 12.218 -5.255 -27.136 1.00 98.19 378 GLU A CA 1
ATOM 2943 C C . GLU A 1 378 ? 11.079 -4.333 -26.688 1.00 98.19 378 GLU A C 1
ATOM 2945 O O . GLU A 1 378 ? 10.757 -3.384 -27.409 1.00 98.19 378 GLU A O 1
ATOM 2950 N N . ARG A 1 379 ? 10.562 -4.505 -25.464 1.00 97.44 379 ARG A N 1
ATOM 2951 C CA . ARG A 1 379 ? 9.482 -3.665 -24.922 1.00 97.44 379 ARG A CA 1
ATOM 2952 C C . ARG A 1 379 ? 9.862 -2.183 -24.843 1.00 97.44 379 ARG A C 1
ATOM 2954 O O . ARG A 1 379 ? 9.070 -1.313 -25.202 1.00 97.44 379 ARG A O 1
ATOM 2961 N N . TYR A 1 380 ? 11.099 -1.864 -24.463 1.00 98.31 380 TYR A N 1
ATOM 2962 C CA . TYR A 1 380 ? 11.602 -0.490 -24.536 1.00 98.31 380 TYR A CA 1
ATOM 2963 C C . TYR A 1 380 ? 11.642 0.065 -25.968 1.00 98.31 380 TYR A C 1
ATOM 2965 O O . TYR A 1 380 ? 11.426 1.262 -26.167 1.00 98.31 380 TYR A O 1
ATOM 2973 N N . LEU A 1 381 ? 11.927 -0.763 -26.978 1.00 97.31 381 LEU A N 1
ATOM 2974 C CA . LEU A 1 381 ? 11.925 -0.328 -28.377 1.00 97.31 381 LEU A CA 1
ATOM 2975 C C . LEU A 1 381 ? 10.512 -0.118 -28.927 1.00 97.31 381 LEU A C 1
ATOM 2977 O O . LEU A 1 381 ? 10.362 0.741 -29.802 1.00 97.31 381 LEU A O 1
ATOM 2981 N N . GLU A 1 382 ? 9.513 -0.858 -28.444 1.00 96.94 382 GLU A N 1
ATOM 2982 C CA . GLU A 1 382 ? 8.089 -0.611 -28.716 1.00 96.94 382 GLU A CA 1
ATOM 2983 C C . GLU A 1 382 ? 7.667 0.749 -28.153 1.00 96.94 382 GLU A C 1
ATOM 2985 O O . GLU A 1 382 ? 7.205 1.609 -28.898 1.00 96.94 382 GLU A O 1
ATOM 2990 N N . LEU A 1 383 ? 7.961 0.991 -26.872 1.00 96.12 383 LEU A N 1
ATOM 2991 C CA . LEU A 1 383 ? 7.627 2.220 -26.141 1.00 96.12 383 LEU A CA 1
ATOM 2992 C C . LEU A 1 383 ? 8.497 3.441 -26.507 1.00 96.12 383 LEU A C 1
ATOM 2994 O O . LEU A 1 383 ? 8.464 4.460 -25.822 1.00 96.12 383 LEU A O 1
ATOM 2998 N N . GLY A 1 384 ? 9.308 3.360 -27.566 1.00 97.12 384 GLY A N 1
ATOM 2999 C CA . GLY A 1 384 ? 10.094 4.497 -28.053 1.00 97.12 384 GLY A CA 1
ATOM 3000 C C . GLY A 1 384 ? 11.263 4.926 -27.155 1.00 97.12 384 GLY A C 1
ATOM 3001 O O . GLY A 1 384 ? 11.749 6.043 -27.303 1.00 97.12 384 GLY A O 1
ATOM 3002 N N . MET A 1 385 ? 11.764 4.048 -26.277 1.00 98.06 385 MET A N 1
ATOM 3003 C CA . MET A 1 385 ? 12.854 4.307 -25.319 1.00 98.06 385 MET A CA 1
ATOM 3004 C C . MET A 1 385 ? 14.185 3.602 -25.690 1.00 98.06 385 MET A C 1
ATOM 3006 O O . MET A 1 385 ? 14.727 2.827 -24.892 1.00 98.06 385 MET A O 1
ATOM 3010 N N . PRO A 1 386 ? 14.783 3.851 -26.875 1.00 97.94 386 PRO A N 1
ATOM 3011 C CA . PRO A 1 386 ? 15.955 3.104 -27.332 1.00 97.94 386 PRO A CA 1
ATOM 3012 C C . PRO A 1 386 ? 17.199 3.306 -26.446 1.00 97.94 386 PRO A C 1
ATOM 3014 O O . PRO A 1 386 ? 18.018 2.399 -26.340 1.00 97.94 386 PRO A O 1
ATOM 3017 N N . SER A 1 387 ? 17.344 4.437 -25.749 1.00 97.69 387 SER A N 1
ATOM 3018 C CA . SER A 1 387 ? 18.470 4.650 -24.823 1.00 97.69 387 SER A CA 1
ATOM 3019 C C . SER A 1 387 ? 18.458 3.672 -23.639 1.00 97.69 387 SER A C 1
ATOM 3021 O O . SER A 1 387 ? 19.519 3.201 -23.233 1.00 97.69 387 SER A O 1
ATOM 3023 N N . ARG A 1 388 ? 17.271 3.317 -23.116 1.00 97.81 388 ARG A N 1
ATOM 3024 C CA . ARG A 1 388 ? 17.130 2.297 -22.061 1.00 97.81 388 ARG A CA 1
ATOM 3025 C C . ARG A 1 388 ? 17.338 0.885 -22.613 1.00 97.81 388 ARG A C 1
ATOM 3027 O O . ARG A 1 388 ? 18.076 0.108 -22.009 1.00 97.81 388 ARG A O 1
ATOM 3034 N N . ALA A 1 389 ? 16.779 0.595 -23.794 1.00 98.25 389 ALA A N 1
ATOM 3035 C CA . ALA A 1 389 ? 17.016 -0.664 -24.507 1.00 98.25 389 ALA A CA 1
ATOM 3036 C C . ALA A 1 389 ? 18.516 -0.937 -24.684 1.00 98.25 389 ALA A C 1
ATOM 3038 O O . ALA A 1 389 ? 18.984 -2.024 -24.354 1.00 98.25 389 ALA A O 1
ATOM 3039 N N . LYS A 1 390 ? 19.282 0.076 -25.114 1.00 98.19 390 LYS A N 1
ATOM 3040 C CA . LYS A 1 390 ? 20.737 -0.011 -25.287 1.00 98.19 390 LYS A CA 1
ATOM 3041 C C . LYS A 1 390 ? 21.424 -0.485 -24.004 1.00 98.19 390 LYS A C 1
ATOM 3043 O O . LYS A 1 390 ? 22.119 -1.493 -24.037 1.00 98.19 390 LYS A O 1
ATOM 3048 N N . GLY A 1 391 ? 21.195 0.202 -22.882 1.00 97.38 391 GLY A N 1
ATOM 3049 C CA . GLY A 1 391 ? 21.881 -0.092 -21.619 1.00 97.38 391 GLY A CA 1
ATOM 3050 C C . GLY A 1 391 ? 21.595 -1.492 -21.059 1.00 97.38 391 GLY A C 1
ATOM 3051 O O . GLY A 1 391 ? 22.500 -2.135 -20.526 1.00 97.38 391 GLY A O 1
ATOM 3052 N N . VAL A 1 392 ? 20.363 -1.990 -21.209 1.00 97.75 392 VAL A N 1
ATOM 3053 C CA . VAL A 1 392 ? 19.995 -3.360 -20.801 1.00 97.75 392 VAL A CA 1
ATOM 3054 C C . VAL A 1 392 ? 20.604 -4.406 -21.740 1.00 97.75 392 VAL A C 1
ATOM 3056 O O . VAL A 1 392 ? 21.226 -5.364 -21.274 1.00 97.75 392 VAL A O 1
ATOM 3059 N N . LEU A 1 393 ? 20.497 -4.206 -23.056 1.00 98.19 393 LEU A N 1
ATOM 3060 C CA . LEU A 1 393 ? 21.020 -5.144 -24.051 1.00 98.19 393 LEU A CA 1
ATOM 3061 C C . LEU A 1 393 ? 22.551 -5.240 -23.990 1.00 98.19 393 LEU A C 1
ATOM 3063 O O . LEU A 1 393 ? 23.078 -6.351 -23.947 1.00 98.19 393 LEU A O 1
ATOM 3067 N N . GLU A 1 394 ? 23.264 -4.110 -23.908 1.00 97.38 394 GLU A N 1
ATOM 3068 C CA . GLU A 1 394 ? 24.727 -4.079 -23.758 1.00 97.38 394 GLU A CA 1
ATOM 3069 C C . GLU A 1 394 ? 25.178 -4.837 -22.504 1.00 97.38 394 GLU A C 1
ATOM 3071 O O . GLU A 1 394 ? 26.061 -5.689 -22.605 1.00 97.38 394 GLU A O 1
ATOM 3076 N N . ARG A 1 395 ? 24.524 -4.613 -21.352 1.00 96.38 395 ARG A N 1
ATOM 3077 C CA . ARG A 1 395 ? 24.812 -5.342 -20.104 1.00 96.38 395 ARG A CA 1
ATOM 3078 C C . ARG A 1 395 ? 24.619 -6.851 -20.268 1.00 96.38 395 ARG A C 1
ATOM 3080 O O . ARG A 1 395 ? 25.477 -7.616 -19.839 1.00 96.38 395 ARG A O 1
ATOM 3087 N N . SER A 1 396 ? 23.539 -7.282 -20.923 1.00 96.88 396 SER A N 1
ATOM 3088 C CA . SER A 1 396 ? 23.281 -8.709 -21.162 1.00 96.88 396 SER A CA 1
ATOM 3089 C C . SER A 1 396 ? 24.348 -9.369 -22.047 1.00 96.88 396 SER A C 1
ATOM 3091 O O . SER A 1 396 ? 24.742 -10.511 -21.811 1.00 96.88 396 SER A O 1
ATOM 3093 N N . LEU A 1 397 ? 24.863 -8.631 -23.034 1.00 96.69 397 LEU A N 1
ATOM 3094 C CA . LEU A 1 397 ? 25.843 -9.120 -24.003 1.00 96.69 397 LEU A CA 1
ATOM 3095 C C . LEU A 1 397 ? 27.269 -9.191 -23.432 1.00 96.69 397 LEU A C 1
ATOM 3097 O O . LEU A 1 397 ? 28.095 -9.905 -23.995 1.00 96.69 397 LEU A O 1
ATOM 3101 N N . LEU A 1 398 ? 27.555 -8.554 -22.286 1.00 95.44 398 LEU A N 1
ATOM 3102 C CA . LEU A 1 398 ? 28.799 -8.778 -21.526 1.00 95.44 398 LEU A CA 1
ATOM 3103 C C . LEU A 1 398 ? 28.930 -10.219 -21.003 1.00 95.44 398 LEU A C 1
ATOM 3105 O O . LEU A 1 398 ? 30.026 -10.648 -20.645 1.00 95.44 398 LEU A O 1
ATOM 3109 N N . HIS A 1 399 ? 27.824 -10.964 -20.939 1.00 94.12 399 HIS A N 1
ATOM 3110 C CA . HIS A 1 399 ? 27.796 -12.352 -20.478 1.00 94.12 399 HIS A CA 1
ATOM 3111 C C . HIS A 1 399 ? 27.594 -13.374 -21.604 1.00 94.12 399 HIS A C 1
ATOM 3113 O O . HIS A 1 399 ? 27.653 -14.572 -21.347 1.00 94.12 399 HIS A O 1
ATOM 3119 N N . GLY A 1 400 ? 27.442 -12.923 -22.854 1.00 93.06 400 GLY A N 1
ATOM 3120 C CA . GLY A 1 400 ? 27.448 -13.797 -24.024 1.00 93.06 400 GLY A CA 1
ATOM 3121 C C . GLY A 1 400 ? 26.733 -13.204 -25.236 1.00 93.06 400 GLY A C 1
ATOM 3122 O O . GLY A 1 400 ? 25.588 -12.761 -25.150 1.00 93.06 400 GLY A O 1
ATOM 3123 N N . ASP A 1 401 ? 27.385 -13.270 -26.398 1.00 95.56 401 ASP A N 1
ATOM 3124 C CA . ASP A 1 401 ? 26.813 -12.864 -27.684 1.00 95.56 401 ASP A CA 1
ATOM 3125 C C . ASP A 1 401 ? 25.676 -13.813 -28.092 1.00 95.56 401 ASP A C 1
ATOM 3127 O O . ASP A 1 401 ? 25.919 -14.885 -28.654 1.00 95.56 401 ASP A O 1
ATOM 3131 N N . ARG A 1 402 ? 24.431 -13.409 -27.816 1.00 96.69 402 ARG A N 1
ATOM 3132 C CA . ARG A 1 402 ? 23.199 -14.086 -28.253 1.00 96.69 402 ARG A CA 1
ATOM 3133 C C . ARG A 1 402 ? 22.605 -13.350 -29.455 1.00 96.69 402 ARG A C 1
ATOM 3135 O O . ARG A 1 402 ? 22.551 -12.121 -29.476 1.00 96.69 402 ARG A O 1
ATOM 3142 N N . ALA A 1 403 ? 22.159 -14.100 -30.465 1.00 97.38 403 ALA A N 1
ATOM 3143 C CA . ALA A 1 403 ? 21.688 -13.529 -31.730 1.00 97.38 403 ALA A CA 1
ATOM 3144 C C . ALA A 1 403 ? 20.448 -12.623 -31.567 1.00 97.38 403 ALA A C 1
ATOM 3146 O O . ALA A 1 403 ? 20.348 -11.600 -32.241 1.00 97.38 403 ALA A O 1
ATOM 3147 N N . SER A 1 404 ? 19.539 -12.955 -30.645 1.00 97.06 404 SER A N 1
ATOM 3148 C CA . SER A 1 404 ? 18.369 -12.140 -30.282 1.00 97.06 404 SER A CA 1
ATOM 3149 C C . SER A 1 404 ? 18.773 -10.760 -29.748 1.00 97.06 404 SER A C 1
ATOM 3151 O O . SER A 1 404 ? 18.442 -9.744 -30.360 1.00 97.06 404 SER A O 1
ATOM 3153 N N . GLY A 1 405 ? 19.568 -10.720 -28.675 1.00 97.25 405 GLY A N 1
ATOM 3154 C CA . GLY A 1 405 ? 20.049 -9.477 -28.067 1.00 97.25 405 GLY A CA 1
ATOM 3155 C C . GLY A 1 405 ? 20.873 -8.612 -29.026 1.00 97.25 405 GLY A C 1
ATOM 3156 O O . GLY A 1 405 ? 20.674 -7.401 -29.089 1.00 97.25 405 GLY A O 1
ATOM 3157 N N . LEU A 1 406 ? 21.734 -9.218 -29.854 1.00 98.00 406 LEU A N 1
ATOM 3158 C CA . LEU A 1 406 ? 22.485 -8.489 -30.887 1.00 98.00 406 LEU A CA 1
ATOM 3159 C C . LEU A 1 406 ? 21.569 -7.887 -31.968 1.00 98.00 406 LEU A C 1
ATOM 3161 O O . LEU A 1 406 ? 21.762 -6.734 -32.352 1.00 98.00 406 LEU A O 1
ATOM 3165 N N . LYS A 1 407 ? 20.539 -8.612 -32.427 1.00 97.88 407 LYS A N 1
ATOM 3166 C CA . LYS A 1 407 ? 19.536 -8.100 -33.383 1.00 97.88 407 LYS A CA 1
ATOM 3167 C C . LYS A 1 407 ? 18.764 -6.906 -32.809 1.00 97.88 407 LYS A C 1
ATOM 3169 O O . LYS A 1 407 ? 18.566 -5.910 -33.508 1.00 97.88 407 LYS A O 1
ATOM 3174 N N . LEU A 1 408 ? 18.379 -6.972 -31.534 1.00 97.94 408 LEU A N 1
ATOM 3175 C CA . LEU A 1 408 ? 17.741 -5.856 -30.831 1.00 97.94 408 LEU A CA 1
ATOM 3176 C C . LEU A 1 408 ? 18.704 -4.672 -30.644 1.00 97.94 408 LEU A C 1
ATOM 3178 O O . LEU A 1 408 ? 18.297 -3.527 -30.841 1.00 97.94 408 LEU A O 1
ATOM 3182 N N . LEU A 1 409 ? 19.986 -4.913 -30.351 1.00 98.12 409 LEU A N 1
ATOM 3183 C CA . LEU A 1 409 ? 20.985 -3.851 -30.197 1.00 98.12 409 LEU A CA 1
ATOM 3184 C C . LEU A 1 409 ? 21.247 -3.110 -31.523 1.00 98.12 409 LEU A C 1
ATOM 3186 O O . LEU A 1 409 ? 21.300 -1.881 -31.538 1.00 98.12 409 LEU A O 1
ATOM 3190 N N . VAL A 1 410 ? 21.299 -3.822 -32.656 1.00 97.75 410 VAL A N 1
ATOM 3191 C CA . VAL A 1 410 ? 21.347 -3.211 -34.002 1.00 97.75 410 VAL A CA 1
ATOM 3192 C C . VAL A 1 410 ? 20.133 -2.301 -34.234 1.00 97.75 410 VAL A C 1
ATOM 3194 O O . VAL A 1 410 ? 20.300 -1.119 -34.544 1.00 97.75 410 VAL A O 1
ATOM 3197 N N . LYS A 1 411 ? 18.910 -2.815 -34.018 1.00 97.75 411 LYS A N 1
ATOM 3198 C CA . LYS A 1 411 ? 17.647 -2.049 -34.121 1.00 97.75 411 LYS A CA 1
ATOM 3199 C C . LYS A 1 411 ? 17.667 -0.810 -33.211 1.00 97.75 411 LYS A C 1
ATOM 3201 O O . LYS A 1 411 ? 17.201 0.259 -33.607 1.00 97.75 411 LYS A O 1
ATOM 3206 N N . THR A 1 412 ? 18.265 -0.934 -32.027 1.00 98.06 412 THR A N 1
ATOM 3207 C CA . THR A 1 412 ? 18.432 0.149 -31.051 1.00 98.06 412 THR A CA 1
ATOM 3208 C C . THR A 1 412 ? 19.365 1.249 -31.553 1.00 98.06 412 THR A C 1
ATOM 3210 O O . THR A 1 412 ? 18.970 2.414 -31.576 1.00 98.06 412 THR A O 1
ATOM 3213 N N . HIS A 1 413 ? 20.577 0.911 -32.002 1.00 98.25 413 HIS A N 1
ATOM 3214 C CA . HIS A 1 413 ? 21.525 1.905 -32.515 1.00 98.25 413 HIS A CA 1
ATOM 3215 C C . HIS A 1 413 ? 21.011 2.614 -33.774 1.00 98.25 413 HIS A C 1
ATOM 3217 O O . HIS A 1 413 ? 21.251 3.811 -33.928 1.00 98.25 413 HIS A O 1
ATOM 3223 N N . LEU A 1 414 ? 20.256 1.926 -34.640 1.00 95.94 414 LEU A N 1
ATOM 3224 C CA . LEU A 1 414 ? 19.586 2.564 -35.779 1.00 95.94 414 LEU A CA 1
ATOM 3225 C C . LEU A 1 414 ? 18.536 3.589 -35.315 1.00 95.94 414 LEU A C 1
ATOM 3227 O O . LEU A 1 414 ? 18.560 4.723 -35.795 1.00 95.94 414 LEU A O 1
ATOM 3231 N N . LYS A 1 415 ? 17.686 3.260 -34.324 1.00 96.81 415 LYS A N 1
ATOM 3232 C CA . LYS A 1 415 ? 16.761 4.240 -33.711 1.00 96.81 415 LYS A CA 1
ATOM 3233 C C . LYS A 1 415 ? 17.496 5.424 -33.061 1.00 96.81 415 LYS A C 1
ATOM 3235 O O . LYS A 1 415 ? 17.016 6.549 -33.152 1.00 96.81 415 LYS A O 1
ATOM 3240 N N . LEU A 1 416 ? 18.669 5.196 -32.464 1.00 96.94 416 LEU A N 1
ATOM 3241 C CA . LEU A 1 416 ? 19.532 6.242 -31.888 1.00 96.94 416 LEU A CA 1
ATOM 3242 C C . LEU A 1 416 ? 20.340 7.042 -32.928 1.00 96.94 416 LEU A C 1
ATOM 3244 O O . LEU A 1 416 ? 21.123 7.905 -32.537 1.00 96.94 416 LEU A O 1
ATOM 3248 N N . ARG A 1 417 ? 20.192 6.764 -34.233 1.00 96.44 417 ARG A N 1
ATOM 3249 C CA . ARG A 1 417 ? 21.001 7.360 -35.317 1.00 96.44 417 ARG A CA 1
ATOM 3250 C C . ARG A 1 417 ? 22.517 7.179 -35.108 1.00 96.44 417 ARG A C 1
ATOM 3252 O O . ARG A 1 417 ? 23.310 8.053 -35.443 1.00 96.44 417 ARG A O 1
ATOM 3259 N N . GLN A 1 418 ? 22.926 6.020 -34.586 1.00 96.69 418 GLN A N 1
ATOM 3260 C CA . GLN A 1 418 ? 24.321 5.618 -34.354 1.00 96.69 418 GLN A CA 1
ATOM 3261 C C . GLN A 1 418 ? 24.757 4.535 -35.370 1.00 96.69 418 GLN A C 1
ATOM 3263 O O . GLN A 1 418 ? 24.989 3.389 -34.977 1.00 96.69 418 GLN A O 1
ATOM 3268 N N . PRO A 1 419 ? 24.878 4.844 -36.681 1.00 95.19 419 PRO A N 1
ATOM 3269 C CA . PRO A 1 419 ? 25.092 3.832 -37.721 1.00 95.19 419 PRO A CA 1
ATOM 3270 C C . PRO A 1 419 ? 26.400 3.049 -37.549 1.00 95.19 419 PRO A C 1
ATOM 3272 O O . PRO A 1 419 ? 26.411 1.847 -37.788 1.00 95.19 419 PRO A O 1
ATOM 3275 N N . LYS A 1 420 ? 27.478 3.685 -37.063 1.00 95.31 420 LYS A N 1
ATOM 3276 C CA . LYS A 1 420 ? 28.759 3.006 -36.786 1.00 95.31 420 LYS A CA 1
ATOM 3277 C C . LYS A 1 420 ? 28.599 1.884 -35.748 1.00 95.31 420 LYS A C 1
ATOM 3279 O O . LYS A 1 420 ? 28.951 0.743 -36.024 1.00 95.31 420 LYS A O 1
ATOM 3284 N N . ALA A 1 421 ? 27.971 2.184 -34.610 1.00 96.56 421 ALA A N 1
ATOM 3285 C CA . ALA A 1 421 ? 27.714 1.199 -33.557 1.00 96.56 421 ALA A CA 1
ATOM 3286 C C . ALA A 1 421 ? 26.697 0.123 -33.990 1.00 96.56 421 ALA A C 1
ATOM 3288 O O . ALA A 1 421 ? 26.868 -1.054 -33.676 1.00 96.56 421 ALA A O 1
ATOM 3289 N N . ALA A 1 422 ? 25.678 0.491 -34.782 1.00 96.31 422 ALA A N 1
ATOM 3290 C CA . ALA A 1 422 ? 24.754 -0.475 -35.385 1.00 96.31 422 ALA A CA 1
ATOM 3291 C C . ALA A 1 422 ? 25.485 -1.485 -36.286 1.00 96.31 422 ALA A C 1
ATOM 3293 O O . ALA A 1 422 ? 25.183 -2.675 -36.271 1.00 96.31 422 ALA A O 1
ATOM 3294 N N . VAL A 1 423 ? 26.472 -1.014 -37.047 1.00 95.81 423 VAL A N 1
ATOM 3295 C CA . VAL A 1 423 ? 27.296 -1.827 -37.944 1.00 95.81 423 VAL A CA 1
ATOM 3296 C C . VAL A 1 423 ? 28.269 -2.731 -37.180 1.00 95.81 423 VAL A C 1
ATOM 3298 O O . VAL A 1 423 ? 28.423 -3.890 -37.555 1.00 95.81 423 VAL A O 1
ATOM 3301 N N . GLU A 1 424 ? 28.854 -2.270 -36.074 1.00 96.06 424 GLU A N 1
ATOM 3302 C CA . GLU A 1 424 ? 29.711 -3.090 -35.199 1.00 96.06 424 GLU A CA 1
ATOM 3303 C C . GLU A 1 424 ? 28.926 -4.190 -34.462 1.00 96.06 424 GLU A C 1
ATOM 3305 O O . GLU A 1 424 ? 29.326 -5.359 -34.469 1.00 96.06 424 GLU A O 1
ATOM 3310 N N . ALA A 1 425 ? 27.762 -3.857 -33.890 1.00 97.06 425 ALA A N 1
ATOM 3311 C CA . ALA A 1 425 ? 26.838 -4.847 -33.329 1.00 97.06 425 ALA A CA 1
ATOM 3312 C C . ALA A 1 425 ? 26.334 -5.828 -34.409 1.00 97.06 425 ALA A C 1
ATOM 3314 O O . ALA A 1 425 ? 26.177 -7.025 -34.159 1.00 97.06 425 ALA A O 1
ATOM 3315 N N . GLY A 1 426 ? 26.144 -5.332 -35.632 1.00 96.44 426 GLY A N 1
ATOM 3316 C CA . GLY A 1 426 ? 25.764 -6.113 -36.801 1.00 96.44 426 GLY A CA 1
ATOM 3317 C C . GLY A 1 426 ? 26.842 -7.095 -37.270 1.00 96.44 426 GLY A C 1
ATOM 3318 O O . GLY A 1 426 ? 26.532 -8.243 -37.580 1.00 96.44 426 GLY A O 1
ATOM 3319 N N . GLU A 1 427 ? 28.117 -6.702 -37.254 1.00 96.00 427 GLU A N 1
ATOM 3320 C CA . GLU A 1 427 ? 29.243 -7.597 -37.549 1.00 96.00 427 GLU A CA 1
ATOM 3321 C C . GLU A 1 427 ? 29.312 -8.753 -36.532 1.00 96.00 427 GLU A C 1
ATOM 3323 O O . GLU A 1 427 ? 29.505 -9.911 -36.919 1.00 96.00 427 GLU A O 1
ATOM 3328 N N . ARG A 1 428 ? 29.069 -8.477 -35.240 1.00 97.38 428 ARG A N 1
ATOM 3329 C CA . ARG A 1 428 ? 28.929 -9.516 -34.200 1.00 97.38 428 ARG A CA 1
ATOM 3330 C C . ARG A 1 428 ? 27.744 -10.444 -34.482 1.00 97.38 428 ARG A C 1
ATOM 3332 O O . ARG A 1 428 ? 27.915 -11.663 -34.441 1.00 97.38 428 ARG A O 1
ATOM 3339 N N . LEU A 1 429 ? 26.578 -9.895 -34.840 1.00 97.31 429 LEU A N 1
ATOM 3340 C CA . LEU A 1 429 ? 25.371 -10.665 -35.173 1.00 97.31 429 LEU A CA 1
ATOM 3341 C C . LEU A 1 429 ? 25.600 -11.639 -36.337 1.00 97.31 429 LEU A C 1
ATOM 3343 O O . LEU A 1 429 ? 25.306 -12.826 -36.211 1.00 97.31 429 LEU A O 1
ATOM 3347 N N . VAL A 1 430 ? 26.159 -11.158 -37.451 1.00 96.94 430 VAL A N 1
ATOM 3348 C CA . VAL A 1 430 ? 26.430 -11.973 -38.650 1.00 96.94 430 VAL A CA 1
ATOM 3349 C C . VAL A 1 430 ? 27.412 -13.103 -38.325 1.00 96.94 430 VAL A C 1
ATOM 3351 O O . VAL A 1 430 ? 27.165 -14.262 -38.666 1.00 96.94 430 VAL A O 1
ATOM 3354 N N . ASN A 1 431 ? 28.494 -12.801 -37.597 1.00 96.25 431 ASN A N 1
ATOM 3355 C CA . ASN A 1 431 ? 29.449 -13.815 -37.147 1.00 96.25 431 ASN A CA 1
ATOM 3356 C C . ASN A 1 431 ? 28.810 -14.846 -36.199 1.00 96.25 431 ASN A C 1
ATOM 3358 O O . ASN A 1 431 ? 29.128 -16.035 -36.289 1.00 96.25 431 ASN A O 1
ATOM 3362 N N . ARG A 1 432 ? 27.901 -14.419 -35.312 1.00 97.19 432 ARG A N 1
ATOM 3363 C CA . ARG A 1 432 ? 27.181 -15.302 -34.385 1.00 97.19 432 ARG A CA 1
ATOM 3364 C C . ARG A 1 432 ? 26.216 -16.236 -35.120 1.00 97.19 432 ARG A C 1
ATOM 3366 O O . ARG A 1 432 ? 26.324 -17.447 -34.948 1.00 97.19 432 ARG A O 1
ATOM 3373 N N . LEU A 1 433 ? 25.360 -15.704 -35.993 1.00 97.31 433 LEU A N 1
ATOM 3374 C CA . LEU A 1 433 ? 24.428 -16.491 -36.815 1.00 97.31 433 LEU A CA 1
ATOM 3375 C C . LEU A 1 433 ? 25.164 -17.515 -37.691 1.00 97.31 433 LEU A C 1
ATOM 3377 O O . LEU A 1 433 ? 24.737 -18.664 -37.796 1.00 97.31 433 LEU A O 1
ATOM 3381 N N . ARG A 1 434 ? 26.324 -17.146 -38.253 1.00 95.38 434 ARG A N 1
ATOM 3382 C CA . ARG A 1 434 ? 27.164 -18.074 -39.024 1.00 95.38 434 ARG A CA 1
ATOM 3383 C C . ARG A 1 434 ? 27.718 -19.224 -38.175 1.00 95.38 434 ARG A C 1
ATOM 3385 O O . ARG A 1 434 ? 27.755 -20.351 -38.661 1.00 95.38 434 ARG A O 1
ATOM 3392 N N . ARG A 1 435 ? 28.133 -18.965 -36.925 1.00 96.56 435 ARG A N 1
ATOM 3393 C CA . ARG A 1 435 ? 28.563 -20.013 -35.970 1.00 96.56 435 ARG A CA 1
ATOM 3394 C C . ARG A 1 435 ? 27.408 -20.938 -35.569 1.00 96.56 435 ARG A C 1
ATOM 3396 O O . ARG A 1 435 ? 27.642 -22.118 -35.357 1.00 96.56 435 ARG A O 1
ATOM 3403 N N . GLU A 1 436 ? 26.183 -20.419 -35.522 1.00 96.75 436 GLU A N 1
ATOM 3404 C CA . GLU A 1 436 ? 24.946 -21.189 -35.302 1.00 96.75 436 GLU A CA 1
ATOM 3405 C C . GLU A 1 436 ? 24.450 -21.931 -36.564 1.00 96.75 436 GLU A C 1
ATOM 3407 O O . GLU A 1 436 ? 23.405 -22.569 -36.527 1.00 96.75 436 GLU A O 1
ATOM 3412 N N . GLY A 1 437 ? 25.157 -21.842 -37.699 1.00 96.44 437 GLY A N 1
ATOM 3413 C CA . GLY A 1 437 ? 24.760 -22.472 -38.967 1.00 96.44 437 GLY A CA 1
ATOM 3414 C C . GLY A 1 437 ? 23.648 -21.744 -39.740 1.00 96.44 437 GLY A C 1
ATOM 3415 O O . GLY A 1 437 ? 23.331 -22.133 -40.864 1.00 96.44 437 GLY A O 1
ATOM 3416 N N . ARG A 1 438 ? 23.106 -20.646 -39.201 1.00 97.25 438 ARG A N 1
ATOM 3417 C CA . ARG A 1 438 ? 21.968 -19.867 -39.728 1.00 97.25 438 ARG A CA 1
ATOM 3418 C C . ARG A 1 438 ? 22.410 -18.922 -40.855 1.00 97.25 438 ARG A C 1
ATOM 3420 O O . ARG A 1 438 ? 22.372 -17.698 -40.728 1.00 97.25 438 ARG A O 1
ATOM 3427 N N . ARG A 1 439 ? 22.906 -19.504 -41.954 1.00 95.12 439 ARG A N 1
ATOM 3428 C CA . ARG A 1 439 ? 23.567 -18.785 -43.064 1.00 95.12 439 ARG A CA 1
ATOM 3429 C C . ARG A 1 439 ? 22.670 -17.750 -43.744 1.00 95.12 439 ARG A C 1
ATOM 3431 O O . ARG A 1 439 ? 23.132 -16.643 -43.997 1.00 95.12 439 ARG A O 1
ATOM 3438 N N . GLU A 1 440 ? 21.413 -18.091 -44.011 1.00 93.31 440 GLU A N 1
ATOM 3439 C CA . GLU A 1 440 ? 20.460 -17.198 -44.682 1.00 93.31 440 GLU A CA 1
ATOM 3440 C C . GLU A 1 440 ? 20.155 -15.956 -43.830 1.00 93.31 440 GLU A C 1
ATOM 3442 O O . GLU A 1 440 ? 20.274 -14.826 -44.299 1.00 93.31 440 GLU A O 1
ATOM 3447 N N . GLU A 1 441 ? 19.885 -16.137 -42.533 1.00 95.50 441 GLU A N 1
ATOM 3448 C CA . GLU A 1 441 ? 19.703 -15.016 -41.603 1.00 95.50 441 GLU A CA 1
ATOM 3449 C C . GLU A 1 441 ? 20.959 -14.145 -41.487 1.00 95.50 441 GLU A C 1
ATOM 3451 O O . GLU A 1 441 ? 20.850 -12.921 -41.414 1.00 95.50 441 GLU A O 1
ATOM 3456 N N . ALA A 1 442 ? 22.154 -14.746 -41.513 1.00 95.38 442 ALA A N 1
ATOM 3457 C CA . ALA A 1 442 ? 23.413 -14.004 -41.519 1.00 95.38 442 ALA A CA 1
ATOM 3458 C C . ALA A 1 442 ? 23.572 -13.145 -42.791 1.00 95.38 442 ALA A C 1
ATOM 3460 O O . ALA A 1 442 ? 24.041 -12.010 -42.705 1.00 95.38 442 ALA A O 1
ATOM 3461 N N . GLN A 1 443 ? 23.151 -13.649 -43.956 1.00 92.00 443 GLN A N 1
ATOM 3462 C CA . GLN A 1 443 ? 23.152 -12.901 -45.219 1.00 92.00 443 GLN A CA 1
ATOM 3463 C C . GLN A 1 443 ? 22.106 -11.777 -45.224 1.00 92.00 443 GLN A C 1
ATOM 3465 O O . GLN A 1 443 ? 22.433 -10.648 -45.591 1.00 92.00 443 GLN A O 1
ATOM 3470 N N . ASN A 1 444 ? 20.891 -12.039 -44.738 1.00 91.50 444 ASN A N 1
ATOM 3471 C CA . ASN A 1 444 ? 19.823 -11.039 -44.632 1.00 91.50 444 ASN A CA 1
ATOM 3472 C C . ASN A 1 444 ? 20.187 -9.915 -43.644 1.00 91.50 444 ASN A C 1
ATOM 3474 O O . ASN A 1 444 ? 20.028 -8.730 -43.953 1.00 91.50 444 ASN A O 1
ATOM 3478 N N . ALA A 1 445 ? 20.758 -10.265 -42.485 1.00 93.69 445 ALA A N 1
ATOM 3479 C CA . ALA A 1 445 ? 21.292 -9.296 -41.531 1.00 93.69 445 ALA A CA 1
ATOM 3480 C C . ALA A 1 445 ? 22.405 -8.445 -42.166 1.00 93.69 445 ALA A C 1
ATOM 3482 O O . ALA A 1 445 ? 22.347 -7.217 -42.101 1.00 93.69 445 ALA A O 1
ATOM 3483 N N . ALA A 1 446 ? 23.370 -9.078 -42.843 1.00 94.00 446 ALA A N 1
ATOM 3484 C CA . ALA A 1 446 ? 24.442 -8.387 -43.553 1.00 94.00 446 ALA A CA 1
ATOM 3485 C C . ALA A 1 446 ? 23.907 -7.404 -44.608 1.00 94.00 446 ALA A C 1
ATOM 3487 O O . ALA A 1 446 ? 24.303 -6.239 -44.597 1.00 94.00 446 ALA A O 1
ATOM 3488 N N . ALA A 1 447 ? 22.972 -7.831 -45.463 1.00 91.38 447 ALA A N 1
ATOM 3489 C CA . ALA A 1 447 ? 22.368 -6.999 -46.501 1.00 91.38 447 ALA A CA 1
ATOM 3490 C C . ALA A 1 447 ? 21.709 -5.733 -45.924 1.00 91.38 447 ALA A C 1
ATOM 3492 O O . ALA A 1 447 ? 21.965 -4.632 -46.414 1.00 91.38 447 ALA A O 1
ATOM 3493 N N . SER A 1 448 ? 20.949 -5.870 -44.829 1.00 91.44 448 SER A N 1
ATOM 3494 C CA . SER A 1 448 ? 20.289 -4.737 -44.156 1.00 91.44 448 SER A CA 1
ATOM 3495 C C . SER A 1 448 ? 21.264 -3.671 -43.621 1.00 91.44 448 SER A C 1
ATOM 3497 O O . SER A 1 448 ? 20.920 -2.493 -43.540 1.00 91.44 448 SER A O 1
ATOM 3499 N N . LEU A 1 449 ? 22.503 -4.060 -43.301 1.00 93.31 449 LEU A N 1
ATOM 3500 C CA . LEU A 1 449 ? 23.527 -3.181 -42.730 1.00 93.31 449 LEU A CA 1
ATOM 3501 C C . LEU A 1 449 ? 24.354 -2.442 -43.791 1.00 93.31 449 LEU A C 1
ATOM 3503 O O . LEU A 1 449 ? 24.914 -1.385 -43.495 1.00 93.31 449 LEU A O 1
ATOM 3507 N N . LEU A 1 450 ? 24.429 -2.951 -45.028 1.00 91.75 450 LEU A N 1
ATOM 3508 C CA . LEU A 1 450 ? 25.240 -2.345 -46.098 1.00 91.75 450 LEU A CA 1
ATOM 3509 C C . LEU A 1 450 ? 24.792 -0.919 -46.454 1.00 91.75 450 LEU A C 1
ATOM 3511 O O . LEU A 1 450 ? 25.629 -0.098 -46.836 1.00 91.75 450 LEU A O 1
ATOM 3515 N N . ALA A 1 451 ? 23.505 -0.607 -46.275 1.00 89.75 451 ALA A N 1
ATOM 3516 C CA . ALA A 1 451 ? 22.959 0.738 -46.449 1.00 89.75 451 ALA A CA 1
ATOM 3517 C C . ALA A 1 451 ? 23.596 1.769 -45.494 1.00 89.75 451 ALA A C 1
ATOM 3519 O O . ALA A 1 451 ? 23.795 2.918 -45.881 1.00 89.75 451 ALA A O 1
ATOM 3520 N N . TYR A 1 452 ? 23.970 1.349 -44.280 1.00 91.44 452 TYR A N 1
ATOM 3521 C CA . TYR A 1 452 ? 24.480 2.216 -43.207 1.00 91.44 452 TYR A CA 1
ATOM 3522 C C . TYR A 1 452 ? 26.000 2.120 -42.998 1.00 91.44 452 TYR A C 1
ATOM 3524 O O . TYR A 1 452 ? 26.584 2.948 -42.300 1.00 91.44 452 TYR A O 1
ATOM 3532 N N . ALA A 1 453 ? 26.643 1.105 -43.575 1.00 89.56 453 ALA A N 1
ATOM 3533 C CA . ALA A 1 453 ? 28.068 0.840 -43.420 1.00 89.56 453 ALA A CA 1
ATOM 3534 C C . ALA A 1 453 ? 28.940 1.680 -44.368 1.00 89.56 453 ALA A C 1
ATOM 3536 O O . ALA A 1 453 ? 28.635 1.817 -45.556 1.00 89.56 453 ALA A O 1
ATOM 3537 N N . ASP A 1 454 ? 30.076 2.167 -43.861 1.00 92.19 454 ASP A N 1
ATOM 3538 C CA . ASP A 1 454 ? 31.142 2.774 -44.667 1.00 92.19 454 ASP A CA 1
ATOM 3539 C C . ASP A 1 454 ? 31.871 1.723 -45.547 1.00 92.19 454 ASP A C 1
ATOM 3541 O O . ASP A 1 454 ? 31.695 0.516 -45.349 1.00 92.19 454 ASP A O 1
ATOM 3545 N N . PRO A 1 455 ? 32.705 2.121 -46.530 1.00 90.38 455 PRO A N 1
ATOM 3546 C CA . PRO A 1 455 ? 33.369 1.175 -47.433 1.00 90.38 455 PRO A CA 1
ATOM 3547 C C . PRO A 1 455 ? 34.258 0.120 -46.753 1.00 90.38 455 PRO A C 1
ATOM 3549 O O . PRO A 1 455 ? 34.405 -0.981 -47.290 1.00 90.38 455 PRO A O 1
ATOM 3552 N N . GLN A 1 456 ? 34.848 0.413 -45.589 1.00 89.38 456 GLN A N 1
ATOM 3553 C CA . GLN A 1 456 ? 35.657 -0.555 -44.843 1.00 89.38 456 GLN A CA 1
ATOM 3554 C C . GLN A 1 456 ? 34.759 -1.535 -44.083 1.00 89.38 456 GLN A C 1
ATOM 3556 O O . GLN A 1 456 ? 34.975 -2.748 -44.130 1.00 89.38 456 GLN A O 1
ATOM 3561 N N . ALA A 1 457 ? 33.715 -1.030 -43.430 1.00 89.38 457 ALA A N 1
ATOM 3562 C CA . ALA A 1 457 ? 32.761 -1.843 -42.697 1.00 89.38 457 ALA A CA 1
ATOM 3563 C C . ALA A 1 457 ? 31.890 -2.716 -43.621 1.00 89.38 457 ALA A C 1
ATOM 3565 O O . ALA A 1 457 ? 31.641 -3.874 -43.296 1.00 89.38 457 ALA A O 1
ATOM 3566 N N . ARG A 1 458 ? 31.537 -2.245 -44.828 1.00 89.38 458 ARG A N 1
ATOM 3567 C CA . ARG A 1 458 ? 30.907 -3.068 -45.883 1.00 89.38 458 ARG A CA 1
ATOM 3568 C C . ARG A 1 458 ? 31.749 -4.303 -46.209 1.00 89.38 458 ARG A C 1
ATOM 3570 O O . ARG A 1 458 ? 31.220 -5.410 -46.256 1.00 89.38 458 ARG A O 1
ATOM 3577 N N . ARG A 1 459 ? 33.070 -4.139 -46.374 1.00 88.38 459 ARG A N 1
ATOM 3578 C CA . ARG A 1 459 ? 34.003 -5.259 -46.613 1.00 88.38 459 ARG A CA 1
ATOM 3579 C C . ARG A 1 459 ? 34.068 -6.222 -45.422 1.00 88.38 459 ARG A C 1
ATOM 3581 O O . ARG A 1 459 ? 34.130 -7.430 -45.641 1.00 88.38 459 ARG A O 1
ATOM 3588 N N . ARG A 1 460 ? 34.031 -5.712 -44.183 1.00 90.75 460 ARG A N 1
ATOM 3589 C CA . ARG A 1 460 ? 33.972 -6.538 -42.962 1.00 90.75 460 ARG A CA 1
ATOM 3590 C C . ARG A 1 460 ? 32.676 -7.351 -42.879 1.00 90.75 460 ARG A C 1
ATOM 3592 O O . ARG A 1 460 ? 32.747 -8.570 -42.762 1.00 90.75 460 ARG A O 1
ATOM 3599 N N . ILE A 1 461 ? 31.519 -6.709 -43.054 1.00 91.50 461 ILE A N 1
ATOM 3600 C CA . ILE A 1 461 ? 30.193 -7.350 -43.050 1.00 91.50 461 ILE A CA 1
ATOM 3601 C C . ILE A 1 461 ? 30.087 -8.441 -44.128 1.00 91.50 461 ILE A C 1
ATOM 3603 O O . ILE A 1 461 ? 29.680 -9.559 -43.822 1.00 91.50 461 ILE A O 1
ATOM 3607 N N . LEU A 1 462 ? 30.496 -8.162 -45.372 1.00 88.88 462 LEU A N 1
ATOM 3608 C CA . LEU A 1 462 ? 30.458 -9.147 -46.465 1.00 88.88 462 LEU A CA 1
ATOM 3609 C C . LEU A 1 462 ? 31.351 -10.366 -46.177 1.00 88.88 462 LEU A C 1
ATOM 3611 O O . LEU A 1 462 ? 30.929 -11.508 -46.370 1.00 88.88 462 LEU A O 1
ATOM 3615 N N . ARG A 1 463 ? 32.554 -10.139 -45.629 1.00 89.00 463 ARG A N 1
ATOM 3616 C CA . ARG A 1 463 ? 33.467 -11.210 -45.201 1.00 89.00 463 ARG A CA 1
ATOM 3617 C C . ARG A 1 463 ? 32.906 -12.011 -44.019 1.00 89.00 463 ARG A C 1
ATOM 3619 O O . ARG A 1 463 ? 33.050 -13.233 -43.987 1.00 89.00 463 ARG A O 1
ATOM 3626 N N . ALA A 1 464 ? 32.237 -11.359 -43.067 1.00 87.44 464 ALA A N 1
ATOM 3627 C CA . ALA A 1 464 ? 31.527 -12.032 -41.979 1.00 87.44 464 ALA A CA 1
ATOM 3628 C C . ALA A 1 464 ? 30.384 -12.913 -42.522 1.00 87.44 464 ALA A C 1
ATOM 3630 O O . ALA A 1 464 ? 30.253 -14.064 -42.107 1.00 87.44 464 ALA A O 1
ATOM 3631 N N . ALA A 1 465 ? 29.637 -12.437 -43.522 1.00 86.75 465 ALA A N 1
ATOM 3632 C CA . ALA A 1 465 ? 28.574 -13.190 -44.195 1.00 86.75 465 ALA A CA 1
ATOM 3633 C C . ALA A 1 465 ? 29.080 -14.351 -45.080 1.00 86.75 465 ALA A C 1
ATOM 3635 O O . ALA A 1 465 ? 28.280 -15.169 -45.530 1.00 86.75 465 ALA A O 1
ATOM 3636 N N . GLY A 1 466 ? 30.393 -14.445 -45.325 1.00 86.25 466 GLY A N 1
ATOM 3637 C CA . GLY A 1 466 ? 30.988 -15.471 -46.188 1.00 86.25 466 GLY A CA 1
ATOM 3638 C C . GLY A 1 466 ? 30.781 -15.224 -47.687 1.00 86.25 466 GLY A C 1
ATOM 3639 O O . GLY A 1 466 ? 30.907 -16.156 -48.474 1.00 86.25 466 GLY A O 1
ATOM 3640 N N . LEU A 1 467 ? 30.455 -13.989 -48.084 1.00 81.44 467 LEU A N 1
ATOM 3641 C CA . LEU A 1 467 ? 30.326 -13.598 -49.487 1.00 81.44 467 LEU A CA 1
ATOM 3642 C C . LEU A 1 467 ? 31.703 -13.208 -50.028 1.00 81.44 467 LEU A C 1
ATOM 3644 O O . LEU A 1 467 ? 32.294 -12.216 -49.593 1.00 81.44 467 LEU A O 1
ATOM 3648 N N . ASP A 1 468 ? 32.226 -14.012 -50.954 1.00 67.19 468 ASP A N 1
ATOM 3649 C CA . ASP A 1 468 ? 33.588 -13.834 -51.447 1.00 67.19 468 ASP A CA 1
ATOM 3650 C C . ASP A 1 468 ? 33.711 -12.642 -52.415 1.00 67.19 468 ASP A C 1
ATOM 3652 O O . ASP A 1 468 ? 32.830 -12.332 -53.224 1.00 67.19 468 ASP A O 1
ATOM 3656 N N . SER A 1 469 ? 34.838 -11.947 -52.306 1.00 58.69 469 SER A N 1
ATOM 3657 C CA . SER A 1 469 ? 35.018 -10.536 -52.676 1.00 58.69 469 SER A CA 1
ATOM 3658 C C . SER A 1 469 ? 34.820 -10.184 -54.158 1.00 58.69 469 SER A C 1
ATOM 3660 O O . SER A 1 469 ? 34.655 -9.006 -54.486 1.00 58.69 469 SER A O 1
ATOM 3662 N N . ARG A 1 470 ? 34.824 -11.176 -55.057 1.00 63.59 470 ARG A N 1
ATOM 3663 C CA . ARG A 1 470 ? 34.758 -10.972 -56.516 1.00 63.59 470 ARG A CA 1
ATOM 3664 C C . ARG A 1 470 ? 33.348 -10.688 -57.047 1.00 63.59 470 ARG A C 1
ATOM 3666 O O . ARG A 1 470 ? 33.234 -9.993 -58.049 1.00 63.59 470 ARG A O 1
ATOM 3673 N N . LEU A 1 471 ? 32.289 -11.160 -56.382 1.00 55.50 471 LEU A N 1
ATOM 3674 C CA . LEU A 1 471 ? 30.896 -10.951 -56.826 1.00 55.50 471 LEU A CA 1
ATOM 3675 C C . LEU A 1 471 ? 30.242 -9.706 -56.204 1.00 55.50 471 LEU A C 1
ATOM 3677 O O . LEU A 1 471 ? 29.450 -9.025 -56.852 1.00 55.50 471 LEU A O 1
ATOM 3681 N N . SER A 1 472 ? 30.617 -9.344 -54.974 1.00 55.47 472 SER A N 1
ATOM 3682 C CA . SER A 1 472 ? 30.032 -8.202 -54.252 1.00 55.47 472 SER A CA 1
ATOM 3683 C C . SER A 1 472 ? 30.384 -6.823 -54.829 1.00 55.47 472 SER A C 1
ATOM 3685 O O . SER A 1 472 ? 29.722 -5.838 -54.512 1.00 55.47 472 SER A O 1
ATOM 3687 N N . LEU A 1 473 ? 31.436 -6.728 -55.649 1.00 54.81 473 LEU A N 1
ATOM 3688 C CA . LEU A 1 473 ? 31.927 -5.461 -56.205 1.00 54.81 473 LEU A CA 1
ATOM 3689 C C . LEU A 1 473 ? 30.996 -4.878 -57.281 1.00 54.81 473 LEU A C 1
ATOM 3691 O O . LEU A 1 473 ? 30.826 -3.662 -57.339 1.00 54.81 473 LEU A O 1
ATOM 3695 N N . VAL A 1 474 ? 30.353 -5.736 -58.080 1.00 56.28 474 VAL A N 1
ATOM 3696 C CA . VAL A 1 474 ? 29.451 -5.324 -59.172 1.00 56.28 474 VAL A CA 1
ATOM 3697 C C . VAL A 1 474 ? 28.155 -4.719 -58.618 1.00 56.28 474 VAL A C 1
ATOM 3699 O O . VAL A 1 474 ? 27.727 -3.657 -59.056 1.00 56.28 474 VAL A O 1
ATOM 3702 N N . LEU A 1 475 ? 27.578 -5.348 -57.589 1.00 51.97 475 LEU A N 1
ATOM 3703 C CA . LEU A 1 475 ? 26.317 -4.930 -56.959 1.00 51.97 475 LEU A CA 1
ATOM 3704 C C . LEU A 1 475 ? 26.445 -3.638 -56.127 1.00 51.97 475 LEU A C 1
ATOM 3706 O O . LEU A 1 475 ? 25.480 -2.888 -55.975 1.00 51.97 475 LEU A O 1
ATOM 3710 N N . LEU A 1 476 ? 27.641 -3.356 -55.594 1.00 48.25 476 LEU A N 1
ATOM 3711 C CA . LEU A 1 476 ? 27.892 -2.152 -54.797 1.00 48.25 476 LEU A CA 1
ATOM 3712 C C . LEU A 1 476 ? 28.031 -0.885 -55.660 1.00 48.25 476 LEU A C 1
ATOM 3714 O O . LEU A 1 476 ? 27.706 0.207 -55.194 1.00 48.25 476 LEU A O 1
ATOM 3718 N N . ALA A 1 477 ? 28.504 -1.024 -56.903 1.00 53.62 477 ALA A N 1
ATOM 3719 C CA . ALA A 1 477 ? 28.724 0.097 -57.816 1.00 53.62 477 ALA A CA 1
ATOM 3720 C C . ALA A 1 477 ? 27.405 0.755 -58.264 1.00 53.62 477 ALA A C 1
ATOM 3722 O O . ALA A 1 477 ? 27.300 1.980 -58.291 1.00 53.62 477 ALA A O 1
ATOM 3723 N N . THR A 1 478 ? 26.372 -0.048 -58.535 1.00 54.00 478 THR A N 1
ATOM 3724 C CA . THR A 1 478 ? 25.057 0.419 -59.011 1.00 54.00 478 THR A CA 1
ATOM 3725 C C . THR A 1 478 ? 24.264 1.226 -57.979 1.00 54.00 478 THR A C 1
ATOM 3727 O O . THR A 1 478 ? 23.535 2.137 -58.354 1.00 54.00 478 THR A O 1
ATOM 3730 N N . LEU A 1 479 ? 24.411 0.936 -56.681 1.00 49.12 479 LEU A N 1
ATOM 3731 C CA . LEU A 1 479 ? 23.648 1.608 -55.615 1.00 49.12 479 LEU A CA 1
ATOM 3732 C C . LEU A 1 479 ? 24.268 2.936 -55.150 1.00 49.12 479 LEU A C 1
ATOM 3734 O O . LEU A 1 479 ? 23.561 3.808 -54.652 1.00 49.12 479 LEU A O 1
ATOM 3738 N N . VAL A 1 480 ? 25.585 3.105 -55.303 1.00 46.91 480 VAL A N 1
ATOM 3739 C CA . VAL A 1 480 ? 26.306 4.306 -54.839 1.00 46.91 480 VAL A CA 1
ATOM 3740 C C . VAL A 1 480 ? 26.223 5.460 -55.850 1.00 46.91 480 VAL A C 1
ATOM 3742 O O . VAL A 1 480 ? 26.217 6.621 -55.444 1.00 46.91 480 VAL A O 1
ATOM 3745 N N . GLY A 1 481 ? 26.089 5.163 -57.148 1.00 46.09 481 GLY A N 1
ATOM 3746 C CA . GLY A 1 481 ? 26.040 6.180 -58.208 1.00 46.09 481 GLY A CA 1
ATOM 3747 C C . GLY A 1 481 ? 24.820 7.112 -58.172 1.00 46.09 481 GLY A C 1
ATOM 3748 O O . GLY A 1 481 ? 24.913 8.242 -58.637 1.00 46.09 481 GLY A O 1
ATOM 3749 N N . ILE A 1 482 ? 23.695 6.679 -57.592 1.00 50.25 482 ILE A N 1
ATOM 3750 C CA . ILE A 1 482 ? 22.433 7.445 -57.599 1.00 50.25 482 ILE A CA 1
ATOM 3751 C C . ILE A 1 482 ? 22.403 8.527 -56.501 1.00 50.25 482 ILE A C 1
ATOM 3753 O O . ILE A 1 482 ? 21.786 9.574 -56.676 1.00 50.25 482 ILE A O 1
ATOM 3757 N N . VAL A 1 483 ? 23.090 8.310 -55.373 1.00 43.69 483 VAL A N 1
ATOM 3758 C CA . VAL A 1 483 ? 22.991 9.185 -54.185 1.00 43.69 483 VAL A CA 1
ATOM 3759 C C . VAL A 1 483 ? 23.966 10.372 -54.236 1.00 43.69 483 VAL A C 1
ATOM 3761 O O . VAL A 1 483 ? 23.674 11.438 -53.701 1.00 43.69 483 VAL A O 1
ATOM 3764 N N . LEU A 1 484 ? 25.116 10.219 -54.899 1.00 42.47 484 LEU A N 1
ATOM 3765 C CA . LEU A 1 484 ? 26.196 11.220 -54.889 1.00 42.47 484 LEU A CA 1
ATOM 3766 C C . LEU A 1 484 ? 25.996 12.409 -55.849 1.00 42.47 484 LEU A C 1
ATOM 3768 O O . LEU A 1 484 ? 26.734 13.384 -55.750 1.00 42.47 484 LEU A O 1
ATOM 3772 N N . ALA A 1 485 ? 25.008 12.362 -56.748 1.00 42.88 485 ALA A N 1
ATOM 3773 C CA . ALA A 1 485 ? 24.794 13.401 -57.762 1.00 42.88 485 ALA A CA 1
ATOM 3774 C C . ALA A 1 485 ? 23.922 14.592 -57.303 1.00 42.88 485 ALA A C 1
ATOM 3776 O O . ALA A 1 485 ? 23.900 15.619 -57.973 1.00 42.88 485 ALA A O 1
ATOM 3777 N N . ILE A 1 486 ? 23.188 14.466 -56.188 1.00 48.06 486 ILE A N 1
ATOM 3778 C CA . ILE A 1 486 ? 22.121 15.417 -55.804 1.00 48.06 486 ILE A CA 1
ATOM 3779 C C . ILE A 1 486 ? 22.575 16.435 -54.738 1.00 48.06 486 ILE A C 1
ATOM 3781 O O . ILE A 1 486 ? 22.016 17.523 -54.633 1.00 48.06 486 ILE A O 1
ATOM 3785 N N . VAL A 1 487 ? 23.600 16.108 -53.947 1.00 41.69 487 VAL A N 1
ATOM 3786 C CA . VAL A 1 487 ? 23.928 16.832 -52.702 1.00 41.69 487 VAL A CA 1
ATOM 3787 C C . VAL A 1 487 ? 24.538 18.239 -52.903 1.00 41.69 487 VAL A C 1
ATOM 3789 O O . VAL A 1 487 ? 24.044 19.168 -52.265 1.00 41.69 487 VAL A O 1
ATOM 3792 N N . PRO A 1 488 ? 25.548 18.472 -53.774 1.00 41.22 488 PRO A N 1
ATOM 3793 C CA . PRO A 1 488 ? 26.325 19.722 -53.721 1.00 41.22 488 PRO A CA 1
ATOM 3794 C C . PRO A 1 488 ? 25.609 20.967 -54.263 1.00 41.22 488 PRO A C 1
ATOM 3796 O O . PRO A 1 488 ? 26.009 22.085 -53.955 1.00 41.22 488 PRO A O 1
ATOM 3799 N N . LEU A 1 489 ? 24.568 20.800 -55.087 1.00 42.53 489 LEU A N 1
ATOM 3800 C CA . LEU A 1 489 ? 23.833 21.934 -55.667 1.00 42.53 489 LEU A CA 1
ATOM 3801 C C . LEU A 1 489 ? 22.746 22.485 -54.730 1.00 42.53 489 LEU A C 1
ATOM 3803 O O . LEU A 1 489 ? 22.209 23.562 -54.984 1.00 42.53 489 LEU A O 1
ATOM 3807 N N . HIS A 1 490 ? 22.399 21.751 -53.667 1.00 45.94 490 HIS A N 1
ATOM 3808 C CA . HIS A 1 490 ? 21.285 22.115 -52.796 1.00 45.94 490 HIS A CA 1
ATOM 3809 C C . HIS A 1 490 ? 21.695 23.113 -51.705 1.00 45.94 490 HIS A C 1
ATOM 3811 O O . HIS A 1 490 ? 20.914 24.015 -51.411 1.00 45.94 490 HIS A O 1
ATOM 3817 N N . GLU A 1 491 ? 22.912 23.007 -51.155 1.00 42.09 491 GLU A N 1
ATOM 3818 C CA . GLU A 1 491 ? 23.317 23.709 -49.923 1.00 42.09 491 GLU A CA 1
ATOM 3819 C C . GLU A 1 491 ? 23.244 25.247 -50.025 1.00 42.09 491 GLU A C 1
ATOM 3821 O O . GLU A 1 491 ? 22.733 25.902 -49.114 1.00 42.09 491 GLU A O 1
ATOM 3826 N N . ALA A 1 492 ? 23.658 25.838 -51.153 1.00 43.31 492 ALA A N 1
ATOM 3827 C CA . ALA A 1 492 ? 23.690 27.297 -51.322 1.00 43.31 492 ALA A CA 1
ATOM 3828 C C . ALA A 1 492 ? 22.297 27.946 -51.477 1.00 43.31 492 ALA A C 1
ATOM 3830 O O . ALA A 1 492 ? 22.073 29.047 -50.975 1.00 43.31 492 ALA A O 1
ATOM 3831 N N . PHE A 1 493 ? 21.342 27.269 -52.126 1.00 46.25 493 PHE A N 1
ATOM 3832 C CA . PHE A 1 493 ? 19.942 27.720 -52.166 1.00 46.25 493 PHE A CA 1
ATOM 3833 C C . PHE A 1 493 ? 19.195 27.341 -50.881 1.00 46.25 493 PHE A C 1
ATOM 3835 O O . PHE A 1 493 ? 18.379 28.119 -50.380 1.00 46.25 493 PHE A O 1
ATOM 3842 N N . SER A 1 494 ? 19.516 26.180 -50.294 1.00 50.62 494 SER A N 1
ATOM 3843 C CA . SER A 1 494 ? 18.824 25.692 -49.107 1.00 50.62 494 SER A CA 1
ATOM 3844 C C . SER A 1 494 ? 19.044 26.568 -47.888 1.00 50.62 494 SER A C 1
ATOM 3846 O O . SER A 1 494 ? 18.136 26.637 -47.088 1.00 50.62 494 SER A O 1
ATOM 3848 N N . VAL A 1 495 ? 20.161 27.281 -47.701 1.00 48.81 495 VAL A N 1
ATOM 3849 C CA . VAL A 1 495 ? 20.278 28.131 -46.495 1.00 48.81 495 VAL A CA 1
ATOM 3850 C C . VAL A 1 495 ? 19.229 29.253 -46.493 1.00 48.81 495 VAL A C 1
ATOM 3852 O O . VAL A 1 495 ? 18.623 29.510 -45.456 1.00 48.81 495 VAL A O 1
ATOM 3855 N N . ARG A 1 496 ? 18.928 29.873 -47.643 1.00 47.59 496 ARG A N 1
ATOM 3856 C CA . ARG A 1 496 ? 17.937 30.963 -47.723 1.00 47.59 496 ARG A CA 1
ATOM 3857 C C . ARG A 1 496 ? 16.496 30.443 -47.758 1.00 47.59 496 ARG A C 1
ATOM 3859 O O . ARG A 1 496 ? 15.649 30.969 -47.036 1.00 47.59 496 ARG A O 1
ATOM 3866 N N . ASP A 1 497 ? 16.230 29.379 -48.519 1.00 49.88 497 ASP A N 1
ATOM 3867 C CA . ASP A 1 497 ? 14.895 28.765 -48.580 1.00 49.88 497 ASP A CA 1
ATOM 3868 C C . ASP A 1 497 ? 14.565 27.909 -47.352 1.00 49.88 497 ASP A C 1
ATOM 3870 O O . ASP A 1 497 ? 13.417 27.909 -46.922 1.00 49.88 497 ASP A O 1
ATOM 3874 N N . ALA A 1 498 ? 15.537 27.240 -46.724 1.00 52.62 498 ALA A N 1
ATOM 3875 C CA . ALA A 1 498 ? 15.342 26.561 -45.442 1.00 52.62 498 ALA A CA 1
ATOM 3876 C C . ALA A 1 498 ? 15.247 27.556 -44.287 1.00 52.62 498 ALA A C 1
ATOM 3878 O O . ALA A 1 498 ? 14.556 27.249 -43.330 1.00 52.62 498 ALA A O 1
ATOM 3879 N N . TYR A 1 499 ? 15.839 28.752 -44.362 1.00 52.69 499 TYR A N 1
ATOM 3880 C CA . TYR A 1 499 ? 15.566 29.813 -43.388 1.00 52.69 499 TYR A CA 1
ATOM 3881 C C . TYR A 1 499 ? 14.136 30.354 -43.548 1.00 52.69 499 TYR A C 1
ATOM 3883 O O . TYR A 1 499 ? 13.386 30.423 -42.576 1.00 52.69 499 TYR A O 1
ATOM 3891 N N . ALA A 1 500 ? 13.692 30.627 -44.782 1.00 54.09 500 ALA A N 1
ATOM 3892 C CA . ALA A 1 500 ? 12.305 31.007 -45.057 1.00 54.09 500 ALA A CA 1
ATOM 3893 C C . ALA A 1 500 ? 11.304 29.881 -44.718 1.00 54.09 500 ALA A C 1
ATOM 3895 O O . ALA A 1 500 ? 10.226 30.158 -44.189 1.00 54.09 500 ALA A O 1
ATOM 3896 N N . GLN A 1 501 ? 11.648 28.612 -44.968 1.00 56.28 501 GLN A N 1
ATOM 3897 C CA . GLN A 1 501 ? 10.863 27.457 -44.532 1.00 56.28 501 GLN A CA 1
ATOM 3898 C C . GLN A 1 501 ? 10.917 27.271 -43.021 1.00 56.28 501 GLN A C 1
ATOM 3900 O O . GLN A 1 501 ? 9.871 27.002 -42.467 1.00 56.28 501 GLN A O 1
ATOM 3905 N N . GLN A 1 502 ? 12.047 27.420 -42.331 1.00 55.94 502 GLN A N 1
ATOM 3906 C CA . GLN A 1 502 ? 12.122 27.277 -40.871 1.00 55.94 502 GLN A CA 1
ATOM 3907 C C . GLN A 1 502 ? 11.353 28.396 -40.175 1.00 55.94 502 GLN A C 1
ATOM 3909 O O . GLN A 1 502 ? 10.606 28.109 -39.250 1.00 55.94 502 GLN A O 1
ATOM 3914 N N . ALA A 1 503 ? 11.419 29.635 -40.667 1.00 51.53 503 ALA A N 1
ATOM 3915 C CA . ALA A 1 503 ? 10.571 30.722 -40.186 1.00 51.53 503 ALA A CA 1
ATOM 3916 C C . ALA A 1 503 ? 9.078 30.450 -40.461 1.00 51.53 503 ALA A C 1
ATOM 3918 O O . ALA A 1 503 ? 8.244 30.647 -39.579 1.00 51.53 503 ALA A O 1
ATOM 3919 N N . ARG A 1 504 ? 8.713 29.931 -41.646 1.00 58.66 504 ARG A N 1
ATOM 3920 C CA . ARG A 1 504 ? 7.324 29.529 -41.960 1.00 58.66 504 ARG A CA 1
ATOM 3921 C C . ARG A 1 504 ? 6.858 28.313 -41.156 1.00 58.66 504 ARG A C 1
ATOM 3923 O O . ARG A 1 504 ? 5.723 28.311 -40.704 1.00 58.66 504 ARG A O 1
ATOM 3930 N N . LEU A 1 505 ? 7.702 27.306 -40.954 1.00 54.00 505 LEU A N 1
ATOM 3931 C CA . LEU A 1 505 ? 7.429 26.089 -40.187 1.00 54.00 505 LEU A CA 1
ATOM 3932 C C . LEU A 1 505 ? 7.341 26.403 -38.700 1.00 54.00 505 LEU A C 1
ATOM 3934 O O . LEU A 1 505 ? 6.442 25.889 -38.052 1.00 54.00 505 LEU A O 1
ATOM 3938 N N . ALA A 1 506 ? 8.184 27.298 -38.179 1.00 50.19 506 ALA A N 1
ATOM 3939 C CA . ALA A 1 506 ? 8.032 27.848 -36.842 1.00 50.19 506 ALA A CA 1
ATOM 3940 C C . ALA A 1 506 ? 6.704 28.598 -36.728 1.00 50.19 506 ALA A C 1
ATOM 3942 O O . ALA A 1 506 ? 5.916 28.293 -35.846 1.00 50.19 506 ALA A O 1
ATOM 3943 N N . LYS A 1 507 ? 6.371 29.485 -37.673 1.00 53.41 507 LYS A N 1
ATOM 3944 C CA . LYS A 1 507 ? 5.095 30.221 -37.664 1.00 53.41 507 LYS A CA 1
ATOM 3945 C C . LYS A 1 507 ? 3.859 29.313 -37.805 1.00 53.41 507 LYS A C 1
ATOM 3947 O O . LYS A 1 507 ? 2.836 29.580 -37.185 1.00 53.41 507 LYS A O 1
ATOM 3952 N N . VAL A 1 508 ? 3.956 28.210 -38.549 1.00 55.94 508 VAL A N 1
ATOM 3953 C CA . VAL A 1 508 ? 2.912 27.170 -38.656 1.00 55.94 508 VAL A CA 1
ATOM 3954 C C . VAL A 1 508 ? 2.840 26.308 -37.389 1.00 55.94 508 VAL A C 1
ATOM 3956 O O . VAL A 1 508 ? 1.742 26.011 -36.926 1.00 55.94 508 VAL A O 1
ATOM 3959 N N . ALA A 1 509 ? 3.977 25.953 -36.786 1.00 51.16 509 ALA A N 1
ATOM 3960 C CA . ALA A 1 509 ? 4.053 25.217 -35.522 1.00 51.16 509 ALA A CA 1
ATOM 3961 C C . ALA A 1 509 ? 3.650 26.063 -34.301 1.00 51.16 509 ALA A C 1
ATOM 3963 O O . ALA A 1 509 ? 3.279 25.496 -33.281 1.00 51.16 509 ALA A O 1
ATOM 3964 N N . LEU A 1 510 ? 3.705 27.393 -34.414 1.00 49.38 510 LEU A N 1
ATOM 3965 C CA . LEU A 1 510 ? 3.156 28.357 -33.457 1.00 49.38 510 LEU A CA 1
ATOM 3966 C C . LEU A 1 510 ? 1.644 28.552 -33.654 1.00 49.38 510 LEU A C 1
ATOM 3968 O O . LEU A 1 510 ? 0.909 28.663 -32.679 1.00 49.38 510 LEU A O 1
ATOM 3972 N N . GLY A 1 511 ? 1.161 28.544 -34.903 1.00 49.38 511 GLY A N 1
ATOM 3973 C CA . GLY A 1 511 ? -0.273 28.608 -35.213 1.00 49.38 511 GLY A CA 1
ATOM 3974 C C . GLY A 1 511 ? -1.054 27.336 -34.848 1.00 49.38 511 GLY A C 1
ATOM 3975 O O . GLY A 1 511 ? -2.260 27.397 -34.611 1.00 49.38 511 GLY A O 1
ATOM 3976 N N . GLN A 1 512 ? -0.381 26.186 -34.774 1.00 52.34 512 GLN A N 1
ATOM 3977 C CA . GLN A 1 512 ? -0.933 24.937 -34.248 1.00 52.34 512 GLN A CA 1
ATOM 3978 C C . GLN A 1 512 ? -0.613 24.826 -32.753 1.00 52.34 512 GLN A C 1
ATOM 3980 O O . GLN A 1 512 ? 0.533 24.549 -32.415 1.00 52.34 512 GLN A O 1
ATOM 3985 N N . LEU A 1 513 ? -1.619 25.003 -31.883 1.00 49.72 513 LEU A N 1
ATOM 3986 C CA . LEU A 1 513 ? -1.523 24.880 -30.415 1.00 49.72 513 LEU A CA 1
ATOM 3987 C C . LEU A 1 513 ? -0.612 23.716 -29.989 1.00 49.72 513 LEU A C 1
ATOM 3989 O O . LEU A 1 513 ? -0.996 22.545 -30.033 1.00 49.72 513 LEU A O 1
ATOM 3993 N N . ALA A 1 514 ? 0.624 24.050 -29.621 1.00 50.69 514 ALA A N 1
ATOM 3994 C CA . ALA A 1 514 ? 1.679 23.070 -29.442 1.00 50.69 514 ALA A CA 1
ATOM 3995 C C . ALA A 1 514 ? 1.623 22.458 -28.030 1.00 50.69 514 ALA A C 1
ATOM 3997 O O . ALA A 1 514 ? 1.543 23.201 -27.051 1.00 50.69 514 ALA A O 1
ATOM 3998 N N . PRO A 1 515 ? 1.715 21.122 -27.882 1.00 57.91 515 PRO A N 1
ATOM 3999 C CA . PRO A 1 515 ? 1.807 20.501 -26.564 1.00 57.91 515 PRO A CA 1
ATOM 4000 C C . PRO A 1 515 ? 3.092 20.939 -25.849 1.00 57.91 515 PRO A C 1
ATOM 4002 O O . PRO A 1 515 ? 4.135 21.087 -26.493 1.00 57.91 515 PRO A O 1
ATOM 4005 N N . ALA A 1 516 ? 3.042 21.058 -24.517 1.00 57.56 516 ALA A N 1
ATOM 4006 C CA . ALA A 1 516 ? 4.138 21.540 -23.663 1.00 57.56 516 ALA A CA 1
ATOM 4007 C C . ALA A 1 516 ? 5.506 20.881 -23.943 1.00 57.56 516 ALA A C 1
ATOM 4009 O O . ALA A 1 516 ? 6.544 21.532 -23.864 1.00 57.56 516 ALA A O 1
ATOM 4010 N N . SER A 1 517 ? 5.508 19.630 -24.417 1.00 59.09 517 SER A N 1
ATOM 4011 C CA . SER A 1 517 ? 6.680 18.912 -24.947 1.00 59.09 517 SER A CA 1
ATOM 4012 C C . SER A 1 517 ? 7.491 19.638 -26.040 1.00 59.09 517 SER A C 1
ATOM 4014 O O . SER A 1 517 ? 8.605 19.215 -26.337 1.00 59.09 517 SER A O 1
ATOM 4016 N N . ARG A 1 518 ? 6.955 20.696 -26.670 1.00 67.12 518 ARG A N 1
ATOM 4017 C CA . ARG A 1 518 ? 7.649 21.513 -27.685 1.00 67.12 518 ARG A CA 1
ATOM 4018 C C . ARG A 1 518 ? 8.245 22.818 -27.148 1.00 67.12 518 ARG A C 1
ATOM 4020 O O . ARG A 1 518 ? 8.964 23.483 -27.887 1.00 67.12 518 ARG A O 1
ATOM 4027 N N . VAL A 1 519 ? 8.028 23.173 -25.879 1.00 71.75 519 VAL A N 1
ATOM 4028 C CA . VAL A 1 519 ? 8.639 24.366 -25.253 1.00 71.75 519 VAL A CA 1
ATOM 4029 C C . VAL A 1 519 ? 10.171 24.315 -25.354 1.00 71.75 519 VAL A C 1
ATOM 4031 O O . VAL A 1 519 ? 10.802 25.302 -25.727 1.00 71.75 519 VAL A O 1
ATOM 4034 N N . ASP A 1 520 ? 10.768 23.141 -25.134 1.00 73.50 520 ASP A N 1
ATOM 4035 C CA . ASP A 1 520 ? 12.216 22.935 -25.267 1.00 73.50 520 ASP A CA 1
ATOM 4036 C C . ASP A 1 520 ? 12.712 22.993 -26.719 1.00 73.50 520 ASP A C 1
ATOM 4038 O O . ASP A 1 520 ? 13.901 23.193 -26.957 1.00 73.50 520 ASP A O 1
ATOM 4042 N N . GLU A 1 521 ? 11.841 22.753 -27.700 1.00 72.75 521 GLU A N 1
ATOM 4043 C CA . GLU A 1 521 ? 12.161 22.852 -29.129 1.00 72.75 521 GLU A CA 1
ATOM 4044 C C . GLU A 1 521 ? 12.126 24.318 -29.584 1.00 72.75 521 GLU A C 1
ATOM 4046 O O . GLU A 1 521 ? 13.066 24.775 -30.233 1.00 72.75 521 GLU A O 1
ATOM 4051 N N . LEU A 1 522 ? 11.125 25.085 -29.135 1.00 71.25 522 LEU A N 1
ATOM 4052 C CA . LEU A 1 522 ? 11.025 26.530 -29.365 1.00 71.25 522 LEU A CA 1
ATOM 4053 C C . LEU A 1 522 ? 12.169 27.310 -28.698 1.00 71.25 522 LEU A C 1
ATOM 4055 O O . LEU A 1 522 ? 12.746 28.189 -29.335 1.00 71.25 522 LEU A O 1
ATOM 4059 N N . GLU A 1 523 ? 12.567 26.963 -27.467 1.00 77.50 523 GLU A N 1
ATOM 4060 C CA . GLU A 1 523 ? 13.732 27.582 -26.811 1.00 77.50 523 GLU A CA 1
ATOM 4061 C C . GLU A 1 523 ? 15.040 27.243 -27.555 1.00 77.50 523 GLU A C 1
ATOM 4063 O O . GLU A 1 523 ? 15.879 28.121 -27.758 1.00 77.50 523 GLU A O 1
ATOM 4068 N N . ARG A 1 524 ? 15.201 26.005 -28.050 1.00 77.31 524 ARG A N 1
ATOM 4069 C CA . ARG A 1 524 ? 16.346 25.629 -28.904 1.00 77.31 524 ARG A CA 1
ATOM 4070 C C . ARG A 1 524 ? 16.362 26.404 -30.221 1.00 77.31 524 ARG A C 1
ATOM 4072 O O . ARG A 1 524 ? 17.430 26.845 -30.648 1.00 77.31 524 ARG A O 1
ATOM 4079 N N . TRP A 1 525 ? 15.211 26.614 -30.859 1.00 73.81 525 TRP A N 1
ATOM 4080 C CA . TRP A 1 525 ? 15.117 27.463 -32.050 1.00 73.81 525 TRP A CA 1
ATOM 4081 C C . TRP A 1 525 ? 15.450 28.919 -31.728 1.00 73.81 525 TRP A C 1
ATOM 4083 O O . TRP A 1 525 ? 16.270 29.503 -32.426 1.00 73.81 525 TRP A O 1
ATOM 4093 N N . ARG A 1 526 ? 14.918 29.484 -30.639 1.00 82.50 526 ARG A N 1
ATOM 4094 C CA . ARG A 1 526 ? 15.251 30.839 -30.171 1.00 82.50 526 ARG A CA 1
ATOM 4095 C C . ARG A 1 526 ? 16.756 31.018 -29.957 1.00 82.50 526 ARG A C 1
ATOM 4097 O O . ARG A 1 526 ? 17.322 31.981 -30.465 1.00 82.50 526 ARG A O 1
ATOM 4104 N N . GLN A 1 527 ? 17.408 30.080 -29.270 1.00 81.12 527 GLN A N 1
ATOM 4105 C CA . GLN A 1 527 ? 18.864 30.077 -29.080 1.00 81.12 527 GLN A CA 1
ATOM 4106 C C . GLN A 1 527 ? 19.618 29.985 -30.415 1.00 81.12 527 GLN A C 1
ATOM 4108 O O . GLN A 1 527 ? 20.607 30.685 -30.610 1.00 81.12 527 GLN A O 1
ATOM 4113 N N . THR A 1 528 ? 19.122 29.176 -31.357 1.00 76.25 528 THR A N 1
ATOM 4114 C CA . THR A 1 528 ? 19.705 29.046 -32.703 1.00 76.25 528 THR A CA 1
ATOM 4115 C C . THR A 1 528 ? 19.584 30.351 -33.496 1.00 76.25 528 THR A C 1
ATOM 4117 O O . THR A 1 528 ? 20.577 30.809 -34.054 1.00 76.25 528 THR A O 1
ATOM 4120 N N . PHE A 1 529 ? 18.409 30.991 -33.509 1.00 72.94 529 PHE A N 1
ATOM 4121 C CA . PHE A 1 529 ? 18.194 32.270 -34.195 1.00 72.94 529 PHE A CA 1
ATOM 4122 C C . PHE A 1 529 ? 18.980 33.420 -33.551 1.00 72.94 529 PHE A C 1
ATOM 4124 O O . PHE A 1 529 ? 19.517 34.248 -34.280 1.00 72.94 529 PHE A O 1
ATOM 4131 N N . ALA A 1 530 ? 19.117 33.448 -32.221 1.00 76.44 530 ALA A N 1
ATOM 4132 C CA . ALA A 1 530 ? 19.950 34.427 -31.521 1.00 76.44 530 ALA A CA 1
ATOM 4133 C C . ALA A 1 530 ? 21.442 34.264 -31.873 1.00 76.44 530 ALA A C 1
ATOM 4135 O O . ALA A 1 530 ? 22.070 35.212 -32.340 1.00 76.44 530 ALA A O 1
ATOM 4136 N N . ALA A 1 531 ? 21.986 33.046 -31.769 1.00 76.00 531 ALA A N 1
ATOM 4137 C CA . ALA A 1 531 ? 23.371 32.760 -32.150 1.00 76.00 531 ALA A CA 1
ATOM 4138 C C . ALA A 1 531 ? 23.638 33.025 -33.647 1.00 76.00 531 ALA A C 1
ATOM 4140 O O . ALA A 1 531 ? 24.722 33.462 -34.024 1.00 76.00 531 ALA A O 1
ATOM 4141 N N . GLN A 1 532 ? 22.646 32.810 -34.519 1.00 68.44 532 GLN A N 1
ATOM 4142 C CA . GLN A 1 532 ? 22.739 33.168 -35.938 1.00 68.44 532 GLN A CA 1
ATOM 4143 C C . GLN A 1 532 ? 22.634 34.680 -36.189 1.00 68.44 532 GLN A C 1
ATOM 4145 O O . GLN A 1 532 ? 23.266 35.164 -37.127 1.00 68.44 532 GLN A O 1
ATOM 4150 N N . ALA A 1 533 ? 21.884 35.436 -35.383 1.00 71.44 533 ALA A N 1
ATOM 4151 C CA . ALA A 1 533 ? 21.851 36.898 -35.460 1.00 71.44 533 ALA A CA 1
ATOM 4152 C C . ALA A 1 533 ? 23.206 37.515 -35.067 1.00 71.44 533 ALA A C 1
ATOM 4154 O O . ALA A 1 533 ? 23.628 38.502 -35.669 1.00 71.44 533 ALA A O 1
ATOM 4155 N N . GLU A 1 534 ? 23.904 36.906 -34.104 1.00 73.69 534 GLU A N 1
ATOM 4156 C CA . GLU A 1 534 ? 25.281 37.257 -33.735 1.00 73.69 534 GLU A CA 1
ATOM 4157 C C . GLU A 1 534 ? 26.293 36.834 -34.812 1.00 73.69 534 GLU A C 1
ATOM 4159 O O . GLU A 1 534 ? 27.135 37.635 -35.212 1.00 73.69 534 GLU A O 1
ATOM 4164 N N . ALA A 1 535 ? 26.193 35.608 -35.339 1.00 71.75 535 ALA A N 1
ATOM 4165 C CA . ALA A 1 535 ? 27.128 35.094 -36.345 1.00 71.75 535 ALA A CA 1
ATOM 4166 C C . ALA A 1 535 ? 27.036 35.808 -37.709 1.00 71.75 535 ALA A C 1
ATOM 4168 O O . ALA A 1 535 ? 28.032 35.890 -38.421 1.00 71.75 535 ALA A O 1
ATOM 4169 N N . ASN A 1 536 ? 25.864 36.340 -38.078 1.00 68.62 536 ASN A N 1
ATOM 4170 C CA . ASN A 1 536 ? 25.640 37.064 -39.338 1.00 68.62 536 ASN A CA 1
ATOM 4171 C C . ASN A 1 536 ? 25.658 38.596 -39.151 1.00 68.62 536 ASN A C 1
ATOM 4173 O O . ASN A 1 536 ? 24.935 39.317 -39.842 1.00 68.62 536 ASN A O 1
ATOM 4177 N N . ALA A 1 537 ? 26.466 39.103 -38.211 1.00 61.72 537 ALA A N 1
ATOM 4178 C CA . ALA A 1 537 ? 26.483 40.514 -37.811 1.00 61.72 537 ALA A CA 1
ATOM 4179 C C . ALA A 1 537 ? 26.739 41.524 -38.950 1.00 61.72 537 ALA A C 1
ATOM 4181 O O . ALA A 1 537 ? 26.353 42.684 -38.814 1.00 61.72 537 ALA A O 1
ATOM 4182 N N . GLU A 1 538 ? 27.356 41.100 -40.058 1.00 63.31 538 GLU A N 1
ATOM 4183 C CA . GLU A 1 538 ? 27.662 41.944 -41.225 1.00 63.31 538 GLU A CA 1
ATOM 4184 C C . GLU A 1 538 ? 26.458 42.183 -42.162 1.00 63.31 538 GLU A C 1
ATOM 4186 O O . GLU A 1 538 ? 26.515 43.072 -43.011 1.00 63.31 538 GLU A O 1
ATOM 4191 N N . ILE A 1 539 ? 25.354 41.431 -42.021 1.00 77.44 539 ILE A N 1
ATOM 4192 C CA . ILE A 1 539 ? 24.161 41.558 -42.878 1.00 77.44 539 ILE A CA 1
ATOM 4193 C C . ILE A 1 539 ? 22.969 42.050 -42.051 1.00 77.44 539 ILE A C 1
ATOM 4195 O O . ILE A 1 539 ? 22.172 41.280 -41.510 1.00 77.44 539 ILE A O 1
ATOM 4199 N N . ASP A 1 540 ? 22.833 43.373 -41.998 1.00 68.25 540 ASP A N 1
ATOM 4200 C CA . ASP A 1 540 ? 21.917 44.104 -41.116 1.00 68.25 540 ASP A CA 1
ATOM 4201 C C . ASP A 1 540 ? 20.433 43.685 -41.246 1.00 68.25 540 ASP A C 1
ATOM 4203 O O . ASP A 1 540 ? 19.710 43.632 -40.249 1.00 68.25 540 ASP A O 1
ATOM 4207 N N . GLU A 1 541 ? 19.966 43.338 -42.453 1.00 70.00 541 GLU A N 1
ATOM 4208 C CA . GLU A 1 541 ? 18.595 42.844 -42.679 1.00 70.00 541 GLU A CA 1
ATOM 4209 C C . GLU A 1 541 ? 18.368 41.441 -42.096 1.00 70.00 541 GLU A C 1
ATOM 4211 O O . GLU A 1 541 ? 17.349 41.200 -41.444 1.00 70.00 541 GLU A O 1
ATOM 4216 N N . VAL A 1 542 ? 19.327 40.526 -42.282 1.00 68.75 542 VAL A N 1
ATOM 4217 C CA . VAL A 1 542 ? 19.261 39.156 -41.743 1.00 68.75 542 VAL A CA 1
ATOM 4218 C C . VAL A 1 542 ? 19.325 39.199 -40.221 1.00 68.75 542 VAL A C 1
ATOM 4220 O O . VAL A 1 542 ? 18.526 38.540 -39.558 1.00 68.75 542 VAL A O 1
ATOM 4223 N N . ARG A 1 543 ? 20.201 40.040 -39.660 1.00 75.00 543 ARG A N 1
ATOM 4224 C CA . ARG A 1 543 ? 20.304 40.275 -38.217 1.00 75.00 543 ARG A CA 1
ATOM 4225 C C . ARG A 1 543 ? 18.998 40.809 -37.622 1.00 75.00 543 ARG A C 1
ATOM 4227 O O . ARG A 1 543 ? 18.509 40.251 -36.642 1.00 75.00 543 ARG A O 1
ATOM 4234 N N . LYS A 1 544 ? 18.403 41.852 -38.219 1.00 74.19 544 LYS A N 1
ATOM 4235 C CA . LYS A 1 544 ? 17.121 42.423 -37.757 1.00 74.19 544 LYS A CA 1
ATOM 4236 C C . LYS A 1 544 ? 15.984 41.403 -37.828 1.00 74.19 544 LYS A C 1
ATOM 4238 O O . LYS A 1 544 ? 15.201 41.314 -36.886 1.00 74.19 544 LYS A O 1
ATOM 4243 N N . HIS A 1 545 ? 15.911 40.607 -38.896 1.00 72.44 545 HIS A N 1
ATOM 4244 C CA . HIS A 1 545 ? 14.873 39.585 -39.033 1.00 72.44 545 HIS A CA 1
ATOM 4245 C C . HIS A 1 545 ? 15.064 38.418 -38.050 1.00 72.44 545 HIS A C 1
ATOM 4247 O O . HIS A 1 545 ? 14.106 38.003 -37.401 1.00 72.44 545 HIS A O 1
ATOM 4253 N N . ALA A 1 546 ? 16.297 37.932 -37.873 1.00 70.00 546 ALA A N 1
ATOM 4254 C CA . ALA A 1 546 ? 16.613 36.875 -36.913 1.00 70.00 546 ALA A CA 1
ATOM 4255 C C . ALA A 1 546 ? 16.309 37.299 -35.467 1.00 70.00 546 ALA A C 1
ATOM 4257 O O . ALA A 1 546 ? 15.723 36.516 -34.722 1.00 70.00 546 ALA A O 1
ATOM 4258 N N . GLN A 1 547 ? 16.615 38.550 -35.097 1.00 77.31 547 GLN A N 1
ATOM 4259 C CA . GLN A 1 547 ? 16.253 39.098 -33.788 1.00 77.31 547 GLN A CA 1
ATOM 4260 C C . GLN A 1 547 ? 14.729 39.179 -33.607 1.00 77.31 547 GLN A C 1
ATOM 4262 O O . GLN A 1 547 ? 14.213 38.687 -32.610 1.00 77.31 547 GLN A O 1
ATOM 4267 N N . GLN A 1 548 ? 13.989 39.703 -34.594 1.00 79.88 548 GLN A N 1
ATOM 4268 C CA . GLN A 1 548 ? 12.519 39.754 -34.546 1.00 79.88 548 GLN A CA 1
ATOM 4269 C C . GLN A 1 548 ? 11.885 38.364 -34.371 1.00 79.88 548 GLN A C 1
ATOM 4271 O O . GLN A 1 548 ? 10.926 38.217 -33.614 1.00 79.88 548 GLN A O 1
ATOM 4276 N N . VAL A 1 549 ? 12.426 37.338 -35.037 1.00 74.62 549 VAL A N 1
ATOM 4277 C CA . VAL A 1 549 ? 11.980 35.943 -34.879 1.00 74.62 549 VAL A CA 1
ATOM 4278 C C . VAL A 1 549 ? 12.345 35.393 -33.494 1.00 74.62 549 VAL A C 1
ATOM 4280 O O . VAL A 1 549 ? 11.513 34.737 -32.868 1.00 74.62 549 VAL A O 1
ATOM 4283 N N . ALA A 1 550 ? 13.542 35.680 -32.974 1.00 75.38 550 ALA A N 1
ATOM 4284 C CA . ALA A 1 550 ? 13.964 35.259 -31.636 1.00 75.38 550 ALA A CA 1
ATOM 4285 C C . ALA A 1 550 ? 13.134 35.916 -30.513 1.00 75.38 550 ALA A C 1
ATOM 4287 O O . ALA A 1 550 ? 12.790 35.246 -29.535 1.00 75.38 550 ALA A O 1
ATOM 4288 N N . ASP A 1 551 ? 12.763 37.189 -30.667 1.00 81.38 551 ASP A N 1
ATOM 4289 C CA . ASP A 1 551 ? 11.913 37.923 -29.723 1.00 81.38 551 ASP A CA 1
ATOM 4290 C C . ASP A 1 551 ? 10.471 37.385 -29.744 1.00 81.38 551 ASP A C 1
ATOM 4292 O O . ASP A 1 551 ? 9.896 37.110 -28.688 1.00 81.38 551 ASP A O 1
ATOM 4296 N N . GLN A 1 552 ? 9.913 37.127 -30.937 1.00 78.56 552 GLN A N 1
ATOM 4297 C CA . GLN A 1 552 ? 8.604 36.475 -31.096 1.00 78.56 552 GLN A CA 1
ATOM 4298 C C . GLN A 1 552 ? 8.589 35.076 -30.464 1.00 78.56 552 GLN A C 1
ATOM 4300 O O . GLN A 1 552 ? 7.694 34.765 -29.678 1.00 78.56 552 GLN A O 1
ATOM 4305 N N . LEU A 1 553 ? 9.601 34.244 -30.738 1.00 75.81 553 LEU A N 1
ATOM 4306 C CA . LEU A 1 553 ? 9.752 32.929 -30.102 1.00 75.81 553 LEU A CA 1
ATOM 4307 C C . LEU A 1 553 ? 9.892 33.042 -28.577 1.00 75.81 553 LEU A C 1
ATOM 4309 O O . LEU A 1 553 ? 9.369 32.191 -27.860 1.00 75.81 553 LEU A O 1
ATOM 4313 N N . GLY A 1 554 ? 10.551 34.088 -28.070 1.00 81.88 554 GLY A N 1
ATOM 4314 C CA . GLY A 1 554 ? 10.634 34.385 -26.639 1.00 81.88 554 GLY A CA 1
ATOM 4315 C C . GLY A 1 554 ? 9.262 34.619 -26.003 1.00 81.88 554 GLY A C 1
ATOM 4316 O O . GLY A 1 554 ? 8.950 33.981 -24.995 1.00 81.88 554 GLY A O 1
ATOM 4317 N N . ALA A 1 555 ? 8.427 35.459 -26.622 1.00 81.69 555 ALA A N 1
ATOM 4318 C CA . ALA A 1 555 ? 7.062 35.724 -26.164 1.00 81.69 555 ALA A CA 1
ATOM 4319 C C . ALA A 1 555 ? 6.196 34.449 -26.170 1.00 81.69 555 ALA A C 1
ATOM 4321 O O . ALA A 1 555 ? 5.612 34.105 -25.144 1.00 81.69 555 ALA A O 1
ATOM 4322 N N . TYR A 1 556 ? 6.200 33.672 -27.262 1.00 78.06 556 TYR A N 1
ATOM 4323 C CA . TYR A 1 556 ? 5.471 32.395 -27.310 1.00 78.06 556 TYR A CA 1
ATOM 4324 C C . TYR A 1 556 ? 5.985 31.370 -26.291 1.00 78.06 556 TYR A C 1
ATOM 4326 O O . TYR A 1 556 ? 5.190 30.647 -25.698 1.00 78.06 556 TYR A O 1
ATOM 4334 N N . THR A 1 557 ? 7.298 31.293 -26.051 1.00 79.00 557 THR A N 1
ATOM 4335 C CA . THR A 1 557 ? 7.866 30.350 -25.069 1.00 79.00 557 THR A CA 1
ATOM 4336 C C . THR A 1 557 ? 7.477 30.739 -23.638 1.00 79.00 557 THR A C 1
ATOM 4338 O O . THR A 1 557 ? 7.206 29.864 -22.814 1.00 79.00 557 THR A O 1
ATOM 4341 N N . HIS A 1 558 ? 7.407 32.039 -23.335 1.00 86.75 558 HIS A N 1
ATOM 4342 C CA . HIS A 1 558 ? 6.879 32.546 -22.067 1.00 86.75 558 HIS A CA 1
ATOM 4343 C C . HIS A 1 558 ? 5.393 32.200 -21.902 1.00 86.75 558 HIS A C 1
ATOM 4345 O O . HIS A 1 558 ? 5.016 31.567 -20.914 1.00 86.75 558 HIS A O 1
ATOM 4351 N N . ASP A 1 559 ? 4.578 32.533 -22.901 1.00 85.25 559 ASP A N 1
ATOM 4352 C CA . ASP A 1 559 ? 3.133 32.314 -22.893 1.00 85.25 559 ASP A CA 1
ATOM 4353 C C . ASP A 1 559 ? 2.759 30.822 -22.813 1.00 85.25 559 ASP A C 1
ATOM 4355 O O . ASP A 1 559 ? 1.851 30.451 -22.071 1.00 85.25 559 ASP A O 1
ATOM 4359 N N . LEU A 1 560 ? 3.492 29.937 -23.503 1.00 78.94 560 LEU A N 1
ATOM 4360 C CA . LEU A 1 560 ? 3.293 28.483 -23.427 1.00 78.94 560 LEU A CA 1
ATOM 4361 C C . LEU A 1 560 ? 3.717 27.897 -22.074 1.00 78.94 560 LEU A C 1
ATOM 4363 O O . LEU A 1 560 ? 3.050 26.992 -21.578 1.00 78.94 560 LEU A O 1
ATOM 4367 N N . ARG A 1 561 ? 4.785 28.409 -21.441 1.00 82.69 561 ARG A N 1
ATOM 4368 C CA . ARG A 1 561 ? 5.155 28.012 -20.066 1.00 82.69 561 ARG A CA 1
ATOM 4369 C C . ARG A 1 561 ? 4.112 28.468 -19.052 1.00 82.69 561 ARG A C 1
ATOM 4371 O O . ARG A 1 561 ? 3.814 27.727 -18.119 1.00 82.69 561 ARG A O 1
ATOM 4378 N N . LEU A 1 562 ? 3.552 29.663 -19.234 1.00 83.38 562 LEU A N 1
ATOM 4379 C CA . LEU A 1 562 ? 2.459 30.162 -18.407 1.00 83.38 562 LEU A CA 1
ATOM 4380 C C . LEU A 1 562 ? 1.197 29.306 -18.594 1.00 83.38 562 LEU A C 1
ATOM 4382 O O . LEU A 1 562 ? 0.586 28.896 -17.610 1.00 83.38 562 LEU A O 1
ATOM 4386 N N . PHE A 1 563 ? 0.851 28.971 -19.840 1.00 81.69 563 PHE A N 1
ATOM 4387 C CA . PHE A 1 563 ? -0.254 28.069 -20.156 1.00 81.69 563 PHE A CA 1
ATOM 4388 C C . PHE A 1 563 ? -0.058 26.681 -19.527 1.00 81.69 563 PHE A C 1
ATOM 4390 O O . PHE A 1 563 ? -0.963 26.189 -18.865 1.00 81.69 563 PHE A O 1
ATOM 4397 N N . ASP A 1 564 ? 1.111 26.053 -19.668 1.00 79.88 564 ASP A N 1
ATOM 4398 C CA . ASP A 1 564 ? 1.369 24.726 -19.092 1.00 79.88 564 ASP A CA 1
ATOM 4399 C C . ASP A 1 564 ? 1.299 24.740 -17.554 1.00 79.88 564 ASP A C 1
ATOM 4401 O O . ASP A 1 564 ? 0.579 23.944 -16.948 1.00 79.88 564 ASP A O 1
ATOM 4405 N N . LYS A 1 565 ? 1.950 25.724 -16.918 1.00 85.31 565 LYS A N 1
ATOM 4406 C CA . LYS A 1 565 ? 1.958 25.904 -15.459 1.00 85.31 565 LYS A CA 1
ATOM 4407 C C . LYS A 1 565 ? 0.558 26.117 -14.874 1.00 85.31 565 LYS A C 1
ATOM 4409 O O . LYS A 1 565 ? 0.214 25.513 -13.859 1.00 85.31 565 LYS A O 1
ATOM 4414 N N . GLU A 1 566 ? -0.230 27.007 -15.473 1.00 83.88 566 GLU A N 1
ATOM 4415 C CA . GLU A 1 566 ? -1.520 27.423 -14.914 1.00 83.88 566 GLU A CA 1
ATOM 4416 C C . GLU A 1 566 ? -2.676 26.527 -15.387 1.00 83.88 566 GLU A C 1
ATOM 4418 O O . GLU A 1 566 ? -3.551 26.176 -14.587 1.00 83.88 566 GLU A O 1
ATOM 4423 N N . LEU A 1 567 ? -2.657 26.116 -16.662 1.00 81.56 567 LEU A N 1
ATOM 4424 C CA . LEU A 1 567 ? -3.763 25.457 -17.365 1.00 81.56 567 LEU A CA 1
ATOM 4425 C C . LEU A 1 567 ? -3.467 24.023 -17.834 1.00 81.56 567 LEU A C 1
ATOM 4427 O O . LEU A 1 567 ? -4.416 23.272 -18.069 1.00 81.56 567 LEU A O 1
ATOM 4431 N N . GLY A 1 568 ? -2.200 23.604 -17.928 1.00 78.56 568 GLY A N 1
ATOM 4432 C CA . GLY A 1 568 ? -1.807 22.270 -18.413 1.00 78.56 568 GLY A CA 1
ATOM 4433 C C . GLY A 1 568 ? -2.458 21.120 -17.635 1.00 78.56 568 GLY A C 1
ATOM 4434 O O . GLY A 1 568 ? -2.824 20.101 -18.213 1.00 78.56 568 GLY A O 1
ATOM 4435 N N . LYS A 1 569 ? -2.740 21.334 -16.343 1.00 80.94 569 LYS A N 1
ATOM 4436 C CA . LYS A 1 569 ? -3.476 20.403 -15.465 1.00 80.94 569 LYS A CA 1
ATOM 4437 C C . LYS A 1 569 ? -4.930 20.111 -15.892 1.00 80.94 569 LYS A C 1
ATOM 4439 O O . LYS A 1 569 ? -5.491 19.115 -15.437 1.00 80.94 569 LYS A O 1
ATOM 4444 N N . TYR A 1 570 ? -5.545 20.949 -16.735 1.00 77.12 570 TYR A N 1
ATOM 4445 C CA . TYR A 1 570 ? -6.933 20.783 -17.195 1.00 77.12 570 TYR A CA 1
ATOM 4446 C C . TYR A 1 570 ? -7.048 20.199 -18.615 1.00 77.12 570 TYR A C 1
ATOM 4448 O O . TYR A 1 570 ? -8.054 19.565 -18.933 1.00 77.12 570 TYR A O 1
ATOM 4456 N N . PHE A 1 571 ? -6.047 20.378 -19.482 1.00 71.94 571 PHE A N 1
ATOM 4457 C CA . PHE A 1 571 ? -6.091 19.906 -20.873 1.00 71.94 571 PHE A CA 1
ATOM 4458 C C . PHE A 1 571 ? -5.521 18.480 -21.038 1.00 71.94 571 PHE A C 1
ATOM 4460 O O . PHE A 1 571 ? -4.680 18.054 -20.251 1.00 71.94 571 PHE A O 1
ATOM 4467 N N . PRO A 1 572 ? -5.971 17.697 -22.042 1.00 59.50 572 PRO A N 1
ATOM 4468 C CA . PRO A 1 572 ? -7.052 17.987 -22.992 1.00 59.50 572 PRO A CA 1
ATOM 4469 C C . PRO A 1 572 ? -8.461 17.760 -22.407 1.00 59.50 572 PRO A C 1
ATOM 4471 O O . PRO A 1 572 ? -9.455 17.965 -23.091 1.00 59.50 572 PRO A O 1
ATOM 4474 N N . LYS A 1 573 ? -8.558 17.321 -21.147 1.00 64.81 573 LYS A N 1
ATOM 4475 C CA . LYS A 1 573 ? -9.758 16.709 -20.562 1.00 64.81 573 LYS A CA 1
ATOM 4476 C C . LYS A 1 573 ? -10.681 17.680 -19.813 1.00 64.81 573 LYS A C 1
ATOM 4478 O O . LYS A 1 573 ? -11.425 17.228 -18.954 1.00 64.81 573 LYS A O 1
ATOM 4483 N N . TRP A 1 574 ? -10.679 18.985 -20.097 1.00 76.94 574 TRP A N 1
ATOM 4484 C CA . TRP A 1 574 ? -11.454 19.949 -19.291 1.00 76.94 574 TRP A CA 1
ATOM 4485 C C . TRP A 1 574 ? -12.973 19.720 -19.365 1.00 76.94 574 TRP A C 1
ATOM 4487 O O . TRP A 1 574 ? -13.680 19.993 -18.398 1.00 76.94 574 TRP A O 1
ATOM 4497 N N . GLN A 1 575 ? -13.454 19.164 -20.483 1.00 68.50 575 GLN A N 1
ATOM 4498 C CA . GLN A 1 575 ? -14.847 18.745 -20.672 1.00 68.50 575 GLN A CA 1
ATOM 4499 C C . GLN A 1 575 ? -15.158 17.440 -19.914 1.00 68.50 575 GLN A C 1
ATOM 4501 O O . GLN A 1 575 ? -16.173 17.357 -19.233 1.00 68.50 575 GLN A O 1
ATOM 4506 N N . GLU A 1 576 ? -14.254 16.452 -19.953 1.00 62.91 576 GLU A N 1
ATOM 4507 C CA . GLU A 1 576 ? -14.401 15.173 -19.231 1.00 62.91 576 GLU A CA 1
ATOM 4508 C C . GLU A 1 576 ? -14.200 15.305 -17.706 1.00 62.91 576 GLU A C 1
ATOM 4510 O O . GLU A 1 576 ? -14.717 14.517 -16.922 1.00 62.91 576 GLU A O 1
ATOM 4515 N N . LYS A 1 577 ? -13.398 16.282 -17.268 1.00 59.91 577 LYS A N 1
ATOM 4516 C CA . LYS A 1 577 ? -12.978 16.503 -15.877 1.00 59.91 577 LYS A CA 1
ATOM 4517 C C . LYS A 1 577 ? -13.357 17.902 -15.402 1.00 59.91 577 LYS A C 1
ATOM 4519 O O . LYS A 1 577 ? -12.542 18.611 -14.812 1.00 59.91 577 LYS A O 1
ATOM 4524 N N . ALA A 1 578 ? -14.611 18.298 -15.612 1.00 57.69 578 ALA A N 1
ATOM 4525 C CA . ALA A 1 578 ? -15.136 19.589 -15.157 1.00 57.69 578 ALA A CA 1
ATOM 4526 C C . ALA A 1 578 ? -15.151 19.776 -13.612 1.00 57.69 578 ALA A C 1
ATOM 4528 O O . ALA A 1 578 ? -15.561 20.829 -13.112 1.00 57.69 578 ALA A O 1
ATOM 4529 N N . THR A 1 579 ? -14.631 18.819 -12.831 1.00 59.94 579 THR A N 1
ATOM 4530 C CA . THR A 1 579 ? -14.325 18.989 -11.404 1.00 59.94 579 THR A CA 1
ATOM 4531 C C . THR A 1 579 ? -13.307 20.115 -11.218 1.00 59.94 579 THR A C 1
ATOM 4533 O O . THR A 1 579 ? -12.104 19.920 -11.378 1.00 59.94 579 THR A O 1
ATOM 4536 N N . GLY A 1 580 ? -13.798 21.309 -10.881 1.00 70.94 580 GLY A N 1
ATOM 4537 C CA . GLY A 1 580 ? -12.979 22.519 -10.788 1.00 70.94 580 GLY A CA 1
ATOM 4538 C C . GLY A 1 580 ? -13.199 23.538 -11.909 1.00 70.94 580 GLY A C 1
ATOM 4539 O O . GLY A 1 580 ? -12.447 24.502 -11.972 1.00 70.94 580 GLY A O 1
ATOM 4540 N N . LEU A 1 581 ? -14.246 23.413 -12.736 1.00 81.44 581 LEU A N 1
ATOM 4541 C CA . LEU A 1 581 ? -14.543 24.321 -13.861 1.00 81.44 581 LEU A CA 1
ATOM 4542 C C . LEU A 1 581 ? -14.603 25.823 -13.481 1.00 81.44 581 LEU A C 1
ATOM 4544 O O . LEU A 1 581 ? -14.326 26.690 -14.307 1.00 81.44 581 LEU A O 1
ATOM 4548 N N . ARG A 1 582 ? -14.889 26.150 -12.209 1.00 82.81 582 ARG A N 1
ATOM 4549 C CA . ARG A 1 582 ? -14.720 27.509 -11.657 1.00 82.81 582 ARG A CA 1
ATOM 4550 C C . ARG A 1 582 ? -13.248 27.935 -11.585 1.00 82.81 582 ARG A C 1
ATOM 4552 O O . ARG A 1 582 ? -12.927 29.009 -12.074 1.00 82.81 582 ARG A O 1
ATOM 4559 N N . ALA A 1 583 ? -12.395 27.119 -10.967 1.00 84.00 583 ALA A N 1
ATOM 4560 C CA . ALA A 1 583 ? -10.965 27.391 -10.850 1.00 84.00 583 ALA A CA 1
ATOM 4561 C C . ALA A 1 583 ? -10.303 27.407 -12.234 1.00 84.00 583 ALA A C 1
ATOM 4563 O O . ALA A 1 583 ? -9.504 28.288 -12.506 1.00 84.00 583 ALA A O 1
ATOM 4564 N N . PHE A 1 584 ? -10.727 26.525 -13.146 1.00 86.94 584 PHE A N 1
ATOM 4565 C CA . PHE A 1 584 ? -10.306 26.561 -14.547 1.00 86.94 584 PHE A CA 1
ATOM 4566 C C . PHE A 1 584 ? -10.659 27.889 -15.223 1.00 86.94 584 PHE A C 1
ATOM 4568 O O . PHE A 1 584 ? -9.801 28.489 -15.859 1.00 86.94 584 PHE A O 1
ATOM 4575 N N . ARG A 1 585 ? -11.887 28.396 -15.048 1.00 88.88 585 ARG A N 1
ATOM 4576 C CA . ARG A 1 585 ? -12.279 29.713 -15.570 1.00 88.88 585 ARG A CA 1
ATOM 4577 C C . ARG A 1 585 ? -11.477 30.857 -14.934 1.00 88.88 585 ARG A C 1
ATOM 4579 O O . ARG A 1 585 ? -11.053 31.752 -15.654 1.00 88.88 585 ARG A O 1
ATOM 4586 N N . GLU A 1 586 ? -11.277 30.844 -13.618 1.00 89.12 586 GLU A N 1
ATOM 4587 C CA . GLU A 1 586 ? -10.492 31.868 -12.908 1.00 89.12 586 GLU A CA 1
ATOM 4588 C C . GLU A 1 586 ? -9.010 31.843 -13.345 1.00 89.12 586 GLU A C 1
ATOM 4590 O O . GLU A 1 586 ? -8.422 32.901 -13.577 1.00 89.12 586 GLU A O 1
ATOM 4595 N N . ASP A 1 587 ? -8.438 30.653 -13.560 1.00 88.88 587 ASP A N 1
ATOM 4596 C CA . ASP A 1 587 ? -7.102 30.458 -14.133 1.00 88.88 587 ASP A CA 1
ATOM 4597 C C . ASP A 1 587 ? -7.050 30.958 -15.597 1.00 88.88 587 ASP A C 1
ATOM 4599 O O . ASP A 1 587 ? -6.151 31.719 -15.942 1.00 88.88 587 ASP A O 1
ATOM 4603 N N . LEU A 1 588 ? -8.036 30.630 -16.448 1.00 88.75 588 LEU A N 1
ATOM 4604 C CA . LEU A 1 588 ? -8.127 31.114 -17.838 1.00 88.75 588 LEU A CA 1
ATOM 4605 C C . LEU A 1 588 ? -8.230 32.649 -17.911 1.00 88.75 588 LEU A C 1
ATOM 4607 O O . LEU A 1 588 ? -7.541 33.281 -18.714 1.00 88.75 588 LEU A O 1
ATOM 4611 N N . GLU A 1 589 ? -9.068 33.272 -17.075 1.00 92.19 589 GLU A N 1
ATOM 4612 C CA . GLU A 1 589 ? -9.215 34.734 -16.995 1.00 92.19 589 GLU A CA 1
ATOM 4613 C C . GLU A 1 589 ? -7.935 35.426 -16.497 1.00 92.19 589 GLU A C 1
ATOM 4615 O O . GLU A 1 589 ? -7.654 36.554 -16.915 1.00 92.19 589 GLU A O 1
ATOM 4620 N N . ARG A 1 590 ? -7.149 34.768 -15.631 1.00 92.44 590 ARG A N 1
ATOM 4621 C CA . ARG A 1 590 ? -5.807 35.219 -15.231 1.00 92.44 590 ARG A CA 1
ATOM 4622 C C . ARG A 1 590 ? -4.832 35.118 -16.404 1.00 92.44 590 ARG A C 1
ATOM 4624 O O . ARG A 1 590 ? -4.297 36.140 -16.828 1.00 92.44 590 ARG A O 1
ATOM 4631 N N . THR A 1 591 ? -4.673 33.931 -16.991 1.00 88.62 591 THR A N 1
ATOM 4632 C CA . THR A 1 591 ? -3.741 33.697 -18.106 1.00 88.62 591 THR A CA 1
ATOM 4633 C C . THR A 1 591 ? -4.049 34.598 -19.310 1.00 88.62 591 THR A C 1
ATOM 4635 O O . THR A 1 591 ? -3.127 35.127 -19.919 1.00 88.62 591 THR A O 1
ATOM 4638 N N . THR A 1 592 ? -5.323 34.895 -19.605 1.00 91.94 592 THR A N 1
ATOM 4639 C CA . THR A 1 592 ? -5.721 35.835 -20.681 1.00 91.94 592 THR A CA 1
ATOM 4640 C C . THR A 1 592 ? -5.117 37.238 -20.517 1.00 91.94 592 THR A C 1
ATOM 4642 O O . THR A 1 592 ? -4.804 37.893 -21.513 1.00 91.94 592 THR A O 1
ATOM 4645 N N . LYS A 1 593 ? -4.970 37.717 -19.273 1.00 92.25 593 LYS A N 1
ATOM 4646 C CA . LYS A 1 593 ? -4.424 39.050 -18.955 1.00 92.25 593 LYS A CA 1
ATOM 4647 C C . LYS A 1 593 ? -2.897 39.088 -19.013 1.00 92.25 593 LYS A C 1
ATOM 4649 O O . LYS A 1 593 ? -2.333 40.145 -19.273 1.00 92.25 593 LYS A O 1
ATOM 4654 N N . GLU A 1 594 ? -2.258 37.955 -18.744 1.00 90.25 594 GLU A N 1
ATOM 4655 C CA . GLU A 1 594 ? -0.803 37.817 -18.623 1.00 90.25 594 GLU A CA 1
ATOM 4656 C C . GLU A 1 594 ? -0.132 37.405 -19.949 1.00 90.25 594 GLU A C 1
ATOM 4658 O O . GLU A 1 594 ? 1.001 37.807 -20.204 1.00 90.25 594 GLU A O 1
ATOM 4663 N N . VAL A 1 595 ? -0.841 36.674 -20.821 1.00 89.62 595 VAL A N 1
ATOM 4664 C CA . VAL A 1 595 ? -0.364 36.257 -22.154 1.00 89.62 595 VAL A CA 1
ATOM 4665 C C . VAL A 1 595 ? -0.098 37.458 -23.059 1.00 89.62 595 VAL A C 1
ATOM 4667 O O . VAL A 1 595 ? -0.964 38.321 -23.244 1.00 89.62 595 VAL A O 1
ATOM 4670 N N . GLN A 1 596 ? 1.092 37.494 -23.658 1.00 88.56 596 GLN A N 1
ATOM 4671 C CA . GLN A 1 596 ? 1.590 38.611 -24.465 1.00 88.56 596 GLN A CA 1
ATOM 4672 C C . GLN A 1 596 ? 1.196 38.493 -25.945 1.00 88.56 596 GLN A C 1
ATOM 4674 O O . GLN A 1 596 ? 0.931 39.506 -26.596 1.00 88.56 596 GLN A O 1
ATOM 4679 N N . THR A 1 597 ? 1.125 37.272 -26.475 1.00 85.31 597 THR A N 1
ATOM 4680 C CA . THR A 1 597 ? 0.847 36.989 -27.890 1.00 85.31 597 THR A CA 1
ATOM 4681 C C . THR A 1 597 ? -0.656 37.027 -28.207 1.00 85.31 597 THR A C 1
ATOM 4683 O O . THR A 1 597 ? -1.473 36.437 -27.489 1.00 85.31 597 THR A O 1
ATOM 4686 N N . PRO A 1 598 ? -1.075 37.725 -29.282 1.00 79.81 598 PRO A N 1
ATOM 4687 C CA . PRO A 1 598 ? -2.491 37.893 -29.598 1.00 79.81 598 PRO A CA 1
ATOM 4688 C C . PRO A 1 598 ? -3.155 36.589 -30.061 1.00 79.81 598 PRO A C 1
ATOM 4690 O O . PRO A 1 598 ? -4.347 36.407 -29.816 1.00 79.81 598 PRO A O 1
ATOM 4693 N N . GLU A 1 599 ? -2.412 35.665 -30.678 1.00 79.19 599 GLU A N 1
ATOM 4694 C CA . GLU A 1 599 ? -2.951 34.390 -31.162 1.00 79.19 599 GLU A CA 1
ATOM 4695 C C . GLU A 1 599 ? -3.360 33.473 -30.003 1.00 79.19 599 GLU A C 1
ATOM 4697 O O . GLU A 1 599 ? -4.501 33.005 -29.968 1.00 79.19 599 GLU A O 1
ATOM 4702 N N . LEU A 1 600 ? -2.474 33.270 -29.016 1.00 77.44 600 LEU A N 1
ATOM 4703 C CA . LEU A 1 600 ? -2.800 32.454 -27.844 1.00 77.44 600 LEU A CA 1
ATOM 4704 C C . LEU A 1 600 ? -3.883 33.131 -26.994 1.00 77.44 600 LEU A C 1
ATOM 4706 O O . LEU A 1 600 ? -4.801 32.459 -26.525 1.00 77.44 600 LEU A O 1
ATOM 4710 N N . ARG A 1 601 ? -3.847 34.465 -26.853 1.00 86.81 601 ARG A N 1
ATOM 4711 C CA . ARG A 1 601 ? -4.918 35.213 -26.178 1.00 86.81 601 ARG A CA 1
ATOM 4712 C C . ARG A 1 601 ? -6.275 34.976 -26.851 1.00 86.81 601 ARG A C 1
ATOM 4714 O O . ARG A 1 601 ? -7.251 34.717 -26.153 1.00 86.81 601 ARG A O 1
ATOM 4721 N N . GLY A 1 602 ? -6.341 35.011 -28.184 1.00 82.19 602 GLY A N 1
ATOM 4722 C CA . GLY A 1 602 ? -7.561 34.714 -28.942 1.00 82.19 602 GLY A CA 1
ATOM 4723 C C . GLY A 1 602 ? -8.078 33.289 -28.717 1.00 82.19 602 GLY A C 1
ATOM 4724 O O . GLY A 1 602 ? -9.277 33.090 -28.527 1.00 82.19 602 GLY A O 1
ATOM 4725 N N . GLN A 1 603 ? -7.180 32.304 -28.656 1.00 80.50 603 GLN A N 1
ATOM 4726 C CA . GLN A 1 603 ? -7.530 30.907 -28.372 1.00 80.50 603 GLN A CA 1
ATOM 4727 C C . GLN A 1 603 ? -8.043 30.712 -26.936 1.00 80.50 603 GLN A C 1
ATOM 4729 O O . GLN A 1 603 ? -9.061 30.053 -26.737 1.00 80.50 603 GLN A O 1
ATOM 4734 N N . ILE A 1 604 ? -7.406 31.334 -25.937 1.00 82.44 604 ILE A N 1
ATOM 4735 C CA . ILE A 1 604 ? -7.866 31.287 -24.539 1.00 82.44 604 ILE A CA 1
ATOM 4736 C C . ILE A 1 604 ? -9.240 31.965 -24.395 1.00 82.44 604 ILE A C 1
ATOM 4738 O O . ILE A 1 604 ? -10.110 31.438 -23.703 1.00 82.44 604 ILE A O 1
ATOM 4742 N N . VAL A 1 605 ? -9.478 33.083 -25.092 1.00 88.38 605 VAL A N 1
ATOM 4743 C CA . VAL A 1 605 ? -10.798 33.741 -25.143 1.00 88.38 605 VAL A CA 1
ATOM 4744 C C . VAL A 1 605 ? -11.855 32.844 -25.801 1.00 88.38 605 VAL A C 1
ATOM 4746 O O . VAL A 1 605 ? -12.975 32.779 -25.299 1.00 88.38 605 VAL A O 1
ATOM 4749 N N . SER A 1 606 ? -11.507 32.095 -26.855 1.00 84.62 606 SER A N 1
ATOM 4750 C CA . SER A 1 606 ? -12.405 31.092 -27.453 1.00 84.62 606 SER A CA 1
ATOM 4751 C C . SER A 1 606 ? -12.798 30.014 -26.439 1.00 84.62 606 SER A C 1
ATOM 4753 O O . SER A 1 606 ? -13.983 29.743 -26.263 1.00 84.62 606 SER A O 1
ATOM 4755 N N . VAL A 1 607 ? -11.830 29.461 -25.697 1.00 83.44 607 VAL A N 1
ATOM 4756 C CA . VAL A 1 607 ? -12.102 28.466 -24.643 1.00 83.44 607 VAL A CA 1
ATOM 4757 C C . VAL A 1 607 ? -12.938 29.063 -23.504 1.00 83.44 607 VAL A C 1
ATOM 4759 O O . VAL A 1 607 ? -13.830 28.394 -22.991 1.00 83.44 607 VAL A O 1
ATOM 4762 N N . LEU A 1 608 ? -12.705 30.319 -23.108 1.00 87.69 608 LEU A N 1
ATOM 4763 C CA . LEU A 1 608 ? -13.534 31.002 -22.107 1.00 87.69 608 LEU A CA 1
ATOM 4764 C C . LEU A 1 608 ? -14.999 31.113 -22.547 1.00 87.69 608 LEU A C 1
ATOM 4766 O O . LEU A 1 608 ? -15.900 30.890 -21.734 1.00 87.69 608 LEU A O 1
ATOM 4770 N N . GLU A 1 609 ? -15.242 31.420 -23.820 1.00 90.25 609 GLU A N 1
ATOM 4771 C CA . GLU A 1 609 ? -16.592 31.489 -24.376 1.00 90.25 609 GLU A CA 1
ATOM 4772 C C . GLU A 1 609 ? -17.211 30.086 -24.539 1.00 90.25 609 GLU A C 1
ATOM 4774 O O . GLU A 1 609 ? -18.377 29.904 -24.200 1.00 90.25 609 GLU A O 1
ATOM 4779 N N . GLU A 1 610 ? -16.441 29.056 -24.913 1.00 87.38 610 GLU A N 1
ATOM 4780 C CA . GLU A 1 610 ? -16.894 27.652 -24.891 1.00 87.38 610 GLU A CA 1
ATOM 4781 C C . GLU A 1 610 ? -17.287 27.185 -23.479 1.00 87.38 610 GLU A C 1
ATOM 4783 O O . GLU A 1 610 ? -18.339 26.568 -23.300 1.00 87.38 610 GLU A O 1
ATOM 4788 N N . VAL A 1 611 ? -16.478 27.503 -22.461 1.00 87.81 611 VAL A N 1
ATOM 4789 C CA . VAL A 1 611 ? -16.756 27.218 -21.042 1.00 87.81 611 VAL A CA 1
ATOM 4790 C C . VAL A 1 611 ? -18.028 27.941 -20.585 1.00 87.81 611 VAL A C 1
ATOM 4792 O O . VAL A 1 611 ? -18.839 27.369 -19.854 1.00 87.81 611 VAL A O 1
ATOM 4795 N N . LYS A 1 612 ? -18.241 29.184 -21.028 1.00 89.81 612 LYS A N 1
ATOM 4796 C CA . LYS A 1 612 ? -19.462 29.957 -20.761 1.00 89.81 612 LYS A CA 1
ATOM 4797 C C . LYS A 1 612 ? -20.688 29.322 -21.428 1.00 89.81 612 LYS A C 1
ATOM 4799 O O . LYS A 1 612 ? -21.635 28.985 -20.719 1.00 89.81 612 LYS A O 1
ATOM 4804 N N . GLN A 1 613 ? -20.630 29.038 -22.728 1.00 89.69 613 GLN A N 1
ATOM 4805 C CA . GLN A 1 613 ? -21.694 28.361 -23.481 1.00 89.69 613 GLN A CA 1
ATOM 4806 C C . GLN A 1 613 ? -21.986 26.942 -22.971 1.00 89.69 613 GLN A C 1
ATOM 4808 O O . GLN A 1 613 ? -23.112 26.457 -23.074 1.00 89.69 613 GLN A O 1
ATOM 4813 N N . PHE A 1 614 ? -20.988 26.232 -22.439 1.00 88.12 614 PHE A N 1
ATOM 4814 C CA . PHE A 1 614 ? -21.185 24.941 -21.779 1.00 88.12 614 PHE A CA 1
ATOM 4815 C C . PHE A 1 614 ? -22.048 25.106 -20.521 1.00 88.12 614 PHE A C 1
ATOM 4817 O O . PHE A 1 614 ? -23.068 24.435 -20.388 1.00 88.12 614 PHE A O 1
ATOM 4824 N N . ARG A 1 615 ? -21.719 26.066 -19.647 1.00 88.12 615 ARG A N 1
ATOM 4825 C CA . ARG A 1 615 ? -22.514 26.347 -18.437 1.00 88.12 615 ARG A CA 1
ATOM 4826 C C . ARG A 1 615 ? -23.911 26.886 -18.741 1.00 88.12 615 ARG A C 1
ATOM 4828 O O . ARG A 1 615 ? -24.850 26.525 -18.040 1.00 88.12 615 ARG A O 1
ATOM 4835 N N . GLU A 1 616 ? -24.056 27.718 -19.769 1.00 90.81 616 GLU A N 1
ATOM 4836 C CA . GLU A 1 616 ? -25.359 28.216 -20.227 1.00 90.81 616 GLU A CA 1
ATOM 4837 C C . GLU A 1 616 ? -26.242 27.063 -20.727 1.00 90.81 616 GLU A C 1
ATOM 4839 O O . GLU A 1 616 ? -27.380 26.939 -20.279 1.00 90.81 616 GLU A O 1
ATOM 4844 N N . ARG A 1 617 ? -25.704 26.145 -21.547 1.00 91.69 617 ARG A N 1
ATOM 4845 C CA . ARG A 1 617 ? -26.415 24.919 -21.961 1.00 91.69 617 ARG A CA 1
ATOM 4846 C C . ARG A 1 617 ? -26.811 24.039 -20.775 1.00 91.69 617 ARG A C 1
ATOM 4848 O O . ARG A 1 617 ? -27.951 23.589 -20.726 1.00 91.69 617 ARG A O 1
ATOM 4855 N N . GLY A 1 618 ? -25.909 23.841 -19.812 1.00 91.94 618 GLY A N 1
ATOM 4856 C CA . GLY A 1 618 ? -26.202 23.087 -18.589 1.00 91.94 618 GLY A CA 1
ATOM 4857 C C . GLY A 1 618 ? -27.322 23.717 -17.756 1.00 91.94 618 GLY A C 1
ATOM 4858 O O . GLY A 1 618 ? -28.199 23.005 -17.277 1.00 91.94 618 GLY A O 1
ATOM 4859 N N . SER A 1 619 ? -27.352 25.051 -17.643 1.00 91.69 619 SER A N 1
ATOM 4860 C CA . SER A 1 619 ? -28.449 25.775 -16.981 1.00 91.69 619 SER A CA 1
ATOM 4861 C C . SER A 1 619 ? -29.774 25.604 -17.727 1.00 91.69 619 SER A C 1
ATOM 4863 O O . SER A 1 619 ? -30.779 25.284 -17.104 1.00 91.69 619 SER A O 1
ATOM 4865 N N . VAL A 1 620 ? -29.778 25.745 -19.057 1.00 94.56 620 VAL A N 1
ATOM 4866 C CA . VAL A 1 620 ? -30.991 25.569 -19.875 1.00 94.56 620 VAL A CA 1
ATOM 4867 C C . VAL A 1 620 ? -31.539 24.143 -19.761 1.00 94.56 620 VAL A C 1
ATOM 4869 O O . VAL A 1 620 ? -32.746 23.974 -19.603 1.00 94.56 620 VAL A O 1
ATOM 4872 N N . GLN A 1 621 ? -30.683 23.115 -19.780 1.00 95.19 621 GLN A N 1
ATOM 4873 C CA . GLN A 1 621 ? -31.121 21.730 -19.570 1.00 95.19 621 GLN A CA 1
ATOM 4874 C C . GLN A 1 621 ? -31.577 21.467 -18.123 1.00 95.19 621 GLN A C 1
ATOM 4876 O O . GLN A 1 621 ? -32.532 20.720 -17.916 1.00 95.19 621 GLN A O 1
ATOM 4881 N N . GLN A 1 622 ? -30.970 22.113 -17.119 1.00 96.50 622 GLN A N 1
ATOM 4882 C CA . GLN A 1 622 ? -31.459 22.070 -15.736 1.00 96.50 622 GLN A CA 1
ATOM 4883 C C . GLN A 1 622 ? -32.869 22.678 -15.616 1.00 96.50 622 GLN A C 1
ATOM 4885 O O . GLN A 1 622 ? -33.728 22.096 -14.948 1.00 96.50 622 GLN A O 1
ATOM 4890 N N . ASP A 1 623 ? -33.125 23.813 -16.270 1.00 94.50 623 ASP A N 1
ATOM 4891 C CA . ASP A 1 623 ? -34.433 24.478 -16.270 1.00 94.50 623 ASP A CA 1
ATOM 4892 C C . ASP A 1 623 ? -35.491 23.650 -17.025 1.00 94.50 623 ASP A C 1
ATOM 4894 O O . ASP A 1 623 ? -36.623 23.512 -16.554 1.00 94.50 623 ASP A O 1
ATOM 4898 N N . GLN A 1 624 ? -35.111 23.022 -18.146 1.00 96.25 624 GLN A N 1
ATOM 4899 C CA . GLN A 1 624 ? -35.948 22.055 -18.867 1.00 96.25 624 GLN A CA 1
ATOM 4900 C C . GLN A 1 624 ? -36.315 20.861 -17.974 1.00 96.25 624 GLN A C 1
ATOM 4902 O O . GLN A 1 624 ? -37.499 20.570 -17.802 1.00 96.25 624 GLN A O 1
ATOM 4907 N N . LEU A 1 625 ? -35.331 20.224 -17.328 1.00 97.50 625 LEU A N 1
ATOM 4908 C CA . LEU A 1 625 ? -35.557 19.115 -16.396 1.00 97.50 625 LEU A CA 1
ATOM 4909 C C . LEU A 1 625 ? -36.468 19.520 -15.224 1.00 97.50 625 LEU A C 1
ATOM 4911 O O . LEU A 1 625 ? -37.340 18.753 -14.816 1.00 97.50 625 LEU A O 1
ATOM 4915 N N . ALA A 1 626 ? -36.307 20.735 -14.694 1.00 94.31 626 ALA A N 1
ATOM 4916 C CA . ALA A 1 626 ? -37.128 21.244 -13.597 1.00 94.31 626 ALA A CA 1
ATOM 4917 C C . ALA A 1 626 ? -38.603 21.475 -13.988 1.00 94.31 626 ALA A C 1
ATOM 4919 O O . ALA A 1 626 ? -39.471 21.458 -13.101 1.00 94.31 626 ALA A O 1
ATOM 4920 N N . ALA A 1 627 ? -38.885 21.680 -15.280 1.00 95.88 627 ALA A N 1
ATOM 4921 C CA . ALA A 1 627 ? -40.224 21.852 -15.841 1.00 95.88 627 ALA A CA 1
ATOM 4922 C C . ALA A 1 627 ? -40.942 20.524 -16.158 1.00 95.88 627 ALA A C 1
ATOM 4924 O O . ALA A 1 627 ? -42.176 20.502 -16.187 1.00 95.88 627 ALA A O 1
ATOM 4925 N N . LEU A 1 628 ? -40.204 19.423 -16.353 1.00 96.69 628 LEU A N 1
ATOM 4926 C CA . LEU A 1 628 ? -40.786 18.103 -16.611 1.00 96.69 628 LEU A CA 1
ATOM 4927 C C . LEU A 1 628 ? -41.573 17.568 -15.397 1.00 96.69 628 LEU A C 1
ATOM 4929 O O . LEU A 1 628 ? -41.265 17.835 -14.228 1.00 96.69 628 LEU A O 1
ATOM 4933 N N . ARG A 1 629 ? -42.627 16.798 -15.689 1.00 96.94 629 ARG A N 1
ATOM 4934 C CA . ARG A 1 629 ? -43.410 16.050 -14.690 1.00 96.94 629 ARG A CA 1
ATOM 4935 C C . ARG A 1 629 ? -42.723 14.710 -14.377 1.00 96.94 629 ARG A C 1
ATOM 4937 O O . ARG A 1 629 ? -41.976 14.229 -15.224 1.00 96.94 629 ARG A O 1
ATOM 4944 N N . PRO A 1 630 ? -42.978 14.085 -13.209 1.00 96.38 630 PRO A N 1
ATOM 4945 C CA . PRO A 1 630 ? -42.516 12.722 -12.942 1.00 96.38 630 PRO A CA 1
ATOM 4946 C C . PRO A 1 630 ? -42.947 11.760 -14.056 1.00 96.38 630 PRO A C 1
ATOM 4948 O O . PRO A 1 630 ? -44.127 11.720 -14.405 1.00 96.38 630 PRO A O 1
ATOM 4951 N N . GLY A 1 631 ? -41.994 11.015 -14.611 1.00 95.88 631 GLY A N 1
ATOM 4952 C CA . GLY A 1 631 ? -42.213 10.129 -15.754 1.00 95.88 631 GLY A CA 1
ATOM 4953 C C . GLY A 1 631 ? -40.907 9.778 -16.480 1.00 95.88 631 GLY A C 1
ATOM 4954 O O . GLY A 1 631 ? -39.850 10.291 -16.098 1.00 95.88 631 GLY A O 1
ATOM 4955 N N . PRO A 1 632 ? -40.968 8.953 -17.542 1.00 96.44 632 PRO A N 1
ATOM 4956 C CA . PRO A 1 632 ? -39.790 8.481 -18.273 1.00 96.44 632 PRO A CA 1
ATOM 4957 C C . PRO A 1 632 ? -38.944 9.607 -18.867 1.00 96.44 632 PRO A C 1
ATOM 4959 O O . PRO A 1 632 ? -37.735 9.633 -18.655 1.00 96.44 632 PRO A O 1
ATOM 4962 N N . GLU A 1 633 ? -39.577 10.595 -19.505 1.00 96.50 633 GLU A N 1
ATOM 4963 C CA . GLU A 1 633 ? -38.896 11.756 -20.100 1.00 96.50 633 GLU A CA 1
ATOM 4964 C C . GLU A 1 633 ? -38.034 12.516 -19.075 1.00 96.50 633 GLU A C 1
ATOM 4966 O O . GLU A 1 633 ? -36.941 12.980 -19.393 1.00 96.50 633 GLU A O 1
ATOM 4971 N N . ALA A 1 634 ? -38.493 12.615 -17.821 1.00 97.25 634 ALA A N 1
ATOM 4972 C CA . ALA A 1 634 ? -37.745 13.277 -16.756 1.00 97.25 634 ALA A CA 1
ATOM 4973 C C . ALA A 1 634 ? -36.543 12.448 -16.279 1.00 97.25 634 ALA A C 1
ATOM 4975 O O . ALA A 1 634 ? -35.509 13.024 -15.947 1.00 97.25 634 ALA A O 1
ATOM 4976 N N . VAL A 1 635 ? -36.654 11.116 -16.251 1.00 97.38 635 VAL A N 1
ATOM 4977 C CA . VAL A 1 635 ? -35.541 10.221 -15.888 1.00 97.38 635 VAL A CA 1
ATOM 4978 C C . VAL A 1 635 ? -34.495 10.175 -17.000 1.00 97.38 635 VAL A C 1
ATOM 4980 O O . VAL A 1 635 ? -33.302 10.259 -16.713 1.00 97.38 635 VAL A O 1
ATOM 4983 N N . GLU A 1 636 ? -34.922 10.113 -18.261 1.00 97.19 636 GLU A N 1
ATOM 4984 C CA . GLU A 1 636 ? -34.034 10.146 -19.425 1.00 97.19 636 GLU A CA 1
ATOM 4985 C C . GLU A 1 636 ? -33.279 11.480 -19.513 1.00 97.19 636 GLU A C 1
ATOM 4987 O O . GLU A 1 636 ? -32.047 11.483 -19.517 1.00 97.19 636 GLU A O 1
ATOM 4992 N N . ALA A 1 637 ? -33.983 12.618 -19.443 1.00 96.88 637 ALA A N 1
ATOM 4993 C CA . ALA A 1 637 ? -33.357 13.942 -19.430 1.00 96.88 637 ALA A CA 1
ATOM 4994 C C . ALA A 1 637 ? -32.411 14.140 -18.228 1.00 96.88 637 ALA A C 1
ATOM 4996 O O . ALA A 1 637 ? -31.380 14.803 -18.344 1.00 96.88 637 ALA A O 1
ATOM 4997 N N . ALA A 1 638 ? -32.725 13.547 -17.072 1.00 97.56 638 ALA A N 1
ATOM 4998 C CA . ALA A 1 638 ? -31.853 13.568 -15.901 1.00 97.56 638 ALA A CA 1
ATOM 4999 C C . ALA A 1 638 ? -30.567 12.752 -16.092 1.00 97.56 638 ALA A C 1
ATOM 5001 O O . ALA A 1 638 ? -29.507 13.179 -15.630 1.00 97.56 638 ALA A O 1
ATOM 5002 N N . ARG A 1 639 ? -30.643 11.597 -16.766 1.00 97.25 639 ARG A N 1
ATOM 5003 C CA . ARG A 1 639 ? -29.467 10.787 -17.116 1.00 97.25 639 ARG A CA 1
ATOM 5004 C C . ARG A 1 639 ? -28.626 11.482 -18.187 1.00 97.25 639 ARG A C 1
ATOM 5006 O O . ARG A 1 639 ? -27.432 11.642 -17.967 1.00 97.25 639 ARG A O 1
ATOM 5013 N N . GLU A 1 640 ? -29.233 12.027 -19.247 1.00 95.88 640 GLU A N 1
ATOM 5014 C CA . GLU A 1 640 ? -28.504 12.818 -20.256 1.00 95.88 640 GLU A CA 1
ATOM 5015 C C . GLU A 1 640 ? -27.783 14.016 -19.615 1.00 95.88 640 GLU A C 1
ATOM 5017 O O . GLU A 1 640 ? -26.595 14.227 -19.859 1.00 95.88 640 GLU A O 1
ATOM 5022 N N . LEU A 1 641 ? -28.462 14.770 -18.738 1.00 95.25 641 LEU A N 1
ATOM 5023 C CA . LEU A 1 641 ? -27.862 15.898 -18.019 1.00 95.25 641 LEU A CA 1
ATOM 5024 C C . LEU A 1 641 ? -26.711 15.450 -17.103 1.00 95.25 641 LEU A C 1
ATOM 5026 O O . LEU A 1 641 ? -25.705 16.153 -17.007 1.00 95.25 641 LEU A O 1
ATOM 5030 N N . ARG A 1 642 ? -26.827 14.288 -16.447 1.00 94.50 642 ARG A N 1
ATOM 5031 C CA . ARG A 1 642 ? -25.748 13.725 -15.623 1.00 94.50 642 ARG A CA 1
ATOM 5032 C C . ARG A 1 642 ? -24.541 13.327 -16.469 1.00 94.50 642 ARG A C 1
ATOM 5034 O O . ARG A 1 642 ? -23.435 13.746 -16.144 1.00 94.50 642 ARG A O 1
ATOM 5041 N N . ASP A 1 643 ? -24.748 12.563 -17.533 1.00 91.12 643 ASP A N 1
ATOM 5042 C CA . ASP A 1 643 ? -23.668 12.007 -18.353 1.00 91.12 643 ASP A CA 1
ATOM 5043 C C . ASP A 1 643 ? -22.946 13.113 -19.141 1.00 91.12 643 ASP A C 1
ATOM 5045 O O . ASP A 1 643 ? -21.721 13.131 -19.251 1.00 91.12 643 ASP A O 1
ATOM 5049 N N . ARG A 1 644 ? -23.696 14.107 -19.633 1.00 89.56 644 ARG A N 1
ATOM 5050 C CA . ARG A 1 644 ? -23.164 15.240 -20.405 1.00 89.56 644 ARG A CA 1
ATOM 5051 C C . ARG A 1 644 ? -22.418 16.273 -19.552 1.00 89.56 644 ARG A C 1
ATOM 5053 O O . ARG A 1 644 ? -21.609 17.029 -20.093 1.00 89.56 644 ARG A O 1
ATOM 5060 N N . PHE A 1 645 ? -22.676 16.313 -18.242 1.00 90.38 645 PHE A N 1
ATOM 5061 C CA . PHE A 1 645 ? -22.088 17.273 -17.299 1.00 90.38 645 PHE A CA 1
ATOM 5062 C C . PHE A 1 645 ? -21.442 16.606 -16.076 1.00 90.38 645 PHE A C 1
ATOM 5064 O O . PHE A 1 645 ? -21.330 17.249 -15.032 1.00 90.38 645 PHE A O 1
ATOM 5071 N N . GLU A 1 646 ? -20.969 15.358 -16.200 1.00 84.94 646 GLU A N 1
ATOM 5072 C CA . GLU A 1 646 ? -20.461 14.533 -15.085 1.00 84.94 646 GLU A CA 1
ATOM 5073 C C . GLU A 1 646 ? -19.473 15.286 -14.171 1.00 84.94 646 GLU A C 1
ATOM 5075 O O . GLU A 1 646 ? -19.527 15.185 -12.944 1.00 84.94 646 GLU A O 1
ATOM 5080 N N . GLY A 1 647 ? -18.595 16.109 -14.754 1.00 78.69 647 GLY A N 1
ATOM 5081 C CA . GLY A 1 647 ? -17.628 16.889 -13.988 1.00 78.69 647 GLY A CA 1
ATOM 5082 C C . GLY A 1 647 ? -18.170 18.156 -13.298 1.00 78.69 647 GLY A C 1
ATOM 5083 O O . GLY A 1 647 ? -17.579 18.569 -12.297 1.00 78.69 647 GLY A O 1
ATOM 5084 N N . ASP A 1 648 ? -19.263 18.793 -13.753 1.00 85.94 648 ASP A N 1
ATOM 5085 C CA . ASP A 1 648 ? -19.817 19.982 -13.070 1.00 85.94 648 ASP A CA 1
ATOM 5086 C C . ASP A 1 648 ? -20.716 19.571 -11.895 1.00 85.94 648 ASP A C 1
ATOM 5088 O O . ASP A 1 648 ? -21.935 19.747 -11.877 1.00 85.94 648 ASP A O 1
ATOM 5092 N N . GLN A 1 649 ? -20.066 19.085 -10.840 1.00 86.12 649 GLN A N 1
ATOM 5093 C CA . GLN A 1 649 ? -20.692 18.748 -9.562 1.00 86.12 649 GLN A CA 1
ATOM 5094 C C . GLN A 1 649 ? -21.568 19.869 -8.973 1.00 86.12 649 GLN A C 1
ATOM 5096 O O . GLN A 1 649 ? -22.449 19.600 -8.159 1.00 86.12 649 GLN A O 1
ATOM 5101 N N . ARG A 1 650 ? -21.343 21.148 -9.321 1.00 86.56 650 ARG A N 1
ATOM 5102 C CA . ARG A 1 650 ? -22.200 22.241 -8.829 1.00 86.56 650 ARG A CA 1
ATOM 5103 C C . ARG A 1 650 ? -23.522 22.286 -9.581 1.00 86.56 650 ARG A C 1
ATOM 5105 O O . ARG A 1 650 ? -24.538 22.573 -8.949 1.00 86.56 650 ARG A O 1
ATOM 5112 N N . LEU A 1 651 ? -23.509 22.006 -10.882 1.00 91.25 651 LEU A N 1
ATOM 5113 C CA . LEU A 1 651 ? -24.718 21.813 -11.675 1.00 91.25 651 LEU A CA 1
ATOM 5114 C C . LEU A 1 651 ? -25.471 20.564 -11.197 1.00 91.25 651 LEU A C 1
ATOM 5116 O O . LEU A 1 651 ? -26.653 20.659 -10.874 1.00 91.25 651 LEU A O 1
ATOM 5120 N N . LEU A 1 652 ? -24.787 19.425 -11.045 1.00 93.38 652 LEU A N 1
ATOM 5121 C CA . LEU A 1 652 ? -25.425 18.153 -10.671 1.00 93.38 652 LEU A CA 1
ATOM 5122 C C . LEU A 1 652 ? -26.015 18.151 -9.251 1.00 93.38 652 LEU A C 1
ATOM 5124 O O . LEU A 1 652 ? -27.128 17.666 -9.061 1.00 93.38 652 LEU A O 1
ATOM 5128 N N . LYS A 1 653 ? -25.348 18.770 -8.264 1.00 91.19 653 LYS A N 1
ATOM 5129 C CA . LYS A 1 653 ? -25.891 18.940 -6.897 1.00 91.19 653 LYS A CA 1
ATOM 5130 C C . LYS A 1 653 ? -27.101 19.880 -6.824 1.00 91.19 653 LYS A C 1
ATOM 5132 O O . LYS A 1 653 ? -27.882 19.798 -5.876 1.00 91.19 653 LYS A O 1
ATOM 5137 N N . ARG A 1 654 ? -27.246 20.801 -7.785 1.00 93.94 654 ARG A N 1
ATOM 5138 C CA . ARG A 1 654 ? -28.389 21.730 -7.884 1.00 93.94 654 ARG A CA 1
ATOM 5139 C C . ARG A 1 654 ? -29.526 21.176 -8.741 1.00 93.94 654 ARG A C 1
ATOM 5141 O O . ARG A 1 654 ? -30.679 21.531 -8.510 1.00 93.94 654 ARG A O 1
ATOM 5148 N N . SER A 1 655 ? -29.201 20.320 -9.702 1.00 97.06 655 SER A N 1
ATOM 5149 C CA . SER A 1 655 ? -30.155 19.645 -10.576 1.00 97.06 655 SER A CA 1
ATOM 5150 C C . SER A 1 655 ? -30.875 18.541 -9.810 1.00 97.06 655 SER A C 1
ATOM 5152 O O . SER A 1 655 ? -30.265 17.809 -9.030 1.00 97.06 655 SER A O 1
ATOM 5154 N N . GLN A 1 656 ? -32.189 18.439 -9.999 1.00 97.50 656 GLN A N 1
ATOM 5155 C CA . GLN A 1 656 ? -33.028 17.456 -9.319 1.00 97.50 656 GLN A CA 1
ATOM 5156 C C . GLN A 1 656 ? -34.089 16.935 -10.285 1.00 97.50 656 GLN A C 1
ATOM 5158 O O . GLN A 1 656 ? -34.816 17.733 -10.874 1.00 97.50 656 GLN A O 1
ATOM 5163 N N . VAL A 1 657 ? -34.216 15.614 -10.396 1.00 98.00 657 VAL A N 1
ATOM 5164 C CA . VAL A 1 657 ? -35.325 14.968 -11.103 1.00 98.00 657 VAL A CA 1
ATOM 5165 C C . VAL A 1 657 ? -36.511 14.790 -10.156 1.00 98.00 657 VAL A C 1
ATOM 5167 O O . VAL A 1 657 ? -36.334 14.504 -8.965 1.00 98.00 657 VAL A O 1
ATOM 5170 N N . ARG A 1 658 ? -37.731 14.986 -10.665 1.00 97.94 658 ARG A N 1
ATOM 5171 C CA . ARG A 1 658 ? -38.960 14.672 -9.927 1.00 97.94 658 ARG A CA 1
ATOM 5172 C C . ARG A 1 658 ? -39.343 13.223 -10.193 1.00 97.94 658 ARG A C 1
ATOM 5174 O O . ARG A 1 658 ? -39.381 12.812 -11.347 1.00 97.94 658 ARG A O 1
ATOM 5181 N N . PHE A 1 659 ? -39.666 12.481 -9.145 1.00 97.81 659 PHE A N 1
ATOM 5182 C CA . PHE A 1 659 ? -40.104 11.092 -9.251 1.00 97.81 659 PHE A CA 1
ATOM 5183 C C . PHE A 1 659 ? -41.264 10.821 -8.297 1.00 97.81 659 PHE A C 1
ATOM 5185 O O . PHE A 1 659 ? -41.430 11.522 -7.295 1.00 97.81 659 PHE A O 1
ATOM 5192 N N . ARG A 1 660 ? -42.082 9.820 -8.616 1.00 97.69 660 ARG A N 1
ATOM 5193 C CA . ARG A 1 660 ? -43.204 9.395 -7.777 1.00 97.69 660 ARG A CA 1
ATOM 5194 C C . ARG A 1 660 ? -42.804 8.165 -6.970 1.00 97.69 660 ARG A C 1
ATOM 5196 O O . ARG A 1 660 ? -42.193 7.250 -7.509 1.00 97.69 660 ARG A O 1
ATOM 5203 N N . VAL A 1 661 ? -43.161 8.141 -5.692 1.00 97.88 661 VAL A N 1
ATOM 5204 C CA . VAL A 1 661 ? -43.052 6.956 -4.834 1.00 97.88 661 VAL A CA 1
ATOM 5205 C C . VAL A 1 661 ? -44.454 6.441 -4.550 1.00 97.88 661 VAL A C 1
ATOM 5207 O O . VAL A 1 661 ? -45.289 7.174 -4.014 1.00 97.88 661 VAL A O 1
ATOM 5210 N N . THR A 1 662 ? -44.694 5.184 -4.903 1.00 97.81 662 THR A N 1
ATOM 5211 C CA . THR A 1 662 ? -45.895 4.412 -4.566 1.00 97.81 662 THR A CA 1
ATOM 5212 C C . THR A 1 662 ? -45.519 3.270 -3.635 1.00 97.81 662 THR A C 1
ATOM 5214 O O . THR A 1 662 ? -44.384 2.789 -3.643 1.00 97.81 662 THR A O 1
ATOM 5217 N N . SER A 1 663 ? -46.469 2.827 -2.817 1.00 97.88 663 SER A N 1
ATOM 5218 C CA . SER A 1 663 ? -46.305 1.619 -2.016 1.00 97.88 663 SER A CA 1
ATOM 5219 C C . SER A 1 663 ? -47.495 0.698 -2.152 1.00 97.88 663 SER A C 1
ATOM 5221 O O . SER A 1 663 ? -48.578 1.107 -2.564 1.00 97.88 663 SER A O 1
ATOM 5223 N N . GLU A 1 664 ? -47.276 -0.554 -1.790 1.00 97.00 664 GLU A N 1
ATOM 5224 C CA . GLU A 1 664 ? -48.296 -1.585 -1.787 1.00 97.00 664 GLU A CA 1
ATOM 5225 C C . GLU A 1 664 ? -48.252 -2.288 -0.424 1.00 97.00 664 GLU A C 1
ATOM 5227 O O . GLU A 1 664 ? -47.288 -3.011 -0.178 1.00 97.00 664 GLU A O 1
ATOM 5232 N N . PRO A 1 665 ? -49.217 -2.015 0.480 1.00 96.25 665 PRO A N 1
ATOM 5233 C CA . PRO A 1 665 ? -50.390 -1.154 0.287 1.00 96.25 665 PRO A CA 1
ATOM 5234 C C . PRO A 1 665 ? -50.062 0.344 0.142 1.00 96.25 665 PRO A C 1
ATOM 5236 O O . PRO A 1 665 ? -49.014 0.828 0.579 1.00 96.25 665 PRO A O 1
ATOM 5239 N N . ASN A 1 666 ? -50.987 1.100 -0.457 1.00 95.94 666 ASN A N 1
ATOM 5240 C CA . ASN A 1 666 ? -50.931 2.567 -0.459 1.00 95.94 666 ASN A CA 1
ATOM 5241 C C . ASN A 1 666 ? -51.204 3.109 0.954 1.00 95.94 666 ASN A C 1
ATOM 5243 O O . ASN A 1 666 ? -51.918 2.476 1.728 1.00 95.94 666 ASN A O 1
ATOM 5247 N N . GLY A 1 667 ? -50.694 4.302 1.269 1.00 95.62 667 GLY A N 1
ATOM 5248 C CA . GLY A 1 667 ? -50.907 4.950 2.571 1.00 95.62 667 GLY A CA 1
ATOM 5249 C C . GLY A 1 667 ? -49.644 5.106 3.422 1.00 95.62 667 GLY A C 1
ATOM 5250 O O . GLY A 1 667 ? -49.681 5.793 4.440 1.00 95.62 667 GLY A O 1
ATOM 5251 N N . ALA A 1 668 ? -48.520 4.515 3.010 1.00 97.38 668 ALA A N 1
ATOM 5252 C CA . ALA A 1 668 ? -47.267 4.563 3.755 1.00 97.38 668 ALA A CA 1
ATOM 5253 C C . ALA A 1 668 ? -46.729 5.993 3.924 1.00 97.38 668 ALA A C 1
ATOM 5255 O O . ALA A 1 668 ? -46.688 6.791 2.983 1.00 97.38 668 ALA A O 1
ATOM 5256 N N . ARG A 1 669 ? -46.257 6.298 5.133 1.00 97.56 669 ARG A N 1
ATOM 5257 C CA . ARG A 1 669 ? -45.544 7.525 5.486 1.00 97.56 669 ARG A CA 1
ATOM 5258 C C . ARG A 1 669 ? -44.140 7.484 4.889 1.00 97.56 669 ARG A C 1
ATOM 5260 O O . ARG A 1 669 ? -43.423 6.498 5.044 1.00 97.56 669 ARG A O 1
ATOM 5267 N N . VAL A 1 670 ? -43.732 8.567 4.230 1.00 97.81 670 VAL A N 1
ATOM 5268 C CA . VAL A 1 670 ? -42.453 8.639 3.508 1.00 97.81 670 VAL A CA 1
ATOM 5269 C C . VAL A 1 670 ? -41.467 9.544 4.244 1.00 97.81 670 VAL A C 1
ATOM 5271 O O . VAL A 1 670 ? -41.747 10.718 4.475 1.00 97.81 670 VAL A O 1
ATOM 5274 N N . THR A 1 671 ? -40.281 9.031 4.563 1.00 97.31 671 THR A N 1
ATOM 5275 C CA . THR A 1 671 ? -39.153 9.815 5.086 1.00 97.31 671 THR A CA 1
ATOM 5276 C C . THR A 1 671 ? -38.028 9.851 4.057 1.00 97.31 671 THR A C 1
ATOM 5278 O O . THR A 1 671 ? -37.459 8.822 3.700 1.00 97.31 671 THR A O 1
ATOM 5281 N N . TRP A 1 672 ? -37.692 11.047 3.576 1.00 97.00 672 TRP A N 1
ATOM 5282 C CA . TRP A 1 672 ? -36.715 11.277 2.511 1.00 97.00 672 TRP A CA 1
ATOM 5283 C C . TRP A 1 672 ? -35.610 12.211 3.000 1.00 97.00 672 TRP A C 1
ATOM 5285 O O . TRP A 1 672 ? -35.886 13.314 3.471 1.00 97.00 672 TRP A O 1
ATOM 5295 N N . LYS A 1 673 ? -34.347 11.768 2.920 1.00 93.44 673 LYS A N 1
ATOM 5296 C CA . LYS A 1 673 ? -33.172 12.498 3.450 1.00 93.44 673 LYS A CA 1
ATOM 5297 C C . LYS A 1 673 ? -33.309 12.904 4.930 1.00 93.44 673 LYS A C 1
ATOM 5299 O O . LYS A 1 673 ? -32.834 13.963 5.330 1.00 93.44 673 LYS A O 1
ATOM 5304 N N . GLY A 1 674 ? -33.984 12.078 5.729 1.00 92.81 674 GLY A N 1
ATOM 5305 C CA . GLY A 1 674 ? -34.264 12.352 7.144 1.00 92.81 674 GLY A CA 1
ATOM 5306 C C . GLY A 1 674 ? -35.422 13.324 7.410 1.00 92.81 674 GLY A C 1
ATOM 5307 O O . GLY A 1 674 ? -35.700 13.610 8.568 1.00 92.81 674 GLY A O 1
ATOM 5308 N N . VAL A 1 675 ? -36.118 13.813 6.376 1.00 94.31 675 VAL A N 1
ATOM 5309 C CA . VAL A 1 675 ? -37.337 14.622 6.520 1.00 94.31 675 VAL A CA 1
ATOM 5310 C C . VAL A 1 675 ? -38.554 13.740 6.268 1.00 94.31 675 VAL A C 1
ATOM 5312 O O . VAL A 1 675 ? -38.704 13.183 5.181 1.00 94.31 675 VAL A O 1
ATOM 5315 N N . THR A 1 676 ? -39.425 13.614 7.263 1.00 95.50 676 THR A N 1
ATOM 5316 C CA . THR A 1 676 ? -40.702 12.900 7.147 1.00 95.50 676 THR A CA 1
ATOM 5317 C C . THR A 1 676 ? -41.753 13.792 6.492 1.00 95.50 676 THR A C 1
ATOM 5319 O O . THR A 1 676 ? -41.999 14.913 6.935 1.00 95.50 676 THR A O 1
ATOM 5322 N N . TYR A 1 677 ? -42.365 13.294 5.422 1.00 93.81 677 TYR A N 1
ATOM 5323 C CA . TYR A 1 677 ? -43.409 13.973 4.666 1.00 93.81 677 TYR A CA 1
ATOM 5324 C C . TYR A 1 677 ? -44.776 13.649 5.279 1.00 93.81 677 TYR A C 1
ATOM 5326 O O . TYR A 1 677 ? -45.037 12.519 5.691 1.00 93.81 677 TYR A O 1
ATOM 5334 N N . SER A 1 678 ? -45.649 14.655 5.353 1.00 83.50 678 SER A N 1
ATOM 5335 C CA . SER A 1 678 ? -47.002 14.520 5.909 1.00 83.50 678 SER A CA 1
ATOM 5336 C C . SER A 1 678 ? -47.998 13.875 4.942 1.00 83.50 678 SER A C 1
ATOM 5338 O O . SER A 1 678 ? -49.025 13.366 5.383 1.00 83.50 678 SER A O 1
ATOM 5340 N N . SER A 1 679 ? -47.709 13.887 3.638 1.00 91.25 679 SER A N 1
ATOM 5341 C CA . SER A 1 679 ? -48.476 13.153 2.635 1.00 91.25 679 SER A CA 1
ATOM 5342 C C . SER A 1 679 ? -48.058 11.678 2.613 1.00 91.25 679 SER A C 1
ATOM 5344 O O . SER A 1 679 ? -46.860 11.396 2.507 1.00 91.25 679 SER A O 1
ATOM 5346 N N . PRO A 1 680 ? -49.009 10.731 2.664 1.00 95.94 680 PRO A N 1
ATOM 5347 C CA . PRO A 1 680 ? -48.709 9.329 2.414 1.00 95.94 680 PRO A CA 1
ATOM 5348 C C . PRO A 1 680 ? -48.370 9.078 0.934 1.00 95.94 680 PRO A C 1
ATOM 5350 O O . PRO A 1 680 ? -48.440 9.972 0.084 1.00 95.94 680 PRO A O 1
ATOM 5353 N N . THR A 1 681 ? -48.009 7.842 0.604 1.00 96.25 681 THR A N 1
ATOM 5354 C CA . THR A 1 681 ? -47.948 7.357 -0.780 1.00 96.25 681 THR A CA 1
ATOM 5355 C C . THR A 1 681 ? -49.342 7.352 -1.439 1.00 96.25 681 THR A C 1
ATOM 5357 O O . THR A 1 681 ? -50.313 6.953 -0.790 1.00 96.25 681 THR A O 1
ATOM 5360 N N . PRO A 1 682 ? -49.476 7.747 -2.725 1.00 96.88 682 PRO A N 1
ATOM 5361 C CA . PRO A 1 682 ? -48.430 8.238 -3.630 1.00 96.88 682 PRO A CA 1
ATOM 5362 C C . PRO A 1 682 ? -47.902 9.634 -3.260 1.00 96.88 682 PRO A C 1
ATOM 5364 O O . PRO A 1 682 ? -48.673 10.572 -3.086 1.00 96.88 682 PRO A O 1
ATOM 5367 N N . SER A 1 683 ? -46.577 9.793 -3.230 1.00 96.19 683 SER A N 1
ATOM 5368 C CA . SER A 1 683 ? -45.916 11.078 -2.955 1.00 96.19 683 SER A CA 1
ATOM 5369 C C . SER A 1 683 ? -44.873 11.413 -4.024 1.00 96.19 683 SER A C 1
ATOM 5371 O O . SER A 1 683 ? -44.166 10.533 -4.513 1.00 96.19 683 SER A O 1
ATOM 5373 N N . GLU A 1 684 ? -44.773 12.690 -4.403 1.00 97.25 684 GLU A N 1
ATOM 5374 C CA . GLU A 1 684 ? -43.803 13.175 -5.394 1.00 97.25 684 GLU A CA 1
ATOM 5375 C C . GLU A 1 684 ? -42.576 13.779 -4.701 1.00 97.25 684 GLU A C 1
ATOM 5377 O O . GLU A 1 684 ? -42.673 14.740 -3.935 1.00 97.25 684 GLU A O 1
ATOM 5382 N N . LEU A 1 685 ? -41.404 13.214 -4.986 1.00 96.81 685 LEU A N 1
ATOM 5383 C CA . LEU A 1 685 ? -40.128 13.576 -4.376 1.00 96.81 685 LEU A CA 1
ATOM 5384 C C . LEU A 1 685 ? -39.162 14.177 -5.405 1.00 96.81 685 LEU A C 1
ATOM 5386 O O . LEU A 1 685 ? -39.365 14.105 -6.619 1.00 96.81 685 LEU A O 1
ATOM 5390 N N . ARG A 1 686 ? -38.077 14.780 -4.903 1.00 97.31 686 ARG A N 1
ATOM 5391 C CA . ARG A 1 686 ? -36.982 15.331 -5.715 1.00 97.31 686 ARG A CA 1
ATOM 5392 C C . ARG A 1 686 ? -35.653 14.649 -5.393 1.00 97.31 686 ARG A C 1
ATOM 5394 O O . ARG A 1 686 ? -35.154 14.752 -4.264 1.00 97.31 686 ARG A O 1
ATOM 5401 N N . LEU A 1 687 ? -35.079 13.995 -6.400 1.00 96.75 687 LEU A N 1
ATOM 5402 C CA . LEU A 1 687 ? -33.800 13.286 -6.359 1.00 96.75 687 LEU A CA 1
ATOM 5403 C C . LEU A 1 687 ? -32.704 14.139 -7.020 1.00 96.75 687 LEU A C 1
ATOM 5405 O O . LEU A 1 687 ? -32.808 14.417 -8.213 1.00 96.75 687 LEU A O 1
ATOM 5409 N N . PRO A 1 688 ? -31.671 14.590 -6.285 1.00 96.38 688 PRO A N 1
ATOM 5410 C CA . PRO A 1 688 ? -30.493 15.215 -6.880 1.00 96.38 688 PRO A CA 1
ATOM 5411 C C . PRO A 1 688 ? -29.744 14.236 -7.782 1.00 96.38 688 PRO A C 1
ATOM 5413 O O . PRO A 1 688 ? -29.737 13.037 -7.514 1.00 96.38 688 PRO A O 1
ATOM 5416 N N . LEU A 1 689 ? -29.102 14.745 -8.834 1.00 96.56 689 LEU A N 1
ATOM 5417 C CA . LEU A 1 689 ? -28.466 13.883 -9.841 1.00 96.56 689 LEU A CA 1
ATOM 5418 C C . LEU A 1 689 ? -27.131 13.276 -9.377 1.00 96.56 689 LEU A C 1
ATOM 5420 O O . LEU A 1 689 ? -26.695 12.263 -9.923 1.00 96.56 689 LEU A O 1
ATOM 5424 N N . GLU A 1 690 ? -26.496 13.877 -8.367 1.00 94.06 690 GLU A N 1
ATOM 5425 C CA . GLU A 1 690 ? -25.261 13.392 -7.746 1.00 94.06 690 GLU A CA 1
ATOM 5426 C C . GLU A 1 690 ? -25.528 12.882 -6.322 1.00 94.06 690 GLU A C 1
ATOM 5428 O O . GLU A 1 690 ? -26.083 13.608 -5.497 1.00 94.06 690 GLU A O 1
ATOM 5433 N N . GLY A 1 691 ? -25.053 11.671 -6.020 1.00 92.81 691 GLY A N 1
ATOM 5434 C CA . GLY A 1 691 ? -25.078 11.077 -4.683 1.00 92.81 691 GLY A CA 1
ATOM 5435 C C . GLY A 1 691 ? -26.123 9.976 -4.484 1.00 92.81 691 GLY A C 1
ATOM 5436 O O . GLY A 1 691 ? -26.889 9.627 -5.380 1.00 92.81 691 GLY A O 1
ATOM 5437 N N . GLU A 1 692 ? -26.113 9.438 -3.270 1.00 95.81 692 GLU A N 1
ATOM 5438 C CA . GLU A 1 692 ? -27.050 8.447 -2.746 1.00 95.81 692 GLU A CA 1
ATOM 5439 C C . GLU A 1 692 ? -27.822 9.065 -1.577 1.00 95.81 692 GLU A C 1
ATOM 5441 O O . GLU A 1 692 ? -27.247 9.803 -0.770 1.00 95.81 692 GLU A O 1
ATOM 5446 N N . TYR A 1 693 ? -29.119 8.772 -1.476 1.00 96.69 693 TYR A N 1
ATOM 5447 C CA . TYR A 1 693 ? -29.998 9.400 -0.493 1.00 96.69 693 TYR A CA 1
ATOM 5448 C C . TYR A 1 693 ? -30.931 8.385 0.178 1.00 96.69 693 TYR A C 1
ATOM 5450 O O . TYR A 1 693 ? -31.571 7.603 -0.523 1.00 96.69 693 TYR A O 1
ATOM 5458 N N . PRO A 1 694 ? -31.063 8.404 1.519 1.00 96.81 694 PRO A N 1
ATOM 5459 C CA . PRO A 1 694 ? -31.919 7.461 2.223 1.00 96.81 694 PRO A CA 1
ATOM 5460 C C . PRO A 1 694 ? -33.403 7.800 2.036 1.00 96.81 694 PRO A C 1
ATOM 5462 O O . PRO A 1 694 ? -33.843 8.932 2.278 1.00 96.81 694 PRO A O 1
ATOM 5465 N N . LEU A 1 695 ? -34.163 6.776 1.657 1.00 97.81 695 LEU A N 1
ATOM 5466 C CA . LEU A 1 695 ? -35.618 6.727 1.595 1.00 97.81 695 LEU A CA 1
ATOM 5467 C C . LEU A 1 695 ? -36.107 5.663 2.586 1.00 97.81 695 LEU A C 1
ATOM 5469 O O . LEU A 1 695 ? -35.665 4.518 2.518 1.00 97.81 695 LEU A O 1
ATOM 5473 N N . LYS A 1 696 ? -37.023 6.020 3.486 1.00 97.75 696 LYS A N 1
ATOM 5474 C CA . LYS A 1 696 ? -37.704 5.084 4.391 1.00 97.75 696 LYS A CA 1
ATOM 5475 C C . LYS A 1 696 ? -39.215 5.195 4.200 1.00 97.75 696 LYS A C 1
ATOM 5477 O O . LYS A 1 696 ? -39.731 6.310 4.126 1.00 97.75 696 LYS A O 1
ATOM 5482 N N . LEU A 1 697 ? -39.903 4.061 4.121 1.00 98.19 697 LEU A N 1
ATOM 5483 C CA . LEU A 1 697 ? -41.360 3.970 4.114 1.00 98.19 697 LEU A CA 1
ATOM 5484 C C . LEU A 1 697 ? -41.825 3.201 5.350 1.00 98.19 697 LEU A C 1
ATOM 5486 O O . LEU A 1 697 ? -41.221 2.195 5.718 1.00 98.19 697 LEU A O 1
ATOM 5490 N N . GLU A 1 698 ? -42.891 3.686 5.977 1.00 97.25 698 GLU A N 1
ATOM 5491 C CA . GLU A 1 698 ? -43.488 3.110 7.185 1.00 97.25 698 GLU A CA 1
ATOM 5492 C C . GLU A 1 698 ? -45.011 3.069 7.018 1.00 97.25 698 GLU A C 1
ATOM 5494 O O . GLU A 1 698 ? -45.617 4.078 6.651 1.00 97.25 698 GLU A O 1
ATOM 5499 N N . LEU A 1 699 ? -45.641 1.929 7.293 1.00 96.94 699 LEU A N 1
ATOM 5500 C CA . LEU A 1 699 ? -47.095 1.779 7.338 1.00 96.94 699 LEU A CA 1
ATOM 5501 C C . LEU A 1 699 ? -47.444 0.920 8.556 1.00 96.94 699 LEU A C 1
ATOM 5503 O O . LEU A 1 699 ? -46.739 -0.034 8.861 1.00 96.94 699 LEU A O 1
ATOM 5507 N N . GLU A 1 700 ? -48.497 1.287 9.274 1.00 95.25 700 GLU A N 1
ATOM 5508 C CA . GLU A 1 700 ? -48.945 0.572 10.471 1.00 95.25 700 GLU A CA 1
ATOM 5509 C C . GLU A 1 700 ? -49.424 -0.843 10.100 1.00 95.25 700 GLU A C 1
ATOM 5511 O O . GLU A 1 700 ? -50.177 -0.998 9.137 1.00 95.25 700 GLU A O 1
ATOM 5516 N N . GLY A 1 701 ? -48.928 -1.865 10.806 1.00 94.06 701 GLY A N 1
ATOM 5517 C CA . GLY A 1 701 ? -49.108 -3.283 10.452 1.00 94.06 701 GLY A CA 1
ATOM 5518 C C . GLY A 1 701 ? -48.134 -3.833 9.393 1.00 94.06 701 GLY A C 1
ATOM 5519 O O . GLY A 1 701 ? -48.325 -4.951 8.919 1.00 94.06 701 GLY A O 1
ATOM 5520 N N . TYR A 1 702 ? -47.110 -3.070 8.985 1.00 96.81 702 TYR A N 1
ATOM 5521 C CA . TYR A 1 702 ? -46.140 -3.471 7.955 1.00 96.81 702 TYR A CA 1
ATOM 5522 C C . TYR A 1 702 ? -44.697 -3.158 8.360 1.00 96.81 702 TYR A C 1
ATOM 5524 O O . TYR A 1 702 ? -44.408 -2.128 8.975 1.00 96.81 702 TYR A O 1
ATOM 5532 N N . LEU A 1 703 ? -43.765 -4.009 7.924 1.00 96.00 703 LEU A N 1
ATOM 5533 C CA . LEU A 1 703 ? -42.342 -3.835 8.199 1.00 96.00 703 LEU A CA 1
ATOM 5534 C C . LEU A 1 703 ? -41.789 -2.565 7.514 1.00 96.00 703 LEU A C 1
ATOM 5536 O O . LEU A 1 703 ? -42.048 -2.323 6.328 1.00 96.00 703 LEU A O 1
ATOM 5540 N N . PRO A 1 704 ? -40.986 -1.742 8.217 1.00 96.56 704 PRO A N 1
ATOM 5541 C CA . PRO A 1 704 ? -40.463 -0.496 7.671 1.00 96.56 704 PRO A CA 1
ATOM 5542 C C . PRO A 1 704 ? -39.359 -0.750 6.633 1.00 96.56 704 PRO A C 1
ATOM 5544 O O . PRO A 1 704 ? -38.285 -1.262 6.951 1.00 96.56 704 PRO A O 1
ATOM 5547 N N . VAL A 1 705 ? -39.569 -0.302 5.394 1.00 97.69 705 VAL A N 1
ATOM 5548 C CA . VAL A 1 705 ? -38.603 -0.487 4.298 1.00 97.69 705 VAL A CA 1
ATOM 5549 C C . VAL A 1 705 ? -37.685 0.727 4.177 1.00 97.69 705 VAL A C 1
ATOM 5551 O O . VAL A 1 705 ? -38.136 1.830 3.871 1.00 97.69 705 VAL A O 1
ATOM 5554 N N . ALA A 1 706 ? -36.377 0.518 4.349 1.00 96.69 706 ALA A N 1
ATOM 5555 C CA . ALA A 1 706 ? -35.338 1.516 4.095 1.00 96.69 706 ALA A CA 1
ATOM 5556 C C . ALA A 1 706 ? -34.509 1.153 2.850 1.00 96.69 706 ALA A C 1
ATOM 5558 O O . ALA A 1 706 ? -34.088 0.009 2.687 1.00 96.69 706 ALA A O 1
ATOM 5559 N N . ARG A 1 707 ? -34.248 2.130 1.974 1.00 96.31 707 ARG A N 1
ATOM 5560 C CA . ARG A 1 707 ? -33.396 1.991 0.780 1.00 96.31 707 ARG A CA 1
ATOM 5561 C C . ARG A 1 707 ? -32.481 3.206 0.617 1.00 96.31 707 ARG A C 1
ATOM 5563 O O . ARG A 1 707 ? -32.887 4.333 0.901 1.00 96.31 707 ARG A O 1
ATOM 5570 N N . SER A 1 708 ? -31.264 2.980 0.125 1.00 95.88 708 SER A N 1
ATOM 5571 C CA . SER A 1 708 ? -30.482 4.037 -0.531 1.00 95.88 708 SER A CA 1
ATOM 5572 C C . SER A 1 708 ? -31.063 4.239 -1.933 1.00 95.88 708 SER A C 1
ATOM 5574 O O . SER A 1 708 ? -31.491 3.264 -2.550 1.00 95.88 708 SER A O 1
ATOM 5576 N N . LEU A 1 709 ? -31.146 5.480 -2.411 1.00 97.19 709 LEU A N 1
ATOM 5577 C CA . LEU A 1 709 ? -31.617 5.784 -3.761 1.00 97.19 709 LEU A CA 1
ATOM 5578 C C . LEU A 1 709 ? -30.689 6.783 -4.457 1.00 97.19 709 LEU A C 1
ATOM 5580 O O . LEU A 1 709 ? -30.476 7.905 -3.985 1.00 97.19 709 LEU A O 1
ATOM 5584 N N . SER A 1 710 ? -30.196 6.372 -5.618 1.00 96.88 710 SER A N 1
ATOM 5585 C CA . SER A 1 710 ? -29.448 7.161 -6.592 1.00 96.88 710 SER A CA 1
ATOM 5586 C C . SER A 1 710 ? -30.197 7.241 -7.930 1.00 96.88 710 SER A C 1
ATOM 5588 O O . SER A 1 710 ? -31.143 6.496 -8.184 1.00 96.88 710 SER A O 1
ATOM 5590 N N . LEU A 1 711 ? -29.756 8.121 -8.839 1.00 97.25 711 LEU A N 1
ATOM 5591 C CA . LEU A 1 711 ? -30.346 8.239 -10.185 1.00 97.25 711 LEU A CA 1
ATOM 5592 C C . LEU A 1 711 ? -30.254 6.938 -11.013 1.00 97.25 711 LEU A C 1
ATOM 5594 O O . LEU A 1 711 ? -31.067 6.726 -11.908 1.00 97.25 711 LEU A O 1
ATOM 5598 N N . ALA A 1 712 ? -29.272 6.078 -10.722 1.00 95.50 712 ALA A N 1
ATOM 5599 C CA . ALA A 1 712 ? -29.086 4.802 -11.414 1.00 95.50 712 ALA A CA 1
ATOM 5600 C C . ALA A 1 712 ? -30.081 3.721 -10.950 1.00 95.50 712 ALA A C 1
ATOM 5602 O O . ALA A 1 712 ? -30.398 2.814 -11.711 1.00 95.50 712 ALA A O 1
ATOM 5603 N N . GLU A 1 713 ? -30.587 3.831 -9.720 1.00 95.94 713 GLU A N 1
ATOM 5604 C CA . GLU A 1 713 ? -31.586 2.920 -9.141 1.00 95.94 713 GLU A CA 1
ATOM 5605 C C . GLU A 1 713 ? -33.024 3.396 -9.390 1.00 95.94 713 GLU A C 1
ATOM 5607 O O . GLU A 1 713 ? -33.978 2.670 -9.105 1.00 95.94 713 GLU A O 1
ATOM 5612 N N . LEU A 1 714 ? -33.198 4.616 -9.910 1.00 96.88 714 LEU A N 1
ATOM 5613 C CA . LEU A 1 714 ? -34.508 5.150 -10.251 1.00 96.88 714 LEU A CA 1
ATOM 5614 C C . LEU A 1 714 ? -35.040 4.457 -11.524 1.00 96.88 714 LEU A C 1
ATOM 5616 O O . LEU A 1 714 ? -34.379 4.551 -12.565 1.00 96.88 714 LEU A O 1
ATOM 5620 N N . PRO A 1 715 ? -36.219 3.800 -11.475 1.00 96.88 715 PRO A N 1
ATOM 5621 C CA . PRO A 1 715 ? -36.781 3.103 -12.629 1.00 96.88 715 PRO A CA 1
ATOM 5622 C C . PRO A 1 715 ? -37.059 4.032 -13.810 1.00 96.88 715 PRO A C 1
ATOM 5624 O O . PRO A 1 715 ? -37.436 5.190 -13.626 1.00 96.88 715 PRO A O 1
ATOM 5627 N N . ASP A 1 716 ? -36.978 3.485 -15.023 1.00 96.69 716 ASP A N 1
ATOM 5628 C CA . ASP A 1 716 ? -37.240 4.213 -16.273 1.00 96.69 716 ASP A CA 1
ATOM 5629 C C . ASP A 1 716 ? -38.663 4.785 -16.351 1.00 96.69 716 ASP A C 1
ATOM 5631 O O . ASP A 1 716 ? -38.902 5.717 -17.101 1.00 96.69 716 ASP A O 1
ATOM 5635 N N . SER A 1 717 ? -39.616 4.285 -15.559 1.00 96.31 717 SER A N 1
ATOM 5636 C CA . SER A 1 717 ? -40.969 4.848 -15.450 1.00 96.31 717 SER A CA 1
ATOM 5637 C C . SER A 1 717 ? -41.025 6.207 -14.739 1.00 96.31 717 SER A C 1
ATOM 5639 O O . SER A 1 717 ? -42.041 6.894 -14.828 1.00 96.31 717 SER A O 1
ATOM 5641 N N . GLY A 1 718 ? -39.994 6.583 -13.973 1.00 95.94 718 GLY A N 1
ATOM 5642 C CA . GLY A 1 718 ? -40.065 7.686 -13.006 1.00 95.94 718 GLY A CA 1
ATOM 5643 C C . GLY A 1 718 ? -40.942 7.393 -11.779 1.00 95.94 718 GLY A C 1
ATOM 5644 O O . GLY A 1 718 ? -41.176 8.295 -10.968 1.00 95.94 718 GLY A O 1
ATOM 5645 N N . GLU A 1 719 ? -41.410 6.149 -11.622 1.00 97.50 719 GLU A N 1
ATOM 5646 C CA . GLU A 1 719 ? -42.217 5.686 -10.492 1.00 97.50 719 GLU A CA 1
ATOM 5647 C C . GLU A 1 719 ? -41.517 4.540 -9.748 1.00 97.50 719 GLU A C 1
ATOM 5649 O O . GLU A 1 719 ? -41.279 3.463 -10.296 1.00 97.50 719 GLU A O 1
ATOM 5654 N N . LEU A 1 720 ? -41.211 4.776 -8.473 1.00 97.44 720 LEU A N 1
ATOM 5655 C CA . LEU A 1 720 ? -40.625 3.807 -7.556 1.00 97.44 720 LEU A CA 1
ATOM 5656 C C . LEU A 1 720 ? -41.735 3.152 -6.720 1.00 97.44 720 LEU A C 1
ATOM 5658 O O . LEU A 1 720 ? -42.167 3.718 -5.715 1.00 97.44 720 LEU A O 1
ATOM 5662 N N . ARG A 1 721 ? -42.166 1.951 -7.126 1.00 97.50 721 ARG A N 1
ATOM 5663 C CA . ARG A 1 721 ? -43.087 1.094 -6.359 1.00 97.50 721 ARG A CA 1
ATOM 5664 C C . ARG A 1 721 ? -42.320 0.334 -5.276 1.00 97.50 721 ARG A C 1
ATOM 5666 O O . ARG A 1 721 ? -41.351 -0.366 -5.573 1.00 97.50 721 ARG A O 1
ATOM 5673 N N . VAL A 1 722 ? -42.771 0.444 -4.031 1.00 97.06 722 VAL A N 1
ATOM 5674 C CA . VAL A 1 722 ? -42.219 -0.274 -2.874 1.00 97.06 722 VAL A CA 1
ATOM 5675 C C . VAL A 1 722 ? -43.296 -1.169 -2.269 1.00 97.06 722 VAL A C 1
ATOM 5677 O O . VAL A 1 722 ? -44.240 -0.684 -1.650 1.00 97.06 722 VAL A O 1
ATOM 5680 N N . VAL A 1 723 ? -43.160 -2.481 -2.440 1.00 97.38 723 VAL A N 1
ATOM 5681 C CA . VAL A 1 723 ? -44.005 -3.446 -1.725 1.00 97.38 723 VAL A CA 1
ATOM 5682 C C . VAL A 1 723 ? -43.588 -3.443 -0.256 1.00 97.38 723 VAL A C 1
ATOM 5684 O O . VAL A 1 723 ? -42.391 -3.483 0.039 1.00 97.38 723 VAL A O 1
ATOM 5687 N N . LEU A 1 724 ? -44.567 -3.342 0.639 1.00 97.12 724 LEU A N 1
ATOM 5688 C CA . LEU A 1 724 ? -44.388 -3.477 2.076 1.00 97.12 724 LEU A CA 1
ATOM 5689 C C . LEU A 1 724 ? -44.875 -4.863 2.487 1.00 97.12 724 LEU A C 1
ATOM 5691 O O . LEU A 1 724 ? -45.976 -5.276 2.129 1.00 97.12 724 LEU A O 1
ATOM 5695 N N . GLU A 1 725 ? -44.046 -5.582 3.230 1.00 96.25 725 GLU A N 1
ATOM 5696 C CA . GLU A 1 725 ? -44.407 -6.884 3.784 1.00 96.25 725 GLU A CA 1
ATOM 5697 C C . GLU A 1 725 ? -45.188 -6.654 5.081 1.00 96.25 725 GLU A C 1
ATOM 5699 O O . GLU A 1 725 ? -44.798 -5.813 5.897 1.00 96.25 725 GLU A O 1
ATOM 5704 N N . ALA A 1 726 ? -46.325 -7.340 5.233 1.00 93.62 726 ALA A N 1
ATOM 5705 C CA . ALA A 1 726 ? -47.104 -7.290 6.466 1.00 93.62 726 ALA A CA 1
ATOM 5706 C C . ALA A 1 726 ? -46.223 -7.774 7.620 1.00 93.62 726 ALA A C 1
ATOM 5708 O O . ALA A 1 726 ? -45.501 -8.760 7.469 1.00 93.62 726 ALA A O 1
ATOM 5709 N N . ASP A 1 727 ? -46.260 -7.060 8.739 1.00 91.75 727 ASP A N 1
ATOM 5710 C CA . ASP A 1 727 ? -45.481 -7.428 9.912 1.00 91.75 727 ASP A CA 1
ATOM 5711 C C . ASP A 1 727 ? -46.167 -8.631 10.580 1.00 91.75 727 ASP A C 1
ATOM 5713 O O . ASP A 1 727 ? -47.308 -8.488 11.032 1.00 91.75 727 ASP A O 1
ATOM 5717 N N . PRO A 1 728 ? -45.551 -9.832 10.584 1.00 86.25 728 PRO A N 1
ATOM 5718 C CA . PRO A 1 728 ? -46.194 -11.030 11.117 1.00 86.25 728 PRO A CA 1
ATOM 5719 C C . PRO A 1 728 ? -46.477 -10.911 12.618 1.00 86.25 728 PRO A C 1
ATOM 5721 O O . PRO A 1 728 ? -47.408 -11.552 13.095 1.00 86.25 728 PRO A O 1
ATOM 5724 N N . ASP A 1 729 ? -45.729 -10.061 13.327 1.00 84.12 729 ASP A N 1
ATOM 5725 C CA . ASP A 1 729 ? -45.886 -9.813 14.761 1.00 84.12 729 ASP A CA 1
ATOM 5726 C C . ASP A 1 729 ? -46.959 -8.736 15.052 1.00 84.12 729 ASP A C 1
ATOM 5728 O O . ASP A 1 729 ? -47.310 -8.515 16.208 1.00 84.12 729 ASP A O 1
ATOM 5732 N N . ALA A 1 730 ? -47.492 -8.063 14.020 1.00 76.19 730 ALA A N 1
ATOM 5733 C CA . ALA A 1 730 ? -48.560 -7.059 14.129 1.00 76.19 730 ALA A CA 1
ATOM 5734 C C . ALA A 1 730 ? -49.955 -7.600 13.763 1.00 76.19 730 ALA A C 1
ATOM 5736 O O . ALA A 1 730 ? -50.926 -6.841 13.714 1.00 76.19 730 ALA A O 1
ATOM 5737 N N . VAL A 1 731 ? -50.067 -8.901 13.485 1.00 61.97 731 VAL A N 1
ATOM 5738 C CA . VAL A 1 731 ? -51.359 -9.586 13.502 1.00 61.97 731 VAL A CA 1
ATOM 5739 C C . VAL A 1 731 ? -51.673 -9.879 14.963 1.00 61.97 731 VAL A C 1
ATOM 5741 O O . VAL A 1 731 ? -51.240 -10.902 15.485 1.00 61.97 731 VAL A O 1
ATOM 5744 N N . ASP A 1 732 ? -52.418 -8.980 15.611 1.00 54.81 732 ASP A N 1
ATOM 5745 C CA . ASP A 1 732 ? -53.073 -9.296 16.881 1.00 54.81 732 ASP A CA 1
ATOM 5746 C C . ASP A 1 732 ? -53.859 -10.602 16.678 1.00 54.81 732 ASP A C 1
ATOM 5748 O O . ASP A 1 732 ? -54.834 -10.637 15.915 1.00 54.81 732 ASP A O 1
ATOM 5752 N N . GLU A 1 733 ? -53.424 -11.690 17.325 1.00 51.41 733 GLU A N 1
ATOM 5753 C CA . GLU A 1 733 ? -54.269 -12.871 17.468 1.00 51.41 733 GLU A CA 1
ATOM 5754 C C . GLU A 1 733 ? -55.562 -12.387 18.137 1.00 51.41 733 GLU A C 1
ATOM 5756 O O . GLU A 1 733 ? -55.488 -11.756 19.197 1.00 51.41 733 GLU A O 1
ATOM 5761 N N . PRO A 1 734 ? -56.749 -12.602 17.537 1.00 52.56 734 PRO A N 1
ATOM 5762 C CA . PRO A 1 734 ? -57.985 -12.243 18.207 1.00 52.56 734 PRO A CA 1
ATOM 5763 C C . PRO A 1 734 ? -58.044 -13.055 19.501 1.00 52.56 734 PRO A C 1
ATOM 5765 O O . PRO A 1 734 ? -58.116 -14.279 19.435 1.00 52.56 734 PRO A O 1
ATOM 5768 N N . GLU A 1 735 ? -57.965 -12.373 20.651 1.00 47.03 735 GLU A N 1
ATOM 5769 C CA . GLU A 1 735 ? -58.005 -12.998 21.976 1.00 47.03 735 GLU A CA 1
ATOM 5770 C C . GLU A 1 735 ? -59.285 -13.838 22.096 1.00 47.03 735 GLU A C 1
ATOM 5772 O O . GLU A 1 735 ? -60.361 -13.297 22.353 1.00 47.03 735 GLU A O 1
ATOM 5777 N N . ASP A 1 736 ? -59.168 -15.150 21.878 1.00 45.00 736 ASP A N 1
ATOM 5778 C CA . ASP A 1 736 ? -60.253 -16.121 22.019 1.00 45.00 736 ASP A CA 1
ATOM 5779 C C . ASP A 1 736 ? -60.176 -16.677 23.455 1.00 45.00 736 ASP A C 1
ATOM 5781 O O . ASP A 1 736 ? -59.260 -17.441 23.782 1.00 45.00 736 ASP A O 1
ATOM 5785 N N . PRO A 1 737 ? -61.042 -16.224 24.380 1.00 50.91 737 PRO A N 1
ATOM 5786 C CA . PRO A 1 737 ? -60.781 -16.352 25.802 1.00 50.91 737 PRO A CA 1
ATOM 5787 C C . PRO A 1 737 ? -61.459 -17.603 26.370 1.00 50.91 737 PRO A C 1
ATOM 5789 O O . PRO A 1 737 ? -62.424 -17.459 27.109 1.00 50.91 737 PRO A O 1
ATOM 5792 N N . ASP A 1 738 ? -60.977 -18.802 26.016 1.00 52.94 738 ASP A N 1
ATOM 5793 C CA . ASP A 1 738 ? -61.184 -20.061 26.769 1.00 52.94 738 ASP A CA 1
ATOM 5794 C C . ASP A 1 738 ? -60.534 -21.277 26.056 1.00 52.94 738 ASP A C 1
ATOM 5796 O O . ASP A 1 738 ? -61.208 -22.006 25.331 1.00 52.94 738 ASP A O 1
ATOM 5800 N N . GLU A 1 739 ? -59.255 -21.594 26.316 1.00 38.81 739 GLU A N 1
ATOM 5801 C CA . GLU A 1 739 ? -58.781 -22.993 26.217 1.00 38.81 739 GLU A CA 1
ATOM 5802 C C . GLU A 1 739 ? -57.540 -23.266 27.109 1.00 38.81 739 GLU A C 1
ATOM 5804 O O . GLU A 1 739 ? -56.567 -22.511 27.061 1.00 38.81 739 GLU A O 1
ATOM 5809 N N . PRO A 1 740 ? -57.545 -24.308 27.973 1.00 47.72 740 PRO A N 1
ATOM 5810 C CA . PRO A 1 740 ? -56.439 -24.593 28.893 1.00 47.72 740 PRO A CA 1
ATOM 5811 C C . PRO A 1 740 ? -55.313 -25.427 28.255 1.00 47.72 740 PRO A C 1
ATOM 5813 O O . PRO A 1 740 ? -55.559 -26.399 27.544 1.00 47.72 740 PRO A O 1
ATOM 5816 N N . GLU A 1 741 ? -54.059 -25.097 28.582 1.00 44.50 741 GLU A N 1
ATOM 5817 C CA . GLU A 1 741 ? -52.862 -25.756 28.039 1.00 44.50 741 GLU A CA 1
ATOM 5818 C C . GLU A 1 741 ? -52.744 -27.253 28.408 1.00 44.50 741 GLU A C 1
ATOM 5820 O O . GLU A 1 741 ? -52.642 -27.613 29.584 1.00 44.50 741 GLU A O 1
ATOM 5825 N N . GLU A 1 742 ? -52.617 -28.132 27.402 1.00 36.34 742 GLU A N 1
ATOM 5826 C CA . GLU A 1 742 ? -52.125 -29.508 27.588 1.00 36.34 742 GLU A CA 1
ATOM 5827 C C . GLU A 1 742 ? -50.621 -29.648 27.244 1.00 36.34 742 GLU A C 1
ATOM 5829 O O . GLU A 1 742 ? -50.149 -29.132 26.223 1.00 36.34 742 GLU A O 1
ATOM 5834 N N . PRO A 1 743 ? -49.833 -30.399 28.043 1.00 42.69 743 PRO A N 1
ATOM 5835 C CA . PRO A 1 743 ? -48.380 -30.474 27.890 1.00 42.69 743 PRO A CA 1
ATOM 5836 C C . PRO A 1 743 ? -47.938 -31.388 26.732 1.00 42.69 743 PRO A C 1
ATOM 5838 O O . PRO A 1 743 ? -47.991 -32.618 26.815 1.00 42.69 743 PRO A O 1
ATOM 5841 N N . ARG A 1 744 ? -47.387 -30.798 25.662 1.00 34.72 744 ARG A N 1
ATOM 5842 C CA . ARG A 1 744 ? -46.810 -31.552 24.532 1.00 34.72 744 ARG A CA 1
ATOM 5843 C C . ARG A 1 744 ? -45.436 -32.150 24.863 1.00 34.72 744 ARG A C 1
ATOM 5845 O O . ARG A 1 744 ? -44.425 -31.454 24.922 1.00 34.72 744 ARG A O 1
ATOM 5852 N N . VAL A 1 745 ? -45.383 -33.477 24.987 1.00 36.91 745 VAL A N 1
ATOM 5853 C CA . VAL A 1 745 ? -44.135 -34.252 25.111 1.00 36.91 745 VAL A CA 1
ATOM 5854 C C . VAL A 1 745 ? -43.405 -34.325 23.763 1.00 36.91 745 VAL A C 1
ATOM 5856 O O . VAL A 1 745 ? -43.907 -34.908 22.804 1.00 36.91 745 VAL A O 1
ATOM 5859 N N . VAL A 1 746 ? -42.183 -33.786 23.694 1.00 35.03 746 VAL A N 1
ATOM 5860 C CA . VAL A 1 746 ? -41.337 -33.831 22.487 1.00 35.03 746 VAL A CA 1
ATOM 5861 C C . VAL A 1 746 ? -40.425 -35.061 22.504 1.00 35.03 746 VAL A C 1
ATOM 5863 O O . VAL A 1 746 ? -39.431 -35.110 23.230 1.00 35.03 746 VAL A O 1
ATOM 5866 N N . ILE A 1 747 ? -40.718 -36.046 21.651 1.00 34.12 747 ILE A N 1
ATOM 5867 C CA . ILE A 1 747 ? -39.834 -37.195 21.405 1.00 34.12 747 ILE A CA 1
ATOM 5868 C C . ILE A 1 747 ? -38.774 -36.796 20.367 1.00 34.12 747 ILE A C 1
ATOM 5870 O O . ILE A 1 747 ? -39.081 -36.613 19.191 1.00 34.12 747 ILE A O 1
ATOM 5874 N N . ARG A 1 748 ? -37.504 -36.693 20.784 1.00 32.78 748 ARG A N 1
ATOM 5875 C CA . ARG A 1 748 ? -36.368 -36.534 19.859 1.00 32.78 748 ARG A CA 1
ATOM 5876 C C . ARG A 1 748 ? -35.978 -37.881 19.246 1.00 32.78 748 ARG A C 1
ATOM 5878 O O . ARG A 1 748 ? -35.492 -38.766 19.950 1.00 32.78 748 ARG A O 1
ATOM 5885 N N . VAL A 1 749 ? -36.123 -38.004 17.929 1.00 33.06 749 VAL A N 1
ATOM 5886 C CA . VAL A 1 749 ? -35.502 -39.079 17.139 1.00 33.06 749 VAL A CA 1
ATOM 5887 C C . VAL A 1 749 ? -33.985 -38.844 17.088 1.00 33.06 749 VAL A C 1
ATOM 5889 O O . VAL A 1 749 ? -33.538 -37.704 16.973 1.00 33.06 749 VAL A O 1
ATOM 5892 N N . ARG A 1 750 ? -33.186 -39.911 17.219 1.00 31.70 750 ARG A N 1
ATOM 5893 C CA . ARG A 1 750 ? -31.721 -39.867 17.066 1.00 31.70 750 ARG A CA 1
ATOM 5894 C C . ARG A 1 750 ? -31.332 -40.154 15.619 1.00 31.70 750 ARG A C 1
ATOM 5896 O O . ARG A 1 750 ? -31.720 -41.195 15.093 1.00 31.70 750 ARG A O 1
ATOM 5903 N N . ASP A 1 751 ? -30.496 -39.297 15.044 1.00 42.28 751 ASP A N 1
ATOM 5904 C CA . ASP A 1 751 ? -29.818 -39.570 13.775 1.00 42.28 751 ASP A CA 1
ATOM 5905 C C . ASP A 1 751 ? -28.773 -40.700 13.910 1.00 42.28 751 ASP A C 1
ATOM 5907 O O . ASP A 1 751 ? -28.212 -40.906 14.996 1.00 42.28 751 ASP A O 1
ATOM 5911 N N . PRO A 1 752 ? -28.502 -41.459 12.830 1.00 37.56 752 PRO A N 1
ATOM 5912 C CA . PRO A 1 752 ? -27.569 -42.580 12.857 1.00 37.56 752 PRO A CA 1
ATOM 5913 C C . PRO A 1 752 ? -26.100 -42.138 12.944 1.00 37.56 752 PRO A C 1
ATOM 5915 O O . PRO A 1 752 ? -25.659 -41.185 12.305 1.00 37.56 752 PRO A O 1
ATOM 5918 N N . VAL A 1 753 ? -25.322 -42.897 13.719 1.00 41.91 753 VAL A N 1
ATOM 5919 C CA . VAL A 1 753 ? -23.880 -42.697 13.928 1.00 41.91 753 VAL A CA 1
ATOM 5920 C C . VAL A 1 753 ? -23.097 -43.018 12.642 1.00 41.91 753 VAL A C 1
ATOM 5922 O O . VAL A 1 753 ? -23.284 -44.108 12.097 1.00 41.91 753 VAL A O 1
ATOM 5925 N N . PRO A 1 754 ? -22.184 -42.144 12.171 1.00 38.66 754 PRO A N 1
ATOM 5926 C CA . PRO A 1 754 ? -21.305 -42.463 11.050 1.00 38.66 754 PRO A CA 1
ATOM 5927 C C . PRO A 1 754 ? -20.198 -43.444 11.471 1.00 38.66 754 PRO A C 1
ATOM 5929 O O . PRO A 1 754 ? -19.538 -43.262 12.496 1.00 38.66 754 PRO A O 1
ATOM 5932 N N . THR A 1 755 ? -19.970 -44.475 10.657 1.00 47.06 755 THR A N 1
ATOM 5933 C CA . THR A 1 755 ? -18.848 -45.417 10.799 1.00 47.06 755 THR A CA 1
ATOM 5934 C C . THR A 1 755 ? -17.486 -44.734 10.597 1.00 47.06 755 THR A C 1
ATOM 5936 O O . THR A 1 755 ? -17.389 -43.805 9.791 1.00 47.06 755 THR A O 1
ATOM 5939 N N . PRO A 1 756 ? -16.422 -45.190 11.287 1.00 43.84 756 PRO A N 1
ATOM 5940 C CA . PRO A 1 756 ? -15.075 -44.652 11.110 1.00 43.84 756 PRO A CA 1
ATOM 5941 C C . PRO A 1 756 ? -14.478 -45.050 9.743 1.00 43.84 756 PRO A C 1
ATOM 5943 O O . PRO A 1 756 ? -14.813 -46.119 9.233 1.00 43.84 756 PRO A O 1
ATOM 5946 N N . PRO A 1 757 ? -13.598 -44.220 9.151 1.00 48.66 757 PRO A N 1
ATOM 5947 C CA . PRO A 1 757 ? -12.895 -44.550 7.912 1.00 48.66 757 PRO A CA 1
ATOM 5948 C C . PRO A 1 757 ? -11.725 -45.521 8.147 1.00 48.66 757 PRO A 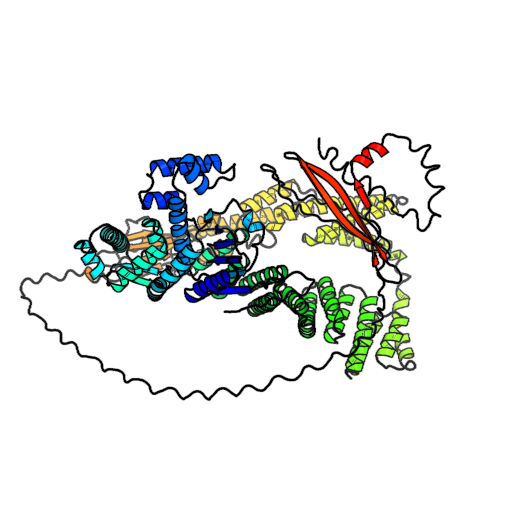C 1
ATOM 5950 O O . PRO A 1 757 ? -11.102 -45.501 9.209 1.00 48.66 757 PRO A O 1
ATOM 5953 N N . ASP A 1 758 ? -11.422 -46.328 7.128 1.00 45.16 758 ASP A N 1
ATOM 5954 C CA . ASP A 1 758 ? -10.353 -47.335 7.128 1.00 45.16 758 ASP A CA 1
ATOM 5955 C C . ASP A 1 758 ? -8.929 -46.760 7.280 1.00 45.16 758 ASP A C 1
ATOM 5957 O O . ASP A 1 758 ? -8.649 -45.601 6.954 1.00 45.16 758 ASP A O 1
ATOM 5961 N N . ASP A 1 759 ? -8.011 -47.616 7.744 1.00 47.94 759 ASP A N 1
ATOM 5962 C CA . ASP A 1 759 ? -6.605 -47.294 8.013 1.00 47.94 759 ASP A CA 1
ATOM 5963 C C . ASP A 1 759 ? -5.835 -46.749 6.785 1.00 47.94 759 ASP A C 1
ATOM 5965 O O . ASP A 1 759 ? -5.958 -47.276 5.673 1.00 47.94 759 ASP A O 1
ATOM 5969 N N . PRO A 1 760 ? -4.941 -45.755 6.967 1.00 49.06 760 PRO A N 1
ATOM 5970 C CA . PRO A 1 760 ? -4.084 -45.263 5.894 1.00 49.06 760 PRO A CA 1
ATOM 5971 C C . PRO A 1 760 ? -2.980 -46.276 5.519 1.00 49.06 760 PRO A C 1
ATOM 5973 O O . PRO A 1 760 ? -2.418 -46.949 6.389 1.00 49.06 760 PRO A O 1
ATOM 5976 N N . PRO A 1 761 ? -2.587 -46.363 4.232 1.00 44.38 761 PRO A N 1
ATOM 5977 C CA . PRO A 1 761 ? -1.557 -47.296 3.784 1.00 44.38 761 PRO A CA 1
ATOM 5978 C C . PRO A 1 761 ? -0.169 -46.950 4.346 1.00 44.38 761 PRO A C 1
ATOM 5980 O O . PRO A 1 761 ? 0.230 -45.787 4.428 1.00 44.38 761 PRO A O 1
ATOM 5983 N N . LYS A 1 762 ? 0.590 -47.996 4.697 1.00 40.69 762 LYS A N 1
ATOM 5984 C CA . LYS A 1 762 ? 1.935 -47.902 5.289 1.00 40.69 762 LYS A CA 1
ATOM 5985 C C . LYS A 1 762 ? 2.907 -47.112 4.405 1.00 40.69 762 LYS A C 1
ATOM 5987 O O . LYS A 1 762 ? 3.028 -47.379 3.210 1.00 40.69 762 LYS A O 1
ATOM 5992 N N . GLN A 1 763 ? 3.657 -46.200 5.024 1.00 44.78 763 GLN A N 1
ATOM 5993 C CA . GLN A 1 763 ? 4.803 -45.538 4.397 1.00 44.78 763 GLN A CA 1
ATOM 5994 C C . GLN A 1 763 ? 5.932 -46.551 4.107 1.00 44.78 763 GLN A C 1
ATOM 5996 O O . GLN A 1 763 ? 6.135 -47.463 4.911 1.00 44.78 763 GLN A O 1
ATOM 6001 N N . PRO A 1 764 ? 6.681 -46.400 2.998 1.00 44.91 764 PRO A N 1
ATOM 6002 C CA . PRO A 1 764 ? 7.890 -47.179 2.744 1.00 44.91 764 PRO A CA 1
ATOM 6003 C C . PRO A 1 764 ? 9.077 -46.673 3.582 1.00 44.91 764 PRO A C 1
ATOM 6005 O O . PRO A 1 764 ? 9.198 -45.475 3.845 1.00 44.91 764 PRO A O 1
ATOM 6008 N N . ASP A 1 765 ? 9.969 -47.591 3.960 1.00 49.31 765 ASP A N 1
ATOM 6009 C CA . ASP A 1 765 ? 11.151 -47.307 4.783 1.00 49.31 765 ASP A CA 1
ATOM 6010 C C . ASP A 1 765 ? 12.134 -46.309 4.128 1.00 49.31 765 ASP A C 1
ATOM 6012 O O . ASP A 1 765 ? 12.303 -46.307 2.902 1.00 49.31 765 ASP A O 1
ATOM 6016 N N . PRO A 1 766 ? 12.846 -45.486 4.923 1.00 44.12 766 PRO A N 1
ATOM 6017 C CA . PRO A 1 766 ? 13.843 -44.556 4.402 1.00 44.12 766 PRO A CA 1
ATOM 6018 C C . PRO A 1 766 ? 15.087 -45.290 3.859 1.00 44.12 766 PRO A C 1
ATOM 6020 O O . PRO A 1 766 ? 15.558 -46.258 4.466 1.00 44.12 766 PRO A O 1
ATOM 6023 N N . PRO A 1 767 ? 15.684 -44.822 2.745 1.00 44.34 767 PRO A N 1
ATOM 6024 C CA . PRO A 1 767 ? 16.885 -45.434 2.187 1.00 44.34 767 PRO A CA 1
ATOM 6025 C C . PRO A 1 767 ? 18.096 -45.250 3.112 1.00 44.34 767 PRO A C 1
ATOM 6027 O O . PRO A 1 767 ? 18.311 -44.186 3.695 1.00 44.34 767 PRO A O 1
ATOM 6030 N N . LYS A 1 768 ? 18.916 -46.303 3.211 1.00 41.00 768 LYS A N 1
ATOM 6031 C CA . LYS A 1 768 ? 20.155 -46.316 4.002 1.00 41.00 768 LYS A CA 1
ATOM 6032 C C . LYS A 1 768 ? 21.126 -45.228 3.532 1.00 41.00 768 LYS A C 1
ATOM 6034 O O . LYS A 1 768 ? 21.320 -45.039 2.333 1.00 41.00 768 LYS A O 1
ATOM 6039 N N . GLN A 1 769 ? 21.764 -44.561 4.493 1.00 37.38 769 GLN A N 1
ATOM 6040 C CA . GLN A 1 769 ? 22.847 -43.610 4.239 1.00 37.38 769 GLN A CA 1
ATOM 6041 C C . GLN A 1 769 ? 24.013 -44.302 3.516 1.00 37.38 769 GLN A C 1
ATOM 6043 O O . GLN A 1 769 ? 24.389 -45.417 3.873 1.00 37.38 769 GLN A O 1
ATOM 6048 N N . ALA A 1 770 ? 24.577 -43.624 2.516 1.00 41.72 770 ALA A N 1
ATOM 6049 C CA . ALA A 1 770 ? 25.827 -44.012 1.871 1.00 41.72 770 ALA A CA 1
ATOM 6050 C C . ALA A 1 770 ? 27.005 -43.255 2.505 1.00 41.72 770 ALA A C 1
ATOM 6052 O O . ALA A 1 770 ? 26.856 -42.097 2.904 1.00 41.72 770 ALA A O 1
ATOM 6053 N N . ASP A 1 771 ? 28.163 -43.910 2.579 1.00 47.41 771 ASP A N 1
ATOM 6054 C CA . ASP A 1 771 ? 29.379 -43.364 3.187 1.00 47.41 771 ASP A CA 1
ATOM 6055 C C . ASP A 1 771 ? 29.910 -42.105 2.467 1.00 47.41 771 ASP A C 1
ATOM 6057 O O . ASP A 1 771 ? 29.756 -41.967 1.247 1.00 47.41 771 ASP A O 1
ATOM 6061 N N . PRO A 1 772 ? 30.574 -41.179 3.187 1.00 41.97 772 PRO A N 1
ATOM 6062 C CA . PRO A 1 772 ? 31.109 -39.958 2.595 1.00 41.97 772 PRO A CA 1
ATOM 6063 C C . PRO A 1 772 ? 32.321 -40.240 1.682 1.00 41.97 772 PRO A C 1
ATOM 6065 O O . PRO A 1 772 ? 33.210 -41.016 2.050 1.00 41.97 772 PRO A O 1
ATOM 6068 N N . PRO A 1 773 ? 32.426 -39.581 0.512 1.00 40.72 773 PRO A N 1
ATOM 6069 C CA . PRO A 1 773 ? 33.581 -39.731 -0.365 1.00 40.72 773 PRO A CA 1
ATOM 6070 C C . PRO A 1 773 ? 34.833 -39.075 0.233 1.00 40.72 773 PRO A C 1
ATOM 6072 O O . PRO A 1 773 ? 34.777 -38.007 0.846 1.00 40.72 773 PRO A O 1
ATOM 6075 N N . LYS A 1 774 ? 35.989 -39.712 0.014 1.00 37.25 774 LYS A N 1
ATOM 6076 C CA . LYS A 1 774 ? 37.303 -39.199 0.427 1.00 37.25 774 LYS A CA 1
ATOM 6077 C C . LYS A 1 774 ? 37.609 -37.856 -0.244 1.00 37.25 774 LYS A C 1
ATOM 6079 O O . LYS A 1 774 ? 37.356 -37.681 -1.434 1.00 37.25 774 LYS A O 1
ATOM 6084 N N . GLN A 1 775 ? 38.218 -36.948 0.518 1.00 34.50 775 GLN A N 1
ATOM 6085 C CA . GLN A 1 775 ? 38.813 -35.721 -0.011 1.00 34.50 775 GLN A CA 1
ATOM 6086 C C . GLN A 1 775 ? 39.909 -36.055 -1.035 1.00 34.50 775 GLN A C 1
ATOM 6088 O O . GLN A 1 775 ? 40.684 -36.990 -0.835 1.00 34.50 775 GLN A O 1
ATOM 6093 N N . ALA A 1 776 ? 39.970 -35.266 -2.106 1.00 38.41 776 ALA A N 1
ATOM 6094 C CA . ALA A 1 776 ? 41.080 -35.232 -3.050 1.00 38.41 776 ALA A CA 1
ATOM 6095 C C . ALA A 1 776 ? 41.749 -33.853 -2.972 1.00 38.41 776 ALA A C 1
ATOM 6097 O O . ALA A 1 776 ? 41.058 -32.840 -2.829 1.00 38.41 776 ALA A O 1
ATOM 6098 N N . ASP A 1 777 ? 43.078 -33.826 -3.052 1.00 40.38 777 ASP A N 1
ATOM 6099 C CA . ASP A 1 777 ? 43.871 -32.603 -2.930 1.00 40.38 777 ASP A CA 1
ATOM 6100 C C . ASP A 1 777 ? 43.649 -31.633 -4.110 1.00 40.38 777 ASP A C 1
ATOM 6102 O O . ASP A 1 777 ? 43.428 -32.071 -5.245 1.00 40.38 777 ASP A O 1
ATOM 6106 N N . PRO A 1 778 ? 43.723 -30.307 -3.884 1.00 38.62 778 PRO A N 1
ATOM 6107 C CA . PRO A 1 778 ? 43.579 -29.322 -4.949 1.00 38.62 778 PRO A CA 1
ATOM 6108 C C . PRO A 1 778 ? 44.838 -29.251 -5.840 1.00 38.62 778 PRO A C 1
ATOM 6110 O O . PRO A 1 778 ? 45.958 -29.244 -5.323 1.00 38.62 778 PRO A O 1
ATOM 6113 N N . PRO A 1 779 ? 44.692 -29.134 -7.175 1.00 39.81 779 PRO A N 1
ATOM 6114 C CA . PRO A 1 779 ? 45.820 -28.928 -8.082 1.00 39.81 779 PRO A CA 1
ATOM 6115 C C . PRO A 1 779 ? 46.392 -27.497 -7.976 1.00 39.81 779 PRO A C 1
ATOM 6117 O O . PRO A 1 779 ? 45.681 -26.574 -7.567 1.00 39.81 779 PRO A O 1
ATOM 6120 N N . PRO A 1 780 ? 47.664 -27.280 -8.366 1.00 34.69 780 PRO A N 1
ATOM 6121 C CA . PRO A 1 780 ? 48.315 -25.976 -8.270 1.00 34.69 780 PRO A CA 1
ATOM 6122 C C . PRO A 1 780 ? 47.732 -24.959 -9.261 1.00 34.69 780 PRO A C 1
ATOM 6124 O O . PRO A 1 780 ? 47.400 -25.281 -10.400 1.00 34.69 780 PRO A O 1
ATOM 6127 N N . SER A 1 781 ? 47.638 -23.704 -8.822 1.00 30.53 781 SER A N 1
ATOM 6128 C CA . SER A 1 781 ? 47.112 -22.586 -9.608 1.00 30.53 781 SER A CA 1
ATOM 6129 C C . SER A 1 781 ? 48.199 -21.890 -10.434 1.00 30.53 781 SER A C 1
ATOM 6131 O O . SER A 1 781 ? 49.079 -21.242 -9.862 1.00 30.53 781 SER A O 1
ATOM 6133 N N . ASP A 1 782 ? 48.087 -21.947 -11.762 1.00 30.44 782 ASP A N 1
ATOM 6134 C CA . ASP A 1 782 ? 48.908 -21.154 -12.687 1.00 30.44 782 ASP A CA 1
ATOM 6135 C C . ASP A 1 782 ? 48.438 -19.682 -12.799 1.00 30.44 782 ASP A C 1
ATOM 6137 O O . ASP A 1 782 ? 47.261 -19.373 -12.567 1.00 30.44 782 ASP A O 1
ATOM 6141 N N . PRO A 1 783 ? 49.336 -18.738 -13.150 1.00 31.31 783 PRO A N 1
ATOM 6142 C CA . PRO A 1 783 ? 49.067 -17.305 -13.057 1.00 31.31 783 PRO A CA 1
ATOM 6143 C C . PRO A 1 783 ? 48.254 -16.762 -14.244 1.00 31.31 783 PRO A C 1
ATOM 6145 O O . PRO A 1 783 ? 48.706 -16.765 -15.389 1.00 31.31 783 PRO A O 1
ATOM 6148 N N . GLN A 1 784 ? 47.079 -16.186 -13.968 1.00 27.66 784 GLN A N 1
ATOM 6149 C CA . GLN A 1 784 ? 46.302 -15.475 -14.987 1.00 27.66 784 GLN A CA 1
ATOM 6150 C C . GLN A 1 784 ? 46.929 -14.122 -15.354 1.00 27.66 784 GLN A C 1
ATOM 6152 O O . GLN A 1 784 ? 47.066 -13.219 -14.526 1.00 27.66 784 GLN A O 1
ATOM 6157 N N . THR A 1 785 ? 47.237 -13.954 -16.638 1.00 29.77 785 THR A N 1
ATOM 6158 C CA . THR A 1 785 ? 47.585 -12.672 -17.252 1.00 29.77 785 THR A CA 1
ATOM 6159 C C . THR A 1 785 ? 46.338 -11.806 -17.445 1.00 29.77 785 THR A C 1
ATOM 6161 O O . THR A 1 785 ? 45.365 -12.210 -18.077 1.00 29.77 785 THR A O 1
ATOM 6164 N N . SER A 1 786 ? 46.356 -10.573 -16.930 1.00 26.61 786 SER A N 1
ATOM 6165 C CA . SER A 1 786 ? 45.251 -9.624 -17.106 1.00 26.61 786 SER A CA 1
ATOM 6166 C C . SER A 1 786 ? 45.443 -8.761 -18.360 1.00 26.61 786 SER A C 1
ATOM 6168 O O . SER A 1 786 ? 46.273 -7.848 -18.363 1.00 26.61 786 SER A O 1
ATOM 6170 N N . SER A 1 787 ? 44.649 -8.999 -19.407 1.00 26.09 787 SER A N 1
ATOM 6171 C CA . SER A 1 787 ? 44.553 -8.112 -20.575 1.00 26.09 787 SER A CA 1
ATOM 6172 C C . SER A 1 787 ? 43.772 -6.839 -20.231 1.00 26.09 787 SER A C 1
ATOM 6174 O O . SER A 1 787 ? 42.640 -6.913 -19.750 1.00 26.09 787 SER A O 1
ATOM 6176 N N . GLY A 1 788 ? 44.361 -5.666 -20.470 1.00 25.70 788 GLY A N 1
ATOM 6177 C CA . GLY A 1 788 ? 43.745 -4.381 -20.131 1.00 25.70 788 GLY A CA 1
ATOM 6178 C C . GLY A 1 788 ? 42.704 -3.902 -21.147 1.00 25.70 788 GLY A C 1
ATOM 6179 O O . GLY A 1 788 ? 42.925 -3.983 -22.350 1.00 25.70 788 GLY A O 1
ATOM 6180 N N . GLY A 1 789 ? 41.611 -3.319 -20.647 1.00 23.42 789 GLY A N 1
ATOM 6181 C CA . GLY A 1 789 ? 40.776 -2.380 -21.399 1.00 23.42 789 GLY A CA 1
ATOM 6182 C C . GLY A 1 789 ? 41.154 -0.940 -21.042 1.00 23.42 789 GLY A C 1
ATOM 6183 O O . GLY A 1 789 ? 41.311 -0.623 -19.860 1.00 23.42 789 GLY A O 1
ATOM 6184 N N . HIS A 1 790 ? 41.323 -0.081 -22.049 1.00 24.78 790 HIS A N 1
ATOM 6185 C CA . HIS A 1 790 ? 41.514 1.358 -21.853 1.00 24.78 790 HIS A CA 1
ATOM 6186 C C . HIS A 1 790 ? 40.182 2.049 -21.537 1.00 24.78 790 HIS A C 1
ATOM 6188 O O . HIS A 1 790 ? 39.161 1.757 -22.156 1.00 24.78 790 HIS A O 1
ATOM 6194 N N . VAL A 1 791 ? 40.226 3.009 -20.614 1.00 24.69 791 VAL A N 1
ATOM 6195 C CA . VAL A 1 791 ? 39.209 4.052 -20.434 1.00 24.69 791 VAL A CA 1
ATOM 6196 C C . VAL A 1 791 ? 39.974 5.362 -20.296 1.00 24.69 791 VAL A C 1
ATOM 6198 O O . VAL A 1 791 ? 40.842 5.474 -19.429 1.00 24.69 791 VAL A O 1
ATOM 6201 N N . GLU A 1 792 ? 39.686 6.327 -21.163 1.00 30.62 792 GLU A N 1
ATOM 6202 C CA . GLU A 1 792 ? 40.246 7.676 -21.077 1.00 30.62 792 GLU A CA 1
ATOM 6203 C C . GLU A 1 792 ? 39.303 8.579 -20.269 1.00 30.62 792 GLU A C 1
ATOM 6205 O O . GLU A 1 792 ? 38.089 8.541 -20.449 1.00 30.62 792 GLU A O 1
ATOM 6210 N N . ASN A 1 793 ? 39.890 9.385 -19.379 1.00 29.12 793 ASN A N 1
ATOM 6211 C CA . ASN A 1 793 ? 39.278 10.500 -18.646 1.00 29.12 793 ASN A CA 1
ATOM 6212 C C . ASN A 1 793 ? 38.002 10.181 -17.837 1.00 29.12 793 ASN A C 1
ATOM 6214 O O . ASN A 1 793 ? 36.882 10.516 -18.221 1.00 29.12 793 ASN A O 1
ATOM 6218 N N . ALA A 1 794 ? 38.189 9.626 -16.634 1.00 36.62 794 ALA A N 1
ATOM 6219 C CA . ALA A 1 794 ? 37.132 9.550 -15.626 1.00 36.62 794 ALA A CA 1
ATOM 6220 C C . ALA A 1 794 ? 36.968 10.897 -14.893 1.00 36.62 794 ALA A C 1
ATOM 6222 O O . ALA A 1 794 ? 37.921 11.416 -14.314 1.00 36.62 794 ALA A O 1
ATOM 6223 N N . THR A 1 795 ? 35.746 11.434 -14.889 1.00 32.47 795 THR A N 1
ATOM 6224 C CA . THR A 1 795 ? 35.332 12.546 -14.017 1.00 32.47 795 THR A CA 1
ATOM 6225 C C . THR A 1 795 ? 34.744 11.976 -12.727 1.00 32.47 795 THR A C 1
ATOM 6227 O O . THR A 1 795 ? 33.926 11.060 -12.798 1.00 32.47 795 THR A O 1
ATOM 6230 N N . TYR A 1 796 ? 35.126 12.521 -11.571 1.00 41.69 796 TYR A N 1
ATOM 6231 C CA . TYR A 1 796 ? 34.565 12.144 -10.270 1.00 41.69 796 TYR A CA 1
ATOM 6232 C C . TYR A 1 796 ? 33.675 13.267 -9.719 1.00 41.69 796 TYR A C 1
ATOM 6234 O O . TYR A 1 796 ? 34.010 14.443 -9.845 1.00 41.69 796 TYR A O 1
ATOM 6242 N N . GLU A 1 797 ? 32.552 12.892 -9.107 1.00 34.72 797 GLU A N 1
ATOM 6243 C CA . GLU A 1 797 ? 31.602 13.778 -8.423 1.00 34.72 797 GLU A CA 1
ATOM 6244 C C . GLU A 1 797 ? 31.489 13.311 -6.964 1.00 34.72 797 GLU A C 1
ATOM 6246 O O . GLU A 1 797 ? 31.397 12.109 -6.707 1.00 34.72 797 GLU A O 1
ATOM 6251 N N . ILE A 1 798 ? 31.556 14.242 -6.007 1.00 41.03 798 ILE A N 1
ATOM 6252 C CA . ILE A 1 798 ? 31.542 13.934 -4.571 1.00 41.03 798 ILE A CA 1
ATOM 6253 C C . ILE A 1 798 ? 30.144 14.233 -4.022 1.00 41.03 798 ILE A C 1
ATOM 6255 O O . ILE A 1 798 ? 29.664 15.360 -4.087 1.00 41.03 798 ILE A O 1
ATOM 6259 N N . LEU A 1 799 ? 29.490 13.214 -3.468 1.00 35.72 799 LEU A N 1
ATOM 6260 C CA . LEU A 1 799 ? 28.205 13.319 -2.780 1.00 35.72 799 LEU A CA 1
ATOM 6261 C C . LEU A 1 799 ? 28.379 12.718 -1.387 1.00 35.72 799 LEU A C 1
ATOM 6263 O O . LEU A 1 799 ? 28.770 11.558 -1.275 1.00 35.72 799 LEU A O 1
ATOM 6267 N N . GLU A 1 800 ? 28.102 13.495 -0.341 1.00 40.84 800 GLU A N 1
ATOM 6268 C CA . GLU A 1 800 ? 28.208 13.042 1.048 1.00 40.84 800 GLU A CA 1
ATOM 6269 C C . GLU A 1 800 ? 26.953 13.454 1.831 1.00 40.84 800 GLU A C 1
ATOM 6271 O O . GLU A 1 800 ? 26.522 14.609 1.793 1.00 40.84 800 GLU A O 1
ATOM 6276 N N . THR A 1 801 ? 26.354 12.484 2.519 1.00 39.06 801 THR A N 1
ATOM 6277 C CA . THR A 1 801 ? 25.345 12.673 3.567 1.00 39.06 801 THR A CA 1
ATOM 6278 C C . THR A 1 801 ? 26.035 12.657 4.931 1.00 39.06 801 THR A C 1
ATOM 6280 O O . THR A 1 801 ? 27.060 12.006 5.108 1.00 39.06 801 THR A O 1
ATOM 6283 N N . PHE A 1 802 ? 25.514 13.413 5.898 1.00 37.84 802 PHE A N 1
ATOM 6284 C CA . PHE A 1 802 ? 26.158 13.560 7.204 1.00 37.84 802 PHE A CA 1
ATOM 6285 C C . PHE A 1 802 ? 25.865 12.353 8.112 1.00 37.84 802 PHE A C 1
ATOM 6287 O O . PHE A 1 802 ? 24.811 12.296 8.737 1.00 37.84 802 PHE A O 1
ATOM 6294 N N . ASP A 1 803 ? 26.821 11.428 8.225 1.00 37.25 803 ASP A N 1
ATOM 6295 C CA . ASP A 1 803 ? 26.695 10.179 9.003 1.00 37.25 803 ASP A CA 1
ATOM 6296 C C . ASP A 1 803 ? 27.099 10.319 10.497 1.00 37.25 803 ASP A C 1
ATOM 6298 O O . ASP A 1 803 ? 27.550 9.363 11.129 1.00 37.25 803 ASP A O 1
ATOM 6302 N N . GLY A 1 804 ? 26.987 11.520 11.078 1.00 38.69 804 GLY A N 1
ATOM 6303 C CA . GLY A 1 804 ? 27.327 11.798 12.483 1.00 38.69 804 GLY A CA 1
ATOM 6304 C C . GLY A 1 804 ? 26.115 12.173 13.342 1.00 38.69 804 GLY A C 1
ATOM 6305 O O . GLY A 1 804 ? 25.155 12.761 12.849 1.00 38.69 804 GLY A O 1
ATOM 6306 N N . GLU A 1 805 ? 26.170 11.898 14.649 1.00 36.50 805 GLU A N 1
ATOM 6307 C CA . GLU A 1 805 ? 25.152 12.384 15.593 1.00 36.50 805 GLU A CA 1
ATOM 6308 C C . GLU A 1 805 ? 25.197 13.921 15.698 1.00 36.50 805 GLU A C 1
ATOM 6310 O O . GLU A 1 805 ? 26.237 14.518 15.990 1.00 36.50 805 GLU A O 1
ATOM 6315 N N . LEU A 1 806 ? 24.056 14.573 15.454 1.00 39.41 806 LEU A N 1
ATOM 6316 C CA . LEU A 1 806 ? 23.894 16.019 15.622 1.00 39.41 806 LEU A CA 1
ATOM 6317 C C . LEU A 1 806 ? 23.568 16.360 17.089 1.00 39.41 806 LEU A C 1
ATOM 6319 O O . LEU A 1 806 ? 22.748 15.671 17.699 1.00 39.41 806 LEU A O 1
ATOM 6323 N N . PRO A 1 807 ? 24.129 17.446 17.660 1.00 40.09 807 PRO A N 1
ATOM 6324 C CA . PRO A 1 807 ? 23.694 17.965 18.954 1.00 40.09 807 PRO A CA 1
ATOM 6325 C C . PRO A 1 807 ? 22.226 18.404 18.926 1.00 40.09 807 PRO A C 1
ATOM 6327 O O . PRO A 1 807 ? 21.719 18.854 17.895 1.00 40.09 807 PRO A O 1
ATOM 6330 N N . GLU A 1 808 ? 21.554 18.332 20.076 1.00 38.38 808 GLU A N 1
ATOM 6331 C CA . GLU A 1 808 ? 20.139 18.698 20.179 1.00 38.38 808 GLU A CA 1
ATOM 6332 C C . GLU A 1 808 ? 19.878 20.150 19.737 1.00 38.38 808 GLU A C 1
ATOM 6334 O O . GLU A 1 808 ? 20.538 21.089 20.185 1.00 38.38 808 GLU A O 1
ATOM 6339 N N . GLY A 1 809 ? 18.885 20.328 18.855 1.00 38.34 809 GLY A N 1
ATOM 6340 C CA . GLY A 1 809 ? 18.416 21.636 18.380 1.00 38.34 809 GLY A CA 1
ATOM 6341 C C . GLY A 1 809 ? 18.826 22.044 16.957 1.00 38.34 809 GLY A C 1
ATOM 6342 O O . GLY A 1 809 ? 18.514 23.165 16.559 1.00 38.34 809 GLY A O 1
ATOM 6343 N N . VAL A 1 810 ? 19.494 21.184 16.176 1.00 36.16 810 VAL A N 1
ATOM 6344 C CA . VAL A 1 810 ? 19.893 21.485 14.782 1.00 36.16 810 VAL A CA 1
ATOM 6345 C C . VAL A 1 810 ? 18.987 20.770 13.765 1.00 36.16 810 VAL A C 1
ATOM 6347 O O . VAL A 1 810 ? 19.094 19.562 13.581 1.00 36.16 810 VAL A O 1
ATOM 6350 N N . ASP A 1 811 ? 18.125 21.524 13.072 1.00 41.84 811 ASP A N 1
ATOM 6351 C CA . ASP A 1 811 ? 17.257 21.050 11.974 1.00 41.84 811 ASP A CA 1
ATOM 6352 C C . ASP A 1 811 ? 17.882 21.411 10.607 1.00 41.84 811 ASP A C 1
ATOM 6354 O O . ASP A 1 811 ? 17.918 22.583 10.220 1.00 41.84 811 ASP A O 1
ATOM 6358 N N . ILE A 1 812 ? 18.411 20.419 9.876 1.00 43.06 812 ILE A N 1
ATOM 6359 C CA . ILE A 1 812 ? 19.055 20.618 8.564 1.00 43.06 812 ILE A CA 1
ATOM 6360 C C . ILE A 1 812 ? 18.036 20.374 7.442 1.00 43.06 812 ILE A C 1
ATOM 6362 O O . ILE A 1 812 ? 17.998 19.312 6.824 1.00 43.06 812 ILE A O 1
ATOM 6366 N N . ARG A 1 813 ? 17.236 21.396 7.120 1.00 32.53 813 ARG A N 1
ATOM 6367 C CA . ARG A 1 813 ? 16.181 21.328 6.082 1.00 32.53 813 ARG A CA 1
ATOM 6368 C C . ARG A 1 813 ? 16.666 21.285 4.625 1.00 32.53 813 ARG A C 1
ATOM 6370 O O . ARG A 1 813 ? 15.854 21.407 3.710 1.00 32.53 813 ARG A O 1
ATOM 6377 N N . SER A 1 814 ? 17.966 21.145 4.376 1.00 34.47 814 SER A N 1
ATOM 6378 C CA . SER A 1 814 ? 18.514 21.127 3.016 1.00 34.47 814 SER A CA 1
ATOM 6379 C C . SER A 1 814 ? 19.787 20.291 2.909 1.00 34.47 814 SER A C 1
ATOM 6381 O O . SER A 1 814 ? 20.811 20.631 3.502 1.00 34.47 814 SER A O 1
ATOM 6383 N N . SER A 1 815 ? 19.752 19.258 2.066 1.00 35.72 815 SER A N 1
ATOM 6384 C CA . SER A 1 815 ? 20.952 18.570 1.586 1.00 35.72 815 SER A CA 1
ATOM 6385 C C . SER A 1 815 ? 21.745 19.498 0.658 1.00 35.72 815 SER A C 1
ATOM 6387 O O . SER A 1 815 ? 21.332 19.743 -0.479 1.00 35.72 815 SER A O 1
ATOM 6389 N N . LEU A 1 816 ? 22.878 20.020 1.123 1.00 38.22 816 LEU A N 1
ATOM 6390 C CA . LEU A 1 816 ? 23.787 20.813 0.295 1.00 38.22 816 LEU A CA 1
ATOM 6391 C C . LEU A 1 816 ? 24.712 19.882 -0.504 1.00 38.22 816 LEU A C 1
ATOM 6393 O O . LEU A 1 816 ? 25.406 19.051 0.073 1.00 38.22 816 LEU A O 1
ATOM 6397 N N . ARG A 1 817 ? 24.714 20.018 -1.836 1.00 42.41 817 ARG A N 1
ATOM 6398 C CA . ARG A 1 817 ? 25.622 19.285 -2.737 1.00 42.41 817 ARG A CA 1
ATOM 6399 C C . ARG A 1 817 ? 26.851 20.135 -3.050 1.00 42.41 817 ARG A C 1
ATOM 6401 O O . ARG A 1 817 ? 26.698 21.308 -3.385 1.00 42.41 817 ARG A O 1
ATOM 6408 N N . PHE A 1 818 ? 28.037 19.528 -3.036 1.00 45.31 818 PHE A N 1
ATOM 6409 C CA . PHE A 1 818 ? 29.290 20.173 -3.441 1.00 45.31 818 PHE A CA 1
ATOM 6410 C C . PHE A 1 818 ? 29.924 19.386 -4.583 1.00 45.31 818 PHE A C 1
ATOM 6412 O O . PHE A 1 818 ? 30.389 18.269 -4.387 1.00 45.31 818 PHE A O 1
ATOM 6419 N N . VAL A 1 819 ? 29.955 19.966 -5.782 1.00 43.03 819 VAL A N 1
ATOM 6420 C CA . VAL A 1 819 ? 30.578 19.325 -6.945 1.00 43.03 819 VAL A CA 1
ATOM 6421 C C . VAL A 1 819 ? 31.984 19.880 -7.111 1.00 43.03 819 VAL A C 1
ATOM 6423 O O . VAL A 1 819 ? 32.172 20.967 -7.647 1.00 43.03 819 VAL A O 1
ATOM 6426 N N . VAL A 1 820 ? 32.969 19.116 -6.644 1.00 46.59 820 VAL A N 1
ATOM 6427 C CA . VAL A 1 820 ? 34.393 19.404 -6.835 1.00 46.59 820 VAL A CA 1
ATOM 6428 C C . VAL A 1 820 ? 34.938 18.439 -7.884 1.00 46.59 820 VAL A C 1
ATOM 6430 O O . VAL A 1 820 ? 34.939 17.225 -7.679 1.00 46.59 820 VAL A O 1
ATOM 6433 N N . LYS A 1 821 ? 35.370 18.969 -9.033 1.00 47.03 821 LYS A N 1
ATOM 6434 C CA . LYS A 1 821 ? 35.708 18.168 -10.215 1.00 47.03 821 LYS A CA 1
ATOM 6435 C C . LYS A 1 821 ? 37.214 17.909 -10.323 1.00 47.03 821 LYS A C 1
ATOM 6437 O O . LYS A 1 821 ? 37.913 18.607 -11.052 1.00 47.03 821 LYS A O 1
ATOM 6442 N N . LEU A 1 822 ? 37.703 16.840 -9.690 1.00 48.25 822 LEU A N 1
ATOM 6443 C CA . LEU A 1 822 ? 39.029 16.306 -10.028 1.00 48.25 822 LEU A CA 1
ATOM 6444 C C . LEU A 1 822 ? 38.992 15.538 -11.354 1.00 48.25 822 LEU A C 1
ATOM 6446 O O . LEU A 1 822 ? 38.185 14.621 -11.536 1.00 48.25 822 LEU A O 1
ATOM 6450 N N . THR A 1 823 ? 39.944 15.850 -12.234 1.00 50.62 823 THR A N 1
ATOM 6451 C CA . THR A 1 823 ? 40.241 15.061 -13.436 1.00 50.62 823 THR A CA 1
ATOM 6452 C C . THR A 1 823 ? 41.595 14.387 -13.243 1.00 50.62 823 THR A C 1
ATOM 6454 O O . THR A 1 823 ? 42.630 15.019 -13.403 1.00 50.62 823 THR A O 1
ATOM 6457 N N . LEU A 1 824 ? 41.599 13.108 -12.858 1.00 55.19 824 LEU A N 1
ATOM 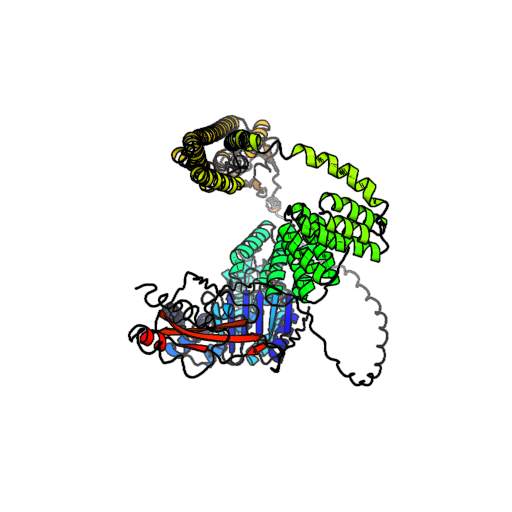6458 C CA . LEU A 1 824 ? 42.836 12.365 -12.594 1.00 55.19 824 LEU A CA 1
ATOM 6459 C C . LEU A 1 824 ? 43.311 11.610 -13.847 1.00 55.19 824 LEU A C 1
ATOM 6461 O O . LEU A 1 824 ? 42.487 10.960 -14.502 1.00 55.19 824 LEU A O 1
ATOM 6465 N N . PRO A 1 825 ? 44.625 11.580 -14.146 1.00 64.44 825 PRO A N 1
ATOM 6466 C CA . PRO A 1 825 ? 45.161 10.691 -15.171 1.00 64.44 825 PRO A CA 1
ATOM 6467 C C . PRO A 1 825 ? 44.872 9.213 -14.829 1.00 64.44 825 PRO A C 1
ATOM 6469 O O . PRO A 1 825 ? 44.901 8.835 -13.654 1.00 64.44 825 PRO A O 1
ATOM 6472 N N . PRO A 1 826 ? 44.657 8.324 -15.822 1.00 63.81 826 PRO A N 1
ATOM 6473 C CA . PRO A 1 826 ? 44.222 6.933 -15.599 1.00 63.81 826 PRO A CA 1
ATOM 6474 C C . PRO A 1 826 ? 45.244 6.038 -14.862 1.00 63.81 826 PRO A C 1
ATOM 6476 O O . PRO A 1 826 ? 44.958 4.883 -14.529 1.00 63.81 826 PRO A O 1
ATOM 6479 N N . THR A 1 827 ? 46.443 6.557 -14.600 1.00 67.69 827 THR A N 1
ATOM 6480 C CA . THR A 1 827 ? 47.488 5.964 -13.755 1.00 67.69 827 THR A CA 1
ATOM 6481 C C . THR A 1 827 ? 47.280 6.209 -12.255 1.00 67.69 827 THR A C 1
ATOM 6483 O O . THR A 1 827 ? 47.997 5.611 -11.451 1.00 67.69 827 THR A O 1
ATOM 6486 N N . TYR A 1 828 ? 46.292 7.016 -11.855 1.00 65.62 828 TYR A N 1
ATOM 6487 C CA . TYR A 1 828 ? 46.003 7.379 -10.465 1.00 65.62 828 TYR A CA 1
ATOM 6488 C C . TYR A 1 828 ? 44.587 6.957 -10.042 1.00 65.62 828 TYR A C 1
ATOM 6490 O O . TYR A 1 828 ? 43.657 6.883 -10.843 1.00 65.62 828 TYR A O 1
ATOM 6498 N N . ARG A 1 829 ? 44.418 6.676 -8.747 1.00 70.88 829 ARG A N 1
ATOM 6499 C CA . ARG A 1 829 ? 43.125 6.533 -8.061 1.00 70.88 829 ARG A CA 1
ATOM 6500 C C . ARG A 1 829 ? 43.200 7.266 -6.732 1.00 70.88 829 ARG A C 1
ATOM 6502 O O . ARG A 1 829 ? 44.198 7.131 -6.029 1.00 70.88 829 ARG A O 1
ATOM 6509 N N . CYS A 1 830 ? 42.144 7.982 -6.371 1.00 66.69 830 CYS A N 1
ATOM 6510 C CA . CYS A 1 830 ? 42.063 8.716 -5.114 1.00 66.69 830 CYS A CA 1
ATOM 6511 C C . CYS A 1 830 ? 40.869 8.241 -4.274 1.00 66.69 830 CYS A C 1
ATOM 6513 O O . CYS A 1 830 ? 39.853 7.817 -4.822 1.00 66.69 830 CYS A O 1
ATOM 6515 N N . GLN A 1 831 ? 41.004 8.315 -2.952 1.00 70.44 831 GLN A N 1
ATOM 6516 C CA . GLN A 1 831 ? 39.916 8.186 -1.988 1.00 70.44 831 GLN A CA 1
ATOM 6517 C C . GLN A 1 831 ? 40.023 9.344 -0.992 1.00 70.44 831 GLN A C 1
ATOM 6519 O O . GLN A 1 831 ? 41.096 9.574 -0.430 1.00 70.44 831 GLN A O 1
ATOM 6524 N N . PHE A 1 832 ? 38.910 10.036 -0.769 1.00 67.00 832 PHE A N 1
ATOM 6525 C CA . PHE A 1 832 ? 38.785 11.141 0.179 1.00 67.00 832 PHE A CA 1
ATOM 6526 C C . PHE A 1 832 ? 38.107 10.665 1.470 1.00 67.00 832 PHE A C 1
ATOM 6528 O O . PHE A 1 832 ? 37.377 9.670 1.471 1.00 67.00 832 PHE A O 1
ATOM 6535 N N . THR A 1 833 ? 38.352 11.352 2.581 1.00 64.06 833 THR A N 1
ATOM 6536 C CA . THR A 1 833 ? 37.630 11.158 3.847 1.00 64.06 833 THR A CA 1
ATOM 6537 C C . THR A 1 833 ? 37.536 12.500 4.568 1.00 64.06 833 THR A C 1
ATOM 6539 O O . THR A 1 833 ? 38.560 13.138 4.824 1.00 64.06 833 THR A O 1
ATOM 6542 N N . VAL A 1 834 ? 36.312 12.952 4.844 1.00 65.06 834 VAL A N 1
ATOM 6543 C CA . VAL A 1 834 ? 36.019 14.285 5.386 1.00 65.06 834 VAL A CA 1
ATOM 6544 C C . VAL A 1 834 ? 35.898 14.207 6.909 1.00 65.06 834 VAL A C 1
ATOM 6546 O O . VAL A 1 834 ? 35.034 13.516 7.439 1.00 65.06 834 VAL A O 1
ATOM 6549 N N . ASN A 1 835 ? 36.751 14.929 7.640 1.00 62.94 835 ASN A N 1
ATOM 6550 C CA . ASN A 1 835 ? 36.741 14.932 9.105 1.00 62.94 835 ASN A CA 1
ATOM 6551 C C . ASN A 1 835 ? 36.131 16.239 9.634 1.00 62.94 835 ASN A C 1
ATOM 6553 O O . ASN A 1 835 ? 36.751 17.302 9.533 1.00 62.94 835 ASN A O 1
ATOM 6557 N N . ASN A 1 836 ? 34.939 16.159 10.230 1.00 66.94 836 ASN A N 1
ATOM 6558 C CA . ASN A 1 836 ? 34.214 17.294 10.814 1.00 66.94 836 ASN A CA 1
ATOM 6559 C C . ASN A 1 836 ? 34.427 17.412 12.341 1.00 66.94 836 ASN A C 1
ATOM 6561 O O . ASN A 1 836 ? 34.741 16.437 13.017 1.00 66.94 836 ASN A O 1
ATOM 6565 N N . GLU A 1 837 ? 34.223 18.610 12.890 1.00 62.78 837 GLU A N 1
ATOM 6566 C CA . GLU A 1 837 ? 34.187 18.912 14.326 1.00 62.78 837 GLU A CA 1
ATOM 6567 C C . GLU A 1 837 ? 32.932 19.743 14.633 1.00 62.78 837 GLU A C 1
ATOM 6569 O O . GLU A 1 837 ? 32.673 20.739 13.961 1.00 62.78 837 GLU A O 1
ATOM 6574 N N . VAL A 1 838 ? 32.140 19.366 15.637 1.00 49.94 838 VAL A N 1
ATOM 6575 C CA . VAL A 1 838 ? 30.896 20.075 15.984 1.00 49.94 838 VAL A CA 1
ATOM 6576 C C . VAL A 1 838 ? 31.098 20.905 17.251 1.00 49.94 838 VAL A C 1
ATOM 6578 O O . VAL A 1 838 ? 31.619 20.401 18.244 1.00 49.94 838 VAL A O 1
ATOM 6581 N N . ARG A 1 839 ? 30.683 22.179 17.236 1.00 52.97 839 ARG A N 1
ATOM 6582 C CA . ARG A 1 839 ? 30.706 23.067 18.413 1.00 52.97 839 ARG A CA 1
ATOM 6583 C C . ARG A 1 839 ? 29.378 23.815 18.526 1.00 52.97 839 ARG A C 1
ATOM 6585 O O . ARG A 1 839 ? 29.105 24.731 17.749 1.00 52.97 839 ARG A O 1
ATOM 6592 N N . GLY A 1 840 ? 28.555 23.432 19.503 1.00 69.12 840 GLY A N 1
ATOM 6593 C CA . GLY A 1 840 ? 27.186 23.942 19.636 1.00 69.12 840 GLY A CA 1
ATOM 6594 C C . GLY A 1 840 ? 26.340 23.588 18.410 1.00 69.12 840 GLY A C 1
ATOM 6595 O O . GLY A 1 840 ? 26.459 22.494 17.869 1.00 69.12 840 GLY A O 1
ATOM 6596 N N . THR A 1 841 ? 25.534 24.531 17.922 1.00 49.25 841 THR A N 1
ATOM 6597 C CA . THR A 1 841 ? 24.674 24.355 16.735 1.00 49.25 841 THR A CA 1
ATOM 6598 C C . THR A 1 841 ? 25.410 24.484 15.391 1.00 49.25 841 THR A C 1
ATOM 6600 O O . THR A 1 841 ? 24.774 24.638 14.351 1.00 49.25 841 THR A O 1
ATOM 6603 N N . ARG A 1 842 ? 26.753 24.465 15.380 1.00 45.91 842 ARG A N 1
ATOM 6604 C CA . ARG A 1 842 ? 27.579 24.698 14.183 1.00 45.91 842 ARG A CA 1
ATOM 6605 C C . ARG A 1 842 ? 28.561 23.552 13.935 1.00 45.91 842 ARG A C 1
ATOM 6607 O O . ARG A 1 842 ? 29.261 23.106 14.844 1.00 45.91 842 ARG A O 1
ATOM 6614 N N . ILE A 1 843 ? 28.643 23.123 12.676 1.00 52.38 843 ILE A N 1
ATOM 6615 C CA . ILE A 1 843 ? 29.558 22.079 12.201 1.00 52.38 843 ILE A CA 1
ATOM 6616 C C . ILE A 1 843 ? 30.736 22.749 11.485 1.00 52.38 843 ILE A C 1
ATOM 6618 O O . ILE A 1 843 ? 30.558 23.472 10.503 1.00 52.38 843 ILE A O 1
ATOM 6622 N N . PHE A 1 844 ? 31.954 22.452 11.915 1.00 54.78 844 PHE A N 1
ATOM 6623 C CA . PHE A 1 844 ? 33.207 22.929 11.333 1.00 54.78 844 PHE A CA 1
ATOM 6624 C C . PHE A 1 844 ? 33.892 21.786 10.576 1.00 54.78 844 PHE A C 1
ATOM 6626 O O . PHE A 1 844 ? 33.815 20.626 10.976 1.00 54.78 844 PHE A O 1
ATOM 6633 N N . LEU A 1 845 ? 34.525 22.091 9.444 1.00 57.38 845 LEU A N 1
ATOM 6634 C CA . LEU A 1 845 ? 35.417 21.142 8.777 1.00 57.38 845 LEU A CA 1
ATOM 6635 C C . LEU A 1 845 ? 36.743 21.205 9.538 1.00 57.38 845 LEU A C 1
ATOM 6637 O O . LEU A 1 845 ? 37.116 22.291 9.974 1.00 57.38 845 LEU A O 1
ATOM 6641 N N . ARG A 1 846 ? 37.425 20.075 9.748 1.00 66.88 846 ARG A N 1
ATOM 6642 C CA . ARG A 1 846 ? 38.681 20.024 10.519 1.00 66.88 846 ARG A CA 1
ATOM 6643 C C . ARG A 1 846 ? 39.873 19.567 9.683 1.00 66.88 846 ARG A C 1
ATOM 6645 O O . ARG A 1 846 ? 40.971 20.088 9.851 1.00 66.88 846 ARG A O 1
ATOM 6652 N N . SER A 1 847 ? 39.676 18.575 8.817 1.00 70.25 847 SER A N 1
ATOM 6653 C CA . SER A 1 847 ? 40.678 18.126 7.839 1.00 70.25 847 SER A CA 1
ATOM 6654 C C . SER A 1 847 ? 40.030 17.274 6.750 1.00 70.25 847 SER A C 1
ATOM 6656 O O . SER A 1 847 ? 38.946 16.726 6.959 1.00 70.25 847 SER A O 1
ATOM 6658 N N . ILE A 1 848 ? 40.717 17.117 5.621 1.00 65.94 848 ILE A N 1
ATOM 6659 C CA . ILE A 1 848 ? 40.396 16.101 4.612 1.00 65.94 848 ILE A CA 1
ATOM 6660 C C . ILE A 1 848 ? 41.614 15.182 4.488 1.00 65.94 848 ILE A C 1
ATOM 6662 O O . ILE A 1 848 ? 42.736 15.647 4.269 1.00 65.94 848 ILE A O 1
ATOM 6666 N N . ASP A 1 849 ? 41.397 13.879 4.660 1.00 68.25 849 ASP A N 1
ATOM 6667 C CA . ASP A 1 849 ? 42.429 12.861 4.461 1.00 68.25 849 ASP A CA 1
ATOM 6668 C C . ASP A 1 849 ? 42.352 12.339 3.020 1.00 68.25 849 ASP A C 1
ATOM 6670 O O . ASP A 1 849 ? 41.292 11.901 2.562 1.00 68.25 849 ASP A O 1
ATOM 6674 N N . VAL A 1 850 ? 43.478 12.374 2.301 1.00 64.81 850 VAL A N 1
ATOM 6675 C CA . VAL A 1 850 ? 43.555 12.011 0.880 1.00 64.81 850 VAL A CA 1
ATOM 6676 C C . VAL A 1 850 ? 44.457 10.789 0.702 1.00 64.81 850 VAL A C 1
ATOM 6678 O O . VAL A 1 850 ? 45.652 10.807 1.011 1.00 64.81 850 VAL A O 1
ATOM 6681 N N . ARG A 1 851 ? 43.885 9.689 0.199 1.00 69.56 851 ARG A N 1
ATOM 6682 C CA . ARG A 1 851 ? 44.593 8.426 -0.058 1.00 69.56 851 ARG A CA 1
ATOM 6683 C C . ARG A 1 851 ? 44.766 8.199 -1.554 1.00 69.56 851 ARG A C 1
ATOM 6685 O O . ARG A 1 851 ? 43.861 7.707 -2.229 1.00 69.56 851 ARG A O 1
ATOM 6692 N N . LEU A 1 852 ? 45.960 8.501 -2.053 1.00 69.44 852 LEU A N 1
ATOM 6693 C CA . LEU A 1 852 ? 46.331 8.297 -3.450 1.00 69.44 852 LEU A CA 1
ATOM 6694 C C . LEU A 1 852 ? 46.922 6.893 -3.672 1.00 69.44 852 LEU A C 1
ATOM 6696 O O . LEU A 1 852 ? 47.768 6.416 -2.914 1.00 69.44 852 LEU A O 1
ATOM 6700 N N . ARG A 1 853 ? 46.501 6.223 -4.745 1.00 72.25 853 ARG A N 1
ATOM 6701 C CA . ARG A 1 853 ? 47.092 4.975 -5.247 1.00 72.25 853 ARG A CA 1
ATOM 6702 C C . ARG A 1 853 ? 47.582 5.200 -6.669 1.00 72.25 853 ARG A C 1
ATOM 6704 O O . ARG A 1 853 ? 46.807 5.642 -7.514 1.00 72.25 853 ARG A O 1
ATOM 6711 N N . THR A 1 854 ? 48.829 4.841 -6.953 1.00 75.06 854 THR A N 1
ATOM 6712 C CA . THR A 1 854 ? 49.390 4.910 -8.310 1.00 75.06 854 THR A CA 1
ATOM 6713 C C . THR A 1 854 ? 49.493 3.522 -8.925 1.00 75.06 854 THR A C 1
ATOM 6715 O O . THR A 1 854 ? 49.764 2.527 -8.245 1.00 75.06 854 THR A O 1
ATOM 6718 N N . ARG A 1 855 ? 49.243 3.428 -10.229 1.00 66.31 855 ARG A N 1
ATOM 6719 C CA . ARG A 1 855 ? 49.343 2.182 -10.983 1.00 66.31 855 ARG A CA 1
ATOM 6720 C C . ARG A 1 855 ? 50.802 1.928 -11.340 1.00 66.31 855 ARG A C 1
ATOM 6722 O O . ARG A 1 855 ? 51.373 2.616 -12.177 1.00 66.31 855 ARG A O 1
ATOM 6729 N N . THR A 1 856 ? 51.393 0.919 -10.716 1.00 78.44 856 THR A N 1
ATOM 6730 C CA . THR A 1 856 ? 52.729 0.414 -11.056 1.00 78.44 856 THR A CA 1
ATOM 6731 C C . THR A 1 856 ? 52.615 -0.843 -11.920 1.00 78.44 856 THR A C 1
ATOM 6733 O O . THR A 1 856 ? 51.543 -1.447 -12.020 1.00 78.44 856 THR A O 1
ATOM 6736 N N . SER A 1 857 ? 53.731 -1.301 -12.490 1.00 65.88 857 SER A N 1
ATOM 6737 C CA . SER A 1 857 ? 53.809 -2.581 -13.214 1.00 65.88 857 SER A CA 1
ATOM 6738 C C . SER A 1 857 ? 53.457 -3.809 -12.357 1.00 65.88 857 SER A C 1
ATOM 6740 O O . SER A 1 857 ? 53.149 -4.860 -12.908 1.00 65.88 857 SER A O 1
ATOM 6742 N N . ARG A 1 858 ? 53.452 -3.681 -11.020 1.00 71.56 858 ARG A N 1
ATOM 6743 C CA . ARG A 1 858 ? 53.046 -4.727 -10.061 1.00 71.56 858 ARG A CA 1
ATOM 6744 C C . ARG A 1 858 ? 51.651 -4.492 -9.453 1.00 71.56 858 ARG A C 1
ATOM 6746 O O . ARG A 1 858 ? 51.316 -5.094 -8.439 1.00 71.56 858 ARG A O 1
ATOM 6753 N N . GLY A 1 859 ? 50.844 -3.609 -10.047 1.00 71.31 859 GLY A N 1
ATOM 6754 C CA . GLY A 1 859 ? 49.508 -3.247 -9.560 1.00 71.31 859 GLY A CA 1
ATOM 6755 C C . GLY A 1 859 ? 49.459 -1.898 -8.836 1.00 71.31 859 GLY A C 1
ATOM 6756 O O . GLY A 1 859 ? 50.372 -1.074 -8.939 1.00 71.31 859 GLY A O 1
ATOM 6757 N N . TRP A 1 860 ? 48.357 -1.639 -8.130 1.00 71.38 860 TRP A N 1
ATOM 6758 C CA . TRP A 1 860 ? 48.116 -0.366 -7.443 1.00 71.38 860 TRP A CA 1
ATOM 6759 C C . TRP A 1 860 ? 48.933 -0.265 -6.151 1.00 71.38 860 TRP A C 1
ATOM 6761 O O . TRP A 1 860 ? 48.645 -0.966 -5.182 1.00 71.38 860 TRP A O 1
ATOM 6771 N N . LYS A 1 861 ? 49.916 0.638 -6.115 1.00 70.94 861 LYS A N 1
ATOM 6772 C CA . LYS A 1 861 ? 50.704 0.940 -4.917 1.00 70.94 861 LYS A CA 1
ATOM 6773 C C . LYS A 1 861 ? 50.079 2.127 -4.185 1.00 70.94 861 LYS A C 1
ATOM 6775 O O . LYS A 1 861 ? 49.855 3.178 -4.784 1.00 70.94 861 LYS A O 1
ATOM 6780 N N . LEU A 1 862 ? 49.781 1.953 -2.898 1.00 67.56 862 LEU A N 1
ATOM 6781 C CA . LEU A 1 862 ? 49.351 3.047 -2.026 1.00 67.56 862 LEU A CA 1
ATOM 6782 C C . LEU A 1 862 ? 50.536 3.994 -1.798 1.00 67.56 862 LEU A C 1
ATOM 6784 O O . LEU A 1 862 ? 51.627 3.537 -1.453 1.00 67.56 862 LEU A O 1
ATOM 6788 N N . GLN A 1 863 ? 50.319 5.287 -2.019 1.00 76.38 863 GLN A N 1
ATOM 6789 C CA . GLN A 1 863 ? 51.277 6.336 -1.676 1.00 76.38 863 GLN A CA 1
ATOM 6790 C C . GLN A 1 863 ? 51.043 6.811 -0.232 1.00 76.38 863 GLN A C 1
ATOM 6792 O O . GLN A 1 863 ? 49.980 6.521 0.329 1.00 76.38 863 GLN A O 1
ATOM 6797 N N . PRO A 1 864 ? 52.010 7.507 0.397 1.00 57.19 864 PRO A N 1
ATOM 6798 C CA . PRO A 1 864 ? 51.817 8.093 1.719 1.00 57.19 864 PRO A CA 1
ATOM 6799 C C . PRO A 1 864 ? 50.533 8.930 1.776 1.00 57.19 864 PRO A C 1
ATOM 6801 O O . PRO A 1 864 ? 50.194 9.627 0.820 1.00 57.19 864 PRO A O 1
ATOM 6804 N N . VAL A 1 865 ? 49.798 8.834 2.887 1.00 57.94 865 VAL A N 1
ATOM 6805 C CA . VAL A 1 865 ? 48.550 9.586 3.067 1.00 57.94 865 VAL A CA 1
ATOM 6806 C C . VAL A 1 865 ? 48.888 11.066 3.193 1.00 57.94 865 VAL A C 1
ATOM 6808 O O . VAL A 1 865 ? 49.618 11.451 4.105 1.00 57.94 865 VAL A O 1
ATOM 6811 N N . VAL A 1 866 ? 48.332 11.889 2.306 1.00 59.56 866 VAL A N 1
ATOM 6812 C CA . VAL A 1 866 ? 48.441 13.345 2.405 1.00 59.56 866 VAL A CA 1
ATOM 6813 C C . VAL A 1 866 ? 47.253 13.828 3.231 1.00 59.56 866 VAL A C 1
ATOM 6815 O O . VAL A 1 866 ? 46.098 13.668 2.831 1.00 59.56 866 VAL A O 1
ATOM 6818 N N . LYS A 1 867 ? 47.532 14.367 4.419 1.00 56.34 867 LYS A N 1
ATOM 6819 C CA . LYS A 1 867 ? 46.523 14.950 5.308 1.00 56.34 867 LYS A CA 1
ATOM 6820 C C . LYS A 1 867 ? 46.533 16.463 5.153 1.00 56.34 867 LYS A C 1
ATOM 6822 O O . LYS A 1 867 ? 47.547 17.093 5.437 1.00 56.34 867 LYS A O 1
ATOM 6827 N N . VAL A 1 868 ? 45.403 17.036 4.751 1.00 59.59 868 VAL A N 1
ATOM 6828 C CA . VAL A 1 868 ? 45.240 18.490 4.631 1.00 59.59 868 VAL A CA 1
ATOM 6829 C C . VAL A 1 868 ? 44.584 19.004 5.917 1.00 59.59 868 VAL A C 1
ATOM 6831 O O . VAL A 1 868 ? 43.405 18.738 6.169 1.00 59.59 868 VAL A O 1
ATOM 6834 N N . SER A 1 869 ? 45.372 19.673 6.767 1.00 56.19 869 SER A N 1
ATOM 6835 C CA . SER A 1 869 ? 44.946 20.247 8.055 1.00 56.19 869 SER A CA 1
ATOM 6836 C C . SER A 1 869 ? 44.733 21.757 7.951 1.00 56.19 869 SER A C 1
ATOM 6838 O O . SER A 1 869 ? 45.478 22.458 7.273 1.00 56.19 869 SER A O 1
ATOM 6840 N N . LEU A 1 870 ? 43.728 22.281 8.655 1.00 52.88 870 LEU A N 1
ATOM 6841 C CA . LEU A 1 870 ? 43.279 23.669 8.480 1.00 52.88 870 LEU A CA 1
ATOM 6842 C C . LEU A 1 870 ? 44.098 24.726 9.207 1.00 52.88 870 LEU A C 1
ATOM 6844 O O . LEU A 1 870 ? 44.154 25.867 8.758 1.00 52.88 870 LEU A O 1
ATOM 6848 N N . SER A 1 871 ? 44.798 24.327 10.267 1.00 48.81 871 SER A N 1
ATOM 6849 C CA . SER A 1 871 ? 45.829 25.138 10.922 1.00 48.81 871 SER A CA 1
ATOM 6850 C C . SER A 1 871 ? 46.927 25.611 9.964 1.00 48.81 871 SER A C 1
ATOM 6852 O O . SER A 1 871 ? 47.623 26.588 10.242 1.00 48.81 871 SER A O 1
ATOM 6854 N N . ASP A 1 872 ? 47.103 24.902 8.849 1.00 43.84 872 ASP A N 1
ATOM 6855 C CA . ASP A 1 872 ? 48.267 25.046 7.986 1.00 43.84 872 ASP A CA 1
ATOM 6856 C C . ASP A 1 872 ? 47.970 26.012 6.822 1.00 43.84 872 ASP A C 1
ATOM 6858 O O . ASP A 1 872 ? 48.878 26.705 6.357 1.00 43.84 872 ASP A O 1
ATOM 6862 N N . CYS A 1 873 ? 46.696 26.161 6.428 1.00 46.25 873 CYS A N 1
ATOM 6863 C CA . CYS A 1 873 ? 46.242 27.183 5.474 1.00 46.25 873 CYS A CA 1
ATOM 6864 C C . CYS A 1 873 ? 46.341 28.608 6.054 1.00 46.25 873 CYS A C 1
ATOM 6866 O O . CYS A 1 873 ? 46.748 29.529 5.347 1.00 46.25 873 CYS A O 1
ATOM 6868 N N . GLU A 1 874 ? 46.069 28.807 7.353 1.00 39.97 874 GLU A N 1
ATOM 6869 C CA . GLU A 1 874 ? 46.186 30.133 7.995 1.00 39.97 874 GLU A CA 1
ATOM 6870 C C . GLU A 1 874 ? 47.621 30.688 7.966 1.00 39.97 874 GLU A C 1
ATOM 6872 O O . GLU A 1 874 ? 47.817 31.900 7.866 1.00 39.97 874 GLU A O 1
ATOM 6877 N N . ARG A 1 875 ? 48.642 29.818 7.999 1.00 39.09 875 ARG A N 1
ATOM 6878 C CA . ARG A 1 875 ? 50.052 30.235 7.902 1.00 39.09 875 ARG A CA 1
ATOM 6879 C C . ARG A 1 875 ? 50.477 30.591 6.477 1.00 39.09 875 ARG A C 1
ATOM 6881 O O . ARG A 1 875 ? 51.328 31.463 6.311 1.00 39.09 875 ARG A O 1
ATOM 6888 N N . LYS A 1 876 ? 49.888 29.959 5.456 1.00 42.44 876 LYS A N 1
ATOM 6889 C CA . LYS A 1 876 ? 50.254 30.179 4.044 1.00 42.44 876 LYS A CA 1
ATOM 6890 C C . LYS A 1 876 ? 49.834 31.550 3.501 1.00 42.44 876 LYS A C 1
ATOM 6892 O O . LYS A 1 876 ? 50.494 32.064 2.606 1.00 42.44 876 LYS A O 1
ATOM 6897 N N . LEU A 1 877 ? 48.793 32.170 4.060 1.00 35.81 877 LEU A N 1
ATOM 6898 C CA . LEU A 1 877 ? 48.263 33.457 3.579 1.00 35.81 877 LEU A CA 1
ATOM 6899 C C . LEU A 1 877 ? 48.976 34.711 4.120 1.00 35.81 877 LEU A C 1
ATOM 6901 O O . LEU A 1 877 ? 48.663 35.811 3.669 1.00 35.81 877 LEU A O 1
ATOM 6905 N N . LEU A 1 878 ? 49.913 34.584 5.071 1.00 31.17 878 LEU A N 1
ATOM 6906 C CA . LEU A 1 878 ? 50.502 35.742 5.769 1.00 31.17 878 LEU A CA 1
ATOM 6907 C C . LEU A 1 878 ? 52.029 35.880 5.689 1.00 31.17 878 LEU A C 1
ATOM 6909 O O . LEU A 1 878 ? 52.551 36.895 6.152 1.00 31.17 878 LEU A O 1
ATOM 6913 N N . GLN A 1 879 ? 52.762 34.927 5.099 1.00 34.03 879 GLN A N 1
ATOM 6914 C CA . GLN A 1 879 ? 54.220 35.040 4.953 1.00 34.03 879 GLN A CA 1
ATOM 6915 C C . GLN A 1 879 ? 54.738 34.621 3.566 1.00 34.03 879 GLN A C 1
ATOM 6917 O O . GLN A 1 879 ? 55.000 33.457 3.295 1.00 34.03 879 GLN A O 1
ATOM 6922 N N . GLN A 1 880 ? 54.999 35.644 2.746 1.00 33.91 880 GLN A N 1
ATOM 6923 C CA . GLN A 1 880 ? 56.086 35.695 1.756 1.00 33.91 880 GLN A CA 1
ATOM 6924 C C . GLN A 1 880 ? 56.105 34.629 0.644 1.00 33.91 880 GLN A C 1
ATOM 6926 O O . GLN A 1 880 ? 57.017 33.805 0.562 1.00 33.91 880 GLN A O 1
ATOM 6931 N N . GLY A 1 881 ? 55.232 34.799 -0.350 1.00 38.75 881 GLY A N 1
ATOM 6932 C CA . GLY A 1 881 ? 55.362 34.152 -1.665 1.00 38.75 881 GLY A CA 1
ATOM 6933 C C . GLY A 1 881 ? 56.557 34.610 -2.528 1.00 38.75 881 GLY A C 1
ATOM 6934 O O . GLY A 1 881 ? 56.526 34.383 -3.729 1.00 38.75 881 GLY A O 1
ATOM 6935 N N . GLU A 1 882 ? 57.593 35.261 -1.974 1.00 34.66 882 GLU A N 1
ATOM 6936 C CA . GLU A 1 882 ? 58.650 35.914 -2.778 1.00 34.66 882 GLU A CA 1
ATOM 6937 C C . GLU A 1 882 ? 60.103 35.460 -2.537 1.00 34.66 882 GLU A C 1
ATOM 6939 O O . GLU A 1 882 ? 60.950 35.785 -3.369 1.00 34.66 882 GLU A O 1
ATOM 6944 N N . ARG A 1 883 ? 60.460 34.735 -1.455 1.00 32.16 883 ARG A N 1
ATOM 6945 C CA . ARG A 1 883 ? 61.889 34.381 -1.213 1.00 32.16 883 ARG A CA 1
ATOM 6946 C C . ARG A 1 883 ? 62.254 32.964 -0.763 1.00 32.16 883 ARG A C 1
ATOM 6948 O O . ARG A 1 883 ? 63.433 32.642 -0.850 1.00 32.16 883 ARG A O 1
ATOM 6955 N N . GLN A 1 884 ? 61.321 32.097 -0.359 1.00 37.09 884 GLN A N 1
ATOM 6956 C CA . GLN A 1 884 ? 61.659 30.692 -0.035 1.00 37.09 884 GLN A CA 1
ATOM 6957 C C . GLN A 1 884 ? 61.149 29.655 -1.044 1.00 37.09 884 GLN A C 1
ATOM 6959 O O . GLN A 1 884 ? 61.753 28.590 -1.160 1.00 37.09 884 GLN A O 1
ATOM 6964 N N . VAL A 1 885 ? 60.158 29.991 -1.878 1.00 38.62 885 VAL A N 1
ATOM 6965 C CA . VAL A 1 885 ? 59.784 29.165 -3.046 1.00 38.62 885 VAL A CA 1
ATOM 6966 C C . VAL A 1 885 ? 60.972 29.018 -4.018 1.00 38.62 885 VAL A C 1
ATOM 6968 O O . VAL A 1 885 ? 61.180 27.952 -4.582 1.00 38.62 885 VAL A O 1
ATOM 6971 N N . MET A 1 886 ? 61.825 30.046 -4.112 1.00 36.22 886 MET A N 1
ATOM 6972 C CA . MET A 1 886 ? 63.038 30.079 -4.948 1.00 36.22 886 MET A CA 1
ATOM 6973 C C . MET A 1 886 ? 64.271 29.353 -4.367 1.00 36.22 886 MET A C 1
ATOM 6975 O O . MET A 1 886 ? 65.328 29.404 -4.986 1.00 36.22 886 MET A O 1
ATOM 6979 N N . GLN A 1 887 ? 64.188 28.711 -3.193 1.00 35.09 887 GLN A N 1
ATOM 6980 C CA . GLN A 1 887 ? 65.305 27.918 -2.630 1.00 35.09 887 GLN A CA 1
ATOM 6981 C C . GLN A 1 887 ? 64.884 26.576 -2.005 1.00 35.09 887 GLN A C 1
ATOM 6983 O O . GLN A 1 887 ? 65.719 25.686 -1.861 1.00 35.09 887 GLN A O 1
ATOM 6988 N N . GLY A 1 888 ? 63.602 26.384 -1.673 1.00 39.34 888 GLY A N 1
ATOM 6989 C CA . GLY A 1 888 ? 63.083 25.105 -1.171 1.00 39.34 888 GLY A CA 1
ATOM 6990 C C . GLY A 1 888 ? 62.933 24.008 -2.235 1.00 39.34 888 GLY A C 1
ATOM 6991 O O . GLY A 1 888 ? 62.812 22.840 -1.877 1.00 39.34 888 GLY A O 1
ATOM 6992 N N . PHE A 1 889 ? 62.962 24.361 -3.524 1.00 31.06 889 PHE A N 1
ATOM 6993 C CA . PHE A 1 889 ? 62.770 23.416 -4.633 1.00 31.06 889 PHE A CA 1
ATOM 6994 C C . PHE A 1 889 ? 64.056 22.727 -5.130 1.00 31.06 889 PHE A C 1
ATOM 6996 O O . PHE A 1 889 ? 63.967 21.695 -5.790 1.00 31.06 889 PHE A O 1
ATOM 7003 N N . ASP A 1 890 ? 65.244 23.237 -4.787 1.00 34.22 890 ASP A N 1
ATOM 7004 C CA . ASP A 1 890 ? 66.507 22.822 -5.425 1.00 34.22 890 ASP A CA 1
ATOM 7005 C C . ASP A 1 890 ? 67.152 21.534 -4.870 1.00 34.22 890 ASP A C 1
ATOM 7007 O O . ASP A 1 890 ? 68.092 21.026 -5.477 1.00 34.22 890 ASP A O 1
ATOM 7011 N N . ASN A 1 891 ? 66.718 20.998 -3.717 1.00 39.91 891 ASN A N 1
ATOM 7012 C CA . ASN A 1 891 ? 67.588 20.104 -2.922 1.00 39.91 891 ASN A CA 1
ATOM 7013 C C . ASN A 1 891 ? 66.999 18.782 -2.388 1.00 39.91 891 ASN A C 1
ATOM 7015 O O . ASN A 1 891 ? 67.623 18.167 -1.523 1.00 39.91 891 ASN A O 1
ATOM 7019 N N . VAL A 1 892 ? 65.852 18.287 -2.879 1.00 38.25 892 VAL A N 1
ATOM 7020 C CA . VAL A 1 892 ? 65.356 16.952 -2.448 1.00 38.25 892 VAL A CA 1
ATOM 7021 C C . VAL A 1 892 ? 65.069 15.980 -3.595 1.00 38.25 892 VAL A C 1
ATOM 7023 O O . VAL A 1 892 ? 65.519 14.836 -3.519 1.00 38.25 892 VAL A O 1
ATOM 7026 N N . HIS A 1 893 ? 64.383 16.380 -4.672 1.00 35.75 893 HIS A N 1
ATOM 7027 C CA . HIS A 1 893 ? 64.032 15.450 -5.755 1.00 35.75 893 HIS A CA 1
ATOM 7028 C C . HIS A 1 893 ? 64.206 16.055 -7.150 1.00 35.75 893 HIS A C 1
ATOM 7030 O O . HIS A 1 893 ? 63.582 17.058 -7.481 1.00 35.75 893 HIS A O 1
ATOM 7036 N N . GLY A 1 894 ? 64.993 15.378 -7.997 1.00 35.53 894 GLY A N 1
ATOM 7037 C CA . GLY A 1 894 ? 64.997 15.615 -9.442 1.00 35.53 894 GLY A CA 1
ATOM 7038 C C . GLY A 1 894 ? 63.580 15.450 -9.994 1.00 35.53 894 GLY A C 1
ATOM 7039 O O . GLY A 1 894 ? 62.931 14.419 -9.794 1.00 35.53 894 GLY A O 1
ATOM 7040 N N . ILE A 1 895 ? 63.078 16.513 -10.609 1.00 37.50 895 ILE A N 1
ATOM 7041 C CA . ILE A 1 895 ? 61.645 16.795 -10.628 1.00 37.50 895 ILE A CA 1
ATOM 7042 C C . ILE A 1 895 ? 60.924 15.967 -11.718 1.00 37.50 895 ILE A C 1
ATOM 7044 O O . ILE A 1 895 ? 61.241 16.056 -12.902 1.00 37.50 895 ILE A O 1
ATOM 7048 N N . SER A 1 896 ? 60.010 15.076 -11.301 1.00 49.31 896 SER A N 1
ATOM 7049 C CA . SER A 1 896 ? 59.566 13.884 -12.051 1.00 49.31 896 SER A CA 1
ATOM 7050 C C . SER A 1 896 ? 58.038 13.652 -12.060 1.00 49.31 896 SER A C 1
ATOM 7052 O O . SER A 1 896 ? 57.464 13.026 -11.171 1.00 49.31 896 SER A O 1
ATOM 7054 N N . SER A 1 897 ? 57.356 14.114 -13.122 1.00 41.62 897 SER A N 1
ATOM 7055 C CA . SER A 1 897 ? 55.886 14.033 -13.307 1.00 41.62 897 SER A CA 1
ATOM 7056 C C . SER A 1 897 ? 55.036 14.425 -12.073 1.00 41.62 897 SER A C 1
ATOM 7058 O O . SER A 1 897 ? 53.977 13.852 -11.838 1.00 41.62 897 SER A O 1
ATOM 7060 N N . GLN A 1 898 ? 55.477 15.303 -11.166 1.00 39.56 898 GLN A N 1
ATOM 7061 C CA . GLN A 1 898 ? 55.781 16.734 -11.357 1.00 39.56 898 GLN A CA 1
ATOM 7062 C C . GLN A 1 898 ? 54.867 17.486 -12.338 1.00 39.56 898 GLN A C 1
ATOM 7064 O O . GLN A 1 898 ? 54.724 17.070 -13.480 1.00 39.56 898 GLN A O 1
ATOM 7069 N N . GLY A 1 899 ? 54.265 18.614 -11.952 1.00 44.44 899 GLY A N 1
ATOM 7070 C CA . GLY A 1 899 ? 54.244 19.277 -10.632 1.00 44.44 899 GLY A CA 1
ATOM 7071 C C . GLY A 1 899 ? 53.426 18.566 -9.544 1.00 44.4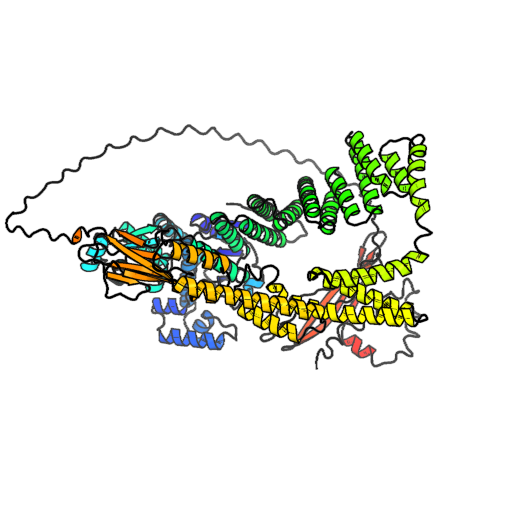4 899 GLY A C 1
ATOM 7072 O O . GLY A 1 899 ? 52.743 19.234 -8.796 1.00 44.44 899 GLY A O 1
ATOM 7073 N N . LEU A 1 900 ? 53.415 17.222 -9.538 1.00 43.66 900 LEU A N 1
ATOM 7074 C CA . LEU A 1 900 ? 52.761 16.282 -8.625 1.00 43.66 900 LEU A CA 1
ATOM 7075 C C . LEU A 1 900 ? 51.216 16.113 -8.690 1.00 43.66 900 LEU A C 1
ATOM 7077 O O . LEU A 1 900 ? 50.700 15.281 -7.951 1.00 43.66 900 LEU A O 1
ATOM 7081 N N . LEU A 1 901 ? 50.392 16.710 -9.562 1.00 41.12 901 LEU A N 1
ATOM 7082 C CA . LEU A 1 901 ? 50.569 17.601 -10.721 1.00 41.12 901 LEU A CA 1
ATOM 7083 C C . LEU A 1 901 ? 49.957 19.014 -10.574 1.00 41.12 901 LEU A C 1
ATOM 7085 O O . LEU A 1 901 ? 50.537 19.947 -11.116 1.00 41.12 901 LEU A O 1
ATOM 7089 N N . ASP A 1 902 ? 48.833 19.290 -9.905 1.00 40.81 902 ASP A N 1
ATOM 7090 C CA . ASP A 1 902 ? 47.954 18.505 -9.015 1.00 40.81 902 ASP A CA 1
ATOM 7091 C C . ASP A 1 902 ? 48.499 18.166 -7.600 1.00 40.81 902 ASP A C 1
ATOM 7093 O O . ASP A 1 902 ? 47.803 17.487 -6.848 1.00 40.81 902 ASP A O 1
ATOM 7097 N N . GLU A 1 903 ? 49.656 18.711 -7.170 1.00 38.88 903 GLU A N 1
ATOM 7098 C CA . GLU A 1 903 ? 50.150 18.890 -5.756 1.00 38.88 903 GLU A CA 1
ATOM 7099 C C . GLU A 1 903 ? 49.163 19.613 -4.800 1.00 38.88 903 GLU A C 1
ATOM 7101 O O . GLU A 1 903 ? 49.481 20.127 -3.729 1.00 38.88 903 GLU A O 1
ATOM 7106 N N . LEU A 1 904 ? 47.940 19.745 -5.271 1.00 37.97 904 LEU A N 1
ATOM 7107 C CA . LEU A 1 904 ? 47.394 21.025 -5.662 1.00 37.97 904 LEU A CA 1
ATOM 7108 C C . LEU A 1 904 ? 45.887 20.696 -5.769 1.00 37.97 904 LEU A C 1
ATOM 7110 O O . LEU A 1 904 ? 45.242 20.465 -4.749 1.00 37.97 904 LEU A O 1
ATOM 7114 N N . GLN A 1 905 ? 45.292 20.518 -6.949 1.00 40.09 905 GLN A N 1
ATOM 7115 C CA . GLN A 1 905 ? 44.955 21.645 -7.824 1.00 40.09 905 GLN A CA 1
ATOM 7116 C C . GLN A 1 905 ? 44.359 22.759 -6.939 1.00 40.09 905 GLN A C 1
ATOM 7118 O O . GLN A 1 905 ? 43.252 22.630 -6.463 1.00 40.09 905 GLN A O 1
ATOM 7123 N N . GLU A 1 906 ? 45.131 23.791 -6.614 1.00 40.88 906 GLU A N 1
ATOM 7124 C CA . GLU A 1 906 ? 45.717 24.018 -5.272 1.00 40.88 906 GLU A CA 1
ATOM 7125 C C . GLU A 1 906 ? 44.923 23.761 -3.977 1.00 40.88 906 GLU A C 1
ATOM 7127 O O . GLU A 1 906 ? 43.966 24.460 -3.691 1.00 40.88 906 GLU A O 1
ATOM 7132 N N . ALA A 1 907 ? 45.404 22.837 -3.126 1.00 38.75 907 ALA A N 1
ATOM 7133 C CA . ALA A 1 907 ? 44.826 22.477 -1.818 1.00 38.75 907 ALA A CA 1
ATOM 7134 C C . ALA A 1 907 ? 43.315 22.157 -1.889 1.00 38.75 907 ALA A C 1
ATOM 7136 O O . ALA A 1 907 ? 42.511 22.643 -1.100 1.00 38.75 907 ALA A O 1
ATOM 7137 N N . LEU A 1 908 ? 42.968 21.350 -2.893 1.00 41.59 908 LEU A N 1
ATOM 7138 C CA . LEU A 1 908 ? 41.840 21.581 -3.794 1.00 41.59 908 LEU A CA 1
ATOM 7139 C C . LEU A 1 908 ? 41.007 22.873 -3.660 1.00 41.59 908 LEU A C 1
ATOM 7141 O O . LEU A 1 908 ? 39.992 22.903 -2.972 1.00 41.59 908 LEU A O 1
ATOM 7145 N N . GLU A 1 909 ? 41.427 23.895 -4.405 1.00 40.94 909 GLU A N 1
ATOM 7146 C CA . GLU A 1 909 ? 40.872 25.253 -4.526 1.00 40.94 909 GLU A CA 1
ATOM 7147 C C . GLU A 1 909 ? 40.801 26.043 -3.186 1.00 40.94 909 GLU A C 1
ATOM 7149 O O . GLU A 1 909 ? 39.801 26.686 -2.877 1.00 40.94 909 GLU A O 1
ATOM 7154 N N . ASP A 1 910 ? 41.884 25.959 -2.386 1.00 36.56 910 ASP A N 1
ATOM 7155 C CA . ASP A 1 910 ? 41.993 26.276 -0.931 1.00 36.56 910 ASP A CA 1
ATOM 7156 C C . ASP A 1 910 ? 40.820 25.716 -0.107 1.00 36.56 910 ASP A C 1
ATOM 7158 O O . ASP A 1 910 ? 40.379 26.265 0.904 1.00 36.56 910 ASP A O 1
ATOM 7162 N N . ALA A 1 911 ? 40.334 24.567 -0.575 1.00 36.53 911 ALA A N 1
ATOM 7163 C CA . ALA A 1 911 ? 39.243 23.773 -0.066 1.00 36.53 911 ALA A CA 1
ATOM 7164 C C . ALA A 1 911 ? 37.899 24.505 0.098 1.00 36.53 911 ALA A C 1
ATOM 7166 O O . ALA A 1 911 ? 37.693 25.709 -0.034 1.00 36.53 911 ALA A O 1
ATOM 7167 N N . VAL A 1 912 ? 36.930 23.697 0.502 1.00 37.69 912 VAL A N 1
ATOM 7168 C CA . VAL A 1 912 ? 35.575 24.042 0.944 1.00 37.69 912 VAL A CA 1
ATOM 7169 C C . VAL A 1 912 ? 35.593 24.829 2.289 1.00 37.69 912 VAL A C 1
ATOM 7171 O O . VAL A 1 912 ? 34.669 24.769 3.103 1.00 37.69 912 VAL A O 1
ATOM 7174 N N . LEU A 1 913 ? 36.658 25.593 2.554 1.00 33.91 913 LEU A N 1
ATOM 7175 C CA . LEU A 1 913 ? 36.831 26.506 3.682 1.00 33.91 913 LEU A CA 1
ATOM 7176 C C . LEU A 1 913 ? 37.628 27.766 3.275 1.00 33.91 913 LEU A C 1
ATOM 7178 O O . LEU A 1 913 ? 38.493 28.234 4.003 1.00 33.91 913 LEU A O 1
ATOM 7182 N N . ASP A 1 914 ? 37.156 28.483 2.253 1.00 31.23 914 ASP A N 1
ATOM 7183 C CA . ASP A 1 914 ? 36.291 29.611 2.653 1.00 31.23 914 ASP A CA 1
ATOM 7184 C C . ASP A 1 914 ? 34.800 29.340 2.668 1.00 31.23 914 ASP A C 1
ATOM 7186 O O . ASP A 1 914 ? 34.053 30.048 3.347 1.00 31.23 914 ASP A O 1
ATOM 7190 N N . TYR A 1 915 ? 34.384 28.241 2.049 1.00 32.69 915 TYR A N 1
ATOM 7191 C CA . TYR A 1 915 ? 32.995 27.795 2.007 1.00 32.69 915 TYR A CA 1
ATOM 7192 C C . TYR A 1 915 ? 32.418 27.417 3.399 1.00 32.69 915 TYR A C 1
ATOM 7194 O O . TYR A 1 915 ? 31.228 27.146 3.532 1.00 32.69 915 TYR A O 1
ATOM 7202 N N . ARG A 1 916 ? 33.213 27.517 4.478 1.00 35.72 916 ARG A N 1
ATOM 7203 C CA . ARG A 1 916 ? 32.740 27.667 5.873 1.00 35.72 916 ARG A CA 1
ATOM 7204 C C . ARG A 1 916 ? 33.260 28.893 6.629 1.00 35.72 916 ARG A C 1
ATOM 7206 O O . ARG A 1 916 ? 32.700 29.202 7.676 1.00 35.72 916 ARG A O 1
ATOM 7213 N N . ARG A 1 917 ? 34.285 29.618 6.146 1.00 33.47 917 ARG A N 1
ATOM 7214 C CA . ARG A 1 917 ? 34.876 30.785 6.856 1.00 33.47 917 ARG A CA 1
ATOM 7215 C C . ARG A 1 917 ? 33.834 31.885 7.084 1.00 33.47 917 ARG A C 1
ATOM 7217 O O . ARG A 1 917 ? 34.042 32.754 7.928 1.00 33.47 917 ARG A O 1
ATOM 7224 N N . LYS A 1 918 ? 32.712 31.842 6.353 1.00 28.27 918 LYS A N 1
ATOM 7225 C CA . LYS A 1 918 ? 31.448 32.443 6.790 1.00 28.27 918 LYS A CA 1
ATOM 7226 C C . LYS A 1 918 ? 30.261 31.476 6.689 1.00 28.27 918 LYS A C 1
ATOM 7228 O O . LYS A 1 918 ? 29.571 31.333 7.684 1.00 28.27 918 LYS A O 1
ATOM 7233 N N . THR A 1 919 ? 30.001 30.897 5.508 1.00 34.03 919 THR A N 1
ATOM 7234 C CA . THR A 1 919 ? 28.693 30.395 4.999 1.00 34.03 919 THR A CA 1
ATOM 7235 C C . THR A 1 919 ? 27.538 30.208 6.003 1.00 34.03 919 THR A C 1
ATOM 7237 O O . THR A 1 919 ? 27.214 29.092 6.395 1.00 34.03 919 THR A O 1
ATOM 7240 N N . PHE A 1 920 ? 26.848 31.272 6.418 1.00 30.38 920 PHE A N 1
ATOM 7241 C CA . PHE A 1 920 ? 27.229 32.683 6.288 1.00 30.38 920 PHE A CA 1
ATOM 7242 C C . PHE A 1 920 ? 27.243 33.371 7.663 1.00 30.38 920 PHE A C 1
ATOM 7244 O O . PHE A 1 920 ? 26.803 32.816 8.670 1.00 30.38 920 PHE A O 1
ATOM 7251 N N . ARG A 1 921 ? 27.872 34.547 7.673 1.00 26.92 921 ARG A N 1
ATOM 7252 C CA . ARG A 1 921 ? 28.104 35.400 8.839 1.00 26.92 921 ARG A CA 1
ATOM 7253 C C . ARG A 1 921 ? 26.790 35.889 9.445 1.00 26.92 921 ARG A C 1
ATOM 7255 O O . ARG A 1 921 ? 25.887 36.187 8.636 1.00 26.92 921 ARG A O 1
#

pLDDT: mean 79.63, std 22.51, range [23.42, 98.5]

Sequence (921 aa):
MVRSNENTSSSGSLAVRRIRQSGTYDVGTAHSALELLSENNLYGFLVVSDGLRDVCFFFTRGGLRVVASGYELPTICSRLVQQGVIDKEEARKVARMLQEESNKGKDERGILLERVRLKANMVDDATREILVECFLDCLFWPEPRYEVATGSLESELAGRRDLSALTLSLGITGMIDEVRSKLRTVSEVRRTVSSLHVAVEATAEGRAALEARQLGEGETGKRRMRFLRLVGDEPGIRAPDLAERLKIGELELARTLHELSTEGFVKINRVRKSKREELERIRKMEEAIDHALSQLLRRFRLASDTAENGDTSKAARHMARAGGILLHQGRDDEAVKTFATALKHSEEDLEAREGYVASLFGIGRKDEAAKESDVLGERYLELGMPSRAKGVLERSLLHGDRASGLKLLVKTHLKLRQPKAAVEAGERLVNRLRREGRREEAQNAAASLLAYADPQARRRILRAAGLDSRLSLVLLATLVGIVLAIVPLHEAFSVRDAYAQQARLAKVALGQLAPASRVDELERWRQTFAAQAEANAEIDEVRKHAQQVADQLGAYTHDLRLFDKELGKYFPKWQEKATGLRAFREDLERTTKEVQTPELRGQIVSVLEEVKQFRERGSVQQDQLAALRPGPEAVEAARELRDRFEGDQRLLKRSQVRFRVTSEPNGARVTWKGVTYSSPTPSELRLPLEGEYPLKLELEGYLPVARSLSLAELPDSGELRVVLEADPDAVDEPEDPDEPEEPRVVIRVRDPVPTPPDDPPKQPDPPKQADPPKQADPPPSDPQTSSGGHVENATYEILETFDGELPEGVDIRSSLRFVVKLTLPPTYRCQFTVNNEVRGTRIFLRSIDVRLRTRTSRGWKLQPVVKVSLSDCERKLLQQGERQVMQGFDNVHGISSQGLLDELQEALEDAVLDYRRKTFR

Secondary structure (DSSP, 8-state):
-EEEE-----SSS-----EEEEEE--HHHHHHHHHHHHHTTT-EEEEEE-SS-EEEEEEETTEEEEEEESS-PPPHHHHHHHTTSS-HHHHHHHHHHHHHHGGGT--HHHHHHHTS---HHHHHHHHHHHHHHHHHHTTTSSS-EEEEEESPPPHHHHH--SSEEEEE-S-HHHHHHHHHHHHHHHHHHHHH-S-S-EEEEE-HHHHHHHHHT-S-SHHHHHHHHHHHHHHHHSTTEEHHHHHHHHT--HHHHHHHHHHHHHTTSEEEEEPPPPHHHHHHHHHHHHHTGGG-S-HHHHHHHHHHHHHHTT-HHHHHHHHHHHHHHHHHTT-HHHHHHHHHHHHHH-TT-HHHHHHHHHHHHHTT-HHHHHHHHHHHHHHHHHTT-HHHHHHHHHHHHTT---HHHHHHHHHHHHHTT-HHHHHHHHHHHHHHHHHTT-HHHHHHHHHHHHTT--HHHHHHHHHHTT--TTTHHHHHHHHHTTTTTSSTTTHHHHHHHHHHHHHHHHHHHHHS---GGGHHHHHHHHHHHHHHHHHTTT-HHHHHHHHHHHHHHHHHHHHHHHHHHHHTTTSS-TTTT-TTHHHHHHHHHHHHHH---HHHHHHHHHHHHHHHHHHHHHHHHHHHHHHSPSSHHHHHHHHHHHHHTTT-HHHHHH-EEEEEEEEESTT-EEEETTEEEEEESSEEEEEESSS-EEEEEEETTEEEEEEEE-TTTS-TTSEEEEEPPB-GGGS--------PPP-----PPPPPPPPPPPPPPPPPPPPPPPPPPPP-PPPP-PPPP-PPPP----B--------SPPPTT-------------B--TTEEEEEEEEEEEETTEEEEEEEEEEEEEEETTEEEEPPPEEEEHHHHHHHTTS-TTTSHHHHSSSS----S-STTTS-HHHHHHTTTTTTTSS--

Foldseek 3Di:
DDWDWDDDDDDDDPPPTKIKDKDWDALVVLLVLLVVCVVQQQAWWKWKDPLQKIWIFGGDNFWTKIWIDNDAQDDLLNLCCVVVVDHPVVSVVLVVVCVVCVLVVDDSLNCCCPPVVDDNCSSLVSLLVSVLQVSLLSQQANRMMMMIIGHDDDVVVVPDPVIDMDMRRDCVVVSSVSSNVVSVVSVLLCVQRVHQQWFKAFDPVLVVCLVVLPQDDDPNSVLSNVLSVVCHVPPRDRLVNSCVVSVHGNSVSSVSSSVCVVVVGMDIGRDDDDLVNLVVSLVSSVVCLVVDPDNLSSLCSSLVSCVVSPNLLSSLVSLLVSLVVCVVVLVLVVSLVSLVVSCVSPVLDLSSLVSNLVSCVSVVVLVVSLVSLLVSLVSCVVVLNLVVSLVSLVVSCVVHLDLSSLVSNLVSCVSVVNLVSSLVSLLSNLLVCVVVVVLVVSVVSLVVSCVSDDPVSNVSSCVSSVNDDPPVVVVVVVVVVVPPPPPPVCPVVCVVVVVVVVLVVVVVCLLPPHPLVCLVVLVVLLVVLQVVLVVPVVDVVSNVVSVVSSVVSVLSSVLSVLCCVQPVVCPPCCQVAVQCLVSNLVSLVVSLVVRDDPSVNVVSVVVNVVSVVLVVVLVVLLVVLVPDDQFLVNLVSLVCSCVRRVNPPVSQQVRWHKAWEAEVVWFWWKAWQNRTDPDTPRDIDIARQDDWIWIWTDDQQWDIDIDIDHSVNQDSGSYHYYYTHGDPVNPDPPCPPDDDDDDDDDDDDDDDDDDDDDDDDDDDDDDDDDDDDDDDDDDDDDDDDDDDDDDFKDWDFDADDDPDDAPSPADDPDRDGDGQTDTDGPQKDKDKDWDWDDDPNDIHTFKIKIWMWGQDPVGTDTDPIDIGGPVVLVVVVPDDPPPVVVPVPPPDDPADCPPVDPCPVDVSVVPCVVVVVDVDD